Protein AF-0000000067851628 (afdb_homodimer)

Nearest PDB structures (foldseek):
  2epn-assembly1_B  TM=6.712E-01  e=2.346E-18  Streptococcus gordonii
  5a6b-assembly2_D  TM=6.725E-01  e=2.345E-17  Streptococcus pneumoniae TIGR4
  5a69-assembly1_A-2  TM=7.107E-01  e=1.480E-16  Streptococcus pneumoniae TIGR4
  5a6b-assembly1_B  TM=6.758E-01  e=3.912E-17  Streptococcus pneumoniae TIGR4
  5a6a-assembly1_A  TM=6.606E-01  e=8.007E-16  Streptococcus pneumoniae TIGR4

Structure (mmCIF, N/CA/C/O backbone):
data_AF-0000000067851628-model_v1
#
loop_
_entity.id
_entity.type
_entity.pdbx_description
1 polymer 'Uncharacterized protein LOC412326 isoform X3'
#
loop_
_atom_site.group_PDB
_atom_site.id
_atom_site.type_symbol
_atom_site.label_atom_id
_atom_site.label_alt_id
_atom_site.label_comp_id
_atom_site.label_asym_id
_atom_site.label_entity_id
_atom_site.label_seq_id
_atom_site.pdbx_PDB_ins_code
_atom_site.Cartn_x
_atom_site.Cartn_y
_atom_site.Cartn_z
_atom_site.occupancy
_atom_site.B_iso_or_equiv
_atom_site.auth_seq_id
_atom_site.auth_comp_id
_atom_site.auth_asym_id
_atom_site.auth_atom_id
_atom_site.pdbx_PDB_model_num
ATOM 1 N N . MET A 1 1 ? 2.593 24.502 -39.059 1 21.27 1 MET A N 1
ATOM 2 C CA . MET A 1 1 ? 1.962 25.05 -37.861 1 21.27 1 MET A CA 1
ATOM 3 C C . MET A 1 1 ? 2.932 25.045 -36.684 1 21.27 1 MET A C 1
ATOM 5 O O . MET A 1 1 ? 2.617 25.566 -35.613 1 21.27 1 MET A O 1
ATOM 9 N N . LEU A 1 2 ? 4.036 24.166 -36.848 1 22.34 2 LEU A N 1
ATOM 10 C CA . LEU A 1 2 ? 5.2 23.797 -36.049 1 22.34 2 LEU A CA 1
ATOM 11 C C . LEU A 1 2 ? 6.085 25.011 -35.785 1 22.34 2 LEU A C 1
ATOM 13 O O . LEU A 1 2 ? 6.645 25.15 -34.695 1 22.34 2 LEU A O 1
ATOM 17 N N . LEU A 1 3 ? 6.336 25.85 -36.908 1 24.37 3 LEU A N 1
ATOM 18 C CA . LEU A 1 3 ? 7.295 26.945 -37.006 1 24.37 3 LEU A CA 1
ATOM 19 C C . LEU A 1 3 ? 6.863 28.124 -36.14 1 24.37 3 LEU A C 1
ATOM 21 O O . LEU A 1 3 ? 7.702 28.9 -35.677 1 24.37 3 LEU A O 1
ATOM 25 N N . PHE A 1 4 ? 5.481 28.379 -36.027 1 25.49 4 PHE A N 1
ATOM 26 C CA . PHE A 1 4 ? 4.93 29.624 -35.503 1 25.49 4 PHE A CA 1
ATOM 27 C C . PHE A 1 4 ? 5.099 29.696 -33.99 1 25.49 4 PHE A C 1
ATOM 29 O O . PHE A 1 4 ? 5.229 30.784 -33.426 1 25.49 4 PHE A O 1
ATOM 36 N N . VAL A 1 5 ? 4.919 28.499 -33.232 1 22.57 5 VAL A N 1
ATOM 37 C CA . VAL A 1 5 ? 4.824 28.541 -31.777 1 22.57 5 VAL A CA 1
ATOM 38 C C . VAL A 1 5 ? 6.207 28.782 -31.175 1 22.57 5 VAL A C 1
ATOM 40 O O . VAL A 1 5 ? 6.346 28.92 -29.958 1 22.57 5 VAL A O 1
ATOM 43 N N . LYS A 1 6 ? 7.306 28.592 -31.993 1 25.44 6 LYS A N 1
ATOM 44 C CA . LYS A 1 6 ? 8.702 28.717 -31.586 1 25.44 6 LYS A CA 1
ATOM 45 C C . LYS A 1 6 ? 8.995 30.115 -31.048 1 25.44 6 LYS A C 1
ATOM 47 O O . LYS A 1 6 ? 9.757 30.27 -30.091 1 25.44 6 LYS A O 1
ATOM 52 N N . ASN A 1 7 ? 8.437 31.126 -31.805 1 26.15 7 ASN A N 1
ATOM 53 C CA . ASN A 1 7 ? 8.871 32.513 -31.672 1 26.15 7 ASN A CA 1
ATOM 54 C C . ASN A 1 7 ? 8.377 33.133 -30.368 1 26.15 7 ASN A C 1
ATOM 56 O O . ASN A 1 7 ? 8.924 34.136 -29.906 1 26.15 7 ASN A O 1
ATOM 60 N N . TYR A 1 8 ? 7.119 32.681 -29.85 1 27.75 8 TYR A N 1
ATOM 61 C CA . TYR A 1 8 ? 6.487 33.432 -28.771 1 27.75 8 TYR A CA 1
ATOM 62 C C . TYR A 1 8 ? 7.206 33.197 -27.448 1 27.75 8 TYR A C 1
ATOM 64 O O . TYR A 1 8 ? 7.205 34.063 -26.571 1 27.75 8 TYR A O 1
ATOM 72 N N . TYR A 1 9 ? 7.848 31.947 -27.263 1 28.13 9 TYR A N 1
ATOM 73 C CA . TYR A 1 9 ? 8.413 31.639 -25.954 1 28.13 9 TYR A CA 1
ATOM 74 C C . TYR A 1 9 ? 9.656 32.478 -25.684 1 28.13 9 TYR A C 1
ATOM 76 O O . TYR A 1 9 ? 10.001 32.733 -24.528 1 28.13 9 TYR A O 1
ATOM 84 N N . LYS A 1 10 ? 10.376 32.823 -26.764 1 30.67 10 LYS A N 1
ATOM 85 C CA . LYS A 1 10 ? 11.627 33.562 -26.616 1 30.67 10 LYS A CA 1
ATOM 86 C C . LYS A 1 10 ? 11.375 34.965 -26.072 1 30.67 10 LYS A C 1
ATOM 88 O O . LYS A 1 10 ? 12.205 35.513 -25.343 1 30.67 10 LYS A O 1
ATOM 93 N N . LEU A 1 11 ? 10.146 35.501 -26.466 1 30.63 11 LEU A N 1
ATOM 94 C CA . LEU A 1 11 ? 9.901 36.9 -26.131 1 30.63 11 LEU A CA 1
ATOM 95 C C . LEU A 1 11 ? 9.728 37.076 -24.626 1 30.63 11 LEU A C 1
ATOM 97 O O . LEU A 1 11 ? 10.273 38.014 -24.04 1 30.63 11 LEU A O 1
ATOM 101 N N . VAL A 1 12 ? 9.017 36.076 -23.936 1 31.48 12 VAL A N 1
ATOM 102 C CA . VAL A 1 12 ? 8.696 36.335 -22.536 1 31.48 12 VAL A CA 1
ATOM 103 C C . VAL A 1 12 ? 9.966 36.258 -21.692 1 31.48 12 VAL A C 1
ATOM 105 O O . VAL A 1 12 ? 10.121 37.004 -20.723 1 31.48 12 VAL A O 1
ATOM 108 N N . GLN A 1 13 ? 11.003 35.458 -22.119 1 29.58 13 GLN A N 1
ATOM 109 C CA . GLN A 1 13 ? 12.221 35.336 -21.324 1 29.58 13 GLN A CA 1
ATOM 110 C C . GLN A 1 13 ? 12.976 36.661 -21.267 1 29.58 13 GLN A C 1
ATOM 112 O O . GLN A 1 13 ? 13.514 37.03 -20.221 1 29.58 13 GLN A O 1
ATOM 117 N N . ILE A 1 14 ? 12.987 37.348 -22.391 1 32.66 14 ILE A N 1
ATOM 118 C CA . ILE A 1 14 ? 13.811 38.549 -22.475 1 32.66 14 ILE A CA 1
ATOM 119 C C . ILE A 1 14 ? 13.274 39.61 -21.517 1 32.66 14 ILE A C 1
ATOM 121 O O . ILE A 1 14 ? 14.047 40.288 -20.836 1 32.66 14 ILE A O 1
ATOM 125 N N . LEU A 1 15 ? 11.94 39.655 -21.345 1 31.31 15 LEU A N 1
ATOM 126 C CA . LEU A 1 15 ? 11.4 40.787 -20.6 1 31.31 15 LEU A CA 1
ATOM 127 C C . LEU A 1 15 ? 11.751 40.681 -19.12 1 31.31 15 LEU A C 1
ATOM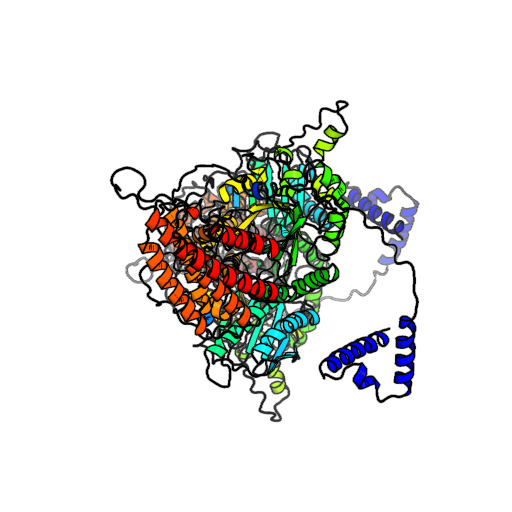 129 O O . LEU A 1 15 ? 12.041 41.69 -18.473 1 31.31 15 LEU A O 1
ATOM 133 N N . LEU A 1 16 ? 11.725 39.428 -18.512 1 28.23 16 LEU A N 1
ATOM 134 C CA . LEU A 1 16 ? 11.864 39.378 -17.061 1 28.23 16 LEU A CA 1
ATOM 135 C C . LEU A 1 16 ? 13.309 39.631 -16.644 1 28.23 16 LEU A C 1
ATOM 137 O O . LEU A 1 16 ? 13.575 39.984 -15.493 1 28.23 16 LEU A O 1
ATOM 141 N N . TYR A 1 17 ? 14.317 39.314 -17.374 1 29.03 17 TYR A N 1
ATOM 142 C CA . TYR A 1 17 ? 15.699 39.508 -16.95 1 29.03 17 TYR A CA 1
ATOM 143 C C . TYR A 1 17 ? 16 40.987 -16.737 1 29.03 17 TYR A C 1
ATOM 145 O O . TYR A 1 17 ? 16.814 41.344 -15.882 1 29.03 17 TYR A O 1
ATOM 153 N N . GLU A 1 18 ? 15.45 41.819 -17.596 1 30.04 18 GLU A N 1
ATOM 154 C CA . GLU A 1 18 ? 15.91 43.205 -17.579 1 30.04 18 GLU A CA 1
ATOM 155 C C . GLU A 1 18 ? 15.369 43.951 -16.363 1 30.04 18 GLU A C 1
ATOM 157 O O . GLU A 1 18 ? 15.857 45.03 -16.022 1 30.04 18 GLU A O 1
ATOM 162 N N . ARG A 1 19 ? 14.28 43.468 -15.733 1 31.49 19 ARG A N 1
ATOM 163 C CA . ARG A 1 19 ? 13.747 44.293 -14.653 1 31.49 19 ARG A CA 1
ATOM 164 C C . ARG A 1 19 ? 14.686 44.296 -13.452 1 31.49 19 ARG A C 1
ATOM 166 O O . ARG A 1 19 ? 14.669 45.229 -12.646 1 31.49 19 ARG A O 1
ATOM 173 N N . LEU A 1 20 ? 15.5 43.27 -13.114 1 27.53 20 LEU A N 1
ATOM 174 C CA . LEU A 1 20 ? 16.26 43.393 -11.875 1 27.53 20 LEU A CA 1
ATOM 175 C C . LEU A 1 20 ? 17.389 44.407 -12.029 1 27.53 20 LEU A C 1
ATOM 177 O O . LEU A 1 20 ? 18.163 44.627 -11.095 1 27.53 20 LEU A O 1
ATOM 181 N N . LYS A 1 21 ? 18.001 44.513 -13.308 1 27.88 21 LYS A N 1
ATOM 182 C CA . LYS A 1 21 ? 19.08 45.494 -13.248 1 27.88 21 LYS A CA 1
ATOM 183 C C . LYS A 1 21 ? 18.528 46.916 -13.188 1 27.88 21 LYS A C 1
ATOM 185 O O . LYS A 1 21 ? 17.777 47.333 -14.071 1 27.88 21 LYS A O 1
ATOM 190 N N . GLY A 1 22 ? 18.175 47.709 -11.899 1 29.07 22 GLY A N 1
ATOM 191 C CA . GLY A 1 22 ? 17.713 48.954 -11.305 1 29.07 22 GLY A CA 1
ATOM 192 C C . GLY A 1 22 ? 17.016 49.865 -12.298 1 29.07 22 GLY A C 1
ATOM 193 O O . GLY A 1 22 ? 16.666 51 -11.966 1 29.07 22 GLY A O 1
ATOM 194 N N . LYS A 1 23 ? 17.333 49.764 -13.604 1 32.14 23 LYS A N 1
ATOM 195 C CA . LYS A 1 23 ? 16.986 50.877 -14.482 1 32.14 23 LYS A CA 1
ATOM 196 C C . LYS A 1 23 ? 15.491 50.892 -14.786 1 32.14 23 LYS A C 1
ATOM 198 O O . LYS A 1 23 ? 14.874 49.837 -14.949 1 32.14 23 LYS A O 1
ATOM 203 N N . THR A 1 24 ? 14.798 51.965 -14.213 1 33.47 24 THR A N 1
ATOM 204 C CA . THR A 1 24 ? 13.358 52.184 -14.296 1 33.47 24 THR A CA 1
ATOM 205 C C . THR A 1 24 ? 12.888 52.142 -15.747 1 33.47 24 THR A C 1
ATOM 207 O O . THR A 1 24 ? 13.686 52.32 -16.67 1 33.47 24 THR A O 1
ATOM 210 N N . PRO A 1 25 ? 11.821 51.429 -16.033 1 37.04 25 PRO A N 1
ATOM 211 C CA . PRO A 1 25 ? 11.324 51.517 -17.408 1 37.04 25 PRO A CA 1
ATOM 212 C C . PRO A 1 25 ? 11.405 52.932 -17.975 1 37.04 25 PRO A C 1
ATOM 214 O O . PRO A 1 25 ? 11.518 53.109 -19.19 1 37.04 25 PRO A O 1
ATOM 217 N N . TYR A 1 26 ? 11.254 53.938 -17.011 1 38.09 26 TYR A N 1
ATOM 218 C CA . TYR A 1 26 ? 11.404 55.341 -17.383 1 38.09 26 TYR A CA 1
ATOM 219 C C . TYR A 1 26 ? 12.807 55.618 -17.91 1 38.09 26 TYR A C 1
ATOM 221 O O . TYR A 1 26 ? 12.973 56.323 -18.909 1 38.09 26 TYR A O 1
ATOM 229 N N . ASP A 1 27 ? 13.8 55.035 -17.151 1 40.56 27 ASP A N 1
ATOM 230 C CA . ASP A 1 27 ? 15.201 55.315 -17.452 1 40.56 27 ASP A CA 1
ATOM 231 C C . ASP A 1 27 ? 15.597 54.734 -18.808 1 40.56 27 ASP A C 1
ATOM 233 O O . ASP A 1 27 ? 16.453 55.289 -19.5 1 40.56 27 ASP A O 1
ATOM 237 N N . LEU A 1 28 ? 15.032 53.605 -19.074 1 37.96 28 LEU A N 1
ATOM 238 C CA . LEU A 1 28 ? 15.445 52.927 -20.298 1 37.96 28 LEU A CA 1
ATOM 239 C C . LEU A 1 28 ? 14.783 53.557 -21.519 1 37.96 28 LEU A C 1
ATOM 241 O O . LEU A 1 28 ? 15.081 53.182 -22.655 1 37.96 28 LEU A O 1
ATOM 245 N N . SER A 1 29 ? 13.57 54.208 -21.325 1 37.4 29 SER A N 1
ATOM 246 C CA . SER A 1 29 ? 12.807 54.831 -22.401 1 37.4 29 SER A CA 1
ATOM 247 C C . SER A 1 29 ? 13.512 56.075 -22.931 1 37.4 29 SER A C 1
ATOM 249 O O . SER A 1 29 ? 13.047 56.7 -23.887 1 37.4 29 SER A O 1
ATOM 251 N N . ARG A 1 30 ? 14.478 56.712 -22.315 1 40.71 30 ARG A N 1
ATOM 252 C CA . ARG A 1 30 ? 15.051 58.009 -22.659 1 40.71 30 ARG A CA 1
ATOM 253 C C . ARG A 1 30 ? 15.623 57.998 -24.072 1 40.71 30 ARG A C 1
ATOM 255 O O . ARG A 1 30 ? 15.823 59.055 -24.675 1 40.71 30 ARG A O 1
ATOM 262 N N . GLY A 1 31 ? 16.353 56.825 -24.486 1 38.51 31 GLY A N 1
ATOM 263 C CA . GLY A 1 31 ? 17.001 56.968 -25.78 1 38.51 31 GLY A CA 1
ATOM 264 C C . GLY A 1 31 ? 16.019 57.038 -26.934 1 38.51 31 GLY A C 1
ATOM 265 O O . GLY A 1 31 ? 16.384 57.436 -28.043 1 38.51 31 GLY A O 1
ATOM 266 N N . LYS A 1 32 ? 15.183 55.972 -27.074 1 36.08 32 LYS A N 1
ATOM 267 C CA . LYS A 1 32 ? 14.569 55.936 -28.399 1 36.08 32 LYS A CA 1
ATOM 268 C C . LYS A 1 32 ? 13.388 56.899 -28.483 1 36.08 32 LYS A C 1
ATOM 270 O O . LYS A 1 32 ? 12.449 56.808 -27.69 1 36.08 32 LYS A O 1
ATOM 275 N N . GLN A 1 33 ? 13.555 58.069 -29.178 1 38.06 33 GLN A N 1
ATOM 276 C CA . GLN A 1 33 ? 12.759 59.281 -29.336 1 38.06 33 GLN A CA 1
ATOM 277 C C . GLN A 1 33 ? 11.294 58.946 -29.604 1 38.06 33 GLN A C 1
ATOM 279 O O . GLN A 1 33 ? 10.395 59.6 -29.072 1 38.06 33 GLN A O 1
ATOM 284 N N . SER A 1 34 ? 11.203 57.927 -30.63 1 38.53 34 SER A N 1
ATOM 285 C CA . SER A 1 34 ? 9.872 57.718 -31.189 1 38.53 34 SER A CA 1
ATOM 286 C C . SER A 1 34 ? 8.907 57.187 -30.134 1 38.53 34 SER A C 1
ATOM 288 O O . SER A 1 34 ? 7.702 57.441 -30.203 1 38.53 34 SER A O 1
ATOM 290 N N . LEU A 1 35 ? 9.515 56.24 -29.345 1 34.26 35 LEU A N 1
ATOM 291 C CA . LEU A 1 35 ? 8.622 55.57 -28.406 1 34.26 35 LEU A CA 1
ATOM 292 C C . LEU A 1 35 ? 8.188 56.521 -27.296 1 34.26 35 LEU A C 1
ATOM 294 O O . LEU A 1 35 ? 7.172 56.289 -26.636 1 34.26 35 LEU A O 1
ATOM 298 N N . HIS A 1 36 ? 9.02 57.633 -27.01 1 36.34 36 HIS A N 1
ATOM 299 C CA . HIS A 1 36 ? 8.786 58.69 -26.033 1 36.34 36 HIS A CA 1
ATOM 300 C C . HIS A 1 36 ? 7.473 59.415 -26.31 1 36.34 36 HIS A C 1
ATOM 302 O O . HIS A 1 36 ? 6.69 59.664 -25.391 1 36.34 36 HIS A O 1
ATOM 308 N N . CYS A 1 37 ? 7.413 59.801 -27.628 1 38.25 37 CYS A N 1
ATOM 309 C CA . CYS A 1 37 ? 6.27 60.619 -28.019 1 38.25 37 CYS A CA 1
ATOM 310 C C . CYS A 1 37 ? 4.96 59.887 -27.759 1 38.25 37 CYS A C 1
ATOM 312 O O . CYS A 1 37 ? 3.97 60.5 -27.355 1 38.25 37 CYS A O 1
ATOM 314 N N . PHE A 1 38 ? 5.085 58.543 -28.158 1 33.82 38 PHE A N 1
ATOM 315 C CA . PHE A 1 38 ? 3.827 57.807 -28.139 1 33.82 38 PHE A CA 1
ATOM 316 C C . PHE A 1 38 ? 3.303 57.666 -26.715 1 33.82 38 PHE A C 1
ATOM 318 O O . PHE A 1 38 ? 2.094 57.728 -26.483 1 33.82 38 PHE A O 1
ATOM 325 N N . LEU A 1 39 ? 4.284 57.558 -25.723 1 30.09 39 LEU A N 1
ATOM 326 C CA . LEU A 1 39 ? 3.863 57.428 -24.332 1 30.09 39 LEU A CA 1
ATOM 327 C C . LEU A 1 39 ? 3.167 58.697 -23.853 1 30.09 39 LEU A C 1
ATOM 329 O O . LEU A 1 39 ? 2.271 58.638 -23.009 1 30.09 39 LEU A O 1
ATOM 333 N N . GLN A 1 40 ? 3.782 59.814 -24.398 1 31.18 40 GLN A N 1
ATOM 334 C CA . GLN A 1 40 ? 3.278 61.093 -23.909 1 31.18 40 GLN A CA 1
ATOM 335 C C . GLN A 1 40 ? 1.787 61.243 -24.196 1 31.18 40 GLN A C 1
ATOM 337 O O . GLN A 1 40 ? 1.052 61.832 -23.401 1 31.18 40 GLN A O 1
ATOM 342 N N . ARG A 1 41 ? 1.55 60.775 -25.563 1 30.91 41 ARG A N 1
ATOM 343 C CA . ARG A 1 41 ? 0.199 61.128 -25.985 1 30.91 41 ARG A CA 1
ATOM 344 C C . ARG A 1 41 ? -0.844 60.489 -25.075 1 30.91 41 ARG A C 1
ATOM 346 O O . ARG A 1 41 ? -1.893 61.081 -24.812 1 30.91 41 ARG A O 1
ATOM 353 N N . PHE A 1 42 ? -0.572 59.12 -24.905 1 30.15 42 PHE A N 1
ATOM 354 C CA . PHE A 1 42 ? -1.737 58.488 -24.298 1 30.15 42 PHE A CA 1
ATOM 355 C C . PHE A 1 42 ? -1.851 58.863 -22.826 1 30.15 42 PHE A C 1
ATOM 357 O O . PHE A 1 42 ? -2.773 58.42 -22.137 1 30.15 42 PHE A O 1
ATOM 364 N N . LEU A 1 43 ? -0.638 59.382 -22.228 1 26.57 43 LEU A N 1
ATOM 365 C CA . LEU A 1 43 ? -0.725 59.778 -20.826 1 26.57 43 LEU A CA 1
ATOM 366 C C . LEU A 1 43 ? -1.723 60.917 -20.644 1 26.57 43 LEU A C 1
ATOM 368 O O . LEU A 1 43 ? -2.163 61.189 -19.525 1 26.57 43 LEU A O 1
ATOM 372 N N . SER A 1 44 ? -1.696 61.726 -21.774 1 25.59 44 SER A N 1
ATOM 373 C CA . SER A 1 44 ? -2.274 63.036 -21.492 1 25.59 44 SER A CA 1
ATOM 374 C C . SER A 1 44 ? -3.714 62.912 -21.007 1 25.59 44 SER A C 1
ATOM 376 O O . SER A 1 44 ? -4.165 63.7 -20.174 1 25.59 44 SER A O 1
ATOM 378 N N . ASN A 1 45 ? -4.432 62.094 -21.884 1 24.38 45 ASN A N 1
ATOM 379 C CA . ASN A 1 45 ? -5.815 62.559 -21.906 1 24.38 45 ASN A CA 1
ATOM 380 C C . ASN A 1 45 ? -6.534 62.241 -20.598 1 24.38 45 ASN A C 1
ATOM 382 O O . ASN A 1 45 ? -7.753 62.394 -20.502 1 24.38 45 ASN A O 1
ATOM 386 N N . PHE A 1 46 ? -5.942 61.183 -19.848 1 22.14 46 PHE A N 1
ATOM 387 C CA . PHE A 1 46 ? -6.936 60.71 -18.892 1 22.14 46 PHE A CA 1
ATOM 388 C C . PHE A 1 46 ? -7.216 61.77 -17.833 1 22.14 46 PHE A C 1
ATOM 390 O O . PHE A 1 46 ? -8.146 61.628 -17.036 1 22.14 46 PHE A O 1
ATOM 397 N N . ILE A 1 47 ? -6.107 62.516 -17.468 1 23.01 47 ILE A N 1
ATOM 398 C CA . ILE A 1 47 ? -6.247 63.079 -16.129 1 23.01 47 ILE A CA 1
ATOM 399 C C . ILE A 1 47 ? -7.255 64.225 -16.154 1 23.01 47 ILE A C 1
ATOM 401 O O . ILE A 1 47 ? -7.401 64.953 -15.169 1 23.01 47 ILE A O 1
ATOM 405 N N . SER A 1 48 ? -7.826 64.448 -17.368 1 19.6 48 SER A N 1
ATOM 406 C CA . SER A 1 48 ? -8.317 65.813 -17.201 1 19.6 48 SER A CA 1
ATOM 407 C C . SER A 1 48 ? -9.285 65.912 -16.026 1 19.6 48 SER A C 1
ATOM 409 O O . SER A 1 48 ? -9.238 66.875 -15.257 1 19.6 48 SER A O 1
ATOM 411 N N . ASN A 1 49 ? -10.444 65.231 -16.239 1 19.55 49 ASN A N 1
ATOM 412 C CA . ASN A 1 49 ? -11.626 66.017 -15.901 1 19.55 49 ASN A CA 1
ATOM 413 C C . ASN A 1 49 ? -11.856 66.062 -14.393 1 19.55 49 ASN A C 1
ATOM 415 O O . ASN A 1 49 ? -12.247 65.061 -13.79 1 19.55 49 ASN A O 1
ATOM 419 N N . GLU A 1 50 ? -11.076 66.813 -13.553 1 19.37 50 GLU A N 1
ATOM 420 C CA . GLU A 1 50 ? -10.812 67.115 -12.15 1 19.37 50 GLU A CA 1
ATOM 421 C C . GLU A 1 50 ? -12.069 67.622 -11.448 1 19.37 50 GLU A C 1
ATOM 423 O O . GLU A 1 50 ? -12.083 67.778 -10.225 1 19.37 50 GLU A O 1
ATOM 428 N N . SER A 1 51 ? -13.028 68.322 -12.137 1 17.11 51 SER A N 1
ATOM 429 C CA . SER A 1 51 ? -13.367 69.54 -11.408 1 17.11 51 SER A CA 1
ATOM 430 C C . SER A 1 51 ? -14.135 69.223 -10.129 1 17.11 51 SER A C 1
ATOM 432 O O . SER A 1 51 ? -13.775 69.696 -9.049 1 17.11 51 SER A O 1
ATOM 434 N N . GLU A 1 52 ? -15.549 69.231 -10.166 1 17.57 52 GLU A N 1
ATOM 435 C CA . GLU A 1 52 ? -16.301 70.248 -9.438 1 17.57 52 GLU A CA 1
ATOM 436 C C . GLU A 1 52 ? -16.594 69.8 -8.009 1 17.57 52 GLU A C 1
ATOM 438 O O . GLU A 1 52 ? -16.386 70.558 -7.06 1 17.57 52 GLU A O 1
ATOM 443 N N . THR A 1 53 ? -17.712 68.964 -7.812 1 18.91 53 THR A N 1
ATOM 444 C CA . THR A 1 53 ? -18.755 69.405 -6.892 1 18.91 53 THR A CA 1
ATOM 445 C C . THR A 1 53 ? -18.421 68.996 -5.46 1 18.91 53 THR A C 1
ATOM 447 O O . THR A 1 53 ? -18.232 67.812 -5.175 1 18.91 53 THR A O 1
ATOM 450 N N . MET A 1 54 ? -17.961 69.845 -4.559 1 17.25 54 MET A N 1
ATOM 451 C CA . MET A 1 54 ? -17.294 70.005 -3.27 1 17.25 54 MET A CA 1
ATOM 452 C C . MET A 1 54 ? -18.181 69.507 -2.133 1 17.25 54 MET A C 1
ATOM 454 O O . MET A 1 54 ? -17.698 69.254 -1.028 1 17.25 54 MET A O 1
ATOM 458 N N . HIS A 1 55 ? -19.593 69.573 -2.207 1 17.56 55 HIS A N 1
ATOM 459 C CA . HIS A 1 55 ? -20.107 70.177 -0.983 1 17.56 55 HIS A CA 1
ATOM 460 C C . HIS A 1 55 ? -19.92 69.246 0.211 1 17.56 55 HIS A C 1
ATOM 462 O O . HIS A 1 55 ? -19.737 68.039 0.04 1 17.56 55 HIS A O 1
ATOM 468 N N . SER A 1 56 ? -20.516 69.631 1.469 1 17.61 56 SER A N 1
ATOM 469 C CA . SER A 1 56 ? -20.262 69.872 2.885 1 17.61 56 SER A CA 1
ATOM 470 C C . SER A 1 56 ? -20.571 68.635 3.721 1 17.61 56 SER A C 1
ATOM 472 O O . SER A 1 56 ? -21.503 67.889 3.413 1 17.61 56 SER A O 1
ATOM 474 N N . PRO A 1 57 ? -19.749 68.313 4.789 1 17.4 57 PRO A N 1
ATOM 475 C CA . PRO A 1 57 ? -19.21 67.217 5.597 1 17.4 57 PRO A CA 1
ATOM 476 C C . PRO A 1 57 ? -20.225 66.663 6.594 1 17.4 57 PRO A C 1
ATOM 478 O O . PRO A 1 57 ? -20.202 65.47 6.907 1 17.4 57 PRO A O 1
ATOM 481 N N . THR A 1 58 ? -21.073 67.427 7.288 1 17.45 58 THR A N 1
ATOM 482 C CA . THR A 1 58 ? -20.863 67.343 8.729 1 17.45 58 THR A CA 1
ATOM 483 C C . THR A 1 58 ? -21.672 66.196 9.328 1 17.45 58 THR A C 1
ATOM 485 O O . THR A 1 58 ? -21.636 65.971 10.539 1 17.45 58 THR A O 1
ATOM 488 N N . THR A 1 59 ? -22.523 65.477 8.597 1 18.15 59 THR A N 1
ATOM 489 C CA . THR A 1 59 ? -23.641 65.028 9.418 1 18.15 59 THR A CA 1
ATOM 490 C C . THR A 1 59 ? -23.166 64.054 10.493 1 18.15 59 THR A C 1
ATOM 492 O O . THR A 1 59 ? -22.235 63.278 10.267 1 18.15 59 THR A O 1
ATOM 495 N N . THR A 1 60 ? -23.689 64.082 11.801 1 18.34 60 THR A N 1
ATOM 496 C CA . THR A 1 60 ? -23.534 63.731 13.208 1 18.34 60 THR A CA 1
ATOM 497 C C . THR A 1 60 ? -23.7 62.228 13.412 1 18.34 60 THR A C 1
ATOM 499 O O . THR A 1 60 ? -24.759 61.669 13.119 1 18.34 60 THR A O 1
ATOM 502 N N . PHE A 1 61 ? -22.611 61.386 13.293 1 17.43 61 PHE A N 1
ATOM 503 C CA . PHE A 1 61 ? -22.551 59.931 13.375 1 17.43 61 PHE A CA 1
ATOM 504 C C . PHE A 1 61 ? -22.949 59.45 14.765 1 17.43 61 PHE A C 1
ATOM 506 O O . PHE A 1 61 ? -22.305 59.799 15.756 1 17.43 61 PHE A O 1
ATOM 513 N N . THR A 1 62 ? -24.241 59.382 15.015 1 18.34 62 THR A N 1
ATOM 514 C CA . THR A 1 62 ? -24.708 58.888 16.306 1 18.34 62 THR A CA 1
ATOM 515 C C . THR A 1 62 ? -24.059 57.548 16.639 1 18.34 62 THR A C 1
ATOM 517 O O . THR A 1 62 ? -23.863 56.711 15.755 1 18.34 62 THR A O 1
ATOM 520 N N . GLU A 1 63 ? -23.369 57.306 17.827 1 17.67 63 GLU A N 1
ATOM 521 C CA . GLU A 1 63 ? -22.473 56.433 18.579 1 17.67 63 GLU A CA 1
ATOM 522 C C . GLU A 1 63 ? -23.097 55.058 18.797 1 17.67 63 GLU A C 1
ATOM 524 O O . GLU A 1 63 ? -22.977 54.48 19.879 1 17.67 63 GLU A O 1
ATOM 529 N N . GLY A 1 64 ? -23.839 54.372 17.848 1 17.58 64 GLY A N 1
ATOM 530 C CA . GLY A 1 64 ? -24.546 53.205 18.349 1 17.58 64 GLY A CA 1
ATOM 531 C C . GLY A 1 64 ? -23.618 52.117 18.855 1 17.58 64 GLY A C 1
ATOM 532 O O . GLY A 1 64 ? -22.57 51.861 18.259 1 17.58 64 GLY A O 1
ATOM 533 N N . ASN A 1 65 ? -23.548 51.731 20.218 1 18.34 65 ASN A N 1
ATOM 534 C CA . ASN A 1 65 ? -22.829 50.873 21.154 1 18.34 65 ASN A CA 1
ATOM 535 C C . ASN A 1 65 ? -22.923 49.403 20.753 1 18.34 65 ASN A C 1
ATOM 537 O O . ASN A 1 65 ? -23.988 48.793 20.862 1 18.34 65 ASN A O 1
ATOM 541 N N . PHE A 1 66 ? -22.431 48.972 19.611 1 17.22 66 PHE A N 1
ATOM 542 C CA . PHE A 1 66 ? -22.583 47.578 19.214 1 17.22 66 PHE A CA 1
ATOM 543 C C . PHE A 1 66 ? -21.87 46.654 20.195 1 17.22 66 PHE A C 1
ATOM 545 O O . PHE A 1 66 ? -20.669 46.799 20.431 1 17.22 66 PHE A O 1
ATOM 552 N N . CYS A 1 67 ? -22.561 46.065 21.237 1 18.83 67 CYS A N 1
ATOM 553 C CA . CYS A 1 67 ? -22.215 45.096 22.27 1 18.83 67 CYS A CA 1
ATOM 554 C C . CYS A 1 67 ? -21.661 43.816 21.654 1 18.83 67 CYS A C 1
ATOM 556 O O . CYS A 1 67 ? -22.29 43.222 20.777 1 18.83 67 CYS A O 1
ATOM 558 N N . GLN A 1 68 ? -20.419 43.568 21.624 1 17.85 68 GLN A N 1
ATOM 559 C CA . GLN A 1 68 ? -19.532 42.518 21.134 1 17.85 68 GLN A CA 1
ATOM 560 C C . GLN A 1 68 ? -19.87 41.171 21.767 1 17.85 68 GLN A C 1
ATOM 562 O O . GLN A 1 68 ? -19.123 40.671 22.611 1 17.85 68 GLN A O 1
ATOM 567 N N . LYS A 1 69 ? -21.145 40.815 22.205 1 22.34 69 LYS A N 1
ATOM 568 C CA . LYS A 1 69 ? -21.297 39.567 22.947 1 22.34 69 LYS A CA 1
ATOM 569 C C . LYS A 1 69 ? -20.836 38.373 22.115 1 22.34 69 LYS A C 1
ATOM 571 O O . LYS A 1 69 ? -20.65 37.276 22.645 1 22.34 69 LYS A O 1
ATOM 576 N N . SER A 1 70 ? -21.028 38.371 20.812 1 20.07 70 SER A N 1
ATOM 577 C CA . SER A 1 70 ? -21.571 37.125 20.279 1 20.07 70 SER A CA 1
ATOM 578 C C . SER A 1 70 ? -20.496 36.046 20.196 1 20.07 70 SER A C 1
ATOM 580 O O . SER A 1 70 ? -20.767 34.872 20.456 1 20.07 70 SER A O 1
ATOM 582 N N . ILE A 1 71 ? -19.321 36.157 19.457 1 22.57 71 ILE A N 1
ATOM 583 C CA . ILE A 1 71 ? -18.87 34.952 18.77 1 22.57 71 ILE A CA 1
ATOM 584 C C . ILE A 1 71 ? -18.073 34.076 19.734 1 22.57 71 ILE A C 1
ATOM 586 O O . ILE A 1 71 ? -17.522 33.047 19.337 1 22.57 71 ILE A O 1
ATOM 590 N N . SER A 1 72 ? -17.698 34.555 20.993 1 24.54 72 SER A N 1
ATOM 591 C CA . SER A 1 72 ? -16.837 33.708 21.812 1 24.54 72 SER A CA 1
ATOM 592 C C . SER A 1 72 ? -17.518 32.385 22.144 1 24.54 72 SER A C 1
ATOM 594 O O . SER A 1 72 ? -16.9 31.491 22.726 1 24.54 72 SER A O 1
ATOM 596 N N . SER A 1 73 ? -18.935 32.321 22.209 1 24.9 73 SER A N 1
ATOM 597 C CA . SER A 1 73 ? -19.626 31.191 22.822 1 24.9 73 SER A CA 1
ATOM 598 C C . SER A 1 73 ? -19.361 29.899 22.055 1 24.9 73 SER A C 1
ATOM 600 O O . SER A 1 73 ? -19.504 28.805 22.604 1 24.9 73 SER A O 1
ATOM 602 N N . ASN A 1 74 ? -19.38 29.925 20.673 1 25.55 74 ASN A N 1
ATOM 603 C CA . ASN A 1 74 ? -19.841 28.679 20.069 1 25.55 74 ASN A CA 1
ATOM 604 C C . ASN A 1 74 ? -18.734 27.629 20.036 1 25.55 74 ASN A C 1
ATOM 606 O O . ASN A 1 74 ? -18.937 26.523 19.532 1 25.55 74 ASN A O 1
ATOM 610 N N . MET A 1 75 ? -17.511 27.996 20.052 1 27.27 75 MET A N 1
ATOM 611 C CA . MET A 1 75 ? -16.61 26.847 20.055 1 27.27 75 MET A CA 1
ATOM 612 C C . MET A 1 75 ? -16.706 26.084 21.372 1 27.27 75 MET A C 1
ATOM 614 O O . MET A 1 75 ? -15.978 25.113 21.586 1 27.27 75 MET A O 1
ATOM 618 N N . SER A 1 76 ? -17.381 26.696 22.565 1 27.28 76 SER A N 1
ATOM 619 C CA . SER A 1 76 ? -17.428 26.107 23.899 1 27.28 76 SER A CA 1
ATOM 620 C C . SER A 1 76 ? -18.161 24.77 23.887 1 27.28 76 SER A C 1
ATOM 622 O O . SER A 1 76 ? -17.991 23.955 24.796 1 27.28 76 SER A O 1
ATOM 624 N N . GLN A 1 77 ? -19.342 24.722 23.189 1 28.28 77 GLN A N 1
ATOM 625 C CA . GLN A 1 77 ? -20.294 23.7 23.612 1 28.28 77 GLN A CA 1
ATOM 626 C C . GLN A 1 77 ? -19.795 22.303 23.256 1 28.28 77 GLN A C 1
ATOM 628 O O . GLN A 1 77 ? -20.584 21.36 23.17 1 28.28 77 GLN A O 1
ATOM 633 N N . LEU A 1 78 ? -18.716 22.194 22.652 1 29.38 78 LEU A N 1
ATOM 634 C CA . LEU A 1 78 ? -18.465 20.77 22.457 1 29.38 78 LEU A CA 1
ATOM 635 C C . LEU A 1 78 ? -18.197 20.077 23.789 1 29.38 78 LEU A C 1
ATOM 637 O O . LEU A 1 78 ? -17.041 19.893 24.176 1 29.38 78 LEU A O 1
ATOM 641 N N . SER A 1 79 ? -18.871 20.502 25.03 1 25.62 79 SER A N 1
ATOM 642 C CA . SER A 1 79 ? -18.594 19.848 26.305 1 25.62 79 SER A CA 1
ATOM 643 C C . SER A 1 79 ? -19.069 18.399 26.298 1 25.62 79 SER A C 1
ATOM 645 O O . SER A 1 79 ? -20.254 18.128 26.502 1 25.62 79 SER A O 1
ATOM 647 N N . ILE A 1 80 ? -18.85 17.494 25.535 1 27.69 80 ILE A N 1
ATOM 648 C CA . ILE A 1 80 ? -19.287 16.144 25.875 1 27.69 80 ILE A CA 1
ATOM 649 C C . ILE A 1 80 ? -18.674 15.725 27.209 1 27.69 80 ILE A C 1
ATOM 651 O O . ILE A 1 80 ? -17.45 15.689 27.353 1 27.69 80 ILE A O 1
ATOM 655 N N . GLU A 1 81 ? -19.458 15.864 28.398 1 24.64 81 GLU A N 1
ATOM 656 C CA . GLU A 1 81 ? -19.099 15.355 29.718 1 24.64 81 GLU A CA 1
ATOM 657 C C . GLU A 1 81 ? -18.821 13.855 29.674 1 24.64 81 GLU A C 1
ATOM 659 O O . GLU A 1 81 ? -18.949 13.165 30.688 1 24.64 81 GLU A O 1
ATOM 664 N N . SER A 1 82 ? -18.523 13.136 28.713 1 25.07 82 SER A N 1
ATOM 665 C CA . SER A 1 82 ? -18.398 11.711 29.003 1 25.07 82 SER A CA 1
ATOM 666 C C . SER A 1 82 ? -17.26 11.444 29.982 1 25.07 82 SER A C 1
ATOM 668 O O . SER A 1 82 ? -16.128 11.879 29.76 1 25.07 82 SER A O 1
ATOM 670 N N . ASN A 1 83 ? -17.531 11.307 31.365 1 22.95 83 ASN A N 1
ATOM 671 C CA . ASN A 1 83 ? -16.609 10.879 32.413 1 22.95 83 ASN A CA 1
ATOM 672 C C . ASN A 1 83 ? -15.905 9.577 32.042 1 22.95 83 ASN A C 1
ATOM 674 O O . ASN A 1 83 ? -15.413 8.863 32.917 1 22.95 83 ASN A O 1
ATOM 678 N N . LYS A 1 84 ? -15.981 8.864 31.007 1 27.03 84 LYS A N 1
ATOM 679 C CA . LYS A 1 84 ? -15.267 7.594 31.101 1 27.03 84 LYS A CA 1
ATOM 680 C C . LYS A 1 84 ? -13.814 7.809 31.515 1 27.03 84 LYS A C 1
ATOM 682 O O . LYS A 1 84 ? -13.102 8.61 30.906 1 27.03 84 LYS A O 1
ATOM 687 N N . SER A 1 85 ? -13.448 7.539 32.784 1 22.93 85 SER A N 1
ATOM 688 C CA . SER A 1 85 ? -12.122 7.445 33.386 1 22.93 85 SER A CA 1
ATOM 689 C C . SER A 1 85 ? -11.105 6.884 32.399 1 22.93 85 SER A C 1
ATOM 691 O O . SER A 1 85 ? -11.477 6.259 31.404 1 22.93 85 SER A O 1
ATOM 693 N N . LEU A 1 86 ? -9.706 6.922 32.899 1 24.96 86 LEU A N 1
ATOM 694 C CA . LEU A 1 86 ? -8.296 6.962 32.527 1 24.96 86 LEU A CA 1
ATOM 695 C C . LEU A 1 86 ? -7.825 5.597 32.036 1 24.96 86 LEU A C 1
ATOM 697 O O . LEU A 1 86 ? -6.628 5.387 31.828 1 24.96 86 LEU A O 1
ATOM 701 N N . ASP A 1 87 ? -8.423 4.387 32.237 1 24.2 87 ASP A N 1
ATOM 702 C CA . ASP A 1 87 ? -7.271 3.492 32.291 1 24.2 87 ASP A CA 1
ATOM 703 C C . ASP A 1 87 ? -6.426 3.607 31.024 1 24.2 87 ASP A C 1
ATOM 705 O O . ASP A 1 87 ? -6.936 3.974 29.964 1 24.2 87 ASP A O 1
ATOM 709 N N . PRO A 1 88 ? -4.991 3.692 31.287 1 25.36 88 PRO A N 1
ATOM 710 C CA . PRO A 1 88 ? -3.937 3.853 30.282 1 25.36 88 PRO A CA 1
ATOM 711 C C . PRO A 1 88 ? -4.157 2.976 29.051 1 25.36 88 PRO A C 1
ATOM 713 O O . PRO A 1 88 ? -4.463 1.788 29.181 1 25.36 88 PRO A O 1
ATOM 716 N N . VAL A 1 89 ? -4.671 3.56 28.124 1 25.92 89 VAL A N 1
ATOM 717 C CA . VAL A 1 89 ? -4.895 2.956 26.815 1 25.92 89 VAL A CA 1
ATOM 718 C C . VAL A 1 89 ? -3.702 2.08 26.44 1 25.92 89 VAL A C 1
ATOM 720 O O . VAL A 1 89 ? -2.602 2.259 26.967 1 25.92 89 VAL A O 1
ATOM 723 N N . TYR A 1 90 ? -3.918 1.392 25.302 1 23.55 90 TYR A N 1
ATOM 724 C CA . TYR A 1 90 ? -3.404 0.289 24.497 1 23.55 90 TYR A CA 1
ATOM 725 C C . TYR A 1 90 ? -2.015 0.608 23.959 1 23.55 90 TYR A C 1
ATOM 727 O O . TYR A 1 90 ? -1.78 1.701 23.438 1 23.55 90 TYR A O 1
ATOM 735 N N . ASP A 1 91 ? -1.022 0.021 24.641 1 26.75 91 ASP A N 1
ATOM 736 C CA . ASP A 1 91 ? 0.349 -0.251 24.221 1 26.75 91 ASP A CA 1
ATOM 737 C C . ASP A 1 91 ? 0.408 -0.605 22.737 1 26.75 91 ASP A C 1
ATOM 739 O O . ASP A 1 91 ? -0.252 -1.545 22.29 1 26.75 91 ASP A O 1
ATOM 743 N N . VAL A 1 92 ? 0.501 0.303 21.995 1 25.94 92 VAL A N 1
ATOM 744 C CA . VAL A 1 92 ? 0.873 0.05 20.606 1 25.94 92 VAL A CA 1
ATOM 745 C C . VAL A 1 92 ? 1.944 -1.036 20.547 1 25.94 92 VAL A C 1
ATOM 747 O O . VAL A 1 92 ? 3.001 -0.909 21.17 1 25.94 92 VAL A O 1
ATOM 750 N N . PRO A 1 93 ? 1.494 -2.236 20.485 1 26.89 93 PRO A N 1
ATOM 751 C CA . PRO A 1 93 ? 2.59 -3.205 20.417 1 26.89 93 PRO A CA 1
ATOM 752 C C . PRO A 1 93 ? 3.819 -2.657 19.696 1 26.89 93 PRO A C 1
ATOM 754 O O . PRO A 1 93 ? 3.694 -2.046 18.632 1 26.89 93 PRO A O 1
ATOM 757 N N . LEU A 1 94 ? 4.92 -2.413 20.427 1 24.31 94 LEU A N 1
ATOM 758 C CA . LEU A 1 94 ? 6.337 -2.238 20.13 1 24.31 94 LEU A CA 1
ATOM 759 C C . LEU A 1 94 ? 6.782 -3.186 19.022 1 24.31 94 LEU A C 1
ATOM 761 O O . LEU A 1 94 ? 6.121 -4.193 18.759 1 24.31 94 LEU A O 1
ATOM 765 N N . ARG A 1 95 ? 8.065 -3.009 18.796 1 25.57 95 ARG A N 1
ATOM 766 C CA . ARG A 1 95 ? 9.103 -3.492 17.892 1 25.57 95 ARG A CA 1
ATOM 767 C C . ARG A 1 95 ? 9.252 -5.006 17.988 1 25.57 95 ARG A C 1
ATOM 769 O O . ARG A 1 95 ? 9.674 -5.529 19.022 1 25.57 95 ARG A O 1
ATOM 776 N N . GLU A 1 96 ? 8.303 -5.811 17.697 1 25.52 96 GLU A N 1
ATOM 777 C CA . GLU A 1 96 ? 8.892 -7.147 17.687 1 25.52 96 GLU A CA 1
ATOM 778 C C . GLU A 1 96 ? 10.269 -7.138 17.03 1 25.52 96 GLU A C 1
ATOM 780 O O . GLU A 1 96 ? 10.409 -6.724 15.877 1 25.52 96 GLU A O 1
ATOM 785 N N . SER A 1 97 ? 11.372 -7.061 17.812 1 25.03 97 SER A N 1
ATOM 786 C CA . SER A 1 97 ? 12.795 -7.281 17.576 1 25.03 97 SER A CA 1
ATOM 787 C C . SER A 1 97 ? 13.035 -8.577 16.809 1 25.03 97 SER A C 1
ATOM 789 O O . SER A 1 97 ? 13.122 -9.651 17.406 1 25.03 97 SER A O 1
ATOM 791 N N . GLY A 1 98 ? 12.185 -9.096 16.004 1 25.3 98 GLY A N 1
ATOM 792 C CA . GLY A 1 98 ? 12.773 -10.284 15.408 1 25.3 98 GLY A CA 1
ATOM 793 C C . GLY A 1 98 ? 14.247 -10.124 15.085 1 25.3 98 GLY A C 1
ATOM 794 O O . GLY A 1 98 ? 14.769 -9.007 15.086 1 25.3 98 GLY A O 1
ATOM 795 N N . LYS A 1 99 ? 14.977 -11.375 14.752 1 26.63 99 LYS A N 1
ATOM 796 C CA . LYS A 1 99 ? 16.412 -11.5 14.512 1 26.63 99 LYS A CA 1
ATOM 797 C C . LYS A 1 99 ? 16.936 -10.326 13.691 1 26.63 99 LYS A C 1
ATOM 799 O O . LYS A 1 99 ? 16.17 -9.657 12.995 1 26.63 99 LYS A O 1
ATOM 804 N N . GLU A 1 100 ? 18.263 -10.203 13.838 1 26.01 100 GLU A N 1
ATOM 805 C CA . GLU A 1 100 ? 19.361 -9.406 13.3 1 26.01 100 GLU A CA 1
ATOM 806 C C . GLU A 1 100 ? 19.27 -9.296 11.781 1 26.01 100 GLU A C 1
ATOM 808 O O . GLU A 1 100 ? 19.533 -10.266 11.066 1 26.01 100 GLU A O 1
ATOM 813 N N . SER A 1 101 ? 18.1 -9.102 11.309 1 28.97 101 SER A N 1
ATOM 814 C CA . SER A 1 101 ? 18.558 -8.884 9.94 1 28.97 101 SER A CA 1
ATOM 815 C C . SER A 1 101 ? 19.866 -8.1 9.914 1 28.97 101 SER A C 1
ATOM 817 O O . SER A 1 101 ? 20.116 -7.27 10.79 1 28.97 101 SER A O 1
ATOM 819 N N . PRO A 1 102 ? 20.756 -8.332 8.987 1 30.12 102 PRO A N 1
ATOM 820 C CA . PRO A 1 102 ? 21.997 -7.559 9.078 1 30.12 102 PRO A CA 1
ATOM 821 C C . PRO A 1 102 ? 21.758 -6.101 9.463 1 30.12 102 PRO A C 1
ATOM 823 O O . PRO A 1 102 ? 20.61 -5.654 9.518 1 30.12 102 PRO A O 1
ATOM 826 N N . ILE A 1 103 ? 22.426 -4.98 8.675 1 32.62 103 ILE A N 1
ATOM 827 C CA . ILE A 1 103 ? 23.186 -3.835 9.164 1 32.62 103 ILE A CA 1
ATOM 828 C C . ILE A 1 103 ? 22.235 -2.687 9.495 1 32.62 103 ILE A C 1
ATOM 830 O O . ILE A 1 103 ? 21.729 -2.013 8.595 1 32.62 103 ILE A O 1
ATOM 834 N N . LYS A 1 104 ? 21.114 -2.778 9.964 1 36.82 104 LYS A N 1
ATOM 835 C CA . LYS A 1 104 ? 20.578 -1.526 10.49 1 36.82 104 LYS A CA 1
ATOM 836 C C . LYS A 1 104 ? 21.564 -0.866 11.449 1 36.82 104 LYS A C 1
ATOM 838 O O . LYS A 1 104 ? 21.603 -1.202 12.635 1 36.82 104 LYS A O 1
ATOM 843 N N . THR A 1 105 ? 22.695 -0.712 11.124 1 35.31 105 THR A N 1
ATOM 844 C CA . THR A 1 105 ? 23.598 0.052 11.978 1 35.31 105 THR A CA 1
ATOM 845 C C . THR A 1 105 ? 23.024 1.434 12.273 1 35.31 105 THR A C 1
ATOM 847 O O . THR A 1 105 ? 23.221 2.373 11.498 1 35.31 105 THR A O 1
ATOM 850 N N . THR A 1 106 ? 21.64 1.573 12.499 1 38.63 106 THR A N 1
ATOM 851 C CA . THR A 1 106 ? 21.456 2.968 12.882 1 38.63 106 THR A CA 1
ATOM 852 C C . THR A 1 106 ? 22.289 3.304 14.116 1 38.63 106 THR A C 1
ATOM 854 O O . THR A 1 106 ? 21.894 2.992 15.242 1 38.63 106 THR A O 1
ATOM 857 N N . GLU A 1 107 ? 23.378 3.148 14.266 1 39.58 107 GLU A N 1
ATOM 858 C CA . GLU A 1 107 ? 24.059 3.847 15.352 1 39.58 107 GLU A CA 1
ATOM 859 C C . GLU A 1 107 ? 23.562 5.284 15.48 1 39.58 107 GLU A C 1
ATOM 861 O O . GLU A 1 107 ? 23.454 6 14.482 1 39.58 107 GLU A O 1
ATOM 866 N N . LYS A 1 108 ? 22.983 5.79 16.516 1 39.51 108 LYS A N 1
ATOM 867 C CA . LYS A 1 108 ? 22.728 7.091 17.128 1 39.51 108 LYS A CA 1
ATOM 868 C C . LYS A 1 108 ? 23.922 8.026 16.949 1 39.51 108 LYS A C 1
ATOM 870 O O . LYS A 1 108 ? 25.04 7.695 17.348 1 39.51 108 LYS A O 1
ATOM 875 N N . GLY A 1 109 ? 24.006 8.752 15.743 1 51.03 109 GLY A N 1
ATOM 876 C CA . GLY A 1 109 ? 24.919 9.813 15.348 1 51.03 109 GLY A CA 1
ATOM 877 C C . GLY A 1 109 ? 25.121 9.899 13.847 1 51.03 109 GLY A C 1
ATOM 878 O O . GLY A 1 109 ? 25.946 10.682 13.37 1 51.03 109 GLY A O 1
ATOM 879 N N . ARG A 1 110 ? 24.321 8.883 13.054 1 69.13 110 ARG A N 1
ATOM 880 C CA . ARG A 1 110 ? 24.607 8.726 11.632 1 69.13 110 ARG A CA 1
ATOM 881 C C . ARG A 1 110 ? 23.767 9.685 10.795 1 69.13 110 ARG A C 1
ATOM 883 O O . ARG A 1 110 ? 22.692 10.112 11.222 1 69.13 110 ARG A O 1
ATOM 890 N N . LEU A 1 111 ? 24.322 10.24 9.855 1 82.8 111 LEU A N 1
ATOM 891 C CA . LEU A 1 111 ? 23.84 11.268 8.938 1 82.8 111 LEU A CA 1
ATOM 892 C C . LEU A 1 111 ? 22.444 10.929 8.427 1 82.8 111 LEU A C 1
ATOM 894 O O . LEU A 1 111 ? 21.546 11.773 8.456 1 82.8 111 LEU A O 1
ATOM 898 N N . TYR A 1 112 ? 22.132 9.675 8.217 1 90.18 112 TYR A N 1
ATOM 899 C CA . TYR A 1 112 ? 20.896 9.285 7.547 1 90.18 112 TYR A CA 1
ATOM 900 C C . TYR A 1 112 ? 19.762 9.116 8.55 1 90.18 112 TYR A C 1
ATOM 902 O O . TYR A 1 112 ? 18.594 9.023 8.165 1 90.18 112 TYR A O 1
ATOM 910 N N . SER A 1 113 ? 20.052 9.145 9.87 1 90.06 113 SER A N 1
ATOM 911 C CA . SER A 1 113 ? 19.015 9.113 10.897 1 90.06 113 SER A CA 1
ATOM 912 C C . SER A 1 113 ? 18.257 10.434 10.959 1 90.06 113 SER A C 1
ATOM 914 O O . SER A 1 113 ? 17.189 10.515 11.57 1 90.06 113 SER A O 1
ATOM 916 N N . LEU A 1 114 ? 18.777 11.461 10.289 1 93.43 114 LEU A N 1
ATOM 917 C CA . LEU A 1 114 ? 18.185 12.794 10.346 1 93.43 114 LEU A CA 1
ATOM 918 C C . LEU A 1 114 ? 17.36 13.076 9.094 1 93.43 114 LEU A C 1
ATOM 920 O O . LEU A 1 114 ? 16.877 14.195 8.904 1 93.43 114 LEU A O 1
ATOM 924 N N . LEU A 1 115 ? 17.266 12.025 8.236 1 96.39 115 LEU A N 1
ATOM 925 C CA . LEU A 1 115 ? 16.306 12.162 7.146 1 96.39 115 LEU A CA 1
ATOM 926 C C . LEU A 1 115 ? 14.878 12.192 7.68 1 96.39 115 LEU A C 1
ATOM 928 O O . LEU A 1 115 ? 14.547 11.467 8.621 1 96.39 115 LEU A O 1
ATOM 932 N N . TRP A 1 116 ? 14.068 12.993 7.081 1 96.94 116 TRP A N 1
ATOM 933 C CA . TRP A 1 116 ? 12.69 13.114 7.547 1 96.94 116 TRP A CA 1
ATOM 934 C C . TRP A 1 116 ? 11.742 13.371 6.38 1 96.94 116 TRP A C 1
ATOM 936 O O . TRP A 1 116 ? 11.998 14.241 5.544 1 96.94 116 TRP A O 1
ATOM 946 N N . PRO A 1 117 ? 10.641 12.721 6.318 1 97.33 117 PRO A N 1
ATOM 947 C CA . PRO A 1 117 ? 10.27 11.582 7.161 1 97.33 117 PRO A CA 1
ATOM 948 C C . PRO A 1 117 ? 11.277 10.436 7.081 1 97.33 117 PRO A C 1
ATOM 950 O O . PRO A 1 117 ? 11.952 10.273 6.061 1 97.33 117 PRO A O 1
ATOM 953 N N . GLN A 1 118 ? 11.331 9.733 8.145 1 96.79 118 GLN A N 1
ATOM 954 C CA . GLN A 1 118 ? 12.268 8.616 8.187 1 96.79 118 GLN A CA 1
ATOM 955 C C . GLN A 1 118 ? 11.897 7.548 7.162 1 96.79 118 GLN A C 1
ATOM 957 O O . GLN A 1 118 ? 10.778 7.03 7.174 1 96.79 118 GLN A O 1
ATOM 962 N N . PRO A 1 119 ? 12.838 7.195 6.285 1 96.56 119 PRO A N 1
ATOM 963 C CA . PRO A 1 119 ? 12.527 6.157 5.298 1 96.56 119 PRO A CA 1
ATOM 964 C C . PRO A 1 119 ? 12.294 4.789 5.935 1 96.56 119 PRO A C 1
ATOM 966 O O . PRO A 1 119 ? 12.893 4.474 6.966 1 96.56 119 PRO A O 1
ATOM 969 N N . LYS A 1 120 ? 11.509 3.995 5.339 1 94.66 120 LYS A N 1
ATOM 970 C CA . LYS A 1 120 ? 11.194 2.657 5.833 1 94.66 120 LYS A CA 1
ATOM 971 C C . LYS A 1 120 ? 12.412 1.742 5.757 1 94.66 120 LYS A C 1
ATOM 973 O O . LYS A 1 120 ? 12.609 0.888 6.625 1 94.66 120 LYS A O 1
ATOM 978 N N . THR A 1 121 ? 13.184 1.917 4.658 1 93.76 121 THR A N 1
ATOM 979 C CA . THR A 1 121 ? 14.373 1.09 4.479 1 93.76 121 THR A CA 1
ATOM 980 C C . THR A 1 121 ? 15.581 1.95 4.119 1 93.76 121 THR A C 1
ATOM 982 O O . THR A 1 121 ? 15.533 2.728 3.164 1 93.76 121 THR A O 1
ATOM 985 N N . ILE A 1 122 ? 16.626 1.861 4.877 1 94.53 122 ILE A N 1
ATOM 986 C CA . ILE A 1 122 ? 17.907 2.511 4.625 1 94.53 122 ILE A CA 1
ATOM 987 C C . ILE A 1 122 ? 19.042 1.51 4.824 1 94.53 122 ILE A C 1
ATOM 989 O O . ILE A 1 122 ? 19.129 0.86 5.868 1 94.53 122 ILE A O 1
ATOM 993 N N . VAL A 1 123 ? 19.862 1.336 3.86 1 92.86 123 VAL A N 1
ATOM 994 C CA . VAL A 1 123 ? 21.044 0.485 3.952 1 92.86 123 VAL A CA 1
ATOM 995 C C . VAL A 1 123 ? 22.297 1.307 3.658 1 92.86 123 VAL A C 1
ATOM 997 O O . VAL A 1 123 ? 22.504 1.752 2.526 1 92.86 123 VAL A O 1
ATOM 1000 N N . GLU A 1 124 ? 23.104 1.56 4.636 1 92.91 124 GLU A N 1
ATOM 1001 C CA . GLU A 1 124 ? 24.367 2.263 4.432 1 92.91 124 GLU A CA 1
ATOM 1002 C C . GLU A 1 124 ? 25.393 1.367 3.745 1 92.91 124 GLU A C 1
ATOM 1004 O O . GLU A 1 124 ? 25.596 0.221 4.152 1 92.91 124 GLU A O 1
ATOM 1009 N N . LEU A 1 125 ? 25.96 1.861 2.777 1 90.23 125 LEU A N 1
ATOM 1010 C CA . LEU A 1 125 ? 26.823 1.047 1.927 1 90.23 125 LEU A CA 1
ATOM 1011 C C . LEU A 1 125 ? 28.285 1.45 2.092 1 90.23 125 LEU A C 1
ATOM 1013 O O . LEU A 1 125 ? 29.088 1.278 1.172 1 90.23 125 LEU A O 1
ATOM 1017 N N . LYS A 1 126 ? 28.697 2.015 3.141 1 85.17 126 LYS A N 1
ATOM 1018 C CA . LYS A 1 126 ? 30.043 2.534 3.373 1 85.17 126 LYS A CA 1
ATOM 1019 C C . LYS A 1 126 ? 31.094 1.448 3.163 1 85.17 126 LYS A C 1
ATOM 1021 O O . LYS A 1 126 ? 32.193 1.726 2.678 1 85.17 126 LYS A O 1
ATOM 1026 N N . ASN A 1 127 ? 30.752 0.208 3.491 1 79.86 127 ASN A N 1
ATOM 1027 C CA . ASN A 1 127 ? 31.703 -0.893 3.377 1 79.86 127 ASN A CA 1
ATOM 1028 C C . ASN A 1 127 ? 31.716 -1.478 1.968 1 79.86 127 ASN A C 1
ATOM 1030 O O . ASN A 1 127 ? 32.59 -2.279 1.632 1 79.86 127 ASN A O 1
ATOM 1034 N N . PHE A 1 128 ? 30.87 -0.949 1.157 1 79.89 128 PHE A N 1
ATOM 1035 C CA . PHE A 1 128 ? 30.717 -1.57 -0.154 1 79.89 128 PHE A CA 1
ATOM 1036 C C . PHE A 1 128 ? 31.157 -0.617 -1.259 1 79.89 128 PHE A C 1
ATOM 1038 O O . PHE A 1 128 ? 31.494 -1.051 -2.362 1 79.89 128 PHE A O 1
ATOM 1045 N N . SER A 1 129 ? 31.083 0.639 -0.975 1 82.79 129 SER A N 1
ATOM 1046 C CA . SER A 1 129 ? 31.374 1.627 -2.009 1 82.79 129 SER A CA 1
ATOM 1047 C C . SER A 1 129 ? 32.005 2.881 -1.413 1 82.79 129 SER A C 1
ATOM 1049 O O . SER A 1 129 ? 31.783 3.198 -0.243 1 82.79 129 SER A O 1
ATOM 1051 N N . THR A 1 130 ? 32.821 3.571 -2.246 1 87.08 130 THR A N 1
ATOM 1052 C CA . THR A 1 130 ? 33.375 4.862 -1.854 1 87.08 130 THR A CA 1
ATOM 1053 C C . THR A 1 130 ? 32.322 5.96 -1.968 1 87.08 130 THR A C 1
ATOM 1055 O O . THR A 1 130 ? 31.328 5.803 -2.681 1 87.08 130 THR A O 1
ATOM 1058 N N . PRO A 1 131 ? 32.502 6.967 -1.257 1 90.46 131 PRO A N 1
ATOM 1059 C CA . PRO A 1 131 ? 31.522 8.055 -1.278 1 90.46 131 PRO A CA 1
ATOM 1060 C C . PRO A 1 131 ? 31.399 8.712 -2.651 1 90.46 131 PRO A C 1
ATOM 1062 O O . PRO A 1 131 ? 32.364 8.729 -3.42 1 90.46 131 PRO A O 1
ATOM 1065 N N . PHE A 1 132 ? 30.292 9.187 -2.955 1 91.78 132 PHE A N 1
ATOM 1066 C CA . PHE A 1 132 ? 30.034 9.964 -4.161 1 91.78 132 PHE A CA 1
ATOM 1067 C C . PHE A 1 132 ? 30.475 11.412 -3.977 1 91.78 132 PHE A C 1
ATOM 1069 O O . PHE A 1 132 ? 30.091 12.064 -3.004 1 91.78 132 PHE A O 1
ATOM 1076 N N . ILE A 1 133 ? 31.214 11.899 -4.849 1 90.6 133 ILE A N 1
ATOM 1077 C CA . ILE A 1 133 ? 31.65 13.29 -4.791 1 90.6 133 ILE A CA 1
ATOM 1078 C C . ILE A 1 133 ? 30.753 14.149 -5.679 1 90.6 133 ILE A C 1
ATOM 1080 O O . ILE A 1 133 ? 30.796 14.041 -6.907 1 90.6 133 ILE A O 1
ATOM 1084 N N . ALA A 1 134 ? 29.999 14.974 -5.048 1 89.1 134 ALA A N 1
ATOM 1085 C CA . ALA A 1 134 ? 29.08 15.83 -5.793 1 89.1 134 ALA A CA 1
ATOM 1086 C C . ALA A 1 134 ? 29.786 17.083 -6.301 1 89.1 134 ALA A C 1
ATOM 1088 O O . ALA A 1 134 ? 30.324 17.863 -5.511 1 89.1 134 ALA A O 1
ATOM 1089 N N . GLY A 1 135 ? 29.808 17.195 -7.604 1 86.07 135 GLY A N 1
ATOM 1090 C CA . GLY A 1 135 ? 30.301 18.432 -8.188 1 86.07 135 GLY A CA 1
ATOM 1091 C C . GLY A 1 135 ? 29.272 19.546 -8.183 1 86.07 135 GLY A C 1
ATOM 1092 O O . GLY A 1 135 ? 28.128 19.34 -7.77 1 86.07 135 GLY A O 1
ATOM 1093 N N . LYS A 1 136 ? 29.638 20.695 -8.613 1 88.82 136 LYS A N 1
ATOM 1094 C CA . LYS A 1 136 ? 28.758 21.859 -8.656 1 88.82 136 LYS A CA 1
ATOM 1095 C C . LYS A 1 136 ? 27.624 21.654 -9.656 1 88.82 136 LYS A C 1
ATOM 1097 O O . LYS A 1 136 ? 26.527 22.186 -9.476 1 88.82 136 LYS A O 1
ATOM 1102 N N . GLU A 1 137 ? 27.982 20.884 -10.653 1 90.37 137 GLU A N 1
ATOM 1103 C CA . GLU A 1 137 ? 26.966 20.552 -11.648 1 90.37 137 GLU A CA 1
ATOM 1104 C C . GLU A 1 137 ? 26.621 19.066 -11.611 1 90.37 137 GLU A C 1
ATOM 1106 O O . GLU A 1 137 ? 27.514 18.216 -11.618 1 90.37 137 GLU A O 1
ATOM 1111 N N . LEU A 1 138 ? 25.426 18.868 -11.455 1 89.13 138 LEU A N 1
ATOM 1112 C CA . LEU A 1 138 ? 24.921 17.5 -11.478 1 89.13 138 LEU A CA 1
ATOM 1113 C C . LEU A 1 138 ? 24.142 17.23 -12.761 1 89.13 138 LEU A C 1
ATOM 1115 O O . LEU A 1 138 ? 23.225 17.98 -13.105 1 89.13 138 LEU A O 1
ATOM 1119 N N . PHE A 1 139 ? 24.512 16.226 -13.485 1 91.07 139 PHE A N 1
ATOM 1120 C CA . PHE A 1 139 ? 23.873 15.903 -14.755 1 91.07 139 PHE A CA 1
ATOM 1121 C C . PHE A 1 139 ? 22.899 14.742 -14.592 1 91.07 139 PHE A C 1
ATOM 1123 O O . PHE A 1 139 ? 23.258 13.694 -14.051 1 91.07 139 PHE A O 1
ATOM 1130 N N . ILE A 1 140 ? 21.705 14.934 -15.058 1 92.74 140 ILE A N 1
ATOM 1131 C CA . ILE A 1 140 ? 20.663 13.918 -14.953 1 92.74 140 ILE A CA 1
ATOM 1132 C C . ILE A 1 140 ? 20.549 13.158 -16.272 1 92.74 140 ILE A C 1
ATOM 1134 O O . ILE A 1 140 ? 20.428 13.767 -17.338 1 92.74 140 ILE A O 1
ATOM 1138 N N . SER A 1 141 ? 20.637 11.877 -16.198 1 91.87 141 SER A N 1
ATOM 1139 C CA . SER A 1 141 ? 20.324 10.981 -17.306 1 91.87 141 SER A CA 1
ATOM 1140 C C . SER A 1 141 ? 18.974 10.301 -17.104 1 91.87 141 SER A C 1
ATOM 1142 O O . SER A 1 141 ? 18.783 9.566 -16.133 1 91.87 141 SER A O 1
ATOM 1144 N N . ILE A 1 142 ? 18.037 10.52 -17.988 1 93.65 142 ILE A N 1
ATOM 1145 C CA . ILE A 1 142 ? 16.689 9.978 -17.851 1 93.65 142 ILE A CA 1
ATOM 1146 C C . ILE A 1 142 ? 16.547 8.724 -18.711 1 93.65 142 ILE A C 1
ATOM 1148 O O . ILE A 1 142 ? 16.877 8.738 -19.899 1 93.65 142 ILE A O 1
ATOM 1152 N N . ILE A 1 143 ? 16.136 7.662 -18.091 1 92.28 143 ILE A N 1
ATOM 1153 C CA . ILE A 1 143 ? 15.825 6.45 -18.841 1 92.28 143 ILE A CA 1
ATOM 1154 C C . ILE A 1 143 ? 14.422 6.556 -19.435 1 92.28 143 ILE A C 1
ATOM 1156 O O . ILE A 1 143 ? 13.457 6.837 -18.719 1 92.28 143 ILE A O 1
ATOM 1160 N N . GLN A 1 144 ? 14.317 6.3 -20.69 1 91.27 144 GLN A N 1
ATOM 1161 C CA . GLN A 1 144 ? 13.037 6.402 -21.381 1 91.27 144 GLN A CA 1
ATOM 1162 C C . GLN A 1 144 ? 12.05 5.357 -20.869 1 91.27 144 GLN A C 1
ATOM 1164 O O . GLN A 1 144 ? 12.417 4.199 -20.659 1 91.27 144 GLN A O 1
ATOM 1169 N N . GLY A 1 145 ? 10.893 5.789 -20.55 1 89.15 145 GLY A N 1
ATOM 1170 C CA . GLY A 1 145 ? 9.804 4.931 -20.11 1 89.15 145 GLY A CA 1
ATOM 1171 C C . GLY A 1 145 ? 8.439 5.431 -20.541 1 89.15 145 GLY A C 1
ATOM 1172 O O . GLY A 1 145 ? 8.31 6.087 -21.577 1 89.15 145 GLY A O 1
ATOM 1173 N N . SER A 1 146 ? 7.452 5.069 -19.836 1 86.01 146 SER A N 1
ATOM 1174 C CA . SER A 1 146 ? 6.084 5.424 -20.197 1 86.01 146 SER A CA 1
ATOM 1175 C C . SER A 1 146 ? 5.758 6.856 -19.787 1 86.01 146 SER A C 1
ATOM 1177 O O . SER A 1 146 ? 4.87 7.487 -20.365 1 86.01 146 SER A O 1
ATOM 1179 N N . GLU A 1 147 ? 6.456 7.363 -18.816 1 91.86 147 GLU A N 1
ATOM 1180 C CA . GLU A 1 147 ? 6.202 8.719 -18.34 1 91.86 147 GLU A CA 1
ATOM 1181 C C . GLU A 1 147 ? 6.878 9.754 -19.236 1 91.86 147 GLU A C 1
ATOM 1183 O O . GLU A 1 147 ? 7.975 9.519 -19.746 1 91.86 147 GLU A O 1
ATOM 1188 N N . SER A 1 148 ? 6.247 10.944 -19.408 1 92.47 148 SER A N 1
ATOM 1189 C CA . SER A 1 148 ? 6.775 12.028 -20.229 1 92.47 148 SER A CA 1
ATOM 1190 C C . SER A 1 148 ? 8.089 12.559 -19.666 1 92.47 148 SER A C 1
ATOM 1192 O O . SER A 1 148 ? 8.18 12.87 -18.477 1 92.47 148 SER A O 1
ATOM 1194 N N . ILE A 1 149 ? 9.03 12.658 -20.543 1 92.71 149 ILE A N 1
ATOM 1195 C CA . ILE A 1 149 ? 10.329 13.198 -20.158 1 92.71 149 ILE A CA 1
ATOM 1196 C C . ILE A 1 149 ? 10.169 14.644 -19.693 1 92.71 149 ILE A C 1
ATOM 1198 O O . ILE A 1 149 ? 10.824 15.072 -18.739 1 92.71 149 ILE A O 1
ATOM 1202 N N . HIS A 1 150 ? 9.287 15.339 -20.321 1 93.39 150 HIS A N 1
ATOM 1203 C CA . HIS A 1 150 ? 9.061 16.735 -19.966 1 93.39 150 HIS A CA 1
ATOM 1204 C C . HIS A 1 150 ? 8.523 16.863 -18.545 1 93.39 150 HIS A C 1
ATOM 1206 O O . HIS A 1 150 ? 8.924 17.763 -17.804 1 93.39 150 HIS A O 1
ATOM 1212 N N . ARG A 1 151 ? 7.663 15.982 -18.201 1 95.55 151 ARG A N 1
ATOM 1213 C CA . ARG A 1 151 ? 7.091 16.036 -16.859 1 95.55 151 ARG A CA 1
ATOM 1214 C C . ARG A 1 151 ? 8.126 15.648 -15.808 1 95.55 151 ARG A C 1
ATOM 1216 O O . ARG A 1 151 ? 8.111 16.172 -14.692 1 95.55 151 ARG A O 1
ATOM 1223 N N . ILE A 1 152 ? 8.999 14.729 -16.155 1 95.95 152 ILE A N 1
ATOM 1224 C CA . ILE A 1 152 ? 10.094 14.352 -15.269 1 95.95 152 ILE A CA 1
ATOM 1225 C C . ILE A 1 152 ? 11.003 15.556 -15.03 1 95.95 152 ILE A C 1
ATOM 1227 O O . ILE A 1 152 ? 11.397 15.829 -13.894 1 95.95 152 ILE A O 1
ATOM 1231 N N . LEU A 1 153 ? 11.252 16.322 -16.054 1 93.8 153 LEU A N 1
ATOM 1232 C CA . LEU A 1 153 ? 12.098 17.508 -15.962 1 93.8 153 LEU A CA 1
ATOM 1233 C C . LEU A 1 153 ? 11.43 18.588 -15.118 1 93.8 153 LEU A C 1
ATOM 1235 O O . LEU A 1 153 ? 12.107 19.329 -14.401 1 93.8 153 LEU A O 1
ATOM 1239 N N . ASP A 1 154 ? 10.136 18.621 -15.267 1 94.24 154 ASP A N 1
ATOM 1240 C CA . ASP A 1 154 ? 9.407 19.582 -14.445 1 94.24 154 ASP A CA 1
ATOM 1241 C C . ASP A 1 154 ? 9.634 19.317 -12.958 1 94.24 154 ASP A C 1
ATOM 1243 O O . ASP A 1 154 ? 9.772 20.255 -12.17 1 94.24 154 ASP A O 1
ATOM 1247 N N . VAL A 1 155 ? 9.659 18.091 -12.567 1 95.84 155 VAL A N 1
ATOM 1248 C CA . VAL A 1 155 ? 9.873 17.731 -11.169 1 95.84 155 VAL A CA 1
ATOM 1249 C C . VAL A 1 155 ? 11.257 18.194 -10.721 1 95.84 155 VAL A C 1
ATOM 1251 O O . VAL A 1 155 ? 11.406 18.775 -9.644 1 95.84 155 VAL A O 1
ATOM 1254 N N . TRP A 1 156 ? 12.286 18.021 -11.504 1 94.29 156 TRP A N 1
ATOM 1255 C CA . TRP A 1 156 ? 13.647 18.428 -11.171 1 94.29 156 TRP A CA 1
ATOM 1256 C C . TRP A 1 156 ? 13.772 19.948 -11.154 1 94.29 156 TRP A C 1
ATOM 1258 O O . TRP A 1 156 ? 14.509 20.507 -10.339 1 94.29 156 TRP A O 1
ATOM 1268 N N . GLU A 1 157 ? 13.014 20.557 -12.015 1 92.34 157 GLU A N 1
ATOM 1269 C CA . GLU A 1 157 ? 13.068 22.014 -12.092 1 92.34 157 GLU A CA 1
ATOM 1270 C C . GLU A 1 157 ? 12.516 22.655 -10.822 1 92.34 157 GLU A C 1
ATOM 1272 O O . GLU A 1 157 ? 13.047 23.66 -10.346 1 92.34 157 GLU A O 1
ATOM 1277 N N . ILE A 1 158 ? 11.535 22.095 -10.329 1 91.32 158 ILE A N 1
ATOM 1278 C CA . ILE A 1 158 ? 10.925 22.61 -9.108 1 91.32 158 ILE A CA 1
ATOM 1279 C C . ILE A 1 158 ? 11.916 22.504 -7.951 1 91.32 158 ILE A C 1
ATOM 1281 O O . ILE A 1 158 ? 11.978 23.389 -7.095 1 91.32 158 ILE A O 1
ATOM 1285 N N . SER A 1 159 ? 12.689 21.527 -7.927 1 89.61 159 SER A N 1
ATOM 1286 C CA . SER A 1 159 ? 13.642 21.302 -6.845 1 89.61 159 SER A CA 1
ATOM 1287 C C . SER A 1 159 ? 14.947 22.052 -7.093 1 89.61 159 SER A C 1
ATOM 1289 O O . SER A 1 159 ? 15.816 22.102 -6.22 1 89.61 159 SER A O 1
ATOM 1291 N N . ARG A 1 160 ? 15.131 22.592 -8.254 1 89.92 160 ARG A N 1
ATOM 1292 C CA . ARG A 1 160 ? 16.367 23.266 -8.639 1 89.92 160 ARG A CA 1
ATOM 1293 C C . ARG A 1 160 ? 16.678 24.421 -7.692 1 89.92 160 ARG A C 1
ATOM 1295 O O . ARG A 1 160 ? 17.842 24.674 -7.374 1 89.92 160 ARG A O 1
ATOM 1302 N N . THR A 1 161 ? 15.628 25.093 -7.28 1 87.66 161 THR A N 1
ATOM 1303 C CA . THR A 1 161 ? 15.832 26.214 -6.369 1 87.66 161 THR A CA 1
ATOM 1304 C C . THR A 1 161 ? 16.514 25.75 -5.085 1 87.66 161 THR A C 1
ATOM 1306 O O . THR A 1 161 ? 17.434 26.407 -4.593 1 87.66 161 THR A O 1
ATOM 1309 N N . HIS A 1 162 ? 16.116 24.672 -4.578 1 89.95 162 HIS A N 1
ATOM 1310 C CA . HIS A 1 162 ? 16.699 24.132 -3.355 1 89.95 162 HIS A CA 1
ATOM 1311 C C . HIS A 1 162 ? 18.124 23.642 -3.594 1 89.95 162 HIS A C 1
ATOM 1313 O O . HIS A 1 162 ? 18.995 23.815 -2.739 1 89.95 162 HIS A O 1
ATOM 1319 N N . LEU A 1 163 ? 18.375 23.067 -4.717 1 92.09 163 LEU A N 1
ATOM 1320 C CA . LEU A 1 163 ? 19.697 22.554 -5.058 1 92.09 163 LEU A CA 1
ATOM 1321 C C . LEU A 1 163 ? 20.685 23.696 -5.274 1 92.09 163 LEU A C 1
ATOM 1323 O O . LEU A 1 163 ? 21.829 23.627 -4.82 1 92.09 163 LEU A O 1
ATOM 1327 N N . LEU A 1 164 ? 20.241 24.766 -5.858 1 92.13 164 LEU A N 1
ATOM 1328 C CA . LEU A 1 164 ? 21.08 25.937 -6.085 1 92.13 164 LEU A CA 1
ATOM 1329 C C . LEU A 1 164 ? 21.469 26.591 -4.763 1 92.13 164 LEU A C 1
ATOM 1331 O O . LEU A 1 164 ? 22.6 27.057 -4.606 1 92.13 164 LEU A O 1
ATOM 1335 N N . GLU A 1 165 ? 20.474 26.589 -3.903 1 88.71 165 GLU A N 1
ATOM 1336 C CA . GLU A 1 165 ? 20.755 27.144 -2.583 1 88.71 165 GLU A CA 1
ATOM 1337 C C . GLU A 1 165 ? 21.86 26.361 -1.879 1 88.71 165 GLU A C 1
ATOM 1339 O O . GLU A 1 165 ? 22.593 26.914 -1.057 1 88.71 165 GLU A O 1
ATOM 1344 N N . LEU A 1 166 ? 22.011 25.121 -2.218 1 89.7 166 LEU A N 1
ATOM 1345 C CA . LEU A 1 166 ? 23.037 24.27 -1.626 1 89.7 166 LEU A CA 1
ATOM 1346 C C . LEU A 1 166 ? 24.319 24.31 -2.45 1 89.7 166 LEU A C 1
ATOM 1348 O O . LEU A 1 166 ? 25.315 23.679 -2.088 1 89.7 166 LEU A O 1
ATOM 1352 N N . GLY A 1 167 ? 24.269 25.029 -3.585 1 89.28 167 GLY A N 1
ATOM 1353 C CA . GLY A 1 167 ? 25.46 25.205 -4.401 1 89.28 167 GLY A CA 1
ATOM 1354 C C . GLY A 1 167 ? 25.548 24.216 -5.548 1 89.28 167 GLY A C 1
ATOM 1355 O O . GLY A 1 167 ? 26.611 24.049 -6.15 1 89.28 167 GLY A O 1
ATOM 1356 N N . TYR A 1 168 ? 24.429 23.585 -5.849 1 91.67 168 TYR A N 1
ATOM 1357 C CA . TYR A 1 168 ? 24.429 22.601 -6.925 1 91.67 168 TYR A CA 1
ATOM 1358 C C . TYR A 1 168 ? 23.456 22.999 -8.028 1 91.67 168 TYR A C 1
ATOM 1360 O O . TYR A 1 168 ? 22.369 23.512 -7.751 1 91.67 168 TYR A O 1
ATOM 1368 N N . ASP A 1 169 ? 23.89 22.77 -9.193 1 91.84 169 ASP A N 1
ATOM 1369 C CA . ASP A 1 169 ? 23.034 22.999 -10.354 1 91.84 169 ASP A CA 1
ATOM 1370 C C . ASP A 1 169 ? 22.755 21.693 -11.095 1 91.84 169 ASP A C 1
ATOM 1372 O O . ASP A 1 169 ? 23.683 21.013 -11.537 1 91.84 169 ASP A O 1
ATOM 1376 N N . VAL A 1 170 ? 21.537 21.406 -11.185 1 88.94 170 VAL A N 1
ATOM 1377 C CA . VAL A 1 170 ? 21.158 20.178 -11.875 1 88.94 170 VAL A CA 1
ATOM 1378 C C . VAL A 1 170 ? 20.794 20.492 -13.325 1 88.94 170 VAL A C 1
ATOM 1380 O O . VAL A 1 170 ? 20.015 21.41 -13.591 1 88.94 170 VAL A O 1
ATOM 1383 N N . LYS A 1 171 ? 21.398 19.823 -14.245 1 88.46 171 LYS A N 1
ATOM 1384 C CA . LYS A 1 171 ? 21.152 19.997 -15.673 1 88.46 171 LYS A CA 1
ATOM 1385 C C . LYS A 1 171 ? 20.792 18.669 -16.335 1 88.46 171 LYS A C 1
ATOM 1387 O O . LYS A 1 171 ? 21.195 17.605 -15.861 1 88.46 171 LYS A O 1
ATOM 1392 N N . ILE A 1 172 ? 20.023 18.84 -17.324 1 84.51 172 ILE A N 1
ATOM 1393 C CA . ILE A 1 172 ? 19.756 17.64 -18.109 1 84.51 172 ILE A CA 1
ATOM 1394 C C . ILE A 1 172 ? 21.014 17.233 -18.873 1 84.51 172 ILE A C 1
ATOM 1396 O O . ILE A 1 172 ? 21.601 18.044 -19.592 1 84.51 172 ILE A O 1
ATOM 1400 N N . GLY A 1 173 ? 21.359 16.095 -18.7 1 80.53 173 GLY A N 1
ATOM 1401 C CA . GLY A 1 173 ? 22.525 15.605 -19.417 1 80.53 173 GLY A CA 1
ATOM 1402 C C . GLY A 1 173 ? 22.174 14.856 -20.688 1 80.53 173 GLY A C 1
ATOM 1403 O O . GLY A 1 173 ? 22.644 15.208 -21.772 1 80.53 173 GLY A O 1
ATOM 1404 N N . GLU A 1 174 ? 21.356 13.742 -20.428 1 87.5 174 GLU A N 1
ATOM 1405 C CA . GLU A 1 174 ? 21.022 12.901 -21.574 1 87.5 174 GLU A CA 1
ATOM 1406 C C . GLU A 1 174 ? 19.79 12.046 -21.29 1 87.5 174 GLU A C 1
ATOM 1408 O O . GLU A 1 174 ? 19.307 12.001 -20.157 1 87.5 174 GLU A O 1
ATOM 1413 N N . VAL A 1 175 ? 19.257 11.553 -22.371 1 90.13 175 VAL A N 1
ATOM 1414 C CA . VAL A 1 175 ? 18.179 10.57 -22.333 1 90.13 175 VAL A CA 1
ATOM 1415 C C . VAL A 1 175 ? 18.699 9.215 -22.808 1 90.13 175 VAL A C 1
ATOM 1417 O O . VAL A 1 175 ? 19.308 9.116 -23.875 1 90.13 175 VAL A O 1
ATOM 1420 N N . HIS A 1 176 ? 18.519 8.27 -21.932 1 87.79 176 HIS A N 1
ATOM 1421 C CA . HIS A 1 176 ? 18.942 6.909 -22.242 1 87.79 176 HIS A CA 1
ATOM 1422 C C . HIS A 1 176 ? 17.774 6.072 -22.754 1 87.79 176 HIS A C 1
ATOM 1424 O O . HIS A 1 176 ? 16.619 6.338 -22.415 1 87.79 176 HIS A O 1
ATOM 1430 N N . PRO A 1 177 ? 18.201 5.07 -23.573 1 87.58 177 PRO A N 1
ATOM 1431 C CA . PRO A 1 177 ? 17.155 4.12 -23.959 1 87.58 177 PRO A CA 1
ATOM 1432 C C . PRO A 1 177 ? 16.638 3.3 -22.779 1 87.58 177 PRO A C 1
ATOM 1434 O O . PRO A 1 177 ? 17.243 3.309 -21.704 1 87.58 177 PRO A O 1
ATOM 1437 N N . SER A 1 178 ? 15.592 2.568 -22.962 1 87 178 SER A N 1
ATOM 1438 C CA . SER A 1 178 ? 14.94 1.789 -21.914 1 87 178 SER A CA 1
ATOM 1439 C C . SER A 1 178 ? 15.866 0.704 -21.374 1 87 178 SER A C 1
ATOM 1441 O O . SER A 1 178 ? 15.75 0.303 -20.214 1 87 178 SER A O 1
ATOM 1443 N N . SER A 1 179 ? 16.814 0.305 -22.147 1 82.46 179 SER A N 1
ATOM 1444 C CA . SER A 1 179 ? 17.754 -0.739 -21.75 1 82.46 179 SER A CA 1
ATOM 1445 C C . SER A 1 179 ? 18.835 -0.187 -20.828 1 82.46 179 SER A C 1
ATOM 1447 O O . SER A 1 179 ? 19.573 -0.95 -20.201 1 82.46 179 SER A O 1
ATOM 1449 N N . GLY A 1 180 ? 18.854 1.087 -20.671 1 74.95 180 GLY A N 1
ATOM 1450 C CA . GLY A 1 180 ? 19.891 1.718 -19.871 1 74.95 180 GLY A CA 1
ATOM 1451 C C . GLY A 1 180 ? 21.223 1.816 -20.59 1 74.95 180 GLY A C 1
ATOM 1452 O O . GLY A 1 180 ? 21.387 1.267 -21.682 1 74.95 180 GLY A O 1
ATOM 1453 N N . LYS A 1 181 ? 22.065 2.698 -20.148 1 73.85 181 LYS A N 1
ATOM 1454 C CA . LYS A 1 181 ? 23.441 2.833 -20.617 1 73.85 181 LYS A CA 1
ATOM 1455 C C . LYS A 1 181 ? 24.417 2.905 -19.446 1 73.85 181 LYS A C 1
ATOM 1457 O O . LYS A 1 181 ? 24.026 3.235 -18.325 1 73.85 181 LYS A O 1
ATOM 1462 N N . LEU A 1 182 ? 25.476 2.35 -19.755 1 66.41 182 LEU A N 1
ATOM 1463 C CA . LEU A 1 182 ? 26.505 2.488 -18.73 1 66.41 182 LEU A CA 1
ATOM 1464 C C . LEU A 1 182 ? 26.803 3.958 -18.454 1 66.41 182 LEU A C 1
ATOM 1466 O O . LEU A 1 182 ? 26.957 4.75 -19.386 1 66.41 182 LEU A O 1
ATOM 1470 N N . LEU A 1 183 ? 26.554 4.274 -17.247 1 62.75 183 LEU A N 1
ATOM 1471 C CA . LEU A 1 183 ? 26.662 5.685 -16.892 1 62.75 183 LEU A CA 1
ATOM 1472 C C . LEU A 1 183 ? 28.123 6.098 -16.743 1 62.75 183 LEU A C 1
ATOM 1474 O O . LEU A 1 183 ? 28.957 5.298 -16.313 1 62.75 183 LEU A O 1
ATOM 1478 N N . ASN A 1 184 ? 28.405 7.234 -17.364 1 62.97 184 ASN A N 1
ATOM 1479 C CA . ASN A 1 184 ? 29.655 7.928 -17.073 1 62.97 184 ASN A CA 1
ATOM 1480 C C . ASN A 1 184 ? 29.706 8.41 -15.626 1 62.97 184 ASN A C 1
ATOM 1482 O O . ASN A 1 184 ? 28.705 8.345 -14.911 1 62.97 184 ASN A O 1
ATOM 1486 N N . ASP A 1 185 ? 30.789 8.802 -15.226 1 68.26 185 ASP A N 1
ATOM 1487 C CA . ASP A 1 185 ? 31.064 9.196 -13.847 1 68.26 185 ASP A CA 1
ATOM 1488 C C . ASP A 1 185 ? 30.256 10.431 -13.457 1 68.26 185 ASP A C 1
ATOM 1490 O O . ASP A 1 185 ? 29.963 11.28 -14.302 1 68.26 185 ASP A O 1
ATOM 1494 N N . ASN A 1 186 ? 29.713 10.513 -12.265 1 78.25 186 ASN A N 1
ATOM 1495 C CA . ASN A 1 186 ? 29.117 11.612 -11.512 1 78.25 186 ASN A CA 1
ATOM 1496 C C . ASN A 1 186 ? 27.785 12.048 -12.116 1 78.25 186 ASN A C 1
ATOM 1498 O O . ASN A 1 186 ? 27.558 13.239 -12.334 1 78.25 186 ASN A O 1
ATOM 1502 N N . ARG A 1 187 ? 26.983 11.028 -12.481 1 85.97 187 ARG A N 1
ATOM 1503 C CA . ARG A 1 187 ? 25.682 11.319 -13.075 1 85.97 187 ARG A CA 1
ATOM 1504 C C . ARG A 1 187 ? 24.55 10.795 -12.197 1 85.97 187 ARG A C 1
ATOM 1506 O O . ARG A 1 187 ? 24.754 9.89 -11.386 1 85.97 187 ARG A O 1
ATOM 1513 N N . ILE A 1 188 ? 23.431 11.445 -12.381 1 92.72 188 ILE A N 1
ATOM 1514 C CA . ILE A 1 188 ? 22.192 10.992 -11.758 1 92.72 188 ILE A CA 1
ATOM 1515 C C . ILE A 1 188 ? 21.323 10.283 -12.794 1 92.72 188 ILE A C 1
ATOM 1517 O O . ILE A 1 188 ? 20.926 10.883 -13.796 1 92.72 188 ILE A O 1
ATOM 1521 N N . GLU A 1 189 ? 21.138 9.01 -12.641 1 93.05 189 GLU A N 1
ATOM 1522 C CA . GLU A 1 189 ? 20.218 8.261 -13.492 1 93.05 189 GLU A CA 1
ATOM 1523 C C . GLU A 1 189 ? 18.806 8.262 -12.913 1 93.05 189 GLU A C 1
ATOM 1525 O O . GLU A 1 189 ? 18.61 7.932 -11.741 1 93.05 189 GLU A O 1
ATOM 1530 N N . CYS A 1 190 ? 17.87 8.604 -13.737 1 95.2 190 CYS A N 1
ATOM 1531 C CA . CYS A 1 190 ? 16.5 8.763 -13.262 1 95.2 190 CYS A CA 1
ATOM 1532 C C . CYS A 1 190 ? 15.53 7.953 -14.114 1 95.2 190 CYS A C 1
ATOM 1534 O O . CYS A 1 190 ? 15.588 8 -15.344 1 95.2 190 CYS A O 1
ATOM 1536 N N . ILE A 1 191 ? 14.643 7.212 -13.458 1 95.16 191 ILE A N 1
ATOM 1537 C CA . ILE A 1 191 ? 13.603 6.478 -14.171 1 95.16 191 ILE A CA 1
ATOM 1538 C C . ILE A 1 191 ? 12.286 6.574 -13.404 1 95.16 191 ILE A C 1
ATOM 1540 O O . ILE A 1 191 ? 12.277 6.566 -12.171 1 95.16 191 ILE A O 1
ATOM 1544 N N . VAL A 1 192 ? 11.161 6.777 -14.094 1 96.92 192 VAL A N 1
ATOM 1545 C CA . VAL A 1 192 ? 9.814 6.681 -13.541 1 96.92 192 VAL A CA 1
ATOM 1546 C C . VAL A 1 192 ? 9.08 5.499 -14.17 1 96.92 192 VAL A C 1
ATOM 1548 O O . VAL A 1 192 ? 8.757 5.524 -15.36 1 96.92 192 VAL A O 1
ATOM 1551 N N . ASN A 1 193 ? 8.901 4.475 -13.411 1 96.27 193 ASN A N 1
ATOM 1552 C CA . ASN A 1 193 ? 8.266 3.239 -13.858 1 96.27 193 ASN A CA 1
ATOM 1553 C C . ASN A 1 193 ? 7.423 2.61 -12.752 1 96.27 193 ASN A C 1
ATOM 1555 O O . ASN A 1 193 ? 7.962 2.025 -11.812 1 96.27 193 ASN A O 1
ATOM 1559 N N . LYS A 1 194 ? 6.096 2.648 -12.906 1 94.84 194 LYS A N 1
ATOM 1560 C CA . LYS A 1 194 ? 5.154 2.188 -11.889 1 94.84 194 LYS A CA 1
ATOM 1561 C C . LYS A 1 194 ? 5.313 0.693 -11.629 1 94.84 194 LYS A C 1
ATOM 1563 O O . LYS A 1 194 ? 5.022 0.213 -10.532 1 94.84 194 LYS A O 1
ATOM 1568 N N . LYS A 1 195 ? 5.827 -0.065 -12.5 1 95.02 195 LYS A N 1
ATOM 1569 C CA . LYS A 1 195 ? 5.878 -1.522 -12.434 1 95.02 195 LYS A CA 1
ATOM 1570 C C . LYS A 1 195 ? 6.992 -1.991 -11.502 1 95.02 195 LYS A C 1
ATOM 1572 O O . LYS A 1 195 ? 7.072 -3.175 -11.168 1 95.02 195 LYS A O 1
ATOM 1577 N N . LEU A 1 196 ? 7.818 -1.068 -11.05 1 96.03 196 LEU A N 1
ATOM 1578 C CA . LEU A 1 196 ? 8.951 -1.416 -10.201 1 96.03 196 LEU A CA 1
ATOM 1579 C C . LEU A 1 196 ? 8.596 -1.254 -8.727 1 96.03 196 LEU A C 1
ATOM 1581 O O . LEU A 1 196 ? 9.42 -1.528 -7.851 1 96.03 196 LEU A O 1
ATOM 1585 N N . PHE A 1 197 ? 7.299 -0.867 -8.419 1 95.47 197 PHE A N 1
ATOM 1586 C CA . PHE A 1 197 ? 6.945 -0.545 -7.042 1 95.47 197 PHE A CA 1
ATOM 1587 C C . PHE A 1 197 ? 5.57 -1.101 -6.691 1 95.47 197 PHE A C 1
ATOM 1589 O O . PHE A 1 197 ? 4.727 -1.287 -7.571 1 95.47 197 PHE A O 1
ATOM 1596 N N . ASN A 1 198 ? 5.328 -1.335 -5.418 1 93.95 198 ASN A N 1
ATOM 1597 C CA . ASN A 1 198 ? 4.034 -1.799 -4.932 1 93.95 198 ASN A CA 1
ATOM 1598 C C . ASN A 1 198 ? 3.021 -0.66 -4.859 1 93.95 198 ASN A C 1
ATOM 1600 O O . ASN A 1 198 ? 1.815 -0.888 -4.969 1 93.95 198 ASN A O 1
ATOM 1604 N N . THR A 1 199 ? 3.518 0.526 -4.576 1 92.92 199 THR A N 1
ATOM 1605 C CA . THR A 1 199 ? 2.698 1.73 -4.498 1 92.92 199 THR A CA 1
ATOM 1606 C C . THR A 1 199 ? 3.18 2.778 -5.497 1 92.92 199 THR A C 1
ATOM 1608 O O . THR A 1 199 ? 4.385 2.946 -5.696 1 92.92 199 THR A O 1
ATOM 1611 N N . SER A 1 200 ? 2.296 3.504 -6.055 1 92.79 200 SER A N 1
ATOM 1612 C CA . SER A 1 200 ? 2.653 4.477 -7.082 1 92.79 200 SER A CA 1
ATOM 1613 C C . SER A 1 200 ? 3.546 5.576 -6.516 1 92.79 200 SER A C 1
ATOM 1615 O O . SER A 1 200 ? 4.389 6.126 -7.227 1 92.79 200 SER A O 1
ATOM 1617 N N . GLU A 1 201 ? 3.433 5.86 -5.256 1 95.97 201 GLU A N 1
ATOM 1618 C CA . GLU A 1 201 ? 4.193 6.957 -4.665 1 95.97 201 GLU A CA 1
ATOM 1619 C C . GLU A 1 201 ? 5.502 6.458 -4.061 1 95.97 201 GLU A C 1
ATOM 1621 O O . GLU A 1 201 ? 6.211 7.213 -3.391 1 95.97 201 GLU A O 1
ATOM 1626 N N . GLY A 1 202 ? 5.847 5.221 -4.302 1 96.45 202 GLY A N 1
ATOM 1627 C CA . GLY A 1 202 ? 7.107 4.671 -3.83 1 96.45 202 GLY A CA 1
ATOM 1628 C C . GLY A 1 202 ? 8.304 5.149 -4.629 1 96.45 202 GLY A C 1
ATOM 1629 O O . GLY A 1 202 ? 8.159 5.589 -5.771 1 96.45 202 GLY A O 1
ATOM 1630 N N . TYR A 1 203 ? 9.516 5.129 -4.029 1 97.93 203 TYR A N 1
ATOM 1631 C CA . TYR A 1 203 ? 10.741 5.513 -4.721 1 97.93 203 TYR A CA 1
ATOM 1632 C C . TYR A 1 203 ? 11.939 4.742 -4.178 1 97.93 203 TYR A C 1
ATOM 1634 O O . TYR A 1 203 ? 11.854 4.118 -3.118 1 97.93 203 TYR A O 1
ATOM 1642 N N . GLN A 1 204 ? 12.974 4.719 -4.94 1 97.29 204 GLN A N 1
ATOM 1643 C CA . GLN A 1 204 ? 14.254 4.104 -4.605 1 97.29 204 GLN A CA 1
ATOM 1644 C C . GLN A 1 204 ? 15.416 5.032 -4.946 1 97.29 204 GLN A C 1
ATOM 1646 O O . GLN A 1 204 ? 15.41 5.685 -5.991 1 97.29 204 GLN A O 1
ATOM 1651 N N . LEU A 1 205 ? 16.307 5.242 -4.015 1 96.96 205 LEU A N 1
ATOM 1652 C CA . LEU A 1 205 ? 17.516 6.042 -4.175 1 96.96 205 LEU A CA 1
ATOM 1653 C C . LEU A 1 205 ? 18.761 5.211 -3.881 1 96.96 205 LEU A C 1
ATOM 1655 O O . LEU A 1 205 ? 18.901 4.661 -2.787 1 96.96 205 LEU A O 1
ATOM 1659 N N . HIS A 1 206 ? 19.637 5.046 -4.838 1 95.19 206 HIS A N 1
ATOM 1660 C CA . HIS A 1 206 ? 20.888 4.31 -4.704 1 95.19 206 HIS A CA 1
ATOM 1661 C C . HIS A 1 206 ? 22.087 5.197 -5.023 1 95.19 206 HIS A C 1
ATOM 1663 O O . HIS A 1 206 ? 22.289 5.582 -6.177 1 95.19 206 HIS A O 1
ATOM 1669 N N . ILE A 1 207 ? 22.784 5.577 -4.043 1 94.07 207 ILE A N 1
ATOM 1670 C CA . ILE A 1 207 ? 23.962 6.423 -4.197 1 94.07 207 ILE A CA 1
ATOM 1671 C C . ILE A 1 207 ? 25.226 5.582 -4.028 1 94.07 207 ILE A C 1
ATOM 1673 O O . ILE A 1 207 ? 25.446 4.988 -2.97 1 94.07 207 ILE A O 1
ATOM 1677 N N . SER A 1 208 ? 25.952 5.469 -5.019 1 89.27 208 SER A N 1
ATOM 1678 C CA . SER A 1 208 ? 27.238 4.779 -5.031 1 89.27 208 SER A CA 1
ATOM 1679 C C . SER A 1 208 ? 28.357 5.704 -5.498 1 89.27 208 SER A C 1
ATOM 1681 O O . SER A 1 208 ? 28.135 6.898 -5.708 1 89.27 208 SER A O 1
ATOM 1683 N N . GLN A 1 209 ? 29.614 5.25 -5.621 1 83.2 209 GLN A N 1
ATOM 1684 C CA . GLN A 1 209 ? 30.794 6.065 -5.893 1 83.2 209 GLN A CA 1
ATOM 1685 C C . GLN A 1 209 ? 30.612 6.891 -7.163 1 83.2 209 GLN A C 1
ATOM 1687 O O . GLN A 1 209 ? 30.951 8.075 -7.195 1 83.2 209 GLN A O 1
ATOM 1692 N N . ASN A 1 210 ? 29.994 6.302 -8.203 1 79.06 210 ASN A N 1
ATOM 1693 C CA . ASN A 1 210 ? 30.027 7.019 -9.473 1 79.06 210 ASN A CA 1
ATOM 1694 C C . ASN A 1 210 ? 28.623 7.381 -9.948 1 79.06 210 ASN A C 1
ATOM 1696 O O . ASN A 1 210 ? 28.464 8.125 -10.918 1 79.06 210 ASN A O 1
ATOM 1700 N N . THR A 1 211 ? 27.661 6.91 -9.217 1 85.78 211 THR A N 1
ATOM 1701 C CA . THR A 1 211 ? 26.333 7.109 -9.788 1 85.78 211 THR A CA 1
ATOM 1702 C C . THR A 1 211 ? 25.285 7.24 -8.686 1 85.78 211 THR A C 1
ATOM 1704 O O . THR A 1 211 ? 25.417 6.635 -7.621 1 85.78 211 THR A O 1
ATOM 1707 N N . ILE A 1 212 ? 24.355 8.118 -8.914 1 93.19 212 ILE A N 1
ATOM 1708 C CA . ILE A 1 212 ? 23.128 8.194 -8.129 1 93.19 212 ILE A CA 1
ATOM 1709 C C . ILE A 1 212 ? 21.947 7.711 -8.968 1 93.19 212 ILE A C 1
ATOM 1711 O O . ILE A 1 212 ? 21.641 8.292 -10.012 1 93.19 212 ILE A O 1
ATOM 1715 N N . LYS A 1 213 ? 21.363 6.633 -8.587 1 94.07 213 LYS A N 1
ATOM 1716 C CA . LYS A 1 213 ? 20.186 6.113 -9.278 1 94.07 213 LYS A CA 1
ATOM 1717 C C . LYS A 1 213 ? 18.905 6.478 -8.533 1 94.07 213 LYS A C 1
ATOM 1719 O O . LYS A 1 213 ? 18.751 6.152 -7.355 1 94.07 213 LYS A O 1
ATOM 1724 N N . VAL A 1 214 ? 18.011 7.135 -9.265 1 96.47 214 VAL A N 1
ATOM 1725 C CA . VAL A 1 214 ? 16.722 7.54 -8.715 1 96.47 214 VAL A CA 1
ATOM 1726 C C . VAL A 1 214 ? 15.595 6.834 -9.466 1 96.47 214 VAL A C 1
ATOM 1728 O O . VAL A 1 214 ? 15.375 7.091 -10.652 1 96.47 214 VAL A O 1
ATOM 1731 N N . GLY A 1 215 ? 14.952 5.954 -8.848 1 96.45 215 GLY A N 1
ATOM 1732 C CA . GLY A 1 215 ? 13.763 5.312 -9.386 1 96.45 215 GLY A CA 1
ATOM 1733 C C . GLY A 1 215 ? 12.493 5.696 -8.651 1 96.45 215 GLY A C 1
ATOM 1734 O O . GLY A 1 215 ? 12.499 5.846 -7.427 1 96.45 215 GLY A O 1
ATOM 1735 N N . ALA A 1 216 ? 11.38 5.827 -9.399 1 97.74 216 ALA A N 1
ATOM 1736 C CA . ALA A 1 216 ? 10.111 6.206 -8.782 1 97.74 216 ALA A CA 1
ATOM 1737 C C . ALA A 1 216 ? 8.934 5.567 -9.514 1 97.74 216 ALA A C 1
ATOM 1739 O O . ALA A 1 216 ? 9.02 5.281 -10.71 1 97.74 216 ALA A O 1
ATOM 1740 N N . GLY A 1 217 ? 7.865 5.382 -8.757 1 96.7 217 GLY A N 1
ATOM 1741 C CA . GLY A 1 217 ? 6.68 4.785 -9.35 1 96.7 217 GLY A CA 1
ATOM 1742 C C . GLY A 1 217 ? 5.785 5.796 -10.042 1 96.7 217 GLY A C 1
ATOM 1743 O O . GLY A 1 217 ? 4.916 5.425 -10.834 1 96.7 217 GLY A O 1
ATOM 1744 N N . SER A 1 218 ? 5.899 7.051 -9.788 1 97.26 218 SER A N 1
ATOM 1745 C CA . SER A 1 218 ? 5.138 8.161 -10.353 1 97.26 218 SER A CA 1
ATOM 1746 C C . SER A 1 218 ? 5.911 9.472 -10.247 1 97.26 218 SER A C 1
ATOM 1748 O O . SER A 1 218 ? 7.014 9.505 -9.696 1 97.26 218 SER A O 1
ATOM 1750 N N . LEU A 1 219 ? 5.34 10.52 -10.795 1 97.77 219 LEU A N 1
ATOM 1751 C CA . LEU A 1 219 ? 5.966 11.832 -10.684 1 97.77 219 LEU A CA 1
ATOM 1752 C C . LEU A 1 219 ? 5.994 12.301 -9.233 1 97.77 219 LEU A C 1
ATOM 1754 O O . LEU A 1 219 ? 6.96 12.933 -8.799 1 97.77 219 LEU A O 1
ATOM 1758 N N . ALA A 1 220 ? 4.944 11.998 -8.504 1 97.72 220 ALA A N 1
ATOM 1759 C CA . ALA A 1 220 ? 4.963 12.306 -7.076 1 97.72 220 ALA A CA 1
ATOM 1760 C C . ALA A 1 220 ? 6.078 11.544 -6.366 1 97.72 220 ALA A C 1
ATOM 1762 O O . ALA A 1 220 ? 6.802 12.113 -5.545 1 97.72 220 ALA A O 1
ATOM 1763 N N . GLY A 1 221 ? 6.2 10.235 -6.686 1 98 221 GLY A N 1
ATOM 1764 C CA . GLY A 1 221 ? 7.295 9.456 -6.131 1 98 221 GLY A CA 1
ATOM 1765 C C . GLY A 1 221 ? 8.66 10.044 -6.436 1 98 221 GLY A C 1
ATOM 1766 O O . GLY A 1 221 ? 9.548 10.042 -5.581 1 98 221 GLY A O 1
ATOM 1767 N N . LEU A 1 222 ? 8.834 10.502 -7.665 1 98.17 222 LEU A N 1
ATOM 1768 C CA . LEU A 1 222 ? 10.089 11.138 -8.05 1 98.17 222 LEU A CA 1
ATOM 1769 C C . LEU A 1 222 ? 10.343 12.388 -7.214 1 98.17 222 LEU A C 1
ATOM 1771 O O . LEU A 1 222 ? 11.464 12.614 -6.753 1 98.17 222 LEU A O 1
ATOM 1775 N N . HIS A 1 223 ? 9.3 13.151 -7.057 1 98.05 223 HIS A N 1
ATOM 1776 C CA . HIS A 1 223 ? 9.415 14.337 -6.215 1 98.05 223 HIS A CA 1
AT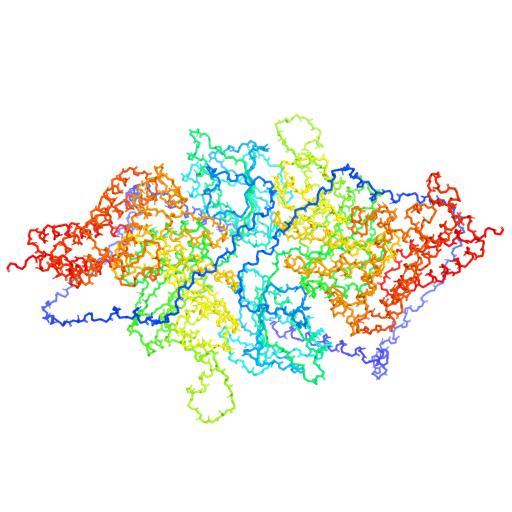OM 1777 C C . HIS A 1 223 ? 9.882 13.972 -4.81 1 98.05 223 HIS A C 1
ATOM 1779 O O . HIS A 1 223 ? 10.756 14.637 -4.25 1 98.05 223 HIS A O 1
ATOM 1785 N N . TYR A 1 224 ? 9.338 12.95 -4.243 1 98.47 224 TYR A N 1
ATOM 1786 C CA . TYR A 1 224 ? 9.717 12.517 -2.903 1 98.47 224 TYR A CA 1
ATOM 1787 C C . TYR A 1 224 ? 11.163 12.039 -2.872 1 98.47 224 TYR A C 1
ATOM 1789 O O . TYR A 1 224 ? 11.887 12.293 -1.907 1 98.47 224 TYR A O 1
ATOM 1797 N N . ALA A 1 225 ? 11.591 11.351 -3.896 1 98.2 225 ALA A N 1
ATOM 1798 C CA . ALA A 1 225 ? 12.985 10.928 -3.999 1 98.2 225 ALA A CA 1
ATOM 1799 C C . ALA A 1 225 ? 13.924 12.131 -4.018 1 98.2 225 ALA A C 1
ATOM 1801 O O . ALA A 1 225 ? 14.964 12.126 -3.354 1 98.2 225 ALA A O 1
ATOM 1802 N N . VAL A 1 226 ? 13.556 13.113 -4.765 1 97.45 226 VAL A N 1
ATOM 1803 C CA . VAL A 1 226 ? 14.38 14.311 -4.889 1 97.45 226 VAL A CA 1
ATOM 1804 C C . VAL A 1 226 ? 14.425 15.048 -3.552 1 97.45 226 VAL A C 1
ATOM 1806 O O . VAL A 1 226 ? 15.471 15.57 -3.16 1 97.45 226 VAL A O 1
ATOM 1809 N N . CYS A 1 227 ? 13.283 15.116 -2.872 1 97.58 227 CYS A N 1
ATOM 1810 C CA . CYS A 1 227 ? 13.273 15.718 -1.543 1 97.58 227 CYS A CA 1
ATOM 1811 C C . CYS A 1 227 ? 14.282 15.034 -0.627 1 97.58 227 CYS A C 1
ATOM 1813 O O . CYS A 1 227 ? 15.02 15.702 0.099 1 97.58 227 CYS A O 1
ATOM 1815 N N . THR A 1 228 ? 14.284 13.732 -0.638 1 97.96 228 THR A N 1
ATOM 1816 C CA . THR A 1 228 ? 15.236 12.971 0.163 1 97.96 228 THR A CA 1
ATOM 1817 C C . THR A 1 228 ? 16.669 13.274 -0.267 1 97.96 228 THR A C 1
ATOM 1819 O O . THR A 1 228 ? 17.551 13.451 0.575 1 97.96 228 THR A O 1
ATOM 1822 N N . PHE A 1 229 ? 16.939 13.379 -1.542 1 97.04 229 PHE A N 1
ATOM 1823 C CA . PHE A 1 229 ? 18.264 13.668 -2.076 1 97.04 229 PHE A CA 1
ATOM 1824 C C . PHE A 1 229 ? 18.75 15.035 -1.609 1 97.04 229 PHE A C 1
ATOM 1826 O O . PHE A 1 229 ? 19.904 15.184 -1.204 1 97.04 229 PHE A O 1
ATOM 1833 N N . VAL A 1 230 ? 17.866 15.985 -1.658 1 95.93 230 VAL A N 1
ATOM 1834 C CA . VAL A 1 230 ? 18.2 17.332 -1.207 1 95.93 230 VAL A CA 1
ATOM 1835 C C . VAL A 1 230 ? 18.587 17.301 0.27 1 95.93 230 VAL A C 1
ATOM 1837 O O . VAL A 1 230 ? 19.541 17.965 0.682 1 95.93 230 VAL A O 1
ATOM 1840 N N . GLN A 1 231 ? 17.855 16.598 1.042 1 96.14 231 GLN A N 1
ATOM 1841 C CA . GLN A 1 231 ? 18.191 16.477 2.457 1 96.14 231 GLN A CA 1
ATOM 1842 C C . GLN A 1 231 ? 19.571 15.852 2.643 1 96.14 231 GLN A C 1
ATOM 1844 O O . GLN A 1 231 ? 20.344 16.286 3.5 1 96.14 231 GLN A O 1
ATOM 1849 N N . ILE A 1 232 ? 19.857 14.814 1.887 1 95.94 232 ILE A N 1
ATOM 1850 C CA . ILE A 1 232 ? 21.146 14.136 1.981 1 95.94 232 ILE A CA 1
ATOM 1851 C C . ILE A 1 232 ? 22.27 15.118 1.659 1 95.94 232 ILE A C 1
ATOM 1853 O O . ILE A 1 232 ? 23.283 15.164 2.361 1 95.94 232 ILE A O 1
ATOM 1857 N N . LEU A 1 233 ? 22.131 15.924 0.642 1 93.5 233 LEU A N 1
ATOM 1858 C CA . LEU A 1 233 ? 23.132 16.919 0.271 1 93.5 233 LEU A CA 1
ATOM 1859 C C . LEU A 1 233 ? 23.335 17.93 1.394 1 93.5 233 LEU A C 1
ATOM 1861 O O . LEU A 1 233 ? 24.471 18.28 1.722 1 93.5 233 LEU A O 1
ATOM 1865 N N . ARG A 1 234 ? 22.22 18.363 1.918 1 91.41 234 ARG A N 1
ATOM 1866 C CA . ARG A 1 234 ? 22.287 19.339 3.002 1 91.41 234 ARG A CA 1
ATOM 1867 C C . ARG A 1 234 ? 23.036 18.773 4.203 1 91.41 234 ARG A C 1
ATOM 1869 O O . ARG A 1 234 ? 23.901 19.44 4.773 1 91.41 234 ARG A O 1
ATOM 1876 N N . LEU A 1 235 ? 22.726 17.548 4.567 1 92.26 235 LEU A N 1
ATOM 1877 C CA . LEU A 1 235 ? 23.348 16.896 5.715 1 92.26 235 LEU A CA 1
ATOM 1878 C C . LEU A 1 235 ? 24.825 16.623 5.45 1 92.26 235 LEU A C 1
ATOM 1880 O O . LEU A 1 235 ? 25.654 16.746 6.355 1 92.26 235 LEU A O 1
ATOM 1884 N N . SER A 1 236 ? 25.127 16.236 4.241 1 91.18 236 SER A N 1
ATOM 1885 C CA . SER A 1 236 ? 26.508 15.94 3.874 1 91.18 236 SER A CA 1
ATOM 1886 C C . SER A 1 236 ? 27.362 17.204 3.869 1 91.18 236 SER A C 1
ATOM 1888 O O . SER A 1 236 ? 28.535 17.168 4.246 1 91.18 236 SER A O 1
ATOM 1890 N N . LYS A 1 237 ? 26.834 18.252 3.476 1 85.79 237 LYS A N 1
ATOM 1891 C CA . LYS A 1 237 ? 27.544 19.527 3.449 1 85.79 237 LYS A CA 1
ATOM 1892 C C . LYS A 1 237 ? 27.834 20.024 4.862 1 85.79 237 LYS A C 1
ATOM 1894 O O . LYS A 1 237 ? 28.901 20.585 5.122 1 85.79 237 LYS A O 1
ATOM 1899 N N . ASN A 1 238 ? 26.937 19.845 5.667 1 78.43 238 ASN A N 1
ATOM 1900 C CA . ASN A 1 238 ? 27.094 20.29 7.047 1 78.43 238 ASN A CA 1
ATOM 1901 C C . ASN A 1 238 ? 28.147 19.467 7.785 1 78.43 238 ASN A C 1
ATOM 1903 O O . ASN A 1 238 ? 28.797 19.966 8.705 1 78.43 238 ASN A O 1
ATOM 1907 N N . HIS A 1 239 ? 28.254 18.276 7.367 1 72.37 239 HIS A N 1
ATOM 1908 C CA . HIS A 1 239 ? 29.165 17.369 8.056 1 72.37 239 HIS A CA 1
ATOM 1909 C C . HIS A 1 239 ? 30.583 17.492 7.508 1 72.37 239 HIS A C 1
ATOM 1911 O O . HIS A 1 239 ? 31.553 17.225 8.221 1 72.37 239 HIS A O 1
ATOM 1917 N N . ASN A 1 240 ? 30.636 17.767 6.212 1 66.42 240 ASN A N 1
ATOM 1918 C CA . ASN A 1 240 ? 31.951 17.76 5.579 1 66.42 240 ASN A CA 1
ATOM 1919 C C . ASN A 1 240 ? 32.498 19.174 5.409 1 66.42 240 ASN A C 1
ATOM 1921 O O . ASN A 1 240 ? 31.819 20.046 4.864 1 66.42 240 ASN A O 1
ATOM 1925 N N . LYS A 1 241 ? 33.562 19.458 6.111 1 62.61 241 LYS A N 1
ATOM 1926 C CA . LYS A 1 241 ? 34.235 20.753 6.076 1 62.61 241 LYS A CA 1
ATOM 1927 C C . LYS A 1 241 ? 35.069 20.906 4.807 1 62.61 241 LYS A C 1
ATOM 1929 O O . LYS A 1 241 ? 35.672 21.956 4.576 1 62.61 241 LYS A O 1
ATOM 1934 N N . SER A 1 242 ? 34.979 19.778 4.03 1 62.01 242 SER A N 1
ATOM 1935 C CA . SER A 1 242 ? 35.817 19.841 2.836 1 62.01 242 SER A CA 1
ATOM 1936 C C . SER A 1 242 ? 35.125 20.609 1.715 1 62.01 242 SER A C 1
ATOM 1938 O O . SER A 1 242 ? 33.912 20.823 1.759 1 62.01 242 SER A O 1
ATOM 1940 N N . GLU A 1 243 ? 35.933 21.144 0.826 1 64.75 243 GLU A N 1
ATOM 1941 C CA . GLU A 1 243 ? 35.478 21.897 -0.339 1 64.75 243 GLU A CA 1
ATOM 1942 C C . GLU A 1 243 ? 34.545 21.058 -1.208 1 64.75 243 GLU A C 1
ATOM 1944 O O . GLU A 1 243 ? 33.552 21.567 -1.733 1 64.75 243 GLU A O 1
ATOM 1949 N N . ALA A 1 244 ? 34.839 19.69 -1.254 1 76.44 244 ALA A N 1
ATOM 1950 C CA . ALA A 1 244 ? 33.962 18.836 -2.052 1 76.44 244 ALA A CA 1
ATOM 1951 C C . ALA A 1 244 ? 32.952 18.11 -1.169 1 76.44 244 ALA A C 1
ATOM 1953 O O . ALA A 1 244 ? 33.296 17.631 -0.085 1 76.44 244 ALA A O 1
ATOM 1954 N N . CYS A 1 245 ? 31.715 18.12 -1.508 1 86.64 245 CYS A N 1
ATOM 1955 C CA . CYS A 1 245 ? 30.67 17.442 -0.75 1 86.64 245 CYS A CA 1
ATOM 1956 C C . CYS A 1 245 ? 30.692 15.941 -1.012 1 86.64 245 CYS A C 1
ATOM 1958 O O . CYS A 1 245 ? 30.416 15.497 -2.128 1 86.64 245 CYS A O 1
ATOM 1960 N N . GLU A 1 246 ? 31.148 15.221 -0.093 1 89.94 246 GLU A N 1
ATOM 1961 C CA . GLU A 1 246 ? 31.159 13.763 -0.163 1 89.94 246 GLU A CA 1
ATOM 1962 C C . GLU A 1 246 ? 29.875 13.172 0.411 1 89.94 246 GLU A C 1
ATOM 1964 O O . GLU A 1 246 ? 29.499 13.475 1.546 1 89.94 246 GLU A O 1
ATOM 1969 N N . ILE A 1 247 ? 29.239 12.441 -0.386 1 92.58 247 ILE A N 1
ATOM 1970 C CA . ILE A 1 247 ? 28.02 11.769 0.052 1 92.58 247 ILE A CA 1
ATOM 1971 C C . ILE A 1 247 ? 28.31 10.294 0.319 1 92.58 247 ILE A C 1
ATOM 1973 O O . ILE A 1 247 ? 28.728 9.564 -0.583 1 92.58 247 ILE A O 1
ATOM 1977 N N . GLU A 1 248 ? 28.116 9.871 1.534 1 92.56 248 GLU A N 1
ATOM 1978 C CA . GLU A 1 248 ? 28.298 8.462 1.87 1 92.56 248 GLU A CA 1
ATOM 1979 C C . GLU A 1 248 ? 27.328 7.58 1.089 1 92.56 248 GLU A C 1
ATOM 1981 O O . GLU A 1 248 ? 26.158 7.929 0.924 1 92.56 248 GLU A O 1
ATOM 1986 N N . PRO A 1 249 ? 27.801 6.463 0.504 1 93.3 249 PRO A N 1
ATOM 1987 C CA . PRO A 1 249 ? 26.936 5.574 -0.275 1 93.3 249 PRO A CA 1
ATOM 1988 C C . PRO A 1 249 ? 25.774 5.016 0.543 1 93.3 249 PRO A C 1
ATOM 1990 O O . PRO A 1 249 ? 25.946 4.683 1.719 1 93.3 249 PRO A O 1
ATOM 1993 N N . VAL A 1 250 ? 24.618 4.953 -0.062 1 95.61 250 VAL A N 1
ATOM 1994 C CA . VAL A 1 250 ? 23.425 4.536 0.667 1 95.61 250 VAL A CA 1
ATOM 1995 C C . VAL A 1 250 ? 22.386 3.991 -0.31 1 95.61 250 VAL A C 1
ATOM 1997 O O . VAL A 1 250 ? 22.351 4.392 -1.475 1 95.61 250 VAL A O 1
ATOM 2000 N N . PHE A 1 251 ? 21.665 3.014 0.079 1 94.94 251 PHE A N 1
ATOM 2001 C CA . PHE A 1 251 ? 20.488 2.494 -0.609 1 94.94 251 PHE A CA 1
ATOM 2002 C C . PHE A 1 251 ? 19.226 2.764 0.201 1 94.94 251 PHE A C 1
ATOM 2004 O O . PHE A 1 251 ? 19.125 2.355 1.359 1 94.94 251 PHE A O 1
ATOM 2011 N N . ILE A 1 252 ? 18.233 3.507 -0.389 1 96.88 252 ILE A N 1
ATOM 2012 C CA . ILE A 1 252 ? 16.976 3.835 0.274 1 96.88 252 ILE A CA 1
ATOM 2013 C C . ILE A 1 252 ? 15.802 3.369 -0.585 1 96.88 252 ILE A C 1
ATOM 2015 O O . ILE A 1 252 ? 15.748 3.657 -1.783 1 96.88 252 ILE A O 1
ATOM 2019 N N . LYS A 1 253 ? 14.973 2.616 -0.147 1 96.33 253 LYS A N 1
ATOM 2020 C CA . LYS A 1 253 ? 13.676 2.279 -0.727 1 96.33 253 LYS A CA 1
ATOM 2021 C C . LYS A 1 253 ? 12.537 2.656 0.216 1 96.33 253 LYS A C 1
ATOM 2023 O O . LYS A 1 253 ? 12.508 2.217 1.368 1 96.33 253 LYS A O 1
ATOM 2028 N N . ASP A 1 254 ? 11.585 3.471 -0.284 1 96.96 254 ASP A N 1
ATOM 2029 C CA . ASP A 1 254 ? 10.63 4.095 0.626 1 96.96 254 ASP A CA 1
ATOM 2030 C C . ASP A 1 254 ? 9.283 4.316 -0.059 1 96.96 254 ASP A C 1
ATOM 2032 O O . ASP A 1 254 ? 9.197 4.304 -1.289 1 96.96 254 ASP A O 1
ATOM 2036 N N . GLU A 1 255 ? 8.227 4.33 0.704 1 96.36 255 GLU A N 1
ATOM 2037 C CA . GLU A 1 255 ? 6.859 4.603 0.274 1 96.36 255 GLU A CA 1
ATOM 2038 C C . GLU A 1 255 ? 6.004 5.098 1.436 1 96.36 255 GLU A C 1
ATOM 2040 O O . GLU A 1 255 ? 6.237 4.725 2.588 1 96.36 255 GLU A O 1
ATOM 2045 N N . PRO A 1 256 ? 4.999 5.903 1.148 1 96.95 256 PRO A N 1
ATOM 2046 C CA . PRO A 1 256 ? 4.147 6.369 2.244 1 96.95 256 PRO A CA 1
ATOM 2047 C C . PRO A 1 256 ? 3.177 5.296 2.736 1 96.95 256 PRO A C 1
ATOM 2049 O O . PRO A 1 256 ? 2.694 4.485 1.941 1 96.95 256 PRO A O 1
ATOM 2052 N N . ARG A 1 257 ? 2.887 5.37 4.001 1 96.65 257 ARG A N 1
ATOM 2053 C CA . ARG A 1 257 ? 1.849 4.503 4.549 1 96.65 257 ARG A CA 1
ATOM 2054 C C . ARG A 1 257 ? 0.461 4.99 4.147 1 96.65 257 ARG A C 1
ATOM 2056 O O . ARG A 1 257 ? -0.426 4.183 3.859 1 96.65 257 ARG A O 1
ATOM 2063 N N . PHE A 1 258 ? 0.259 6.33 4.194 1 97.6 258 PHE A N 1
ATOM 2064 C CA . PHE A 1 258 ? -1.052 6.911 3.931 1 97.6 258 PHE A CA 1
ATOM 2065 C C . PHE A 1 258 ? -1.015 7.789 2.686 1 97.6 258 PHE A C 1
ATOM 2067 O O . PHE A 1 258 ? -0.032 8.494 2.447 1 97.6 258 PHE A O 1
ATOM 2074 N N . MET A 1 259 ? -2.056 7.808 2.015 1 96.56 259 MET A N 1
ATOM 2075 C CA . MET A 1 259 ? -2.143 8.608 0.797 1 96.56 259 MET A CA 1
ATOM 2076 C C . MET A 1 259 ? -2.534 10.047 1.119 1 96.56 259 MET A C 1
ATOM 2078 O O . MET A 1 259 ? -2.095 10.98 0.443 1 96.56 259 MET A O 1
ATOM 2082 N N . HIS A 1 260 ? -3.357 10.188 2.134 1 98.13 260 HIS A N 1
ATOM 2083 C CA . HIS A 1 260 ? -3.818 11.52 2.509 1 98.13 260 HIS A CA 1
ATOM 2084 C C . HIS A 1 260 ? -3.058 12.046 3.722 1 98.13 260 HIS A C 1
ATOM 2086 O O . HIS A 1 260 ? -3.477 11.834 4.862 1 98.13 260 HIS A O 1
ATOM 2092 N N . ARG A 1 261 ? -2.029 12.707 3.534 1 98.62 261 ARG A N 1
ATOM 2093 C CA . ARG A 1 261 ? -1.219 13.38 4.545 1 98.62 261 ARG A CA 1
ATOM 2094 C C . ARG A 1 261 ? -1.444 14.888 4.511 1 98.62 261 ARG A C 1
ATOM 2096 O O . ARG A 1 261 ? -0.843 15.593 3.698 1 98.62 261 ARG A O 1
ATOM 2103 N N . GLY A 1 262 ? -2.301 15.345 5.422 1 98.67 262 GLY A N 1
ATOM 2104 C CA . GLY A 1 262 ? -2.827 16.688 5.239 1 98.67 262 GLY A CA 1
ATOM 2105 C C . GLY A 1 262 ? -2.468 17.629 6.374 1 98.67 262 GLY A C 1
ATOM 2106 O O . GLY A 1 262 ? -2.256 17.192 7.507 1 98.67 262 GLY A O 1
ATOM 2107 N N . ILE A 1 263 ? -2.374 18.892 6.068 1 98.75 263 ILE A N 1
ATOM 2108 C CA . ILE A 1 263 ? -2.3 20.005 7.008 1 98.75 263 ILE A CA 1
ATOM 2109 C C . ILE A 1 263 ? -3.486 20.942 6.792 1 98.75 263 ILE A C 1
ATOM 2111 O O . ILE A 1 263 ? -3.819 21.28 5.653 1 98.75 263 ILE A O 1
ATOM 2115 N N . LEU A 1 264 ? -4.145 21.208 7.794 1 98.75 264 LEU A N 1
ATOM 2116 C CA . LEU A 1 264 ? -5.208 22.204 7.732 1 98.75 264 LEU A CA 1
ATOM 2117 C C . LEU A 1 264 ? -4.741 23.535 8.312 1 98.75 264 LEU A C 1
ATOM 2119 O O . LEU A 1 264 ? -4.299 23.595 9.462 1 98.75 264 LEU A O 1
ATOM 2123 N N . LEU A 1 265 ? -4.77 24.536 7.569 1 98.06 265 LEU A N 1
ATOM 2124 C CA . LEU A 1 265 ? -4.377 25.88 7.979 1 98.06 265 LEU A CA 1
ATOM 2125 C C . LEU A 1 265 ? -5.586 26.807 8.036 1 98.06 265 LEU A C 1
ATOM 2127 O O . LEU A 1 265 ? -6.289 26.979 7.037 1 98.06 265 LEU A O 1
ATOM 2131 N N . ASP A 1 266 ? -5.817 27.384 9.125 1 96.43 266 ASP A N 1
ATOM 2132 C CA . ASP A 1 266 ? -6.905 28.338 9.319 1 96.43 266 ASP A CA 1
ATOM 2133 C C . ASP A 1 266 ? -6.546 29.706 8.743 1 96.43 266 ASP A C 1
ATOM 2135 O O . ASP A 1 266 ? -5.671 30.397 9.27 1 96.43 266 ASP A O 1
ATOM 2139 N N . ILE A 1 267 ? -7.232 30.09 7.707 1 94.55 267 ILE A N 1
ATOM 2140 C CA . ILE A 1 267 ? -7.001 31.397 7.102 1 94.55 267 ILE A CA 1
ATOM 2141 C C . ILE A 1 267 ? -8.275 32.235 7.179 1 94.55 267 ILE A C 1
ATOM 2143 O O . ILE A 1 267 ? -8.561 33.027 6.279 1 94.55 267 ILE A O 1
ATOM 2147 N N . SER A 1 268 ? -9.071 31.897 8.151 1 91.28 268 SER A N 1
ATOM 2148 C CA . SER A 1 268 ? -10.301 32.662 8.329 1 91.28 268 SER A CA 1
ATOM 2149 C C . SER A 1 268 ? -10.01 34.153 8.468 1 91.28 268 SER A C 1
ATOM 2151 O O . SER A 1 268 ? -9.014 34.541 9.082 1 91.28 268 SER A O 1
ATOM 2153 N N . PRO A 1 269 ? -11.059 34.834 8.044 1 81.6 269 PRO A N 1
ATOM 2154 C CA . PRO A 1 269 ? -10.841 36.28 8.129 1 81.6 269 PRO A CA 1
ATOM 2155 C C . PRO A 1 269 ? -10.667 36.767 9.566 1 81.6 269 PRO A C 1
ATOM 2157 O O . PRO A 1 269 ? -11.269 36.21 10.488 1 81.6 269 PRO A O 1
ATOM 2160 N N . ARG A 1 270 ? -9.786 37.51 9.942 1 82.19 270 ARG A N 1
ATOM 2161 C CA . ARG A 1 270 ? -9.477 38.142 11.22 1 82.19 270 ARG A CA 1
ATOM 2162 C C . ARG A 1 270 ? -8.53 37.276 12.044 1 82.19 270 ARG A C 1
ATOM 2164 O O . ARG A 1 270 ? -8.309 37.542 13.228 1 82.19 270 ARG A O 1
ATOM 2171 N N . GLY A 1 271 ? -8.171 36.16 11.431 1 88.99 271 GLY A N 1
ATOM 2172 C CA . GLY A 1 271 ? -7.17 35.342 12.097 1 88.99 271 GLY A CA 1
ATOM 2173 C C . GLY A 1 271 ? -5.748 35.73 11.741 1 88.99 271 GLY A C 1
ATOM 2174 O O . GLY A 1 271 ? -5.511 36.811 11.198 1 88.99 271 GLY A O 1
ATOM 2175 N N . ARG A 1 272 ? -4.818 34.954 12.22 1 92.76 272 ARG A N 1
ATOM 2176 C CA . ARG A 1 272 ? -3.414 35.147 11.868 1 92.76 272 ARG A CA 1
ATOM 2177 C C . ARG A 1 272 ? -3.102 34.537 10.506 1 92.76 272 ARG A C 1
ATOM 2179 O O . ARG A 1 272 ? -2.654 33.392 10.42 1 92.76 272 ARG A O 1
ATOM 2186 N N . ILE A 1 273 ? -3.242 35.301 9.467 1 95.31 273 ILE A N 1
ATOM 2187 C CA . ILE A 1 273 ? -3.123 34.824 8.094 1 95.31 273 ILE A CA 1
ATOM 2188 C C . ILE A 1 273 ? -1.728 35.141 7.557 1 95.31 273 ILE A C 1
ATOM 2190 O O . ILE A 1 273 ? -1.313 36.302 7.536 1 95.31 273 ILE A O 1
ATOM 2194 N N . PRO A 1 274 ? -1.051 34.162 7.121 1 96.47 274 PRO A N 1
ATOM 2195 C CA . PRO A 1 274 ? 0.269 34.431 6.546 1 96.47 274 PRO A CA 1
ATOM 2196 C C . PRO A 1 274 ? 0.198 35.263 5.267 1 96.47 274 PRO A C 1
ATOM 2198 O O . PRO A 1 274 ? -0.778 35.167 4.518 1 96.47 274 PRO A O 1
ATOM 2201 N N . THR A 1 275 ? 1.205 36.078 5.073 1 96.23 275 THR A N 1
ATOM 2202 C CA . THR A 1 275 ? 1.353 36.685 3.755 1 96.23 275 THR A CA 1
ATOM 2203 C C . THR A 1 275 ? 1.543 35.614 2.685 1 96.23 275 THR A C 1
ATOM 2205 O O . THR A 1 275 ? 1.895 34.475 2.995 1 96.23 275 THR A O 1
ATOM 2208 N N . LEU A 1 276 ? 1.247 35.969 1.465 1 96.48 276 LEU A N 1
ATOM 2209 C CA . LEU A 1 276 ? 1.4 34.995 0.39 1 96.48 276 LEU A CA 1
ATOM 2210 C C . LEU A 1 276 ? 2.83 34.469 0.332 1 96.48 276 LEU A C 1
ATOM 2212 O O . LEU A 1 276 ? 3.047 33.272 0.129 1 96.48 276 LEU A O 1
ATOM 2216 N N . GLU A 1 277 ? 3.771 35.37 0.47 1 96.34 277 GLU A N 1
ATOM 2217 C CA . GLU A 1 277 ? 5.178 34.982 0.437 1 96.34 277 GLU A CA 1
ATOM 2218 C C . GLU A 1 277 ? 5.492 33.955 1.522 1 96.34 277 GLU A C 1
ATOM 2220 O O . GLU A 1 277 ? 6.171 32.959 1.263 1 96.34 277 GLU A O 1
ATOM 2225 N N . TYR A 1 278 ? 5.053 34.236 2.719 1 97.2 278 TYR A N 1
ATOM 2226 C CA . TYR A 1 278 ? 5.302 33.314 3.821 1 97.2 278 TYR A CA 1
ATOM 2227 C C . TYR A 1 278 ? 4.572 31.994 3.604 1 97.2 278 TYR A C 1
ATOM 2229 O O . TYR A 1 278 ? 5.104 30.925 3.914 1 97.2 278 TYR A O 1
ATOM 2237 N N . LEU A 1 279 ? 3.371 32.038 3.096 1 98.06 279 LEU A N 1
ATOM 2238 C CA . LEU A 1 279 ? 2.63 30.815 2.81 1 98.06 279 LEU A CA 1
ATOM 2239 C C . LEU A 1 279 ? 3.364 29.962 1.78 1 98.06 279 LEU A C 1
ATOM 2241 O O . LEU A 1 279 ? 3.436 28.739 1.919 1 98.06 279 LEU A O 1
ATOM 2245 N N . LEU A 1 280 ? 3.84 30.573 0.718 1 97.31 280 LEU A N 1
ATOM 2246 C CA . LEU A 1 280 ? 4.592 29.841 -0.295 1 97.31 280 LEU A CA 1
ATOM 2247 C C . LEU A 1 280 ? 5.813 29.164 0.32 1 97.31 280 LEU A C 1
ATOM 2249 O O . LEU A 1 280 ? 6.145 28.031 -0.036 1 97.31 280 LEU A O 1
ATOM 2253 N N . HIS A 1 281 ? 6.436 29.869 1.244 1 96.51 281 HIS A N 1
ATOM 2254 C CA . HIS A 1 281 ? 7.574 29.289 1.949 1 96.51 281 HIS A CA 1
ATOM 2255 C C . HIS A 1 281 ? 7.157 28.064 2.755 1 96.51 281 HIS A C 1
ATOM 2257 O O . HIS A 1 281 ? 7.841 27.038 2.732 1 96.51 281 HIS A O 1
ATOM 2263 N N . MET A 1 282 ? 6.073 28.177 3.454 1 97.77 282 MET A N 1
ATOM 2264 C CA . MET A 1 282 ? 5.576 27.05 4.237 1 97.77 282 MET A CA 1
ATOM 2265 C C . MET A 1 282 ? 5.236 25.868 3.335 1 97.77 282 MET A C 1
ATOM 2267 O O . MET A 1 282 ? 5.506 24.718 3.683 1 97.77 282 MET A O 1
ATOM 2271 N N . ILE A 1 283 ? 4.667 26.133 2.213 1 98.1 283 ILE A N 1
ATOM 2272 C CA . ILE A 1 283 ? 4.311 25.088 1.26 1 98.1 283 ILE A CA 1
ATOM 2273 C C . ILE A 1 283 ? 5.572 24.361 0.797 1 98.1 283 ILE A C 1
ATOM 2275 O O . ILE A 1 283 ? 5.581 23.133 0.681 1 98.1 283 ILE A O 1
ATOM 2279 N N . ASP A 1 284 ? 6.608 25.101 0.545 1 97.11 284 ASP A N 1
ATOM 2280 C CA . ASP A 1 284 ? 7.876 24.484 0.166 1 97.11 284 ASP A CA 1
ATOM 2281 C C . ASP A 1 284 ? 8.36 23.517 1.244 1 97.11 284 ASP A C 1
ATOM 2283 O O . ASP A 1 284 ? 8.815 22.414 0.936 1 97.11 284 ASP A O 1
ATOM 2287 N N . LEU A 1 285 ? 8.23 23.935 2.442 1 97.27 285 LEU A N 1
ATOM 2288 C CA . LEU A 1 285 ? 8.678 23.098 3.55 1 97.27 285 LEU A CA 1
ATOM 2289 C C . LEU A 1 285 ? 7.776 21.879 3.709 1 97.27 285 LEU A C 1
ATOM 2291 O O . LEU A 1 285 ? 8.264 20.756 3.857 1 97.27 285 LEU A O 1
ATOM 2295 N N . TRP A 1 286 ? 6.487 22.116 3.667 1 98.54 286 TRP A N 1
ATOM 2296 C CA . TRP A 1 286 ? 5.556 20.999 3.78 1 98.54 286 TRP A CA 1
ATOM 2297 C C . TRP A 1 286 ? 5.779 19.988 2.659 1 98.54 286 TRP A C 1
ATOM 2299 O O . TRP A 1 286 ? 5.753 18.778 2.892 1 98.54 286 TRP A O 1
ATOM 2309 N N . SER A 1 287 ? 5.944 20.506 1.472 1 97.8 287 SER A N 1
ATOM 2310 C CA . SER A 1 287 ? 6.228 19.644 0.33 1 97.8 287 SER A CA 1
ATOM 2311 C C . SER A 1 287 ? 7.511 18.848 0.544 1 97.8 287 SER A C 1
ATOM 2313 O O . SER A 1 287 ? 7.579 17.665 0.204 1 97.8 287 SER A O 1
ATOM 2315 N N . SER A 1 288 ? 8.526 19.492 1.112 1 97.14 288 SER A N 1
ATOM 2316 C CA . SER A 1 288 ? 9.792 18.813 1.369 1 97.14 288 SER A CA 1
ATOM 2317 C C . SER A 1 288 ? 9.623 17.696 2.392 1 97.14 288 SER A C 1
ATOM 2319 O O . SER A 1 288 ? 10.425 16.761 2.437 1 97.14 288 SER A O 1
ATOM 2321 N N . PHE A 1 289 ? 8.574 17.808 3.218 1 98.14 289 PHE A N 1
ATOM 2322 C CA . PHE A 1 289 ? 8.264 16.764 4.188 1 98.14 289 PHE A CA 1
ATOM 2323 C C . PHE A 1 289 ? 7.24 15.787 3.622 1 98.14 289 PHE A C 1
ATOM 2325 O O . PHE A 1 289 ? 6.687 14.965 4.356 1 98.14 289 PHE A O 1
ATOM 2332 N N . LYS A 1 290 ? 6.951 15.943 2.346 1 98.32 290 LYS A N 1
ATOM 2333 C CA . LYS A 1 290 ? 6.14 15.003 1.577 1 98.32 290 LYS A CA 1
ATOM 2334 C C . LYS A 1 290 ? 4.685 15.029 2.035 1 98.32 290 LYS A C 1
ATOM 2336 O O . LYS A 1 290 ? 4.014 13.995 2.047 1 98.32 290 LYS A O 1
ATOM 2341 N N . ILE A 1 291 ? 4.252 16.157 2.526 1 98.67 291 ILE A N 1
ATOM 2342 C CA . ILE A 1 291 ? 2.831 16.4 2.751 1 98.67 291 ILE A CA 1
ATOM 2343 C C . ILE A 1 291 ? 2.094 16.422 1.414 1 98.67 291 ILE A C 1
ATOM 2345 O O . ILE A 1 291 ? 2.583 16.995 0.437 1 98.67 291 ILE A O 1
ATOM 2349 N N . SER A 1 292 ? 0.888 15.848 1.376 1 97.96 292 SER A N 1
ATOM 2350 C CA . SER A 1 292 ? 0.239 15.677 0.08 1 97.96 292 SER A CA 1
ATOM 2351 C C . SER A 1 292 ? -0.952 16.617 -0.07 1 97.96 292 SER A C 1
ATOM 2353 O O . SER A 1 292 ? -1.394 16.895 -1.187 1 97.96 292 SER A O 1
ATOM 2355 N N . TYR A 1 293 ? -1.517 17.11 1.072 1 98.46 293 TYR A N 1
ATOM 2356 C CA . TYR A 1 293 ? -2.711 17.942 0.974 1 98.46 293 TYR A CA 1
ATOM 2357 C C . TYR A 1 293 ? -2.621 19.137 1.916 1 98.46 293 TYR A C 1
ATOM 2359 O O . TYR A 1 293 ? -2.151 19.009 3.049 1 98.46 293 TYR A O 1
ATOM 2367 N N . LEU A 1 294 ? -3.009 20.236 1.452 1 98.47 294 LEU A N 1
ATOM 2368 C CA . LEU A 1 294 ? -3.172 21.444 2.253 1 98.47 294 LEU A CA 1
ATOM 2369 C C . LEU A 1 294 ? -4.633 21.882 2.285 1 98.47 294 LEU A C 1
ATOM 2371 O O . LEU A 1 294 ? -5.186 22.288 1.261 1 98.47 294 LEU A O 1
ATOM 2375 N N . HIS A 1 295 ? -5.23 21.74 3.415 1 98.46 295 HIS A N 1
ATOM 2376 C CA . HIS A 1 295 ? -6.6 22.193 3.632 1 98.46 295 HIS A CA 1
ATOM 2377 C C . HIS A 1 295 ? -6.637 23.665 4.03 1 98.46 295 HIS A C 1
ATOM 2379 O O . HIS A 1 295 ? -6.14 24.038 5.095 1 98.46 295 HIS A O 1
ATOM 2385 N N . LEU A 1 296 ? -7.203 24.508 3.241 1 97.25 296 LEU A N 1
ATOM 2386 C CA . LEU A 1 296 ? -7.34 25.923 3.569 1 97.25 296 LEU A CA 1
ATOM 2387 C C . LEU A 1 296 ? -8.705 26.208 4.186 1 97.25 296 LEU A C 1
ATOM 2389 O O . LEU A 1 296 ? -9.712 26.263 3.477 1 97.25 296 LEU A O 1
ATOM 2393 N N . TYR A 1 297 ? -8.678 26.432 5.394 1 97.36 297 TYR A N 1
ATOM 2394 C CA . TYR A 1 297 ? -9.904 26.586 6.169 1 97.36 297 TYR A CA 1
ATOM 2395 C C . TYR A 1 297 ? -10.338 28.046 6.217 1 97.36 297 TYR A C 1
ATOM 2397 O O . TYR A 1 297 ? -9.545 28.925 6.564 1 97.36 297 TYR A O 1
ATOM 2405 N N . SER A 1 298 ? -11.568 28.324 5.901 1 95.09 298 SER A N 1
ATOM 2406 C CA . SER A 1 298 ? -12.112 29.677 5.965 1 95.09 298 SER A CA 1
ATOM 2407 C C . SER A 1 298 ? -13.532 29.676 6.52 1 95.09 298 SER A C 1
ATOM 2409 O O . SER A 1 298 ? -14.304 28.749 6.266 1 95.09 298 SER A O 1
ATOM 2411 N N . ARG A 1 299 ? -13.845 30.67 7.203 1 94.36 299 ARG A N 1
ATOM 2412 C CA . ARG A 1 299 ? -15.193 30.905 7.708 1 94.36 299 ARG A CA 1
ATOM 2413 C C . ARG A 1 299 ? -15.886 32.015 6.924 1 94.36 299 ARG A C 1
ATOM 2415 O O . ARG A 1 299 ? -15.442 33.165 6.941 1 94.36 299 ARG A O 1
ATOM 2422 N N . LEU A 1 300 ? -16.972 31.686 6.374 1 94.03 300 LEU A N 1
ATOM 2423 C CA . LEU A 1 300 ? -17.652 32.601 5.463 1 94.03 300 LEU A CA 1
ATOM 2424 C C . LEU A 1 300 ? -18.824 33.287 6.156 1 94.03 300 LEU A C 1
ATOM 2426 O O . LEU A 1 300 ? -19.411 32.732 7.089 1 94.03 300 LEU A O 1
ATOM 2430 N N . THR A 1 301 ? -19.07 34.491 5.733 1 91.91 301 THR A N 1
ATOM 2431 C CA . THR A 1 301 ? -20.23 35.263 6.165 1 91.91 301 THR A CA 1
ATOM 2432 C C . THR A 1 301 ? -21.225 35.43 5.02 1 91.91 301 THR A C 1
ATOM 2434 O O . THR A 1 301 ? -20.878 35.228 3.855 1 91.91 301 THR A O 1
ATOM 2437 N N . PRO A 1 302 ? -22.439 35.701 5.353 1 90.76 302 PRO A N 1
ATOM 2438 C CA . PRO A 1 302 ? -23.446 35.837 4.297 1 90.76 302 PRO A CA 1
ATOM 2439 C C . PRO A 1 302 ? -23.365 37.179 3.573 1 90.76 302 PRO A C 1
ATOM 2441 O O . PRO A 1 302 ? -24.305 37.975 3.633 1 90.76 302 PRO A O 1
ATOM 2444 N N . ASN A 1 303 ? -22.351 37.449 2.971 1 87.4 303 ASN A N 1
ATOM 2445 C CA . ASN A 1 303 ? -22.15 38.634 2.144 1 87.4 303 ASN A CA 1
ATOM 2446 C C . ASN A 1 303 ? -21.551 38.275 0.788 1 87.4 303 ASN A C 1
ATOM 2448 O O . ASN A 1 303 ? -20.881 37.25 0.652 1 87.4 303 ASN A O 1
ATOM 2452 N N . CYS A 1 304 ? -21.816 39.027 -0.209 1 83.61 304 CYS A N 1
ATOM 2453 C CA . CYS A 1 304 ? -21.476 38.685 -1.586 1 83.61 304 CYS A CA 1
ATOM 2454 C C . CYS A 1 304 ? -20.065 39.146 -1.931 1 83.61 304 CYS A C 1
ATOM 2456 O O . CYS A 1 304 ? -19.571 38.879 -3.027 1 83.61 304 CYS A O 1
ATOM 2458 N N . ASP A 1 305 ? -19.455 39.73 -1.091 1 87.17 305 ASP A N 1
ATOM 2459 C CA . ASP A 1 305 ? -18.09 40.182 -1.347 1 87.17 305 ASP A CA 1
ATOM 2460 C C . ASP A 1 305 ? -17.105 39.017 -1.286 1 87.17 305 ASP A C 1
ATOM 2462 O O . ASP A 1 305 ? -17.417 37.962 -0.73 1 87.17 305 ASP A O 1
ATOM 2466 N N . TRP A 1 306 ? -16.018 39.217 -1.979 1 90.98 306 TRP A N 1
ATOM 2467 C CA . TRP A 1 306 ? -14.947 38.23 -1.89 1 90.98 306 TRP A CA 1
ATOM 2468 C C . TRP A 1 306 ? -14.464 38.078 -0.452 1 90.98 306 TRP A C 1
ATOM 2470 O O . TRP A 1 306 ? -14.173 39.071 0.22 1 90.98 306 TRP A O 1
ATOM 2480 N N . GLN A 1 307 ? -14.413 36.871 0.015 1 88.47 307 GLN A N 1
ATOM 2481 C CA . GLN A 1 307 ? -14.27 36.698 1.456 1 88.47 307 GLN A CA 1
ATOM 2482 C C . GLN A 1 307 ? -12.956 36.001 1.798 1 88.47 307 GLN A C 1
ATOM 2484 O O . GLN A 1 307 ? -12.609 35.862 2.973 1 88.47 307 GLN A O 1
ATOM 2489 N N . LEU A 1 308 ? -12.197 35.43 0.839 1 91.26 308 LEU A N 1
ATOM 2490 C CA . LEU A 1 308 ? -10.891 34.86 1.151 1 91.26 308 LEU A CA 1
ATOM 2491 C C . LEU A 1 308 ? -9.842 35.956 1.307 1 91.26 308 LEU A C 1
ATOM 2493 O O . LEU A 1 308 ? -9.971 37.032 0.719 1 91.26 308 LEU A O 1
ATOM 2497 N N . CYS A 1 309 ? -8.94 35.683 2.078 1 91.62 309 CYS A N 1
ATOM 2498 C CA . CYS A 1 309 ? -7.929 36.679 2.415 1 91.62 309 CYS A CA 1
ATOM 2499 C C . CYS A 1 309 ? -7.007 36.943 1.23 1 91.62 309 CYS A C 1
ATOM 2501 O O . CYS A 1 309 ? -6.408 38.015 1.131 1 91.62 309 CYS A O 1
ATOM 2503 N N . TYR A 1 310 ? -6.903 35.945 0.358 1 95.25 310 TYR A N 1
ATOM 2504 C CA . TYR A 1 310 ? -6.109 36.102 -0.856 1 95.25 310 TYR A CA 1
ATOM 2505 C C . TYR A 1 310 ? -7 36.405 -2.055 1 95.25 310 TYR A C 1
ATOM 2507 O O . TYR A 1 310 ? -8.146 35.954 -2.114 1 95.25 310 TYR A O 1
ATOM 2515 N N . SER A 1 311 ? -6.486 37.176 -2.989 1 95.1 311 SER A N 1
ATOM 2516 C CA . SER A 1 311 ? -7.256 37.508 -4.183 1 95.1 311 SER A CA 1
ATOM 2517 C C . SER A 1 311 ? -7.528 36.268 -5.028 1 95.1 311 SER A C 1
ATOM 2519 O O . SER A 1 311 ? -6.916 35.219 -4.815 1 95.1 311 SER A O 1
ATOM 2521 N N . LYS A 1 312 ? -8.43 36.406 -5.944 1 95.3 312 LYS A N 1
ATOM 2522 C CA . LYS A 1 312 ? -8.767 35.311 -6.849 1 95.3 312 LYS A CA 1
ATOM 2523 C C . LYS A 1 312 ? -7.545 34.856 -7.641 1 95.3 312 LYS A C 1
ATOM 2525 O O . LYS A 1 312 ? -7.3 33.656 -7.779 1 95.3 312 LYS A O 1
ATOM 2530 N N . SER A 1 313 ? -6.83 35.823 -8.125 1 95.76 313 SER A N 1
ATOM 2531 C CA . SER A 1 313 ? -5.626 35.516 -8.889 1 95.76 313 SER A CA 1
ATOM 2532 C C . SER A 1 313 ? -4.58 34.826 -8.019 1 95.76 313 SER A C 1
ATOM 2534 O O . SER A 1 313 ? -3.904 33.899 -8.469 1 95.76 313 SER A O 1
ATOM 2536 N N . GLU A 1 314 ? -4.492 35.303 -6.789 1 96.38 314 GLU A N 1
ATOM 2537 C CA . GLU A 1 314 ? -3.547 34.685 -5.862 1 96.38 314 GLU A CA 1
ATOM 2538 C C . GLU A 1 314 ? -3.938 33.242 -5.556 1 96.38 314 GLU A C 1
ATOM 2540 O O . GLU A 1 314 ? -3.074 32.372 -5.436 1 96.38 314 GLU A O 1
ATOM 2545 N N . MET A 1 315 ? -5.19 33.004 -5.483 1 96.72 315 MET A N 1
ATOM 2546 C CA . MET A 1 315 ? -5.667 31.659 -5.175 1 96.72 315 MET A CA 1
ATOM 2547 C C . MET A 1 315 ? -5.347 30.695 -6.313 1 96.72 315 MET A C 1
ATOM 2549 O O . MET A 1 315 ? -4.967 29.548 -6.072 1 96.72 315 MET A O 1
ATOM 2553 N N . VAL A 1 316 ? -5.518 31.072 -7.518 1 95.96 316 VAL A N 1
ATOM 2554 C CA . VAL A 1 316 ? -5.203 30.252 -8.683 1 95.96 316 VAL A CA 1
ATOM 2555 C C . VAL A 1 316 ? -3.701 29.978 -8.731 1 95.96 316 VAL A C 1
ATOM 2557 O O . VAL A 1 316 ? -3.278 28.857 -9.021 1 95.96 316 VAL A O 1
ATOM 2560 N N . THR A 1 317 ? -2.988 31.039 -8.41 1 95.49 317 THR A N 1
ATOM 2561 C CA . THR A 1 317 ? -1.536 30.899 -8.368 1 95.49 317 THR A CA 1
ATOM 2562 C C . THR A 1 317 ? -1.119 29.92 -7.274 1 95.49 317 THR A C 1
ATOM 2564 O O . THR A 1 317 ? -0.221 29.101 -7.477 1 95.49 317 THR A O 1
ATOM 2567 N N . LEU A 1 318 ? -1.811 30.09 -6.214 1 97.01 318 LEU A N 1
ATOM 2568 C CA . LEU A 1 318 ? -1.534 29.202 -5.091 1 97.01 318 LEU A CA 1
ATOM 2569 C C . LEU A 1 318 ? -1.827 27.751 -5.459 1 97.01 318 LEU A C 1
ATOM 2571 O O . LEU A 1 318 ? -1.063 26.85 -5.106 1 97.01 318 LEU A O 1
ATOM 2575 N N . ASP A 1 319 ? -2.871 27.463 -6.117 1 96.77 319 ASP A N 1
ATOM 2576 C CA . ASP A 1 319 ? -3.238 26.119 -6.553 1 96.77 319 ASP A CA 1
ATOM 2577 C C . ASP A 1 319 ? -2.17 25.528 -7.47 1 96.77 319 ASP A C 1
ATOM 2579 O O . ASP A 1 319 ? -1.765 24.376 -7.299 1 96.77 319 ASP A O 1
ATOM 2583 N N . ARG A 1 320 ? -1.744 26.254 -8.428 1 95.76 320 ARG A N 1
ATOM 2584 C CA . ARG A 1 320 ? -0.696 25.812 -9.343 1 95.76 320 ARG A CA 1
ATOM 2585 C C . ARG A 1 320 ? 0.605 25.54 -8.595 1 95.76 320 ARG A C 1
ATOM 2587 O O . ARG A 1 320 ? 1.278 24.54 -8.852 1 95.76 320 ARG A O 1
ATOM 2594 N N . TYR A 1 321 ? 0.9 26.503 -7.719 1 96.83 321 TYR A N 1
ATOM 2595 C CA . TYR A 1 321 ? 2.121 26.367 -6.932 1 96.83 321 TYR A CA 1
ATOM 2596 C C . TYR A 1 321 ? 2.118 25.064 -6.142 1 96.83 321 TYR A C 1
ATOM 2598 O O . TYR A 1 321 ? 3.127 24.357 -6.096 1 96.83 321 TYR A O 1
ATOM 2606 N N . CYS A 1 322 ? 1.002 24.751 -5.549 1 97.46 322 CYS A N 1
ATOM 2607 C CA . CYS A 1 322 ? 0.852 23.514 -4.79 1 97.46 322 CYS A CA 1
ATOM 2608 C C . CYS A 1 322 ? 0.965 22.298 -5.701 1 97.46 322 CYS A C 1
ATOM 2610 O O . CYS A 1 322 ? 1.702 21.357 -5.399 1 97.46 322 CYS A O 1
ATOM 2612 N N . ARG A 1 323 ? 0.351 22.286 -6.758 1 95.97 323 ARG A N 1
ATOM 2613 C CA . ARG A 1 323 ? 0.327 21.158 -7.684 1 95.97 323 ARG A CA 1
ATOM 2614 C C . ARG A 1 323 ? 1.727 20.84 -8.196 1 95.97 323 ARG A C 1
ATOM 2616 O O . ARG A 1 323 ? 2.099 19.671 -8.317 1 95.97 323 ARG A O 1
ATOM 2623 N N . ASP A 1 324 ? 2.413 21.891 -8.525 1 95.22 324 ASP A N 1
ATOM 2624 C CA . ASP A 1 324 ? 3.779 21.71 -9.007 1 95.22 324 ASP A CA 1
ATOM 2625 C C . ASP A 1 324 ? 4.642 21.007 -7.962 1 95.22 324 ASP A C 1
ATOM 2627 O O . ASP A 1 324 ? 5.648 20.381 -8.3 1 95.22 324 ASP A O 1
ATOM 2631 N N . ARG A 1 325 ? 4.252 21.089 -6.786 1 96.81 325 ARG A N 1
ATOM 2632 C CA . ARG A 1 325 ? 5.017 20.525 -5.679 1 96.81 325 ARG A CA 1
ATOM 2633 C C . ARG A 1 325 ? 4.337 19.279 -5.121 1 96.81 325 ARG A C 1
ATOM 2635 O O . ARG A 1 325 ? 4.641 18.845 -4.008 1 96.81 325 ARG A O 1
ATOM 2642 N N . HIS A 1 326 ? 3.403 18.782 -5.921 1 95.29 326 HIS A N 1
ATOM 2643 C CA . HIS A 1 326 ? 2.682 17.545 -5.641 1 95.29 326 HIS A CA 1
ATOM 2644 C C . HIS A 1 326 ? 1.967 17.617 -4.296 1 95.29 326 HIS A C 1
ATOM 2646 O O . HIS A 1 326 ? 2.027 16.673 -3.505 1 95.29 326 HIS A O 1
ATOM 2652 N N . LEU A 1 327 ? 1.513 18.727 -3.992 1 96.26 327 LEU A N 1
ATOM 2653 C CA . LEU A 1 327 ? 0.604 19.066 -2.903 1 96.26 327 LEU A CA 1
ATOM 2654 C C . LEU A 1 327 ? -0.725 19.58 -3.444 1 96.26 327 LEU A C 1
ATOM 2656 O O . LEU A 1 327 ? -0.751 20.482 -4.285 1 96.26 327 LEU A O 1
ATOM 2660 N N . ASP A 1 328 ? -1.821 18.949 -3.036 1 96.53 328 ASP A N 1
ATOM 2661 C CA . ASP A 1 328 ? -3.128 19.384 -3.517 1 96.53 328 ASP A CA 1
ATOM 2662 C C . ASP A 1 328 ? -3.788 20.34 -2.526 1 96.53 328 ASP A C 1
ATOM 2664 O O . ASP A 1 328 ? -3.71 20.136 -1.313 1 96.53 328 ASP A O 1
ATOM 2668 N N . LEU A 1 329 ? -4.327 21.331 -3.068 1 97.22 329 LEU A N 1
ATOM 2669 C CA . LEU A 1 329 ? -5.053 22.308 -2.263 1 97.22 329 LEU A CA 1
ATOM 2670 C C . LEU A 1 329 ? -6.51 21.894 -2.089 1 97.22 329 LEU A C 1
ATOM 2672 O O . LEU A 1 329 ? -7.192 21.579 -3.067 1 97.22 329 LEU A O 1
ATOM 2676 N N . VAL A 1 330 ? -6.973 21.848 -0.868 1 97.79 330 VAL A N 1
ATOM 2677 C CA . VAL A 1 330 ? -8.337 21.442 -0.547 1 97.79 330 VAL A CA 1
ATOM 2678 C C . VAL A 1 330 ? -9.087 22.608 0.092 1 97.79 330 VAL A C 1
ATOM 2680 O O . VAL A 1 330 ? -8.723 23.069 1.177 1 97.79 330 VAL A O 1
ATOM 2683 N N . PRO A 1 331 ? -10.136 23.129 -0.557 1 97.34 331 PRO A N 1
ATOM 2684 C CA . PRO A 1 331 ? -10.958 24.132 0.123 1 97.34 331 PRO A CA 1
ATOM 2685 C C . PRO A 1 331 ? -11.698 23.568 1.333 1 97.34 331 PRO A C 1
ATOM 2687 O O . PRO A 1 331 ? -12.361 22.533 1.228 1 97.34 331 PRO A O 1
ATOM 2690 N N . THR A 1 332 ? -11.497 24.122 2.41 1 97.67 332 THR A N 1
ATOM 2691 C CA . THR A 1 332 ? -12.225 23.783 3.627 1 97.67 332 THR A CA 1
ATOM 2692 C C . THR A 1 332 ? -13.194 24.898 4.007 1 97.67 332 THR A C 1
ATOM 2694 O O . THR A 1 332 ? -12.78 25.938 4.524 1 97.67 332 THR A O 1
ATOM 2697 N N . LEU A 1 333 ? -14.45 24.626 3.839 1 96.53 333 LEU A N 1
ATOM 2698 C CA . LEU A 1 333 ? -15.476 25.657 3.96 1 96.53 333 LEU A CA 1
ATOM 2699 C C . LEU A 1 333 ? -16.222 25.529 5.283 1 96.53 333 LEU A C 1
ATOM 2701 O O . LEU A 1 333 ? -16.616 24.428 5.675 1 96.53 333 LEU A O 1
ATOM 2705 N N . ASP A 1 334 ? -16.352 26.601 5.902 1 95.95 334 ASP A N 1
ATOM 2706 C CA . ASP A 1 334 ? -17.202 26.736 7.08 1 95.95 334 ASP A CA 1
ATOM 2707 C C . ASP A 1 334 ? -17.914 28.088 7.092 1 95.95 334 ASP A C 1
ATOM 2709 O O . ASP A 1 334 ? -17.778 28.874 6.152 1 95.95 334 ASP A O 1
ATOM 2713 N N . VAL A 1 335 ? -18.78 28.31 8.014 1 94.57 335 VAL A N 1
ATOM 2714 C CA . VAL A 1 335 ? -19.517 29.567 8.086 1 94.57 335 VAL A CA 1
ATOM 2715 C C . VAL A 1 335 ? -19.409 30.15 9.494 1 94.57 335 VAL A C 1
ATOM 2717 O O . VAL A 1 335 ? -19.121 29.427 10.451 1 94.57 335 VAL A O 1
ATOM 2720 N N . ASP A 1 336 ? -19.598 31.4 9.525 1 91.28 336 ASP A N 1
ATOM 2721 C CA . ASP A 1 336 ? -19.506 32.116 10.793 1 91.28 336 ASP A CA 1
ATOM 2722 C C . ASP A 1 336 ? -20.664 31.747 11.718 1 91.28 336 ASP A C 1
ATOM 2724 O O . ASP A 1 336 ? -21.649 31.149 11.28 1 91.28 336 ASP A O 1
ATOM 2728 N N . SER A 1 337 ? -20.55 32.062 12.938 1 87.22 337 SER A N 1
ATOM 2729 C CA . SER A 1 337 ? -21.514 31.677 13.964 1 87.22 337 SER A CA 1
ATOM 2730 C C . SER A 1 337 ? -22.867 32.34 13.729 1 87.22 337 SER A C 1
ATOM 2732 O O . SER A 1 337 ? -23.903 31.81 14.135 1 87.22 337 SER A O 1
ATOM 2734 N N . ASN A 1 338 ? -22.876 33.429 13.031 1 87.33 338 ASN A N 1
ATOM 2735 C CA . ASN A 1 338 ? -24.11 34.18 12.828 1 87.33 338 ASN A CA 1
ATOM 2736 C C . ASN A 1 338 ? -24.888 33.664 11.622 1 87.33 338 ASN A C 1
ATOM 2738 O O . ASN A 1 338 ? -26.004 34.115 11.357 1 87.33 338 ASN A O 1
ATOM 2742 N N . VAL A 1 339 ? -24.332 32.742 10.936 1 91.04 339 VAL A N 1
ATOM 2743 C CA . VAL A 1 339 ? -24.989 32.195 9.754 1 91.04 339 VAL A CA 1
ATOM 2744 C C . VAL A 1 339 ? -25.93 31.064 10.162 1 91.04 339 VAL A C 1
ATOM 2746 O O . VAL A 1 339 ? -25.523 30.129 10.855 1 91.04 339 VAL A O 1
ATOM 2749 N N . GLY A 1 340 ? -27.223 31.184 9.807 1 87.3 340 GLY A N 1
ATOM 2750 C CA . GLY A 1 340 ? -28.212 30.142 10.032 1 87.3 340 GLY A CA 1
ATOM 2751 C C . GLY A 1 340 ? -28.632 29.434 8.757 1 87.3 340 GLY A C 1
ATOM 2752 O O . GLY A 1 340 ? -28.131 29.744 7.675 1 87.3 340 GLY A O 1
ATOM 2753 N N . GLN A 1 341 ? -29.511 28.523 8.876 1 83.61 341 GLN A N 1
ATOM 2754 C CA . GLN A 1 341 ? -29.968 27.698 7.763 1 83.61 341 GLN A CA 1
ATOM 2755 C C . GLN A 1 341 ? -30.596 28.552 6.666 1 83.61 341 GLN A C 1
ATOM 2757 O O . GLN A 1 341 ? -30.448 28.255 5.479 1 83.61 341 GLN A O 1
ATOM 2762 N N . HIS A 1 342 ? -31.287 29.548 7.057 1 85.17 342 HIS A N 1
ATOM 2763 C CA . HIS A 1 342 ? -31.982 30.414 6.11 1 85.17 342 HIS A CA 1
ATOM 2764 C C . HIS A 1 342 ? -30.994 31.167 5.225 1 85.17 342 HIS A C 1
ATOM 2766 O O . HIS A 1 342 ? -31.292 31.458 4.064 1 85.17 342 HIS A O 1
ATOM 2772 N N . HIS A 1 343 ? -29.872 31.466 5.719 1 89.55 343 HIS A N 1
ATOM 2773 C CA . HIS A 1 343 ? -28.858 32.168 4.941 1 89.55 343 HIS A CA 1
ATOM 2774 C C . HIS A 1 343 ? -28.228 31.248 3.9 1 89.55 343 HIS A C 1
ATOM 2776 O O . HIS A 1 343 ? -27.834 31.7 2.823 1 89.55 343 HIS A O 1
ATOM 2782 N N . LEU A 1 344 ? -28.162 30.011 4.225 1 88.57 344 LEU A N 1
ATOM 2783 C CA . LEU A 1 344 ? -27.407 29.064 3.411 1 88.57 344 LEU A CA 1
ATOM 2784 C C . LEU A 1 344 ? -28.052 28.891 2.04 1 88.57 344 LEU A C 1
ATOM 2786 O O . LEU A 1 344 ? -27.354 28.717 1.038 1 88.57 344 LEU A O 1
ATOM 2790 N N . SER A 1 345 ? -29.359 28.883 2.03 1 83.36 345 SER A N 1
ATOM 2791 C CA . SER A 1 345 ? -30.073 28.72 0.768 1 83.36 345 SER A CA 1
ATOM 2792 C C . SER A 1 345 ? -29.715 29.827 -0.218 1 83.36 345 SER A C 1
ATOM 2794 O O . SER A 1 345 ? -29.811 29.639 -1.432 1 83.36 345 SER A O 1
ATOM 2796 N N . GLN A 1 346 ? -29.293 30.902 0.331 1 88.19 346 GLN A N 1
ATOM 2797 C CA . GLN A 1 346 ? -28.969 32.042 -0.521 1 88.19 346 GLN A CA 1
ATOM 2798 C C . GLN A 1 346 ? -27.463 32.159 -0.734 1 88.19 346 GLN A C 1
ATOM 2800 O O . GLN A 1 346 ? -27.005 32.983 -1.529 1 88.19 346 GLN A O 1
ATOM 2805 N N . MET A 1 347 ? -26.642 31.37 -0.139 1 91.64 347 MET A N 1
ATOM 2806 C CA . MET A 1 347 ? -25.19 31.517 -0.16 1 91.64 347 MET A CA 1
ATOM 2807 C C . MET A 1 347 ? -24.577 30.714 -1.302 1 91.64 347 MET A C 1
ATOM 2809 O O . MET A 1 347 ? -23.361 30.736 -1.5 1 91.64 347 MET A O 1
ATOM 2813 N N . TRP A 1 348 ? -25.353 30.006 -2.128 1 89.14 348 TRP A N 1
ATOM 2814 C CA . TRP A 1 348 ? -24.843 29.126 -3.174 1 89.14 348 TRP A CA 1
ATOM 2815 C C . TRP A 1 348 ? -23.961 29.895 -4.151 1 89.14 348 TRP A C 1
ATOM 2817 O O . TRP A 1 348 ? -22.945 29.377 -4.622 1 89.14 348 TRP A O 1
ATOM 2827 N N . PRO A 1 349 ? -24.251 31.134 -4.488 1 90.96 349 PRO A N 1
ATOM 2828 C CA . PRO A 1 349 ? -23.352 31.848 -5.399 1 90.96 349 PRO A CA 1
ATOM 2829 C C . PRO A 1 349 ? -21.967 32.079 -4.8 1 90.96 349 PRO A C 1
ATOM 2831 O O . PRO A 1 349 ? -20.966 32.056 -5.522 1 90.96 349 PRO A O 1
ATOM 2834 N N . ILE A 1 350 ? -21.953 32.304 -3.503 1 92.94 350 ILE A N 1
ATOM 2835 C CA . ILE A 1 350 ? -20.687 32.519 -2.81 1 92.94 350 ILE A CA 1
ATOM 2836 C C . ILE A 1 350 ? -19.847 31.245 -2.863 1 92.94 350 ILE A C 1
ATOM 2838 O O . ILE A 1 350 ? -18.653 31.294 -3.17 1 92.94 350 ILE A O 1
ATOM 2842 N N . PHE A 1 351 ? -20.467 30.17 -2.649 1 93.7 351 PHE A N 1
ATOM 2843 C CA . PHE A 1 351 ? -19.766 28.892 -2.669 1 93.7 351 PHE A CA 1
ATOM 2844 C C . PHE A 1 351 ? -19.242 28.584 -4.067 1 93.7 351 PHE A C 1
ATOM 2846 O O . PHE A 1 351 ? -18.114 28.112 -4.223 1 93.7 351 PHE A O 1
ATOM 2853 N N . GLN A 1 352 ? -20.003 28.833 -5.002 1 91.61 352 GLN A N 1
ATOM 2854 C CA . GLN A 1 352 ? -19.605 28.573 -6.381 1 91.61 352 GLN A CA 1
ATOM 2855 C C . GLN A 1 352 ? -18.409 29.433 -6.78 1 91.61 352 GLN A C 1
ATOM 2857 O O . GLN A 1 352 ? -17.482 28.952 -7.435 1 91.61 352 GLN A O 1
ATOM 2862 N N . GLU A 1 353 ? -18.533 30.622 -6.411 1 92.01 353 GLU A N 1
ATOM 2863 C CA . GLU A 1 353 ? -17.438 31.533 -6.731 1 92.01 353 GLU A CA 1
ATOM 2864 C C . GLU A 1 353 ? -16.147 31.109 -6.035 1 92.01 353 GLU A C 1
ATOM 2866 O O . GLU A 1 353 ? -15.071 31.147 -6.635 1 92.01 353 GLU A O 1
ATOM 2871 N N . LEU A 1 354 ? -16.257 30.745 -4.849 1 93.8 354 LEU A N 1
ATOM 2872 C CA . LEU A 1 354 ? -15.091 30.345 -4.069 1 93.8 354 LEU A CA 1
ATOM 2873 C C . LEU A 1 354 ? -14.477 29.065 -4.627 1 93.8 354 LEU A C 1
ATOM 2875 O O . LEU A 1 354 ? -13.256 28.97 -4.773 1 93.8 354 LEU A O 1
ATOM 2879 N N . LEU A 1 355 ? -15.29 28.085 -4.97 1 94.58 355 LEU A N 1
ATOM 2880 C CA . LEU A 1 355 ? -14.793 26.791 -5.425 1 94.58 355 LEU A CA 1
ATOM 2881 C C . LEU A 1 355 ? -14.207 26.896 -6.829 1 94.58 355 LEU A C 1
ATOM 2883 O O . LEU A 1 355 ? -13.352 26.094 -7.211 1 94.58 355 LEU A O 1
ATOM 2887 N N . ALA A 1 356 ? -14.587 27.88 -7.56 1 93.32 356 ALA A N 1
ATOM 2888 C CA . ALA A 1 356 ? -14.115 28.075 -8.929 1 93.32 356 ALA A CA 1
ATOM 2889 C C . ALA A 1 356 ? -12.63 28.428 -8.952 1 93.32 356 ALA A C 1
ATOM 2891 O O . ALA A 1 356 ? -11.946 28.194 -9.95 1 93.32 356 ALA A O 1
ATOM 2892 N N . VAL A 1 357 ? -12.155 28.991 -7.829 1 94.61 357 VAL A N 1
ATOM 2893 C CA . VAL A 1 357 ? -10.763 29.429 -7.818 1 94.61 357 VAL A CA 1
ATOM 2894 C C . VAL A 1 357 ? -9.858 28.267 -7.414 1 94.61 357 VAL A C 1
ATOM 2896 O O . VAL A 1 357 ? -8.648 28.44 -7.258 1 94.61 357 VAL A O 1
ATOM 2899 N N . PHE A 1 358 ? -10.391 27.101 -7.286 1 93.99 358 PHE A N 1
ATOM 2900 C CA . PHE A 1 358 ? -9.664 25.851 -7.1 1 93.99 358 PHE A CA 1
ATOM 2901 C C . PHE A 1 358 ? -9.795 24.96 -8.33 1 93.99 358 PHE A C 1
ATOM 2903 O O . PHE A 1 358 ? -10.54 23.978 -8.314 1 93.99 358 PHE A O 1
ATOM 2910 N N . PRO A 1 359 ? -9.097 25.157 -9.332 1 90.07 359 PRO A N 1
ATOM 2911 C CA . PRO A 1 359 ? -9.279 24.465 -10.611 1 90.07 359 PRO A CA 1
ATOM 2912 C C . PRO A 1 359 ? -9.014 22.965 -10.513 1 90.07 359 PRO A C 1
ATOM 2914 O O . PRO A 1 359 ? -9.526 22.189 -11.325 1 90.07 359 PRO A O 1
ATOM 2917 N N . SER A 1 360 ? -8.237 22.505 -9.618 1 87.99 360 SER A N 1
ATOM 2918 C CA . SER A 1 360 ? -7.89 21.095 -9.479 1 87.99 360 SER A CA 1
ATOM 2919 C C . SER A 1 360 ? -8.67 20.443 -8.342 1 87.99 360 SER A C 1
ATOM 2921 O O . SER A 1 360 ? -8.167 19.534 -7.678 1 87.99 360 SER A O 1
ATOM 2923 N N . LEU A 1 361 ? -9.776 20.825 -8.227 1 89.15 361 LEU A N 1
ATOM 2924 C CA . LEU A 1 361 ? -10.593 20.405 -7.094 1 89.15 361 LEU A CA 1
ATOM 2925 C C . LEU A 1 361 ? -10.835 18.899 -7.128 1 89.15 361 LEU A C 1
ATOM 2927 O O . LEU A 1 361 ? -11.363 18.373 -8.111 1 89.15 361 LEU A O 1
ATOM 2931 N N . THR A 1 362 ? -10.409 18.249 -6.102 1 89.33 362 THR A N 1
ATOM 2932 C CA . THR A 1 362 ? -10.647 16.816 -5.974 1 89.33 362 THR A CA 1
ATOM 2933 C C . THR A 1 362 ? -11.41 16.507 -4.689 1 89.33 362 THR A C 1
ATOM 2935 O O . THR A 1 362 ? -12.21 15.57 -4.646 1 89.33 362 THR A O 1
ATOM 2938 N N . TYR A 1 363 ? -11.171 17.254 -3.636 1 96.27 363 TYR A N 1
ATOM 2939 C CA . TYR A 1 363 ? -11.85 17.171 -2.347 1 96.27 363 TYR A CA 1
ATOM 2940 C C . TYR A 1 363 ? -12.48 18.509 -1.977 1 96.27 363 TYR A C 1
ATOM 2942 O O . TYR A 1 363 ? -11.987 19.566 -2.376 1 96.27 363 TYR A O 1
ATOM 2950 N N . VAL A 1 364 ? -13.521 18.44 -1.337 1 97.06 364 VAL A N 1
ATOM 2951 C CA . VAL A 1 364 ? -14.061 19.579 -0.602 1 97.06 364 VAL A CA 1
ATOM 2952 C C . VAL A 1 364 ? -14.267 19.198 0.862 1 97.06 364 VAL A C 1
ATOM 2954 O O . VAL A 1 364 ? -14.871 18.166 1.163 1 97.06 364 VAL A O 1
ATOM 2957 N N . HIS A 1 365 ? -13.732 19.969 1.702 1 98.28 365 HIS A N 1
ATOM 2958 C CA . HIS A 1 365 ? -13.814 19.738 3.14 1 98.28 365 HIS A CA 1
ATOM 2959 C C . HIS A 1 365 ? -14.832 20.67 3.79 1 98.28 365 HIS A C 1
ATOM 2961 O O . HIS A 1 365 ? -14.682 21.893 3.738 1 98.28 365 HIS A O 1
ATOM 2967 N N . VAL A 1 366 ? -15.881 20.105 4.409 1 97.12 366 VAL A N 1
ATOM 2968 C CA . VAL A 1 366 ? -16.931 20.886 5.056 1 97.12 366 VAL A CA 1
ATOM 2969 C C . VAL A 1 366 ? -16.684 20.936 6.562 1 97.12 366 VAL A C 1
ATOM 2971 O O . VAL A 1 366 ? -16.709 19.904 7.236 1 97.12 366 VAL A O 1
ATOM 2974 N N . GLY A 1 367 ? -16.503 22.076 7.05 1 96.49 367 GLY A N 1
ATOM 2975 C CA . GLY A 1 367 ? -16.144 22.291 8.442 1 96.49 367 GLY A CA 1
ATOM 2976 C C . GLY A 1 367 ? -17.293 22.038 9.4 1 96.49 367 GLY A C 1
ATOM 2977 O O . GLY A 1 367 ? -18.398 21.695 8.976 1 96.49 367 GLY A O 1
ATOM 2978 N N . PRO A 1 368 ? -17.039 22.172 10.646 1 94.49 368 PRO A N 1
ATOM 2979 C CA . PRO A 1 368 ? -17.966 21.731 11.691 1 94.49 368 PRO A CA 1
ATOM 2980 C C . PRO A 1 368 ? -19.29 22.491 11.665 1 94.49 368 PRO A C 1
ATOM 2982 O O . PRO A 1 368 ? -20.359 21.881 11.742 1 94.49 368 PRO A O 1
ATOM 2985 N N . ARG A 1 369 ? -19.309 23.796 11.56 1 94.36 369 ARG A N 1
ATOM 2986 C CA . ARG A 1 369 ? -20.549 24.561 11.631 1 94.36 369 ARG A CA 1
ATOM 2987 C C . ARG A 1 369 ? -21.413 24.32 10.398 1 94.36 369 ARG A C 1
ATOM 2989 O O . ARG A 1 369 ? -22.618 24.086 10.513 1 94.36 369 ARG A O 1
ATOM 2996 N N . LEU A 1 370 ? -20.796 24.467 9.27 1 94.36 370 LEU A N 1
ATOM 2997 C CA . LEU A 1 370 ? -21.532 24.229 8.033 1 94.36 370 LEU A CA 1
ATOM 2998 C C . LEU A 1 370 ? -22.093 22.811 7.999 1 94.36 370 LEU A C 1
ATOM 3000 O O . LEU A 1 370 ? -23.237 22.601 7.59 1 94.36 370 LEU A O 1
ATOM 3004 N N . ALA A 1 371 ? -21.324 21.842 8.417 1 93.21 371 ALA A N 1
ATOM 3005 C CA . ALA A 1 371 ? -21.774 20.454 8.476 1 93.21 371 ALA A CA 1
ATOM 3006 C C . ALA A 1 371 ? -22.974 20.305 9.407 1 93.21 371 ALA A C 1
ATOM 3008 O O . ALA A 1 371 ? -23.939 19.611 9.08 1 93.21 371 ALA A O 1
ATOM 3009 N N . ASN A 1 372 ? -22.895 20.962 10.524 1 90 372 ASN A N 1
ATOM 3010 C CA . ASN A 1 372 ? -23.971 20.876 11.506 1 90 372 ASN A CA 1
ATOM 3011 C C . ASN A 1 372 ? -25.269 21.473 10.97 1 90 372 ASN A C 1
ATOM 3013 O O . ASN A 1 372 ? -26.358 21.016 11.32 1 90 372 ASN A O 1
ATOM 3017 N N . LEU A 1 373 ? -25.155 22.47 10.181 1 89.47 373 LEU A N 1
ATOM 3018 C CA . LEU A 1 373 ? -26.332 23.147 9.647 1 89.47 373 LEU A CA 1
ATOM 3019 C C . LEU A 1 373 ? -26.957 22.339 8.515 1 89.47 373 LEU A C 1
ATOM 3021 O O . LEU A 1 373 ? -28.179 22.34 8.347 1 89.47 373 LEU A O 1
ATOM 3025 N N . LEU A 1 374 ? -26.155 21.611 7.82 1 86.76 374 LEU A N 1
ATOM 3026 C CA . LEU A 1 374 ? -26.653 21.007 6.589 1 86.76 374 LEU A CA 1
ATOM 3027 C C . LEU A 1 374 ? -26.915 19.517 6.781 1 86.76 374 LEU A C 1
ATOM 3029 O O . LEU A 1 374 ? -27.682 18.915 6.025 1 86.76 374 LEU A O 1
ATOM 3033 N N . VAL A 1 375 ? -26.273 18.879 7.707 1 86.52 375 VAL A N 1
ATOM 3034 C CA . VAL A 1 375 ? -26.333 17.426 7.818 1 86.52 375 VAL A CA 1
ATOM 3035 C C . VAL A 1 375 ? -26.71 17.032 9.245 1 86.52 375 VAL A C 1
ATOM 3037 O O . VAL A 1 375 ? -26.006 17.376 10.197 1 86.52 375 VAL A O 1
ATOM 3040 N N . GLN A 1 376 ? -27.757 16.344 9.35 1 81.94 376 GLN A N 1
ATOM 3041 C CA . GLN A 1 376 ? -28.198 15.822 10.639 1 81.94 376 GLN A CA 1
ATOM 3042 C C . GLN A 1 376 ? -27.996 14.311 10.719 1 81.94 376 GLN A C 1
ATOM 3044 O O . GLN A 1 376 ? -27.957 13.63 9.693 1 81.94 376 GLN A O 1
ATOM 3049 N N . ALA A 1 377 ? -27.846 13.829 11.898 1 80.65 377 ALA A N 1
ATOM 3050 C CA . ALA A 1 377 ? -27.602 12.406 12.12 1 80.65 377 ALA A CA 1
ATOM 3051 C C . ALA A 1 377 ? -28.702 11.556 11.49 1 80.65 377 ALA A C 1
ATOM 3053 O O . ALA A 1 377 ? -28.444 10.446 11.019 1 80.65 377 ALA A O 1
ATOM 3054 N N . GLU A 1 378 ? -29.87 12.064 11.384 1 77.56 378 GLU A N 1
ATOM 3055 C CA . GLU A 1 378 ? -31.023 11.345 10.852 1 77.56 378 GLU A CA 1
ATOM 3056 C C . GLU A 1 378 ? -30.877 11.101 9.353 1 77.56 378 GLU A C 1
ATOM 3058 O O . GLU A 1 378 ? -31.506 10.195 8.802 1 77.56 378 GLU A O 1
ATOM 3063 N N . ASN A 1 379 ? -30.057 11.915 8.761 1 75.64 379 ASN A N 1
ATOM 3064 C CA . ASN A 1 379 ? -29.819 11.755 7.33 1 75.64 379 ASN A CA 1
ATOM 3065 C C . ASN A 1 379 ? -29.183 10.405 7.014 1 75.64 379 ASN A C 1
ATOM 3067 O O . ASN A 1 379 ? -29.256 9.93 5.88 1 75.64 379 ASN A O 1
ATOM 3071 N N . PHE A 1 380 ? -28.611 9.766 8.007 1 76.61 380 PHE A N 1
ATOM 3072 C CA . PHE A 1 380 ? -27.877 8.528 7.774 1 76.61 380 PHE A CA 1
ATOM 3073 C C . PHE A 1 380 ? -28.686 7.323 8.238 1 76.61 380 PHE A C 1
ATOM 3075 O O . PHE A 1 380 ? -28.177 6.201 8.268 1 76.61 380 PHE A O 1
ATOM 3082 N N . ASP A 1 381 ? -29.909 7.433 8.705 1 69.35 381 ASP A N 1
ATOM 3083 C CA . ASP A 1 381 ? -30.75 6.347 9.199 1 69.35 381 ASP A CA 1
ATOM 3084 C C . ASP A 1 381 ? -31.99 6.173 8.325 1 69.35 381 ASP A C 1
ATOM 3086 O O . ASP A 1 381 ? -32.851 5.34 8.618 1 69.35 381 ASP A O 1
ATOM 3090 N N . LEU A 1 382 ? -32.277 7.027 7.364 1 55.82 382 LEU A N 1
ATOM 3091 C CA . LEU A 1 382 ? -33.609 7.021 6.77 1 55.82 382 LEU A CA 1
ATOM 3092 C C . LEU A 1 382 ? -33.923 5.664 6.15 1 55.82 382 LEU A C 1
ATOM 3094 O O . LEU A 1 382 ? -33.174 5.177 5.3 1 55.82 382 LEU A O 1
ATOM 3098 N N . ASN A 1 383 ? -34.402 4.687 6.935 1 50.72 383 ASN A N 1
ATOM 3099 C CA . ASN A 1 383 ? -35.191 3.575 6.415 1 50.72 383 ASN A CA 1
ATOM 3100 C C . ASN A 1 383 ? -36.435 4.067 5.681 1 50.72 383 ASN A C 1
ATOM 3102 O O . ASN A 1 383 ? -37.403 4.498 6.31 1 50.72 383 ASN A O 1
ATOM 3106 N N . LEU A 1 384 ? -36.328 4.978 4.734 1 45.85 384 LEU A N 1
ATOM 3107 C CA . LEU A 1 384 ? -37.599 5.503 4.246 1 45.85 384 LEU A CA 1
ATOM 3108 C C . LEU A 1 384 ? -38.473 4.383 3.693 1 45.85 384 LEU A C 1
ATOM 3110 O O . LEU A 1 384 ? -38.068 3.672 2.77 1 45.85 384 LEU A O 1
ATOM 3114 N N . SER A 1 385 ? -39.19 3.61 4.484 1 41.98 385 SER A N 1
ATOM 3115 C CA . SER A 1 385 ? -40.337 2.94 3.882 1 41.98 385 SER A CA 1
ATOM 3116 C C . SER A 1 385 ? -41.117 3.885 2.974 1 41.98 385 SER A C 1
ATOM 3118 O O . SER A 1 385 ? -41.633 4.907 3.431 1 41.98 385 SER A O 1
ATOM 3120 N N . ILE A 1 386 ? -40.681 4.07 1.787 1 41.32 386 ILE A N 1
ATOM 3121 C CA . ILE A 1 386 ? -41.359 4.815 0.733 1 41.32 386 ILE A CA 1
ATOM 3122 C C . ILE A 1 386 ? -42.853 4.499 0.756 1 41.32 386 ILE A C 1
ATOM 3124 O O . ILE A 1 386 ? -43.598 4.927 -0.128 1 41.32 386 ILE A O 1
ATOM 3128 N N . ASN A 1 387 ? -43.365 3.59 1.576 1 38.13 387 ASN A N 1
ATOM 3129 C CA . ASN A 1 387 ? -44.739 3.276 1.2 1 38.13 387 ASN A CA 1
ATOM 3130 C C . ASN A 1 387 ? -45.614 4.527 1.177 1 38.13 387 ASN A C 1
ATOM 3132 O O . ASN A 1 387 ? -46.734 4.496 0.665 1 38.13 387 ASN A O 1
ATOM 3136 N N . GLU A 1 388 ? -45.721 5.277 2.285 1 39.19 388 GLU A N 1
ATOM 3137 C CA . GLU A 1 388 ? -47.014 5.943 2.41 1 39.19 388 GLU A CA 1
ATOM 3138 C C . GLU A 1 388 ? -47.08 7.189 1.533 1 39.19 388 GLU A C 1
ATOM 3140 O O . GLU A 1 388 ? -46.278 8.112 1.694 1 39.19 388 GLU A O 1
ATOM 3145 N N . THR A 1 389 ? -47.492 7.141 0.301 1 38.83 389 THR A N 1
ATOM 3146 C CA . THR A 1 389 ? -47.957 8.1 -0.695 1 38.83 389 THR A CA 1
ATOM 3147 C C . THR A 1 389 ? -48.805 9.188 -0.043 1 38.83 389 THR A C 1
ATOM 3149 O O . THR A 1 389 ? -49.825 9.603 -0.597 1 38.83 389 THR A O 1
ATOM 3152 N N . ILE A 1 390 ? -49.092 9.226 1.241 1 39.51 390 ILE A N 1
ATOM 3153 C CA . ILE A 1 390 ? -50.08 10.271 1.487 1 39.51 390 ILE A CA 1
ATOM 3154 C C . ILE A 1 390 ? -49.576 11.6 0.929 1 39.51 390 ILE A C 1
ATOM 3156 O O . ILE A 1 390 ? -48.373 11.871 0.945 1 39.51 390 ILE A O 1
ATOM 3160 N N . GLU A 1 391 ? -50.474 12.524 0.499 1 41.2 391 GLU A N 1
ATOM 3161 C CA . GLU A 1 391 ? -50.472 13.932 0.115 1 41.2 391 GLU A CA 1
ATOM 3162 C C . GLU A 1 391 ? -49.44 14.721 0.915 1 41.2 391 GLU A C 1
ATOM 3164 O O . GLU A 1 391 ? -49.774 15.341 1.928 1 41.2 391 GLU A O 1
ATOM 3169 N N . THR A 1 392 ? -48.362 14.119 1.397 1 42.87 392 THR A N 1
ATOM 3170 C CA . THR A 1 392 ? -47.432 14.822 2.274 1 42.87 392 THR A CA 1
ATOM 3171 C C . THR A 1 392 ? -46.766 15.981 1.538 1 42.87 392 THR A C 1
ATOM 3173 O O . THR A 1 392 ? -46.64 15.955 0.312 1 42.87 392 THR A O 1
ATOM 3176 N N . ASP A 1 393 ? -46.674 17.191 2.145 1 48.61 393 ASP A N 1
ATOM 3177 C CA . ASP A 1 393 ? -45.985 18.426 1.782 1 48.61 393 ASP A CA 1
ATOM 3178 C C . ASP A 1 393 ? -44.64 18.131 1.123 1 48.61 393 ASP A C 1
ATOM 3180 O O . ASP A 1 393 ? -44.013 17.108 1.41 1 48.61 393 ASP A O 1
ATOM 3184 N N . MET A 1 394 ? -44.549 18.651 -0.151 1 51.64 394 MET A N 1
ATOM 3185 C CA . MET A 1 394 ? -43.337 18.541 -0.958 1 51.64 394 MET A CA 1
ATOM 3186 C C . MET A 1 394 ? -42.101 18.425 -0.072 1 51.64 394 MET A C 1
ATOM 3188 O O . MET A 1 394 ? -41.125 17.771 -0.442 1 51.64 394 MET A O 1
ATOM 3192 N N . SER A 1 395 ? -42.167 19.11 1.043 1 52.32 395 SER A N 1
ATOM 3193 C CA . SER A 1 395 ? -41.015 19.101 1.938 1 52.32 395 SER A CA 1
ATOM 3194 C C . SER A 1 395 ? -40.745 17.701 2.479 1 52.32 395 SER A C 1
ATOM 3196 O O . SER A 1 395 ? -39.591 17.325 2.695 1 52.32 395 SER A O 1
ATOM 3198 N N . GLU A 1 396 ? -41.753 16.994 2.719 1 51.77 396 GLU A N 1
ATOM 3199 C CA . GLU A 1 396 ? -41.602 15.645 3.257 1 51.77 396 GLU A CA 1
ATOM 3200 C C . GLU A 1 396 ? -41.135 14.67 2.18 1 51.77 396 GLU A C 1
ATOM 3202 O O . GLU A 1 396 ? -40.405 13.72 2.47 1 51.77 396 GLU A O 1
ATOM 3207 N N . VAL A 1 397 ? -41.719 14.971 0.993 1 49.53 397 VAL A N 1
ATOM 3208 C CA . VAL A 1 397 ? -41.371 14.123 -0.143 1 49.53 397 VAL A CA 1
ATOM 3209 C C . VAL A 1 397 ? -39.867 14.191 -0.397 1 49.53 397 VAL A C 1
ATOM 3211 O O . VAL A 1 397 ? -39.238 13.178 -0.71 1 49.53 397 VAL A O 1
ATOM 3214 N N . PHE A 1 398 ? -39.368 15.404 -0.297 1 53.32 398 PHE A N 1
ATOM 3215 C CA . PHE A 1 398 ? -37.971 15.59 -0.667 1 53.32 398 PHE A CA 1
ATOM 3216 C C . PHE A 1 398 ? -37.052 15.272 0.506 1 53.32 398 PHE A C 1
ATOM 3218 O O . PHE A 1 398 ? -35.829 15.254 0.357 1 53.32 398 PHE A O 1
ATOM 3225 N N . LYS A 1 399 ? -37.671 15.11 1.637 1 53.25 399 LYS A N 1
ATOM 3226 C CA . LYS A 1 399 ? -36.857 14.724 2.786 1 53.25 399 LYS A CA 1
ATOM 3227 C C . LYS A 1 399 ? -36.053 13.462 2.491 1 53.25 399 LYS A C 1
ATOM 3229 O O . LYS A 1 399 ? -34.933 13.304 2.982 1 53.25 399 LYS A O 1
ATOM 3234 N N . SER A 1 400 ? -36.783 12.654 1.69 1 46.82 400 SER A N 1
ATOM 3235 C CA . SER A 1 400 ? -36.134 11.385 1.377 1 46.82 400 SER A CA 1
ATOM 3236 C C . SER A 1 400 ? -34.842 11.602 0.596 1 46.82 400 SER A C 1
ATOM 3238 O O . SER A 1 400 ? -34.022 10.69 0.476 1 46.82 400 SER A O 1
ATOM 3240 N N . TYR A 1 401 ? -34.909 12.653 -0.229 1 49.92 401 TYR A N 1
ATOM 3241 C CA . TYR A 1 401 ? -33.734 12.945 -1.042 1 49.92 401 TYR A CA 1
ATOM 3242 C C . TYR A 1 401 ? -32.587 13.458 -0.179 1 49.92 401 TYR A C 1
ATOM 3244 O O . TYR A 1 401 ? -31.49 13.711 -0.681 1 49.92 401 TYR A O 1
ATOM 3252 N N . SER A 1 402 ? -32.872 13.688 1.068 1 54.37 402 SER A N 1
ATOM 3253 C CA . SER A 1 402 ? -32.241 14.724 1.879 1 54.37 402 SER A CA 1
ATOM 3254 C C . SER A 1 402 ? -30.866 14.282 2.367 1 54.37 402 SER A C 1
ATOM 3256 O O . SER A 1 402 ? -30.238 14.969 3.176 1 54.37 402 SER A O 1
ATOM 3258 N N . CYS A 1 403 ? -30.329 13.222 1.956 1 61.33 403 CYS A N 1
ATOM 3259 C CA . CYS A 1 403 ? -29.137 12.865 2.717 1 61.33 403 CYS A CA 1
ATOM 3260 C C . CYS A 1 403 ? -28.074 13.951 2.606 1 61.33 403 CYS A C 1
ATOM 3262 O O . CYS A 1 403 ? -27.852 14.709 3.553 1 61.33 403 CYS A O 1
ATOM 3264 N N . LEU A 1 404 ? -27.258 13.833 1.587 1 79.6 404 LEU A N 1
ATOM 3265 C CA . LEU A 1 404 ? -26.182 14.788 1.346 1 79.6 404 LEU A CA 1
ATOM 3266 C C . LEU A 1 404 ? -26.423 15.563 0.055 1 79.6 404 LEU A C 1
ATOM 3268 O O . LEU A 1 404 ? -25.561 16.326 -0.387 1 79.6 404 LEU A O 1
ATOM 3272 N N . GLN A 1 405 ? -27.709 15.527 -0.485 1 80.94 405 GLN A N 1
ATOM 3273 C CA . GLN A 1 405 ? -28.009 16.131 -1.779 1 80.94 405 GLN A CA 1
ATOM 3274 C C . GLN A 1 405 ? -28.051 17.653 -1.679 1 80.94 405 GLN A C 1
ATOM 3276 O O . GLN A 1 405 ? -27.614 18.353 -2.595 1 80.94 405 GLN A O 1
ATOM 3281 N N . GLU A 1 406 ? -28.676 18.063 -0.594 1 81.73 406 GLU A N 1
ATOM 3282 C CA . GLU A 1 406 ? -28.722 19.509 -0.394 1 81.73 406 GLU A CA 1
ATOM 3283 C C . GLU A 1 406 ? -27.317 20.104 -0.344 1 81.73 406 GLU A C 1
ATOM 3285 O O . GLU A 1 406 ? -27.076 21.186 -0.883 1 81.73 406 GLU A O 1
ATOM 3290 N N . LEU A 1 407 ? -26.517 19.419 0.323 1 87 407 LEU A N 1
ATOM 3291 C CA . LEU A 1 407 ? -25.133 19.87 0.412 1 87 407 LEU A CA 1
ATOM 3292 C C . LEU A 1 407 ? -24.488 19.921 -0.969 1 87 407 LEU A C 1
ATOM 3294 O O . LEU A 1 407 ? -23.826 20.902 -1.315 1 87 407 LEU A O 1
ATOM 3298 N N . TRP A 1 408 ? -24.687 18.881 -1.799 1 88.36 408 TRP A N 1
ATOM 3299 C CA . TRP A 1 408 ? -24.151 18.843 -3.155 1 88.36 408 TRP A CA 1
ATOM 3300 C C . TRP A 1 408 ? -24.73 19.972 -4.002 1 88.36 408 TRP A C 1
ATOM 3302 O O . TRP A 1 408 ? -24.021 20.576 -4.81 1 88.36 408 TRP A O 1
ATOM 3312 N N . HIS A 1 409 ? -25.967 20.217 -3.759 1 87.23 409 HIS A N 1
ATOM 3313 C CA . HIS A 1 409 ? -26.659 21.245 -4.528 1 87.23 409 HIS A CA 1
ATOM 3314 C C . HIS A 1 409 ? -26.153 22.638 -4.167 1 87.23 409 HIS A C 1
ATOM 3316 O O . HIS A 1 409 ? -25.815 23.428 -5.051 1 87.23 409 HIS A O 1
ATOM 3322 N N . ILE A 1 410 ? -26.098 22.871 -2.874 1 88.98 410 ILE A N 1
ATOM 3323 C CA . ILE A 1 410 ? -25.712 24.201 -2.415 1 88.98 410 ILE A CA 1
ATOM 3324 C C . ILE A 1 410 ? -24.265 24.483 -2.813 1 88.98 410 ILE A C 1
ATOM 3326 O O . ILE A 1 410 ? -23.93 25.604 -3.205 1 88.98 410 ILE A O 1
ATOM 3330 N N . LEU A 1 411 ? -23.412 23.469 -2.763 1 91.47 411 LEU A N 1
ATOM 3331 C CA . LEU A 1 411 ? -22 23.654 -3.08 1 91.47 411 LEU A CA 1
ATOM 3332 C C . LEU A 1 411 ? -21.743 23.435 -4.567 1 91.47 411 LEU A C 1
ATOM 3334 O O . LEU A 1 411 ? -20.664 23.757 -5.069 1 91.47 411 LEU A O 1
ATOM 3338 N N . ASN A 1 412 ? -22.687 22.933 -5.289 1 89.3 412 ASN A N 1
ATOM 3339 C CA . ASN A 1 412 ? -22.579 22.624 -6.711 1 89.3 412 ASN A CA 1
ATOM 3340 C C . ASN A 1 412 ? -21.341 21.783 -7.01 1 89.3 412 ASN A C 1
ATOM 3342 O O . ASN A 1 412 ? -20.518 22.157 -7.847 1 89.3 412 ASN A O 1
ATOM 3346 N N . LEU A 1 413 ? -21.214 20.679 -6.405 1 91.41 413 LEU A N 1
ATOM 3347 C CA . LEU A 1 413 ? -20.027 19.838 -6.516 1 91.41 413 LEU A CA 1
ATOM 3348 C C . LEU A 1 413 ? -20.078 18.991 -7.783 1 91.41 413 LEU A C 1
ATOM 3350 O O . LEU A 1 413 ? -21.142 18.494 -8.16 1 91.41 413 LEU A O 1
ATOM 3354 N N . ASN A 1 414 ? -18.972 18.902 -8.438 1 87.74 414 ASN A N 1
ATOM 3355 C CA . ASN A 1 414 ? -18.84 18.022 -9.595 1 87.74 414 ASN A CA 1
ATOM 3356 C C . ASN A 1 414 ? -18.834 16.553 -9.184 1 87.74 414 ASN A C 1
ATOM 3358 O O . ASN A 1 414 ? -18.532 16.226 -8.035 1 87.74 414 ASN A O 1
ATOM 3362 N N . PRO A 1 415 ? -19.178 15.692 -10.107 1 83.57 415 PRO A N 1
ATOM 3363 C CA . PRO A 1 415 ? -19.262 14.264 -9.794 1 83.57 415 PRO A CA 1
ATOM 3364 C C . PRO A 1 415 ? -17.917 13.669 -9.384 1 83.57 415 PRO A C 1
ATOM 3366 O O . PRO A 1 415 ? -17.874 12.631 -8.718 1 83.57 415 PRO A O 1
ATOM 3369 N N . ASN A 1 416 ? -16.89 14.308 -9.714 1 87.29 416 ASN A N 1
ATOM 3370 C CA . ASN A 1 416 ? -15.568 13.766 -9.416 1 87.29 416 ASN A CA 1
ATOM 3371 C C . ASN A 1 416 ? -15.067 14.23 -8.051 1 87.29 416 ASN A C 1
ATOM 3373 O O . ASN A 1 416 ? -13.986 13.833 -7.615 1 87.29 416 ASN A O 1
ATOM 3377 N N . THR A 1 417 ? -15.867 14.951 -7.352 1 91.78 417 THR A N 1
ATOM 3378 C CA . THR A 1 417 ? -15.439 15.516 -6.077 1 91.78 417 THR A CA 1
ATOM 3379 C C . THR A 1 417 ? -15.789 14.578 -4.925 1 91.78 417 THR A C 1
ATOM 3381 O O . THR A 1 417 ? -16.886 14.017 -4.886 1 91.78 417 THR A O 1
ATOM 3384 N N . THR A 1 418 ? -14.865 14.305 -4.111 1 94.57 418 THR A N 1
ATOM 3385 C CA . THR A 1 418 ? -15.097 13.564 -2.877 1 94.57 418 THR A CA 1
ATOM 3386 C C . THR A 1 418 ? -15.29 14.518 -1.701 1 94.57 418 THR A C 1
ATOM 3388 O O . THR A 1 418 ? -14.516 15.463 -1.529 1 94.57 418 THR A O 1
ATOM 3391 N N . LEU A 1 419 ? -16.27 14.252 -0.93 1 95.12 419 LEU A N 1
ATOM 3392 C CA . LEU A 1 419 ? -16.632 15.148 0.162 1 95.12 419 LEU A CA 1
ATOM 3393 C C . LEU A 1 419 ? -16.001 14.692 1.473 1 95.12 419 LEU A C 1
ATOM 3395 O O . LEU A 1 419 ? -16.089 13.515 1.832 1 95.12 419 LEU A O 1
ATOM 3399 N N . LEU A 1 420 ? -15.277 15.565 2.107 1 97.71 420 LEU A N 1
ATOM 3400 C CA . LEU A 1 420 ? -14.859 15.409 3.496 1 97.71 420 LEU A CA 1
ATOM 3401 C C . LEU A 1 420 ? -15.808 16.147 4.435 1 97.71 420 LEU A C 1
ATOM 3403 O O . LEU A 1 420 ? -15.941 17.37 4.354 1 97.71 420 LEU A O 1
ATOM 3407 N N . LEU A 1 421 ? -16.45 15.426 5.301 1 96.5 421 LEU A N 1
ATOM 3408 C CA . LEU A 1 421 ? -17.489 15.994 6.154 1 96.5 421 LEU A CA 1
ATOM 3409 C C . LEU A 1 421 ? -17.106 15.88 7.626 1 96.5 421 LEU A C 1
ATOM 3411 O O . LEU A 1 421 ? -16.837 14.783 8.119 1 96.5 421 LEU A O 1
ATOM 3415 N N . CYS A 1 422 ? -17.064 17.02 8.331 1 97.12 422 CYS A N 1
ATOM 3416 C CA . CYS A 1 422 ? -16.835 16.965 9.771 1 97.12 422 CYS A CA 1
ATOM 3417 C C . CYS A 1 422 ? -17.881 16.093 10.456 1 97.12 422 CYS A C 1
ATOM 3419 O O . CYS A 1 422 ? -19.082 16.276 10.246 1 97.12 422 CYS A O 1
ATOM 3421 N N . SER A 1 423 ? -17.478 15.236 11.324 1 95.13 423 SER A N 1
ATOM 3422 C CA . SER A 1 423 ? -18.407 14.262 11.886 1 95.13 423 SER A CA 1
ATOM 3423 C C . SER A 1 423 ? -18.731 14.584 13.342 1 95.13 423 SER A C 1
ATOM 3425 O O . SER A 1 423 ? -19.543 13.9 13.968 1 95.13 423 SER A O 1
ATOM 3427 N N . ASN A 1 424 ? -18.112 15.564 13.927 1 94.44 424 ASN A N 1
ATOM 3428 C CA . ASN A 1 424 ? -18.274 15.859 15.347 1 94.44 424 ASN A CA 1
ATOM 3429 C C . ASN A 1 424 ? -19.727 16.169 15.694 1 94.44 424 ASN A C 1
ATOM 3431 O O . ASN A 1 424 ? -20.179 15.887 16.805 1 94.44 424 ASN A O 1
ATOM 3435 N N . GLY A 1 425 ? -20.441 16.74 14.754 1 90.58 425 GLY A N 1
ATOM 3436 C CA . GLY A 1 425 ? -21.84 17.07 14.978 1 90.58 425 GLY A CA 1
ATOM 3437 C C . GLY A 1 425 ? -22.749 15.856 14.961 1 90.58 425 GLY A C 1
ATOM 3438 O O . GLY A 1 425 ? -23.928 15.951 15.31 1 90.58 425 GLY A O 1
ATOM 3439 N N . LEU A 1 426 ? -22.251 14.71 14.62 1 90.28 426 LEU A N 1
ATOM 3440 C CA . LEU A 1 426 ? -23.054 13.503 14.46 1 90.28 426 LEU A CA 1
ATOM 3441 C C . LEU A 1 426 ? -22.94 12.607 15.689 1 90.28 426 LEU A C 1
ATOM 3443 O O . LEU A 1 426 ? -23.503 11.51 15.717 1 90.28 426 LEU A O 1
ATOM 3447 N N . HIS A 1 427 ? -22.26 12.992 16.723 1 88.1 427 HIS A N 1
ATOM 3448 C CA . HIS A 1 427 ? -21.997 12.194 17.915 1 88.1 427 HIS A CA 1
ATOM 3449 C C . HIS A 1 427 ? -23.278 11.943 18.704 1 88.1 427 HIS A C 1
ATOM 3451 O O . HIS A 1 427 ? -23.278 11.172 19.666 1 88.1 427 HIS A O 1
ATOM 3457 N N . SER A 1 428 ? -24.343 12.443 18.295 1 79.58 428 SER A N 1
ATOM 3458 C CA . SER A 1 428 ? -25.6 12.318 19.026 1 79.58 428 SER A CA 1
ATOM 3459 C C . SER A 1 428 ? -26.178 10.912 18.897 1 79.58 428 SER A C 1
ATOM 3461 O O . SER A 1 428 ? -27.05 10.52 19.675 1 79.58 428 SER A O 1
ATOM 3463 N N . LYS A 1 429 ? -25.666 10.186 17.939 1 79.25 429 LYS A N 1
ATOM 3464 C CA . LYS A 1 429 ? -26.164 8.835 17.698 1 79.25 429 LYS A CA 1
ATOM 3465 C C . LYS A 1 429 ? -25.048 7.804 17.843 1 79.25 429 LYS A C 1
ATOM 3467 O O . LYS A 1 429 ? -23.906 8.059 17.455 1 79.25 429 LYS A O 1
ATOM 3472 N N . ALA A 1 430 ? -25.528 6.704 18.35 1 76.68 430 ALA A N 1
ATOM 3473 C CA . ALA A 1 430 ? -24.545 5.654 18.603 1 76.68 430 ALA A CA 1
ATOM 3474 C C . ALA A 1 430 ? -24.446 4.697 17.419 1 76.68 430 ALA A C 1
ATOM 3476 O O . ALA A 1 430 ? -23.447 3.991 17.264 1 76.68 430 ALA A O 1
ATOM 3477 N N . GLU A 1 431 ? -25.53 4.761 16.614 1 82.53 431 GLU A N 1
ATOM 3478 C CA . GLU A 1 431 ? -25.533 3.799 15.516 1 82.53 431 GLU A CA 1
ATOM 3479 C C . GLU A 1 431 ? -26.029 4.44 14.223 1 82.53 431 GLU A C 1
ATOM 3481 O O . GLU A 1 431 ? -26.938 5.273 14.245 1 82.53 431 GLU A O 1
ATOM 3486 N N . PHE A 1 432 ? -25.318 4.066 13.219 1 83.39 432 PHE A N 1
ATOM 3487 C CA . PHE A 1 432 ? -25.691 4.502 11.879 1 83.39 432 PHE A CA 1
ATOM 3488 C C . PHE A 1 432 ? -25.948 3.304 10.972 1 83.39 432 PHE A C 1
ATOM 3490 O O . PHE A 1 432 ? -25.274 2.278 11.084 1 83.39 432 PHE A O 1
ATOM 3497 N N . HIS A 1 433 ? -26.924 3.454 10.108 1 76.77 433 HIS A N 1
ATOM 3498 C CA . HIS A 1 433 ? -27.283 2.304 9.284 1 76.77 433 HIS A CA 1
ATOM 3499 C C . HIS A 1 433 ? -26.899 2.531 7.826 1 76.77 433 HIS A C 1
ATOM 3501 O O . HIS A 1 433 ? -26.777 1.575 7.056 1 76.77 433 HIS A O 1
ATOM 3507 N N . ASN A 1 434 ? -26.737 3.82 7.518 1 77.36 434 ASN A N 1
ATOM 3508 C CA . ASN A 1 434 ? -26.462 4.069 6.107 1 77.36 434 ASN A CA 1
ATOM 3509 C C . ASN A 1 434 ? -25.57 5.292 5.918 1 77.36 434 ASN A C 1
ATOM 3511 O O . ASN A 1 434 ? -26.06 6.383 5.62 1 77.36 434 ASN A O 1
ATOM 3515 N N . ILE A 1 435 ? -24.381 5.107 5.912 1 84.35 435 ILE A N 1
ATOM 3516 C CA . ILE A 1 435 ? -23.452 6.185 5.589 1 84.35 435 ILE A CA 1
ATOM 3517 C C . ILE A 1 435 ? -23.149 6.175 4.093 1 84.35 435 ILE A C 1
ATOM 3519 O O . ILE A 1 435 ? -22.806 5.133 3.53 1 84.35 435 ILE A O 1
ATOM 3523 N N . PRO A 1 436 ? -23.328 7.292 3.488 1 84.29 436 PRO A N 1
ATOM 3524 C CA . PRO A 1 436 ? -23.027 7.328 2.055 1 84.29 436 PRO A CA 1
ATOM 3525 C C . PRO A 1 436 ? -21.601 6.884 1.74 1 84.29 436 PRO A C 1
ATOM 3527 O O . PRO A 1 436 ? -20.673 7.196 2.491 1 84.29 436 PRO A O 1
ATOM 3530 N N . SER A 1 437 ? -21.454 6.292 0.569 1 85.9 437 SER A N 1
ATOM 3531 C CA . SER A 1 437 ? -20.196 5.634 0.232 1 85.9 437 SER A CA 1
ATOM 3532 C C . SER A 1 437 ? -19.182 6.63 -0.322 1 85.9 437 SER A C 1
ATOM 3534 O O . SER A 1 437 ? -17.979 6.361 -0.328 1 85.9 437 SER A O 1
ATOM 3536 N N . ASN A 1 438 ? -19.51 7.793 -0.783 1 88.99 438 ASN A N 1
ATOM 3537 C CA . ASN A 1 438 ? -18.609 8.705 -1.479 1 88.99 438 ASN A CA 1
ATOM 3538 C C . ASN A 1 438 ? -18.141 9.836 -0.568 1 88.99 438 ASN A C 1
ATOM 3540 O O . ASN A 1 438 ? -17.796 10.919 -1.043 1 88.99 438 ASN A O 1
ATOM 3544 N N . ILE A 1 439 ? -18.19 9.596 0.716 1 91.91 439 ILE A N 1
ATOM 3545 C CA . ILE A 1 439 ? -17.778 10.642 1.646 1 91.91 439 ILE A CA 1
ATOM 3546 C C . ILE A 1 439 ? -16.754 10.082 2.63 1 91.91 439 ILE A C 1
ATOM 3548 O O . ILE A 1 439 ? -16.666 8.867 2.821 1 91.91 439 ILE A O 1
ATOM 3552 N N . ILE A 1 440 ? -16.027 10.914 3.148 1 96.6 440 ILE A N 1
ATOM 3553 C CA . ILE A 1 440 ? -15.115 10.629 4.25 1 96.6 440 ILE A CA 1
ATOM 3554 C C . ILE A 1 440 ? -15.489 11.478 5.463 1 96.6 440 ILE A C 1
ATOM 3556 O O . ILE A 1 440 ? -15.629 12.699 5.355 1 96.6 440 ILE A O 1
ATOM 3560 N N . LEU A 1 441 ? -15.725 10.851 6.562 1 96.72 441 LEU A N 1
ATOM 3561 C CA . LEU A 1 441 ? -16.078 11.557 7.789 1 96.72 441 LEU A CA 1
ATOM 3562 C C . LEU A 1 441 ? -14.828 11.974 8.555 1 96.72 441 LEU A C 1
ATOM 3564 O O . LEU A 1 441 ? -14.033 11.125 8.965 1 96.72 441 LEU A O 1
ATOM 3568 N N . VAL A 1 442 ? -14.654 13.259 8.705 1 98.41 442 VAL A N 1
ATOM 3569 C CA . VAL A 1 442 ? -13.483 13.803 9.384 1 98.41 442 VAL A CA 1
ATOM 3570 C C . VAL A 1 442 ? -13.785 13.987 10.869 1 98.41 442 VAL A C 1
ATOM 3572 O O . VAL A 1 442 ? -14.732 14.687 11.235 1 98.41 442 VAL A O 1
ATOM 3575 N N . GLU A 1 443 ? -12.992 13.412 11.724 1 98.18 443 GLU A N 1
ATOM 3576 C CA . GLU A 1 443 ? -13.148 13.506 13.173 1 98.18 443 GLU A CA 1
ATOM 3577 C C . GLU A 1 443 ? -12.096 14.428 13.783 1 98.18 443 GLU A C 1
ATOM 3579 O O . GLU A 1 443 ? -10.913 14.083 13.83 1 98.18 443 GLU A O 1
ATOM 3584 N N . TYR A 1 444 ? -12.595 15.552 14.319 1 97.77 444 TYR A N 1
ATOM 3585 C CA . TYR A 1 444 ? -11.705 16.516 14.955 1 97.77 444 TYR A CA 1
ATOM 3586 C C . TYR A 1 444 ? -11.492 16.173 16.425 1 97.77 444 TYR A C 1
ATOM 3588 O O . TYR A 1 444 ? -12.456 15.995 17.173 1 97.77 444 TYR A O 1
ATOM 3596 N N . GLY A 1 445 ? -10.287 16.045 16.844 1 97.25 445 GLY A N 1
ATOM 3597 C CA . GLY A 1 445 ? -9.875 15.866 18.227 1 97.25 445 GLY A CA 1
ATOM 3598 C C . GLY A 1 445 ? -8.521 16.478 18.531 1 97.25 445 GLY A C 1
ATOM 3599 O O . GLY A 1 445 ? -7.521 16.131 17.898 1 97.25 445 GLY A O 1
ATOM 3600 N N . PHE A 1 446 ? -8.426 17.306 19.628 1 96.39 446 PHE A N 1
ATOM 3601 C CA . PHE A 1 446 ? -7.217 18.113 19.73 1 96.39 446 PHE A CA 1
ATOM 3602 C C . PHE A 1 446 ? -6.561 17.937 21.095 1 96.39 446 PHE A C 1
ATOM 3604 O O . PHE A 1 446 ? -5.46 18.44 21.33 1 96.39 446 PHE A O 1
ATOM 3611 N N . GLN A 1 447 ? -7.195 17.227 22.006 1 96.27 447 GLN A N 1
ATOM 3612 C CA . GLN A 1 447 ? -6.6 16.968 23.312 1 96.27 447 GLN A CA 1
ATOM 3613 C C . GLN A 1 447 ? -5.674 15.756 23.264 1 96.27 447 GLN A C 1
ATOM 3615 O O . GLN A 1 447 ? -5.872 14.849 22.453 1 96.27 447 GLN A O 1
ATOM 3620 N N . ALA A 1 448 ? -4.779 15.77 24.117 1 96.4 448 ALA A N 1
ATOM 3621 C CA . ALA A 1 448 ? -3.762 14.722 24.153 1 96.4 448 ALA A CA 1
ATOM 3622 C C . ALA A 1 448 ? -4.397 13.348 24.35 1 96.4 448 ALA A C 1
ATOM 3624 O O . ALA A 1 448 ? -3.915 12.351 23.807 1 96.4 448 ALA A O 1
ATOM 3625 N N . ASP A 1 449 ? -5.428 13.287 25.05 1 95.27 449 ASP A N 1
ATOM 3626 C CA . ASP A 1 449 ? -6.026 12.007 25.419 1 95.27 449 ASP A CA 1
ATOM 3627 C C . ASP A 1 449 ? -7.272 11.722 24.583 1 95.27 449 ASP A C 1
ATOM 3629 O O . ASP A 1 449 ? -8.076 10.855 24.933 1 95.27 449 ASP A O 1
ATOM 3633 N N . TYR A 1 450 ? -7.463 12.466 23.561 1 96.78 450 TYR A N 1
ATOM 3634 C CA . TYR A 1 450 ? -8.652 12.255 22.742 1 96.78 450 TYR A CA 1
ATOM 3635 C C . TYR A 1 450 ? -8.642 10.867 22.113 1 96.78 450 TYR A C 1
ATOM 3637 O O . TYR A 1 450 ? -7.66 10.472 21.48 1 96.78 450 TYR A O 1
ATOM 3645 N N . ASP A 1 451 ? -9.719 10.138 22.293 1 96.04 451 ASP A N 1
ATOM 3646 C CA . ASP A 1 451 ? -9.876 8.818 21.689 1 96.04 451 ASP A CA 1
ATOM 3647 C C . ASP A 1 451 ? -10.706 8.896 20.409 1 96.04 451 ASP A C 1
ATOM 3649 O O . ASP A 1 451 ? -11.936 8.825 20.455 1 96.04 451 ASP A O 1
ATOM 3653 N N . PHE A 1 452 ? -10.103 8.902 19.296 1 97.45 452 PHE A N 1
ATOM 3654 C CA . PHE A 1 452 ? -10.778 9.016 18.008 1 97.45 452 PHE A CA 1
ATOM 3655 C C . PHE A 1 452 ? -11.682 7.814 17.762 1 97.45 452 PHE A C 1
ATOM 3657 O O . PHE A 1 452 ? -12.749 7.947 17.159 1 97.45 452 PHE A O 1
ATOM 3664 N N . SER A 1 453 ? -11.336 6.644 18.172 1 94.82 453 SER A N 1
ATOM 3665 C CA . SER A 1 453 ? -12.057 5.41 17.878 1 94.82 453 SER A CA 1
ATOM 3666 C C . SER A 1 453 ? -13.432 5.401 18.539 1 94.82 453 SER A C 1
ATOM 3668 O O . SER A 1 453 ? -14.358 4.753 18.048 1 94.82 453 SER A O 1
ATOM 3670 N N . GLU A 1 454 ? -13.533 6.12 19.623 1 92.58 454 GLU A N 1
ATOM 3671 C CA . GLU A 1 454 ? -14.798 6.189 20.348 1 92.58 454 GLU A CA 1
ATOM 3672 C C . GLU A 1 454 ? -15.94 6.605 19.425 1 92.58 454 GLU A C 1
ATOM 3674 O O . GLU A 1 454 ? -17.048 6.073 19.522 1 92.58 454 GLU A O 1
ATOM 3679 N N . TRP A 1 455 ? -15.621 7.452 18.518 1 90.15 455 TRP A N 1
ATOM 3680 C CA . TRP A 1 455 ? -16.677 8.002 17.675 1 90.15 455 TRP A CA 1
ATOM 3681 C C . TRP A 1 455 ? -16.603 7.428 16.264 1 90.15 455 TRP A C 1
ATOM 3683 O O . TRP A 1 455 ? -17.627 7.275 15.595 1 90.15 455 TRP A O 1
ATOM 3693 N N . THR A 1 456 ? -15.473 7.101 15.808 1 94.09 456 THR A N 1
ATOM 3694 C CA . THR A 1 456 ? -15.289 6.719 14.413 1 94.09 456 THR A CA 1
ATOM 3695 C C . THR A 1 456 ? -15.679 5.259 14.196 1 94.09 456 THR A C 1
ATOM 3697 O O . THR A 1 456 ? -15.99 4.855 13.074 1 94.09 456 THR A O 1
ATOM 3700 N N . GLU A 1 457 ? -15.717 4.453 15.224 1 92.33 457 GLU A N 1
ATOM 3701 C CA . GLU A 1 457 ? -16.044 3.037 15.086 1 92.33 457 GLU A CA 1
ATOM 3702 C C . GLU A 1 457 ? -17.478 2.846 14.601 1 92.33 457 GLU A C 1
ATOM 3704 O O . GLU A 1 457 ? -17.75 1.967 13.781 1 92.33 457 GLU A O 1
ATOM 3709 N N . ALA A 1 458 ? -18.364 3.658 15.117 1 90.89 458 ALA A N 1
ATOM 3710 C CA . ALA A 1 458 ? -19.76 3.569 14.695 1 90.89 458 ALA A CA 1
ATOM 3711 C C . ALA A 1 458 ? -19.899 3.834 13.199 1 90.89 458 ALA A C 1
ATOM 3713 O O . ALA A 1 458 ? -20.706 3.193 12.521 1 90.89 458 ALA A O 1
ATOM 3714 N N . PHE A 1 459 ? -19.131 4.787 12.723 1 92.37 459 PHE A N 1
ATOM 3715 C CA . PHE A 1 459 ? -19.156 5.096 11.299 1 92.37 459 PHE A CA 1
ATOM 3716 C C . PHE A 1 459 ? -18.589 3.94 10.484 1 92.37 459 PHE A C 1
ATOM 3718 O O . PHE A 1 459 ? -19.142 3.577 9.443 1 92.37 459 PHE A O 1
ATOM 3725 N N . ARG A 1 460 ? -17.522 3.388 10.962 1 90.62 460 ARG A N 1
ATOM 3726 C CA . ARG A 1 460 ? -16.855 2.283 10.28 1 90.62 460 ARG A CA 1
ATOM 3727 C C . ARG A 1 460 ? -17.784 1.081 10.149 1 90.62 460 ARG A C 1
ATOM 3729 O O . ARG A 1 460 ? -17.905 0.498 9.069 1 90.62 460 ARG A O 1
ATOM 3736 N N . ILE A 1 461 ? -18.483 0.742 11.192 1 88.14 461 ILE A N 1
ATOM 3737 C CA . ILE A 1 461 ? -19.382 -0.406 11.233 1 88.14 461 ILE A CA 1
ATOM 3738 C C . ILE A 1 461 ? -20.54 -0.191 10.262 1 88.14 461 ILE A C 1
ATOM 3740 O O . ILE A 1 461 ? -21.053 -1.147 9.676 1 88.14 461 ILE A O 1
ATOM 3744 N N . ALA A 1 462 ? -20.824 1.056 10.024 1 88.89 462 ALA A N 1
ATOM 3745 C CA . ALA A 1 462 ? -21.918 1.39 9.116 1 88.89 462 ALA A CA 1
ATOM 3746 C C . ALA A 1 462 ? -21.42 1.51 7.678 1 88.89 462 ALA A C 1
ATOM 3748 O O . ALA A 1 462 ? -22.178 1.888 6.782 1 88.89 462 ALA A O 1
ATOM 3749 N N . GLY A 1 463 ? -20.126 1.223 7.486 1 88.58 463 GLY A N 1
ATOM 3750 C CA . GLY A 1 463 ? -19.576 1.209 6.14 1 88.58 463 GLY A CA 1
ATOM 3751 C C . GLY A 1 463 ? -18.986 2.542 5.721 1 88.58 463 GLY A C 1
ATOM 3752 O O . GLY A 1 463 ? -18.718 2.765 4.539 1 88.58 463 GLY A O 1
ATOM 3753 N N . GLY A 1 464 ? -18.82 3.401 6.659 1 91.3 464 GLY A N 1
ATOM 3754 C CA . GLY A 1 464 ? -18.28 4.714 6.347 1 91.3 464 GLY A CA 1
ATOM 3755 C C . GLY A 1 464 ? -16.764 4.757 6.372 1 91.3 464 GLY A C 1
ATOM 3756 O O . GLY A 1 464 ? -16.123 3.887 6.965 1 91.3 464 GLY A O 1
ATOM 3757 N N . ASN A 1 465 ? -16.184 5.717 5.643 1 94.8 465 ASN A N 1
ATOM 3758 C CA . ASN A 1 465 ? -14.766 6.055 5.707 1 94.8 465 ASN A CA 1
ATOM 3759 C C . ASN A 1 465 ? -14.505 7.19 6.693 1 94.8 465 ASN A C 1
ATOM 3761 O O . ASN A 1 465 ? -15.295 8.131 6.787 1 94.8 465 ASN A O 1
ATOM 3765 N N . VAL A 1 466 ? -13.43 7.041 7.424 1 96.76 466 VAL A N 1
ATOM 3766 C CA . VAL A 1 466 ? -13.162 8.042 8.451 1 96.76 466 VAL A CA 1
ATOM 3767 C C . VAL A 1 466 ? -11.757 8.61 8.265 1 96.76 466 VAL A C 1
ATOM 3769 O O . VAL A 1 466 ? -10.888 7.957 7.683 1 96.76 466 VAL A O 1
ATOM 3772 N N . LEU A 1 467 ? -11.518 9.805 8.728 1 98.42 467 LEU A N 1
ATOM 3773 C CA . LEU A 1 467 ? -10.249 10.523 8.675 1 98.42 467 LEU A CA 1
ATOM 3774 C C . LEU A 1 467 ? -10.025 11.323 9.954 1 98.42 467 LEU A C 1
ATOM 3776 O O . LEU A 1 467 ? -10.635 12.377 10.147 1 98.42 467 LEU A O 1
ATOM 3780 N N . PRO A 1 468 ? -9.128 10.839 10.835 1 98.65 468 PRO A N 1
ATOM 3781 C CA . PRO A 1 468 ? -8.848 11.592 12.059 1 98.65 468 PRO A CA 1
ATOM 3782 C C . PRO A 1 468 ? -8.108 12.9 11.791 1 98.65 468 PRO A C 1
ATOM 3784 O O . PRO A 1 468 ? -7.225 12.949 10.931 1 98.65 468 PRO A O 1
ATOM 3787 N N . SER A 1 469 ? -8.485 13.911 12.47 1 98.69 469 SER A N 1
ATOM 3788 C CA . SER A 1 469 ? -7.831 15.214 12.413 1 98.69 469 SER A CA 1
ATOM 3789 C C . SER A 1 469 ? -7.29 15.621 13.78 1 98.69 469 SER A C 1
ATOM 3791 O O . SER A 1 469 ? -8.052 16.028 14.659 1 98.69 469 SER A O 1
ATOM 3793 N N . SER A 1 470 ? -5.995 15.599 13.935 1 98.43 470 SER A N 1
ATOM 3794 C CA . SER A 1 470 ? -5.323 16.045 15.151 1 98.43 470 SER A CA 1
ATOM 3795 C C . SER A 1 470 ? -4.964 17.525 15.073 1 98.43 470 SER A C 1
ATOM 3797 O O . SER A 1 470 ? -5.271 18.193 14.083 1 98.43 470 SER A O 1
ATOM 3799 N N . GLY A 1 471 ? -4.372 18.074 16.131 1 97.78 471 GLY A N 1
ATOM 3800 C CA . GLY A 1 471 ? -4.012 19.483 16.16 1 97.78 471 GLY A CA 1
ATOM 3801 C C . GLY A 1 471 ? -2.547 19.718 16.477 1 97.78 471 GLY A C 1
ATOM 3802 O O . GLY A 1 471 ? -1.878 18.842 17.029 1 97.78 471 GLY A O 1
ATOM 3803 N N . THR A 1 472 ? -2.059 20.909 16.217 1 97.58 472 THR A N 1
ATOM 3804 C CA . THR A 1 472 ? -0.676 21.261 16.521 1 97.58 472 THR A CA 1
ATOM 3805 C C . THR A 1 472 ? -0.533 21.678 17.982 1 97.58 472 THR A C 1
ATOM 3807 O O . THR A 1 472 ? 0.583 21.826 18.484 1 97.58 472 THR A O 1
ATOM 3810 N N . ALA A 1 473 ? -1.625 21.973 18.69 1 96.58 473 ALA A N 1
ATOM 3811 C CA . ALA A 1 473 ? -1.646 22.438 20.074 1 96.58 473 ALA A CA 1
ATOM 3812 C C . ALA A 1 473 ? -0.836 23.722 20.234 1 96.58 473 ALA A C 1
ATOM 3814 O O . ALA A 1 473 ? -0.25 23.965 21.291 1 96.58 473 ALA A O 1
ATOM 3815 N N . SER A 1 474 ? -0.678 24.474 19.132 1 95.83 474 SER A N 1
ATOM 3816 C CA . SER A 1 474 ? 0.035 25.747 19.156 1 95.83 474 SER A CA 1
ATOM 3817 C C . SER A 1 474 ? -0.911 26.916 18.907 1 95.83 474 SER A C 1
ATOM 3819 O O . SER A 1 474 ? -0.68 27.727 18.007 1 95.83 474 SER A O 1
ATOM 3821 N N . TYR A 1 475 ? -1.885 26.952 19.591 1 93.98 475 TYR A N 1
ATOM 3822 C CA . TYR A 1 475 ? -2.879 28.019 19.636 1 93.98 475 TYR A CA 1
ATOM 3823 C C . TYR A 1 475 ? -3.434 28.188 21.045 1 93.98 475 TYR A C 1
ATOM 3825 O O . TYR A 1 475 ? -3.327 27.282 21.874 1 93.98 475 TYR A O 1
ATOM 3833 N N . ASN A 1 476 ? -3.877 29.319 21.39 1 94.73 476 ASN A N 1
ATOM 3834 C CA . ASN A 1 476 ? -4.399 29.667 22.707 1 94.73 476 ASN A CA 1
ATOM 3835 C C . ASN A 1 476 ? -3.374 29.398 23.805 1 94.73 476 ASN A C 1
ATOM 3837 O O . ASN A 1 476 ? -3.714 28.855 24.858 1 94.73 476 ASN A O 1
ATOM 3841 N N . SER A 1 477 ? -2.165 29.554 23.526 1 96.73 477 SER A N 1
ATOM 3842 C CA . SER A 1 477 ? -0.987 29.483 24.385 1 96.73 477 SER A CA 1
ATOM 3843 C C . SER A 1 477 ? 0.073 30.491 23.954 1 96.73 477 SER A C 1
ATOM 3845 O O . SER A 1 477 ? -0.104 31.199 22.96 1 96.73 477 SER A O 1
ATOM 3847 N N . LEU A 1 478 ? 1.047 30.628 24.728 1 97.51 478 LEU A N 1
ATOM 3848 C CA . LEU A 1 478 ? 2.11 31.536 24.31 1 97.51 478 LEU A CA 1
ATOM 3849 C C . LEU A 1 478 ? 3.17 30.796 23.502 1 97.51 478 LEU A C 1
ATOM 3851 O O . LEU A 1 478 ? 3.796 31.377 22.612 1 97.51 478 LEU A O 1
ATOM 3855 N N . ALA A 1 479 ? 3.355 29.503 23.877 1 97.97 479 ALA A N 1
ATOM 3856 C CA . ALA A 1 479 ? 4.463 28.791 23.246 1 97.97 479 ALA A CA 1
ATOM 3857 C C . ALA A 1 479 ? 4.051 27.376 22.849 1 97.97 479 ALA A C 1
ATOM 3859 O O . ALA A 1 479 ? 4.904 26.516 22.619 1 97.97 479 ALA A O 1
ATOM 3860 N N . GLY A 1 480 ? 2.781 27.027 22.807 1 96 480 GLY A N 1
ATOM 3861 C CA . GLY A 1 480 ? 2.287 25.725 22.386 1 96 480 GLY A CA 1
ATOM 3862 C C . GLY A 1 480 ? 2.431 24.659 23.456 1 96 480 GLY A C 1
ATOM 3863 O O . GLY A 1 480 ? 2.93 24.932 24.549 1 96 480 GLY A O 1
ATOM 3864 N N . CYS A 1 481 ? 1.969 23.428 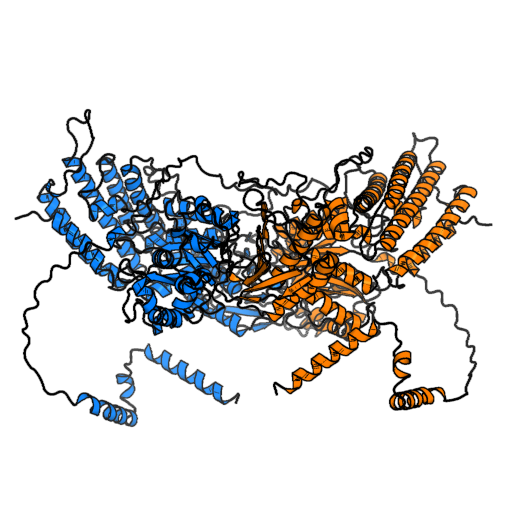23.198 1 96.22 481 CYS A N 1
ATOM 3865 C CA . CYS A 1 481 ? 2.04 22.246 24.051 1 96.22 481 CYS A CA 1
ATOM 3866 C C . CYS A 1 481 ? 2.584 21.049 23.281 1 96.22 481 CYS A C 1
ATOM 3868 O O . CYS A 1 481 ? 1.827 20.155 22.9 1 96.22 481 CYS A O 1
ATOM 3870 N N . PRO A 1 482 ? 3.901 20.918 23.17 1 95.68 482 PRO A N 1
ATOM 3871 C CA . PRO A 1 482 ? 4.497 19.896 22.306 1 95.68 482 PRO A CA 1
ATOM 3872 C C . PRO A 1 482 ? 4.134 18.476 22.734 1 95.68 482 PRO A C 1
ATOM 3874 O O . PRO A 1 482 ? 3.872 17.619 21.887 1 95.68 482 PRO A O 1
ATOM 3877 N N . ALA A 1 483 ? 4.091 18.189 23.992 1 94.34 483 ALA A N 1
ATOM 3878 C CA . ALA A 1 483 ? 3.767 16.847 24.47 1 94.34 483 ALA A CA 1
ATOM 3879 C C . ALA A 1 483 ? 2.351 16.448 24.064 1 94.34 483 ALA A C 1
ATOM 3881 O O . ALA A 1 483 ? 2.101 15.293 23.713 1 94.34 483 ALA A O 1
ATOM 3882 N N . SER A 1 484 ? 1.49 17.393 24.164 1 95.98 484 SER A N 1
ATOM 3883 C CA . SER A 1 484 ? 0.105 17.134 23.781 1 95.98 484 SER A CA 1
ATOM 3884 C C . SER A 1 484 ? -0.015 16.879 22.283 1 95.98 484 SER A C 1
ATOM 3886 O O . SER A 1 484 ? -0.809 16.039 21.853 1 95.98 484 SER A O 1
ATOM 3888 N N . THR A 1 485 ? 0.697 17.637 21.548 1 96.61 485 THR A N 1
ATOM 3889 C CA . THR A 1 485 ? 0.684 17.456 20.101 1 96.61 485 THR A CA 1
ATOM 3890 C C . THR A 1 485 ? 1.13 16.045 19.729 1 96.61 485 THR A C 1
ATOM 3892 O O . THR A 1 485 ? 0.509 15.394 18.887 1 96.61 485 THR A O 1
ATOM 3895 N N . TYR A 1 486 ? 2.164 15.612 20.308 1 96.92 486 TYR A N 1
ATOM 3896 C CA . TYR A 1 486 ? 2.708 14.286 20.04 1 96.92 486 TYR A CA 1
ATOM 3897 C C . TYR A 1 486 ? 1.694 13.201 20.384 1 96.92 486 TYR A C 1
ATOM 3899 O O . TYR A 1 486 ? 1.409 12.326 19.563 1 96.92 486 TYR A O 1
ATOM 3907 N N . ALA A 1 487 ? 1.162 13.271 21.577 1 97.02 487 ALA A N 1
ATOM 3908 C CA . ALA A 1 487 ? 0.206 12.266 22.037 1 97.02 487 ALA A CA 1
ATOM 3909 C C . ALA A 1 487 ? -1.048 12.264 21.168 1 97.02 487 ALA A C 1
ATOM 3911 O O . ALA A 1 487 ? -1.55 11.201 20.794 1 97.02 487 ALA A O 1
ATOM 3912 N N . ASN A 1 488 ? -1.53 13.402 20.891 1 98.08 488 ASN A N 1
ATOM 3913 C CA . ASN A 1 488 ? -2.739 13.547 20.087 1 98.08 488 ASN A CA 1
ATOM 3914 C C . ASN A 1 488 ? -2.548 12.986 18.68 1 98.08 488 ASN A C 1
ATOM 3916 O O . ASN A 1 488 ? -3.406 12.26 18.175 1 98.08 488 ASN A O 1
ATOM 3920 N N . THR A 1 489 ? -1.447 13.357 18.063 1 98.34 489 THR A N 1
ATOM 3921 C CA . THR A 1 489 ? -1.163 12.887 16.711 1 98.34 489 THR A CA 1
ATOM 3922 C C . THR A 1 489 ? -0.938 11.378 16.699 1 98.34 489 THR A C 1
ATOM 3924 O O . THR A 1 489 ? -1.376 10.687 15.778 1 98.34 489 THR A O 1
ATOM 3927 N N . LYS A 1 490 ? -0.286 10.881 17.662 1 97.49 490 LYS A N 1
ATOM 3928 C CA . LYS A 1 490 ? -0.082 9.44 17.781 1 97.49 490 LYS A CA 1
ATOM 3929 C C . LYS A 1 490 ? -1.414 8.702 17.886 1 97.49 490 LYS A C 1
ATOM 3931 O O . LYS A 1 490 ? -1.589 7.638 17.289 1 97.49 490 LYS A O 1
ATOM 3936 N N . ASN A 1 491 ? -2.33 9.244 18.629 1 97.99 491 ASN A N 1
ATOM 3937 C CA . ASN A 1 491 ? -3.66 8.654 18.743 1 97.99 491 ASN A CA 1
ATOM 3938 C C . ASN A 1 491 ? -4.389 8.651 17.402 1 97.99 491 ASN A C 1
ATOM 3940 O O . ASN A 1 491 ? -5.097 7.696 17.077 1 97.99 491 ASN A O 1
ATOM 3944 N N . ALA A 1 492 ? -4.27 9.704 16.698 1 98.57 492 ALA A N 1
ATOM 3945 C CA . ALA A 1 492 ? -4.886 9.791 15.376 1 98.57 492 ALA A CA 1
ATOM 3946 C C . ALA A 1 492 ? -4.318 8.733 14.435 1 98.57 492 ALA A C 1
ATOM 3948 O O . ALA A 1 492 ? -5.065 8.076 13.706 1 98.57 492 ALA A O 1
ATOM 3949 N N . ILE A 1 493 ? -3.005 8.56 14.476 1 98.4 493 ILE A N 1
ATOM 3950 C CA . ILE A 1 493 ? -2.329 7.579 13.634 1 98.4 493 ILE A CA 1
ATOM 3951 C C . ILE A 1 493 ? -2.777 6.171 14.02 1 98.4 493 ILE A C 1
ATOM 3953 O O . ILE A 1 493 ? -3.057 5.342 13.151 1 98.4 493 ILE A O 1
ATOM 3957 N N . LYS A 1 494 ? -2.829 5.915 15.249 1 97.62 494 LYS A N 1
ATOM 3958 C CA . LYS A 1 494 ? -3.284 4.615 15.735 1 97.62 494 LYS A CA 1
ATOM 3959 C C . LYS A 1 494 ? -4.673 4.282 15.198 1 97.62 494 LYS A C 1
ATOM 3961 O O . LYS A 1 494 ? -4.902 3.181 14.694 1 97.62 494 LYS A O 1
ATOM 3966 N N . THR A 1 495 ? -5.552 5.181 15.315 1 97.94 495 THR A N 1
ATOM 3967 C CA . THR A 1 495 ? -6.915 4.98 14.836 1 97.94 495 THR A CA 1
ATOM 3968 C C . THR A 1 495 ? -6.929 4.752 13.327 1 97.94 495 THR A C 1
ATOM 3970 O O . THR A 1 495 ? -7.66 3.893 12.831 1 97.94 495 THR A O 1
ATOM 3973 N N . SER A 1 496 ? -6.162 5.509 12.625 1 97.69 496 SER A N 1
ATOM 3974 C CA . SER A 1 496 ? -6.096 5.371 11.174 1 97.69 496 SER A CA 1
ATOM 3975 C C . SER A 1 496 ? -5.61 3.982 10.773 1 97.69 496 SER A C 1
ATOM 3977 O O . SER A 1 496 ? -6.098 3.405 9.799 1 97.69 496 SER A O 1
ATOM 3979 N N . LEU A 1 497 ? -4.631 3.488 11.453 1 95.9 497 LEU A N 1
ATOM 3980 C CA . LEU A 1 497 ? -4.12 2.15 11.177 1 95.9 497 LEU A CA 1
ATOM 3981 C C . LEU A 1 497 ? -5.171 1.091 11.489 1 95.9 497 LEU A C 1
ATOM 3983 O O . LEU A 1 497 ? -5.417 0.196 10.677 1 95.9 497 LEU A O 1
ATOM 3987 N N . GLU A 1 498 ? -5.803 1.22 12.599 1 94.51 498 GLU A N 1
ATOM 3988 C CA . GLU A 1 498 ? -6.78 0.238 13.058 1 94.51 498 GLU A CA 1
ATOM 3989 C C . GLU A 1 498 ? -7.997 0.198 12.138 1 94.51 498 GLU A C 1
ATOM 3991 O O . GLU A 1 498 ? -8.573 -0.867 11.907 1 94.51 498 GLU A O 1
ATOM 3996 N N . GLN A 1 499 ? -8.321 1.277 11.596 1 94.35 499 GLN A N 1
ATOM 3997 C CA . GLN A 1 499 ? -9.557 1.355 10.824 1 94.35 499 GLN A CA 1
ATOM 3998 C C . GLN A 1 499 ? -9.266 1.47 9.331 1 94.35 499 GLN A C 1
ATOM 4000 O O . GLN A 1 499 ? -10.168 1.746 8.537 1 94.35 499 GLN A O 1
ATOM 4005 N N . ASP A 1 500 ? -7.985 1.38 8.982 1 92.42 500 ASP A N 1
ATOM 4006 C CA . ASP A 1 500 ? -7.542 1.436 7.592 1 92.42 500 ASP A CA 1
ATOM 4007 C C . ASP A 1 500 ? -8.047 2.703 6.905 1 92.42 500 ASP A C 1
ATOM 4009 O O . ASP A 1 500 ? -8.652 2.635 5.833 1 92.42 500 ASP A O 1
ATOM 4013 N N . SER A 1 501 ? -7.882 3.792 7.606 1 95.99 501 SER A N 1
ATOM 4014 C CA . SER A 1 501 ? -8.201 5.104 7.052 1 95.99 501 SER A CA 1
ATOM 4015 C C . SER A 1 501 ? -7.202 5.506 5.972 1 95.99 501 SER A C 1
ATOM 4017 O O . SER A 1 501 ? -6.142 4.89 5.84 1 95.99 501 SER A O 1
ATOM 4019 N N . VAL A 1 502 ? -7.561 6.523 5.22 1 97.06 502 VAL A N 1
ATOM 4020 C CA . VAL A 1 502 ? -6.703 6.942 4.116 1 97.06 502 VAL A CA 1
ATOM 4021 C C . VAL A 1 502 ? -5.596 7.854 4.64 1 97.06 502 VAL A C 1
ATOM 4023 O O . VAL A 1 502 ? -4.644 8.162 3.919 1 97.06 502 VAL A O 1
ATOM 4026 N N . GLY A 1 503 ? -5.731 8.335 5.854 1 97.93 503 GLY A N 1
ATOM 4027 C CA . GLY A 1 503 ? -4.661 9.159 6.394 1 97.93 503 GLY A CA 1
ATOM 4028 C C . GLY A 1 503 ? -5.092 9.989 7.588 1 97.93 503 GLY A C 1
ATOM 4029 O O . GLY A 1 503 ? -5.891 9.535 8.411 1 97.93 503 GLY A O 1
ATOM 4030 N N . ILE A 1 504 ? -4.447 11.16 7.801 1 98.51 504 ILE A N 1
ATOM 4031 C CA . ILE A 1 504 ? -4.742 12.09 8.886 1 98.51 504 ILE A CA 1
ATOM 4032 C C . ILE A 1 504 ? -4.611 13.526 8.383 1 98.51 504 ILE A C 1
ATOM 4034 O O . ILE A 1 504 ? -3.943 13.781 7.378 1 98.51 504 ILE A O 1
ATOM 4038 N N . VAL A 1 505 ? -5.233 14.425 9.041 1 98.76 505 VAL A N 1
ATOM 4039 C CA . VAL A 1 505 ? -5.078 15.863 8.844 1 98.76 505 VAL A CA 1
ATOM 4040 C C . VAL A 1 505 ? -4.675 16.524 10.16 1 98.76 505 VAL A C 1
ATOM 4042 O O . VAL A 1 505 ? -5.347 16.354 11.18 1 98.76 505 VAL A O 1
ATOM 4045 N N . VAL A 1 506 ? -3.571 17.241 10.193 1 98.69 506 VAL A N 1
ATOM 4046 C CA . VAL A 1 506 ? -3.183 17.989 11.384 1 98.69 506 VAL A CA 1
ATOM 4047 C C . VAL A 1 506 ? -3.61 19.448 11.239 1 98.69 506 VAL A C 1
ATOM 4049 O O . VAL A 1 506 ? -3.203 20.13 10.296 1 98.69 506 VAL A O 1
ATOM 4052 N N . ALA A 1 507 ? -4.388 19.88 12.127 1 98.46 507 ALA A N 1
ATOM 4053 C CA . ALA A 1 507 ? -5 21.201 12.01 1 98.46 507 ALA A CA 1
ATOM 4054 C C . ALA A 1 507 ? -4.232 22.236 12.828 1 98.46 507 ALA A C 1
ATOM 4056 O O . ALA A 1 507 ? -3.878 21.986 13.982 1 98.46 507 ALA A O 1
ATOM 4057 N N . HIS A 1 508 ? -3.929 23.305 12.24 1 97.94 508 HIS A N 1
ATOM 4058 C CA . HIS A 1 508 ? -3.401 24.481 12.923 1 97.94 508 HIS A CA 1
ATOM 4059 C C . HIS A 1 508 ? -4.414 25.621 12.921 1 97.94 508 HIS A C 1
ATOM 4061 O O . HIS A 1 508 ? -4.765 26.143 11.86 1 97.94 508 HIS A O 1
ATOM 4067 N N . TRP A 1 509 ? -4.758 26.021 14.063 1 94.73 509 TRP A N 1
ATOM 4068 C CA . TRP A 1 509 ? -5.767 27.062 14.236 1 94.73 509 TRP A CA 1
ATOM 4069 C C . TRP A 1 509 ? -5.122 28.385 14.632 1 94.73 509 TRP A C 1
ATOM 4071 O O . TRP A 1 509 ? -4.046 28.403 15.234 1 94.73 509 TRP A O 1
ATOM 4081 N N . SER A 1 510 ? -5.74 29.445 14.321 1 88.51 510 SER A N 1
ATOM 4082 C CA . SER A 1 510 ? -5.236 30.755 14.718 1 88.51 510 SER A CA 1
ATOM 4083 C C . SER A 1 510 ? -5.413 30.986 16.215 1 88.51 510 SER A C 1
ATOM 4085 O O . SER A 1 510 ? -4.61 31.681 16.841 1 88.51 510 SER A O 1
ATOM 4087 N N . GLY A 1 511 ? -6.431 30.401 16.803 1 86.76 511 GLY A N 1
ATOM 4088 C CA . GLY A 1 511 ? -6.706 30.613 18.215 1 86.76 511 GLY A CA 1
ATOM 4089 C C . GLY A 1 511 ? -7.534 31.856 18.482 1 86.76 511 GLY A C 1
ATOM 4090 O O . GLY A 1 511 ? -7.817 32.628 17.564 1 86.76 511 GLY A O 1
ATOM 4091 N N . SER A 1 512 ? -7.9 32.256 19.655 1 87.04 512 SER A N 1
ATOM 4092 C CA . SER A 1 512 ? -8.803 33.341 20.026 1 87.04 512 SER A CA 1
ATOM 4093 C C . SER A 1 512 ? -8.116 34.697 19.91 1 87.04 512 SER A C 1
ATOM 4095 O O . SER A 1 512 ? -8.677 35.637 19.342 1 87.04 512 SER A O 1
ATOM 4097 N N . HIS A 1 513 ? -6.901 34.845 20.37 1 90.68 513 HIS A N 1
ATOM 4098 C CA . HIS A 1 513 ? -6.23 36.14 20.355 1 90.68 513 HIS A CA 1
ATOM 4099 C C . HIS A 1 513 ? -4.94 36.082 19.543 1 90.68 513 HIS A C 1
ATOM 4101 O O . HIS A 1 513 ? -4.218 37.077 19.445 1 90.68 513 HIS A O 1
ATOM 4107 N N . HIS A 1 514 ? -4.711 35.03 18.988 1 92.75 514 HIS A N 1
ATOM 4108 C CA . HIS A 1 514 ? -3.649 34.831 18.008 1 92.75 514 HIS A CA 1
ATOM 4109 C C . HIS A 1 514 ? -2.293 35.233 18.577 1 92.75 514 HIS A C 1
ATOM 4111 O O . HIS A 1 514 ? -1.5 35.889 17.897 1 92.75 514 HIS A O 1
ATOM 4117 N N . LEU A 1 515 ? -2.043 34.907 19.778 1 93.88 515 LEU A N 1
ATOM 4118 C CA . LEU A 1 515 ? -0.827 35.358 20.445 1 93.88 515 LEU A CA 1
ATOM 4119 C C . LEU A 1 515 ? 0.316 34.375 20.214 1 93.88 515 LEU A C 1
ATOM 4121 O O . LEU A 1 515 ? 1.481 34.704 20.45 1 93.88 515 LEU A O 1
ATOM 4125 N N . THR A 1 516 ? 0.016 33.158 19.841 1 95.56 516 THR A N 1
ATOM 4126 C CA . THR A 1 516 ? 1.057 32.156 19.637 1 95.56 516 THR A CA 1
ATOM 4127 C C . THR A 1 516 ? 1.701 32.317 18.264 1 95.56 516 THR A C 1
ATOM 4129 O O . THR A 1 516 ? 1.036 32.159 17.238 1 95.56 516 THR A O 1
ATOM 4132 N N . PRO A 1 517 ? 2.976 32.534 18.183 1 95.3 517 PRO A N 1
ATOM 4133 C CA . PRO A 1 517 ? 3.629 32.651 16.877 1 95.3 517 PRO A CA 1
ATOM 4134 C C . PRO A 1 517 ? 3.697 31.32 16.13 1 95.3 517 PRO A C 1
ATOM 4136 O O . PRO A 1 517 ? 3.703 30.257 16.755 1 95.3 517 PRO A O 1
ATOM 4139 N N . HIS A 1 518 ? 3.846 31.395 14.861 1 95.26 518 HIS A N 1
ATOM 4140 C CA . HIS A 1 518 ? 3.734 30.249 13.965 1 95.26 518 HIS A CA 1
ATOM 4141 C C . HIS A 1 518 ? 4.883 29.269 14.178 1 95.26 518 HIS A C 1
ATOM 4143 O O . HIS A 1 518 ? 4.722 28.063 13.977 1 95.26 518 HIS A O 1
ATOM 4149 N N . PRO A 1 519 ? 6.105 29.685 14.525 1 96.59 519 PRO A N 1
ATOM 4150 C CA . PRO A 1 519 ? 7.223 28.748 14.655 1 96.59 519 PRO A CA 1
ATOM 4151 C C . PRO A 1 519 ? 6.911 27.582 15.59 1 96.59 519 PRO A C 1
ATOM 4153 O O . PRO A 1 519 ? 7.452 26.487 15.418 1 96.59 519 PRO A O 1
ATOM 4156 N N . PHE A 1 520 ? 6.037 27.772 16.527 1 97.81 520 PHE A N 1
ATOM 4157 C CA . PHE A 1 520 ? 5.714 26.728 17.493 1 97.81 520 PHE A CA 1
ATOM 4158 C C . PHE A 1 520 ? 4.872 25.634 16.848 1 97.81 520 PHE A C 1
ATOM 4160 O O . PHE A 1 520 ? 4.767 24.528 17.382 1 97.81 520 PHE A O 1
ATOM 4167 N N . ALA A 1 521 ? 4.252 25.876 15.698 1 97.78 521 ALA A N 1
ATOM 4168 C CA . ALA A 1 521 ? 3.412 24.903 15.004 1 97.78 521 ALA A CA 1
ATOM 4169 C C . ALA A 1 521 ? 4.261 23.87 14.269 1 97.78 521 ALA A C 1
ATOM 4171 O O . ALA A 1 521 ? 3.779 22.785 13.935 1 97.78 521 ALA A O 1
ATOM 4172 N N . TRP A 1 522 ? 5.528 24.152 14.041 1 98.15 522 TRP A N 1
ATOM 4173 C CA . TRP A 1 522 ? 6.377 23.293 13.222 1 98.15 522 TRP A CA 1
ATOM 4174 C C . TRP A 1 522 ? 6.629 21.957 13.913 1 98.15 522 TRP A C 1
ATOM 4176 O O . TRP A 1 522 ? 6.864 20.943 13.252 1 98.15 522 TRP A O 1
ATOM 4186 N N . ILE A 1 523 ? 6.554 21.93 15.237 1 97.56 523 ILE A N 1
ATOM 4187 C CA . ILE A 1 523 ? 6.665 20.659 15.945 1 97.56 523 ILE A CA 1
ATOM 4188 C C . ILE A 1 523 ? 5.539 19.725 15.508 1 97.56 523 ILE A C 1
ATOM 4190 O O . ILE A 1 523 ? 5.781 18.56 15.185 1 97.56 523 ILE A O 1
ATOM 4194 N N . GLY A 1 524 ? 4.372 20.288 15.485 1 98.04 524 GLY A N 1
ATOM 4195 C CA . GLY A 1 524 ? 3.22 19.495 15.085 1 98.04 524 GLY A CA 1
ATOM 4196 C C . GLY A 1 524 ? 3.287 19.032 13.642 1 98.04 524 GLY A C 1
ATOM 4197 O O . GLY A 1 524 ? 2.958 17.883 13.338 1 98.04 524 GLY A O 1
ATOM 4198 N N . TYR A 1 525 ? 3.749 19.932 12.742 1 98.53 525 TYR A N 1
ATOM 4199 C CA . TYR A 1 525 ? 3.873 19.583 11.332 1 98.53 525 TYR A CA 1
ATOM 4200 C C . TYR A 1 525 ? 4.867 18.444 11.137 1 98.53 525 TYR A C 1
ATOM 4202 O O . TYR A 1 525 ? 4.608 17.509 10.375 1 98.53 525 TYR A O 1
ATOM 4210 N N . LEU A 1 526 ? 5.97 18.514 11.829 1 97.96 526 LEU A N 1
ATOM 4211 C CA . LEU A 1 526 ? 7.017 17.511 11.666 1 97.96 526 LEU A CA 1
ATOM 4212 C C . LEU A 1 526 ? 6.558 16.155 12.194 1 97.96 526 LEU A C 1
ATOM 4214 O O . LEU A 1 526 ? 6.822 15.122 11.575 1 97.96 526 LEU A O 1
ATOM 4218 N N . ILE A 1 527 ? 5.898 16.196 13.322 1 97.97 527 ILE A N 1
ATOM 4219 C CA . ILE A 1 527 ? 5.407 14.954 13.909 1 97.97 527 ILE A CA 1
ATOM 4220 C C . ILE A 1 527 ? 4.402 14.298 12.965 1 97.97 527 ILE A C 1
ATOM 4222 O O . ILE A 1 527 ? 4.494 13.101 12.685 1 97.97 527 ILE A O 1
ATOM 4226 N N . ALA A 1 528 ? 3.519 15.072 12.484 1 98.16 528 ALA A N 1
ATOM 4227 C CA . ALA A 1 528 ? 2.489 14.556 11.587 1 98.16 528 ALA A CA 1
ATOM 4228 C C . ALA A 1 528 ? 3.103 14.015 10.299 1 98.16 528 ALA A C 1
ATOM 4230 O O . ALA A 1 528 ? 2.708 12.953 9.813 1 98.16 528 ALA A O 1
ATOM 4231 N N . ALA A 1 529 ? 4.049 14.754 9.744 1 98.22 529 ALA A N 1
ATOM 4232 C CA . ALA A 1 529 ? 4.703 14.329 8.51 1 98.22 529 ALA A CA 1
ATOM 4233 C C . ALA A 1 529 ? 5.402 12.984 8.694 1 98.22 529 ALA A C 1
ATOM 4235 O O . ALA A 1 529 ? 5.26 12.085 7.862 1 98.22 529 ALA A O 1
ATOM 4236 N N . GLY A 1 530 ? 6.11 12.862 9.767 1 98.01 530 GLY A N 1
ATOM 4237 C CA . GLY A 1 530 ? 6.85 11.637 10.027 1 98.01 530 GLY A CA 1
ATOM 4238 C C . GLY A 1 530 ? 5.954 10.431 10.235 1 98.01 530 GLY A C 1
ATOM 4239 O O . GLY A 1 530 ? 6.122 9.405 9.573 1 98.01 530 GLY A O 1
ATOM 4240 N N . LEU A 1 531 ? 4.969 10.569 11.092 1 98.07 531 LEU A N 1
ATOM 4241 C CA . LEU A 1 531 ? 4.144 9.435 11.492 1 98.07 531 LEU A CA 1
ATOM 4242 C C . LEU A 1 531 ? 3.16 9.062 10.389 1 98.07 531 LEU A C 1
ATOM 4244 O O . LEU A 1 531 ? 2.772 7.898 10.264 1 98.07 531 LEU A O 1
ATOM 4248 N N . ALA A 1 532 ? 2.737 10.032 9.598 1 98.02 532 ALA A N 1
ATOM 4249 C CA . ALA A 1 532 ? 1.827 9.73 8.496 1 98.02 532 ALA A CA 1
ATOM 4250 C C . ALA A 1 532 ? 2.548 8.979 7.38 1 98.02 532 ALA A C 1
ATOM 4252 O O . ALA A 1 532 ? 1.93 8.209 6.642 1 98.02 532 ALA A O 1
ATOM 4253 N N . TRP A 1 533 ? 3.857 9.231 7.227 1 98.12 533 TRP A N 1
ATOM 4254 C CA . TRP A 1 533 ? 4.663 8.547 6.221 1 98.12 533 TRP A CA 1
ATOM 4255 C C . TRP A 1 533 ? 5.102 7.173 6.717 1 98.12 533 TRP A C 1
ATOM 4257 O O . TRP A 1 533 ? 4.929 6.17 6.02 1 98.12 533 TRP A O 1
ATOM 4267 N N . ASN A 1 534 ? 5.669 7.124 7.86 1 97.4 534 ASN A N 1
ATOM 4268 C CA . ASN A 1 534 ? 6.179 5.923 8.511 1 97.4 534 ASN A CA 1
ATOM 4269 C C . ASN A 1 534 ? 5.767 5.862 9.979 1 97.4 534 ASN A C 1
ATOM 4271 O O . ASN A 1 534 ? 6.498 6.331 10.854 1 97.4 534 ASN A O 1
ATOM 4275 N N . PRO A 1 535 ? 4.69 5.168 10.31 1 96.7 535 PRO A N 1
ATOM 4276 C CA . PRO A 1 535 ? 4.125 5.168 11.662 1 96.7 535 PRO A CA 1
ATOM 4277 C C . PRO A 1 535 ? 5.081 4.584 12.7 1 96.7 535 PRO A C 1
ATOM 4279 O O . PRO A 1 535 ? 4.894 4.792 13.902 1 96.7 535 PRO A O 1
ATOM 4282 N N . VAL A 1 536 ? 6.114 3.882 12.286 1 93.46 536 VAL A N 1
ATOM 4283 C CA . VAL A 1 536 ? 7.014 3.241 13.24 1 93.46 536 VAL A CA 1
ATOM 4284 C C . VAL A 1 536 ? 8.198 4.16 13.532 1 93.46 536 VAL A C 1
ATOM 4286 O O . VAL A 1 536 ? 9.116 3.785 14.265 1 93.46 536 VAL A O 1
ATOM 4289 N N . SER A 1 537 ? 8.153 5.409 12.975 1 93.37 537 SER A N 1
ATOM 4290 C CA . SER A 1 537 ? 9.225 6.366 13.228 1 93.37 537 SER A CA 1
ATOM 4291 C C . SER A 1 537 ? 9.327 6.703 14.712 1 93.37 537 SER A C 1
ATOM 4293 O O . SER A 1 537 ? 8.31 6.839 15.394 1 93.37 537 SER A O 1
ATOM 4295 N N . GLU A 1 538 ? 10.487 6.849 15.153 1 85.77 538 GLU A N 1
ATOM 4296 C CA . GLU A 1 538 ? 10.73 7.231 16.541 1 85.77 538 GLU A CA 1
ATOM 4297 C C . GLU A 1 538 ? 10.938 8.737 16.671 1 85.77 538 GLU A C 1
ATOM 4299 O O . GLU A 1 538 ? 11.803 9.309 16.006 1 85.77 538 GLU A O 1
ATOM 4304 N N . ILE A 1 539 ? 10.131 9.296 17.457 1 90.82 539 ILE A N 1
ATOM 4305 C CA . ILE A 1 539 ? 10.243 10.726 17.721 1 90.82 539 ILE A CA 1
ATOM 4306 C C . ILE A 1 539 ? 10.481 10.959 19.211 1 90.82 539 ILE A C 1
ATOM 4308 O O . ILE A 1 539 ? 9.662 10.568 20.045 1 90.82 539 ILE A O 1
ATOM 4312 N N . ASP A 1 540 ? 11.577 11.493 19.526 1 89.14 540 ASP A N 1
ATOM 4313 C CA . ASP A 1 540 ? 11.907 11.838 20.906 1 89.14 540 ASP A CA 1
ATOM 4314 C C . ASP A 1 540 ? 11.674 13.323 21.171 1 89.14 540 ASP A C 1
ATOM 4316 O O . ASP A 1 540 ? 12.381 14.175 20.628 1 89.14 540 ASP A O 1
ATOM 4320 N N . ILE A 1 541 ? 10.713 13.65 22.027 1 89.16 541 ILE A N 1
ATOM 4321 C CA . ILE A 1 541 ? 10.443 15.041 22.375 1 89.16 541 ILE A CA 1
ATOM 4322 C C . ILE A 1 541 ? 10.729 15.266 23.858 1 89.16 541 ILE A C 1
ATOM 4324 O O . ILE A 1 541 ? 10.532 16.369 24.374 1 89.16 541 ILE A O 1
ATOM 4328 N N . GLY A 1 542 ? 11.141 14.163 24.584 1 82.74 542 GLY A N 1
ATOM 4329 C CA . GLY A 1 542 ? 11.526 14.289 25.981 1 82.74 542 GLY A CA 1
ATOM 4330 C C . GLY A 1 542 ? 10.338 14.404 26.918 1 82.74 542 GLY A C 1
ATOM 4331 O O . GLY A 1 542 ? 10.352 15.212 27.849 1 82.74 542 GLY A O 1
ATOM 4332 N N . ILE A 1 543 ? 9.341 13.695 26.665 1 78.19 543 ILE A N 1
ATOM 4333 C CA . ILE A 1 543 ? 8.126 13.755 27.471 1 78.19 543 ILE A CA 1
ATOM 4334 C C . ILE A 1 543 ? 8.432 13.314 28.9 1 78.19 543 ILE A C 1
ATOM 4336 O O . ILE A 1 543 ? 7.862 13.845 29.856 1 78.19 543 ILE A O 1
ATOM 4340 N N . ASP A 1 544 ? 9.428 12.455 29.019 1 74.39 544 ASP A N 1
ATOM 4341 C CA . ASP A 1 544 ? 9.738 11.883 30.326 1 74.39 544 ASP A CA 1
ATOM 4342 C C . ASP A 1 544 ? 10.851 12.666 31.019 1 74.39 544 ASP A C 1
ATOM 4344 O O . ASP A 1 544 ? 11.237 12.343 32.144 1 74.39 544 ASP A O 1
ATOM 4348 N N . ASP A 1 545 ? 11.218 13.71 30.357 1 78.38 545 ASP A N 1
ATOM 4349 C CA . ASP A 1 545 ? 12.307 14.482 30.948 1 78.38 545 ASP A CA 1
ATOM 4350 C C . ASP A 1 545 ? 11.818 15.292 32.147 1 78.38 545 ASP A C 1
ATOM 4352 O O . ASP A 1 545 ? 10.687 15.781 32.153 1 78.38 545 ASP A O 1
ATOM 4356 N N . ASN A 1 546 ? 12.682 15.311 33.153 1 73.29 546 ASN A N 1
ATOM 4357 C CA . ASN A 1 546 ? 12.39 16.138 34.319 1 73.29 546 ASN A CA 1
ATOM 4358 C C . ASN A 1 546 ? 12.561 17.623 34.01 1 73.29 546 ASN A C 1
ATOM 4360 O O . ASN A 1 546 ? 13.48 18.009 33.285 1 73.29 546 ASN A O 1
ATOM 4364 N N . TYR A 1 547 ? 11.655 18.482 34.417 1 72.35 547 TYR A N 1
ATOM 4365 C CA . TYR A 1 547 ? 11.679 19.919 34.17 1 72.35 547 TYR A CA 1
ATOM 4366 C C . TYR A 1 547 ? 12.842 20.579 34.901 1 72.35 547 TYR A C 1
ATOM 4368 O O . TYR A 1 547 ? 13.267 21.679 34.539 1 72.35 547 TYR A O 1
ATOM 4376 N N . GLU A 1 548 ? 13.234 19.943 36.153 1 61.66 548 GLU A N 1
ATOM 4377 C CA . GLU A 1 548 ? 14.263 20.572 36.975 1 61.66 548 GLU A CA 1
ATOM 4378 C C . GLU A 1 548 ? 15.637 20.465 36.319 1 61.66 548 GLU A C 1
ATOM 4380 O O . GLU A 1 548 ? 16.509 21.305 36.55 1 61.66 548 GLU A O 1
ATOM 4385 N N . ILE A 1 549 ? 15.895 19.282 35.766 1 54.82 549 ILE A N 1
ATOM 4386 C CA . ILE A 1 549 ? 17.259 19.015 35.32 1 54.82 549 ILE A CA 1
ATOM 4387 C C . ILE A 1 549 ? 17.503 19.694 33.975 1 54.82 549 ILE A C 1
ATOM 4389 O O . ILE A 1 549 ? 16.805 19.418 32.997 1 54.82 549 ILE A O 1
ATOM 4393 N N . SER A 1 550 ? 17.906 20.912 34.119 1 47.73 550 SER A N 1
ATOM 4394 C CA . SER A 1 550 ? 18.39 21.669 32.969 1 47.73 550 SER A CA 1
ATOM 4395 C C . SER A 1 550 ? 19.262 20.804 32.065 1 47.73 550 SER A C 1
ATOM 4397 O O . SER A 1 550 ? 20.09 21.321 31.314 1 47.73 550 SER A O 1
ATOM 4399 N N . GLU A 1 551 ? 19.503 19.679 32.34 1 44.65 551 GLU A N 1
ATOM 4400 C CA . GLU A 1 551 ? 20.572 19.119 31.518 1 44.65 551 GLU A CA 1
ATOM 4401 C C . GLU A 1 551 ? 20.265 19.276 30.032 1 44.65 551 GLU A C 1
ATOM 4403 O O . GLU A 1 551 ? 19.23 18.807 29.554 1 44.65 551 GLU A O 1
ATOM 4408 N N . ILE A 1 552 ? 20.524 20.474 29.492 1 47.08 552 ILE A N 1
ATOM 4409 C CA . ILE A 1 552 ? 20.732 20.83 28.093 1 47.08 552 ILE A CA 1
ATOM 4410 C C . ILE A 1 552 ? 21.074 19.579 27.287 1 47.08 552 ILE A C 1
ATOM 4412 O O . ILE A 1 552 ? 21.499 19.673 26.134 1 47.08 552 ILE A O 1
ATOM 4416 N N . SER A 1 553 ? 21.508 18.495 27.854 1 48.64 553 SER A N 1
ATOM 4417 C CA . SER A 1 553 ? 22.444 17.59 27.196 1 48.64 553 SER A CA 1
ATOM 4418 C C . SER A 1 553 ? 21.879 17.07 25.879 1 48.64 553 SER A C 1
ATOM 4420 O O . SER A 1 553 ? 22.535 17.154 24.839 1 48.64 553 SER A O 1
ATOM 4422 N N . ARG A 1 554 ? 20.987 16.04 25.857 1 57.44 554 ARG A N 1
ATOM 4423 C CA . ARG A 1 554 ? 20.882 15.18 24.682 1 57.44 554 ARG A CA 1
ATOM 4424 C C . ARG A 1 554 ? 19.932 15.777 23.649 1 57.44 554 ARG A C 1
ATOM 4426 O O . ARG A 1 554 ? 18.788 16.106 23.968 1 57.44 554 ARG A O 1
ATOM 4433 N N . GLN A 1 555 ? 20.453 16.446 22.714 1 70.73 555 GLN A N 1
ATOM 4434 C CA . GLN A 1 555 ? 19.672 16.927 21.58 1 70.73 555 GLN A CA 1
ATOM 4435 C C . GLN A 1 555 ? 18.633 15.895 21.15 1 70.73 555 GLN A C 1
ATOM 4437 O O . GLN A 1 555 ? 18.975 14.747 20.856 1 70.73 555 GLN A O 1
ATOM 4442 N N . LYS A 1 556 ? 17.484 16.385 21.348 1 85.11 556 LYS A N 1
ATOM 4443 C CA . LYS A 1 556 ? 16.36 15.535 20.965 1 85.11 556 LYS A CA 1
ATOM 4444 C C . LYS A 1 556 ? 16.214 15.468 19.447 1 85.11 556 LYS A C 1
ATOM 4446 O O . LYS A 1 556 ? 16.599 16.401 18.739 1 85.11 556 LYS A O 1
ATOM 4451 N N . CYS A 1 557 ? 15.741 14.443 19.01 1 89.18 557 CYS A N 1
ATOM 4452 C CA . CYS A 1 557 ? 15.616 14.216 17.574 1 89.18 557 CYS A CA 1
ATOM 4453 C C . CYS A 1 557 ? 14.78 15.308 16.919 1 89.18 557 CYS A C 1
ATOM 4455 O O . CYS A 1 557 ? 15.177 15.872 15.898 1 89.18 557 CYS A O 1
ATOM 4457 N N . ILE A 1 558 ? 13.675 15.73 17.562 1 94.26 558 ILE A N 1
ATOM 4458 C CA . ILE A 1 558 ? 12.745 16.681 16.962 1 94.26 558 ILE A CA 1
ATOM 4459 C C . ILE A 1 558 ? 13.401 18.056 16.867 1 94.26 558 ILE A C 1
ATOM 4461 O O . ILE A 1 558 ? 13.144 18.811 15.927 1 94.26 558 ILE A O 1
ATOM 4465 N N . THR A 1 559 ? 14.235 18.465 17.841 1 95.77 559 THR A N 1
ATOM 4466 C CA . THR A 1 559 ? 14.888 19.77 17.828 1 95.77 559 THR A CA 1
ATOM 4467 C C . THR A 1 559 ? 15.957 19.829 16.741 1 95.77 559 THR A C 1
ATOM 4469 O O . THR A 1 559 ? 16.115 20.854 16.074 1 95.77 559 THR A O 1
ATOM 4472 N N . LYS A 1 560 ? 16.614 18.699 16.555 1 93.5 560 LYS A N 1
ATOM 4473 C CA . LYS A 1 560 ? 17.597 18.635 15.477 1 93.5 560 LYS A CA 1
ATOM 4474 C C . LYS A 1 560 ? 16.925 18.762 14.112 1 93.5 560 LYS A C 1
ATOM 4476 O O . LYS A 1 560 ? 17.432 19.454 13.227 1 93.5 560 LYS A O 1
ATOM 4481 N N . LEU A 1 561 ? 15.867 18.072 14.004 1 95.66 561 LEU A N 1
ATOM 4482 C CA . LEU A 1 561 ? 15.128 18.129 12.747 1 95.66 561 LEU A CA 1
ATOM 4483 C C . LEU A 1 561 ? 14.668 19.553 12.452 1 95.66 561 LEU A C 1
ATOM 4485 O O . LEU A 1 561 ? 14.751 20.012 11.31 1 95.66 561 LEU A O 1
ATOM 4489 N N . LEU A 1 562 ? 14.185 20.236 13.469 1 96.42 562 LEU A N 1
ATOM 4490 C CA . LEU A 1 562 ? 13.764 21.624 13.304 1 96.42 562 LEU A CA 1
ATOM 4491 C C . LEU A 1 562 ? 14.931 22.495 12.852 1 96.42 562 LEU A C 1
ATOM 4493 O O . LEU A 1 562 ? 14.792 23.293 11.922 1 96.42 562 LEU A O 1
ATOM 4497 N N . ASP A 1 563 ? 16.03 22.351 13.489 1 95.65 563 ASP A N 1
ATOM 4498 C CA . ASP A 1 563 ? 17.194 23.192 13.229 1 95.65 563 ASP A CA 1
ATOM 4499 C C . ASP A 1 563 ? 17.762 22.928 11.836 1 95.65 563 ASP A C 1
ATOM 4501 O O . ASP A 1 563 ? 18.226 23.851 11.164 1 95.65 563 ASP A O 1
ATOM 4505 N N . ILE A 1 564 ? 17.65 21.688 11.408 1 94.02 564 ILE A N 1
ATOM 4506 C CA . ILE A 1 564 ? 18.292 21.31 10.154 1 94.02 564 ILE A CA 1
ATOM 4507 C C . ILE A 1 564 ? 17.362 21.621 8.984 1 94.02 564 ILE A C 1
ATOM 4509 O O . ILE A 1 564 ? 17.782 22.22 7.991 1 94.02 564 ILE A O 1
ATOM 4513 N N . HIS A 1 565 ? 16.118 21.272 9.119 1 94.79 565 HIS A N 1
ATOM 4514 C CA . HIS A 1 565 ? 15.273 21.234 7.932 1 94.79 565 HIS A CA 1
ATOM 4515 C C . HIS A 1 565 ? 14.351 22.448 7.872 1 94.79 565 HIS A C 1
ATOM 4517 O O . HIS A 1 565 ? 13.853 22.803 6.801 1 94.79 565 HIS A O 1
ATOM 4523 N N . VAL A 1 566 ? 14.097 23.094 8.986 1 96.28 566 VAL A N 1
ATOM 4524 C CA . VAL A 1 566 ? 13.128 24.185 8.985 1 96.28 566 VAL A CA 1
ATOM 4525 C C . VAL A 1 566 ? 13.852 25.52 9.142 1 96.28 566 VAL A C 1
ATOM 4527 O O . VAL A 1 566 ? 13.743 26.397 8.282 1 96.28 566 VAL A O 1
ATOM 4530 N N . PHE A 1 567 ? 14.707 25.603 10.194 1 96.06 567 PHE A N 1
ATOM 4531 C CA . PHE A 1 567 ? 15.28 26.901 10.531 1 96.06 567 PHE A CA 1
ATOM 4532 C C . PHE A 1 567 ? 16.713 27.008 10.024 1 96.06 567 PHE A C 1
ATOM 4534 O O . PHE A 1 567 ? 17.276 28.103 9.965 1 96.06 567 PHE A O 1
ATOM 4541 N N . GLN A 1 568 ? 17.319 25.857 9.678 1 93.14 568 GLN A N 1
ATOM 4542 C CA . GLN A 1 568 ? 18.697 25.83 9.201 1 93.14 568 GLN A CA 1
ATOM 4543 C C . GLN A 1 568 ? 19.625 26.571 10.159 1 93.14 568 GLN A C 1
ATOM 4545 O O . GLN A 1 568 ? 20.361 27.471 9.747 1 93.14 568 GLN A O 1
ATOM 4550 N N . ASP A 1 569 ? 19.488 26.23 11.386 1 94.57 569 ASP A N 1
ATOM 4551 C CA . ASP A 1 569 ? 20.331 26.788 12.439 1 94.57 569 ASP A CA 1
ATOM 4552 C C . ASP A 1 569 ? 21.589 25.946 12.639 1 94.57 569 ASP A C 1
ATOM 4554 O O . ASP A 1 569 ? 21.521 24.834 13.168 1 94.57 569 ASP A O 1
ATOM 4558 N N . SER A 1 570 ? 22.749 26.449 12.365 1 90.92 570 SER A N 1
ATOM 4559 C CA . SER A 1 570 ? 24.002 25.704 12.443 1 90.92 570 SER A CA 1
ATOM 4560 C C . SER A 1 570 ? 24.427 25.489 13.891 1 90.92 570 SER A C 1
ATOM 4562 O O . SER A 1 570 ? 25.245 24.613 14.18 1 90.92 570 SER A O 1
ATOM 4564 N N . GLU A 1 571 ? 23.804 26.287 14.798 1 92.42 571 GLU A N 1
ATOM 4565 C CA . GLU A 1 571 ? 24.195 26.186 16.201 1 92.42 571 GLU A CA 1
ATOM 4566 C C . GLU A 1 571 ? 23.225 25.305 16.982 1 92.42 571 GLU A C 1
ATOM 4568 O O . GLU A 1 571 ? 23.462 24.996 18.152 1 92.42 571 GLU A O 1
ATOM 4573 N N . TYR A 1 572 ? 22.145 24.921 16.391 1 92.06 572 TYR A N 1
ATOM 4574 C CA . TYR A 1 572 ? 21.173 24.006 16.978 1 92.06 572 TYR A CA 1
ATOM 4575 C C . TYR A 1 572 ? 20.603 24.573 18.273 1 92.06 572 TYR A C 1
ATOM 4577 O O . TYR A 1 572 ? 20.571 23.887 19.297 1 92.06 572 TYR A O 1
ATOM 4585 N N . LYS A 1 573 ? 20.183 25.823 18.211 1 94.15 573 LYS A N 1
ATOM 4586 C CA . LYS A 1 573 ? 19.663 26.497 19.398 1 94.15 573 LYS A CA 1
ATOM 4587 C C . LYS A 1 573 ? 18.163 26.747 19.275 1 94.15 573 LYS A C 1
ATOM 4589 O O . LYS A 1 573 ? 17.435 26.692 20.269 1 94.15 573 LYS A O 1
ATOM 4594 N N . ILE A 1 574 ? 17.701 26.928 18.09 1 95.8 574 ILE A N 1
ATOM 4595 C CA . ILE A 1 574 ? 16.344 27.417 17.868 1 95.8 574 ILE A CA 1
ATOM 4596 C C . ILE A 1 574 ? 15.341 26.302 18.154 1 95.8 574 ILE A C 1
ATOM 4598 O O . ILE A 1 574 ? 14.329 26.525 18.823 1 95.8 574 ILE A O 1
ATOM 4602 N N . GLY A 1 575 ? 15.644 25.104 17.642 1 95.77 575 GLY A N 1
ATOM 4603 C CA . GLY A 1 575 ? 14.759 23.982 17.908 1 95.77 575 GLY A CA 1
ATOM 4604 C C . GLY A 1 575 ? 14.57 23.708 19.388 1 95.77 575 GLY A C 1
ATOM 4605 O O . GLY A 1 575 ? 13.449 23.472 19.844 1 95.77 575 GLY A O 1
ATOM 4606 N N . ASN A 1 576 ? 15.598 23.758 20.09 1 94.51 576 ASN A N 1
ATOM 4607 C CA . ASN A 1 576 ? 15.532 23.547 21.532 1 94.51 576 ASN A CA 1
ATOM 4608 C C . ASN A 1 576 ? 14.736 24.65 22.224 1 94.51 576 ASN A C 1
ATOM 4610 O O . ASN A 1 576 ? 13.99 24.383 23.168 1 94.51 576 ASN A O 1
ATOM 4614 N N . ALA A 1 577 ? 14.983 25.848 21.788 1 96.28 577 ALA A N 1
ATOM 4615 C CA . ALA A 1 577 ? 14.251 26.97 22.369 1 96.28 577 ALA A CA 1
ATOM 4616 C C . ALA A 1 577 ? 12.746 26.799 22.184 1 96.28 577 ALA A C 1
ATOM 4618 O O . ALA A 1 577 ? 11.971 27.009 23.12 1 96.28 577 ALA A O 1
ATOM 4619 N N . ILE A 1 578 ? 12.329 26.403 21.004 1 97.17 578 ILE A N 1
ATOM 4620 C CA . ILE A 1 578 ? 10.916 26.23 20.683 1 97.17 578 ILE A CA 1
ATOM 4621 C C . ILE A 1 578 ? 10.323 25.119 21.546 1 97.17 578 ILE A C 1
ATOM 4623 O O . ILE A 1 578 ? 9.261 25.293 22.149 1 97.17 578 ILE A O 1
ATOM 4627 N N . LEU A 1 579 ? 11.013 24.041 21.636 1 96.38 579 LEU A N 1
ATOM 4628 C CA . LEU A 1 579 ? 10.525 22.903 22.408 1 96.38 579 LEU A CA 1
ATOM 4629 C C . LEU A 1 579 ? 10.45 23.245 23.892 1 96.38 579 LEU A C 1
ATOM 4631 O O . LEU A 1 579 ? 9.451 22.95 24.552 1 96.38 579 LEU A O 1
ATOM 4635 N N . GLU A 1 580 ? 11.446 23.903 24.424 1 94.91 580 GLU A N 1
ATOM 4636 C CA . GLU A 1 580 ? 11.533 24.162 25.859 1 94.91 580 GLU A CA 1
ATOM 4637 C C . GLU A 1 580 ? 10.524 25.222 26.291 1 94.91 580 GLU A C 1
ATOM 4639 O O . GLU A 1 580 ? 9.954 25.136 27.38 1 94.91 580 GLU A O 1
ATOM 4644 N N . LEU A 1 581 ? 10.369 26.263 25.482 1 97.19 581 LEU A N 1
ATOM 4645 C CA . LEU A 1 581 ? 9.343 27.245 25.813 1 97.19 581 LEU A CA 1
ATOM 4646 C C . LEU A 1 581 ? 7.966 26.593 25.878 1 97.19 581 LEU A C 1
ATOM 4648 O O . LEU A 1 581 ? 7.173 26.894 26.773 1 97.19 581 LEU A O 1
ATOM 4652 N N . GLY A 1 582 ? 7.74 25.676 24.884 1 96.73 582 GLY A N 1
ATOM 4653 C CA . GLY A 1 582 ? 6.483 24.945 24.899 1 96.73 582 GLY A CA 1
ATOM 4654 C C . GLY A 1 582 ? 6.335 24.037 26.105 1 96.73 582 GLY A C 1
ATOM 4655 O O . GLY A 1 582 ? 5.245 23.916 26.668 1 96.73 582 GLY A O 1
ATOM 4656 N N . ARG A 1 583 ? 7.356 23.442 26.499 1 95.25 583 ARG A N 1
ATOM 4657 C CA . ARG A 1 583 ? 7.351 22.559 27.66 1 95.25 583 ARG A CA 1
ATOM 4658 C C . ARG A 1 583 ? 7.027 23.331 28.935 1 95.25 583 ARG A C 1
ATOM 4660 O O . ARG A 1 583 ? 6.266 22.855 29.779 1 95.25 583 ARG A O 1
ATOM 4667 N N . LEU A 1 584 ? 7.602 24.474 29.058 1 95.79 584 LEU A N 1
ATOM 4668 C CA . LEU A 1 584 ? 7.377 25.297 30.242 1 95.79 584 LEU A CA 1
ATOM 4669 C C . LEU A 1 584 ? 5.936 25.793 30.293 1 95.79 584 LEU A C 1
ATOM 4671 O O . LEU A 1 584 ? 5.325 25.83 31.364 1 95.79 584 LEU A O 1
ATOM 4675 N N . ASP A 1 585 ? 5.487 26.234 29.124 1 96.66 585 ASP A N 1
ATOM 4676 C CA . ASP A 1 585 ? 4.091 26.653 29.048 1 96.66 585 ASP A CA 1
ATOM 4677 C C . ASP A 1 585 ? 3.154 25.522 29.464 1 96.66 585 ASP A C 1
ATOM 4679 O O . ASP A 1 585 ? 2.193 25.745 30.204 1 96.66 585 ASP A O 1
ATOM 4683 N N . THR A 1 586 ? 3.439 24.302 29.057 1 95.56 586 THR A N 1
ATOM 4684 C CA . THR A 1 586 ? 2.643 23.124 29.384 1 95.56 586 THR A CA 1
ATOM 4685 C C . THR A 1 586 ? 2.752 22.793 30.87 1 95.56 586 THR A C 1
ATOM 4687 O O . THR A 1 586 ? 1.767 22.399 31.498 1 95.56 586 THR A O 1
ATOM 4690 N N . LEU A 1 587 ? 3.914 22.946 31.4 1 94.69 587 LEU A N 1
ATOM 4691 C CA . LEU A 1 587 ? 4.166 22.642 32.805 1 94.69 587 LEU A CA 1
ATOM 4692 C C . LEU A 1 587 ? 3.279 23.488 33.712 1 94.69 587 LEU A C 1
ATOM 4694 O O . LEU A 1 587 ? 2.619 22.959 34.609 1 94.69 587 LEU A O 1
ATOM 4698 N N . VAL A 1 588 ? 3.278 24.809 33.443 1 96.31 588 VAL A N 1
ATOM 4699 C CA . VAL A 1 588 ? 2.498 25.706 34.289 1 96.31 588 VAL A CA 1
ATOM 4700 C C . VAL A 1 588 ? 1.013 25.377 34.159 1 96.31 588 VAL A C 1
ATOM 4702 O O . VAL A 1 588 ? 0.271 25.43 35.143 1 96.31 588 VAL A O 1
ATOM 4705 N N . LEU A 1 589 ? 0.613 25.024 32.98 1 95.85 589 LEU A N 1
ATOM 4706 C CA . LEU A 1 589 ? -0.783 24.673 32.746 1 95.85 589 LEU A CA 1
ATOM 4707 C C . LEU A 1 589 ? -1.161 23.408 33.51 1 95.85 589 LEU A C 1
ATOM 4709 O O . LEU A 1 589 ? -2.185 23.375 34.196 1 95.85 589 LEU A O 1
ATOM 4713 N N . THR A 1 590 ? -0.383 22.352 33.42 1 94.94 590 THR A N 1
ATOM 4714 C CA . THR A 1 590 ? -0.692 21.086 34.076 1 94.94 590 THR A CA 1
ATOM 4715 C C . THR A 1 590 ? -0.72 21.255 35.592 1 94.94 590 THR A C 1
ATOM 4717 O O . THR A 1 590 ? -1.612 20.733 36.264 1 94.94 590 THR A O 1
ATOM 4720 N N . LEU A 1 591 ? 0.21 22.03 36.121 1 94.85 591 LEU A N 1
ATOM 4721 C CA . LEU A 1 591 ? 0.28 22.241 37.563 1 94.85 591 LEU A CA 1
ATOM 4722 C C . LEU A 1 591 ? -0.892 23.089 38.046 1 94.85 591 LEU A C 1
ATOM 4724 O O . LEU A 1 591 ? -1.378 22.904 39.164 1 94.85 591 LEU A O 1
ATOM 4728 N N . SER A 1 592 ? -1.288 24.003 37.253 1 95.24 592 SER A N 1
ATOM 4729 C CA . SER A 1 592 ? -2.429 24.837 37.616 1 95.24 592 SER A CA 1
ATOM 4730 C C . SER A 1 592 ? -3.698 24.004 37.764 1 95.24 592 SER A C 1
ATOM 4732 O O . SER A 1 592 ? -4.64 24.414 38.446 1 95.24 592 SER A O 1
ATOM 4734 N N . LYS A 1 593 ? -3.738 22.871 37.128 1 93.94 593 LYS A N 1
ATOM 4735 C CA . LYS A 1 593 ? -4.883 21.967 37.189 1 93.94 593 LYS A CA 1
ATOM 4736 C C . LYS A 1 593 ? -4.684 20.9 38.262 1 93.94 593 LYS A C 1
ATOM 4738 O O . LYS A 1 593 ? -5.452 19.939 38.339 1 93.94 593 LYS A O 1
ATOM 4743 N N . ASN A 1 594 ? -3.697 21.018 39.035 1 93.57 594 ASN A N 1
ATOM 4744 C CA . ASN A 1 594 ? -3.339 20.077 40.09 1 93.57 594 ASN A CA 1
ATOM 4745 C C . ASN A 1 594 ? -3.01 18.698 39.524 1 93.57 594 ASN A C 1
ATOM 4747 O O . ASN A 1 594 ? -3.39 17.678 40.101 1 93.57 594 ASN A O 1
ATOM 4751 N N . GLN A 1 595 ? -2.404 18.744 38.329 1 92.46 595 GLN A N 1
ATOM 4752 C CA . GLN A 1 595 ? -1.997 17.506 37.672 1 92.46 595 GLN A CA 1
ATOM 4753 C C . GLN A 1 595 ? -0.49 17.295 37.783 1 92.46 595 GLN A C 1
ATOM 4755 O O . GLN A 1 595 ? 0.259 18.243 38.029 1 92.46 595 GLN A O 1
ATOM 4760 N N . GLY A 1 596 ? -0.126 15.983 37.678 1 88.98 596 GLY A N 1
ATOM 4761 C CA . GLY A 1 596 ? 1.3 15.712 37.593 1 88.98 596 GLY A CA 1
ATOM 4762 C C . GLY A 1 596 ? 1.942 16.276 36.34 1 88.98 596 GLY A C 1
ATOM 4763 O O . GLY A 1 596 ? 1.253 16.561 35.358 1 88.98 596 GLY A O 1
ATOM 4764 N N . THR A 1 597 ? 3.203 16.431 36.338 1 86.99 597 THR A N 1
ATOM 4765 C CA . THR A 1 597 ? 3.946 17.057 35.25 1 86.99 597 THR A CA 1
ATOM 4766 C C . THR A 1 597 ? 3.81 16.246 33.965 1 86.99 597 THR A C 1
ATOM 4768 O O . THR A 1 597 ? 3.961 16.784 32.866 1 86.99 597 THR A O 1
ATOM 4771 N N . LYS A 1 598 ? 3.492 14.992 34.117 1 87.92 598 LYS A N 1
ATOM 4772 C CA . LYS A 1 598 ? 3.42 14.123 32.945 1 87.92 598 LYS A CA 1
ATOM 4773 C C . LYS A 1 598 ? 1.971 13.795 32.593 1 87.92 598 LYS A C 1
ATOM 4775 O O . LYS A 1 598 ? 1.706 13.138 31.584 1 87.92 598 LYS A O 1
ATOM 4780 N N . ASP A 1 599 ? 1.073 14.266 33.351 1 91.68 599 ASP A N 1
ATOM 4781 C CA . ASP A 1 599 ? -0.347 14.021 33.122 1 91.68 599 ASP A CA 1
ATOM 4782 C C . ASP A 1 599 ? -0.92 15.013 32.112 1 91.68 599 ASP A C 1
ATOM 4784 O O . ASP A 1 599 ? -1.064 16.2 32.413 1 91.68 599 ASP A O 1
ATOM 4788 N N . LEU A 1 600 ? -1.297 14.554 30.958 1 93.59 600 LEU A N 1
ATOM 4789 C CA . LEU A 1 600 ? -1.751 15.425 29.878 1 93.59 600 LEU A CA 1
ATOM 4790 C C . LEU A 1 600 ? -3.255 15.288 29.666 1 93.59 600 LEU A C 1
ATOM 4792 O O . LEU A 1 600 ? -3.757 15.54 28.568 1 93.59 600 LEU A O 1
ATOM 4796 N N . GLN A 1 601 ? -3.958 14.907 30.663 1 93.89 601 GLN A N 1
ATOM 4797 C CA . GLN A 1 601 ? -5.41 14.804 30.56 1 93.89 601 GLN A CA 1
ATOM 4798 C C . GLN A 1 601 ? -6.043 16.172 30.319 1 93.89 601 GLN A C 1
ATOM 4800 O O . GLN A 1 601 ? -5.796 17.117 31.072 1 93.89 601 GLN A O 1
ATOM 4805 N N . GLN A 1 602 ? -6.785 16.292 29.277 1 93.19 602 GLN A N 1
ATOM 4806 C CA . GLN A 1 602 ? -7.488 17.513 28.901 1 93.19 602 GLN A CA 1
ATOM 4807 C C . GLN A 1 602 ? -6.51 18.656 28.644 1 93.19 602 GLN A C 1
ATOM 4809 O O . GLN A 1 602 ? -6.709 19.772 29.129 1 93.19 602 GLN A O 1
ATOM 4814 N N . ILE A 1 603 ? -5.39 18.346 28.182 1 94.01 603 ILE A N 1
ATOM 4815 C CA . ILE A 1 603 ? -4.389 19.3 27.717 1 94.01 603 ILE A CA 1
ATOM 4816 C C . ILE A 1 603 ? -4.304 19.258 26.193 1 94.01 603 ILE A C 1
ATOM 4818 O O . ILE A 1 603 ? -4.166 18.184 25.602 1 94.01 603 ILE A O 1
ATOM 4822 N N . PRO A 1 604 ? -4.408 20.389 25.55 1 93.67 604 PRO A N 1
ATOM 4823 C CA . PRO A 1 604 ? -4.524 21.767 26.033 1 93.67 604 PRO A CA 1
ATOM 4824 C C . PRO A 1 604 ? -5.918 22.092 26.564 1 93.67 604 PRO A C 1
ATOM 4826 O O . PRO A 1 604 ? -6.847 21.298 26.394 1 93.67 604 PRO A O 1
ATOM 4829 N N . ASP A 1 605 ? -5.904 23.133 27.246 1 91.97 605 ASP A N 1
ATOM 4830 C CA . ASP A 1 605 ? -7.162 23.653 27.773 1 91.97 605 ASP A CA 1
ATOM 4831 C C . ASP A 1 605 ? -7.85 24.561 26.757 1 91.97 605 ASP A C 1
ATOM 4833 O O . ASP A 1 605 ? -7.196 25.373 26.099 1 91.97 605 ASP A O 1
ATOM 4837 N N . ASN A 1 606 ? -9.097 24.441 26.61 1 87.8 606 ASN A N 1
ATOM 4838 C CA . ASN A 1 606 ? -9.861 25.212 25.634 1 87.8 606 ASN A CA 1
ATOM 4839 C C . ASN A 1 606 ? -9.791 26.708 25.923 1 87.8 606 ASN A C 1
ATOM 4841 O O . ASN A 1 606 ? -9.917 27.528 25.012 1 87.8 606 ASN A O 1
ATOM 4845 N N . ARG A 1 607 ? -9.605 27.035 27.163 1 90.01 607 ARG A N 1
ATOM 4846 C CA . ARG A 1 607 ? -9.552 28.441 27.549 1 90.01 607 ARG A CA 1
ATOM 4847 C C . ARG A 1 607 ? -8.161 29.021 27.318 1 90.01 607 ARG A C 1
ATOM 4849 O O . ARG A 1 607 ? -7.976 30.239 27.357 1 90.01 607 ARG A O 1
ATOM 4856 N N . GLY A 1 608 ? -7.22 28.114 27.104 1 94.41 608 GLY A N 1
ATOM 4857 C CA . GLY A 1 608 ? -5.848 28.546 26.891 1 94.41 608 GLY A CA 1
ATOM 4858 C C . GLY A 1 608 ? -4.917 28.153 28.022 1 94.41 608 GLY A C 1
ATOM 4859 O O . GLY A 1 608 ? -5.37 27.747 29.094 1 94.41 608 GLY A O 1
ATOM 4860 N N . SER A 1 609 ? -3.663 28.349 27.847 1 96.52 609 SER A N 1
ATOM 4861 C CA . SER A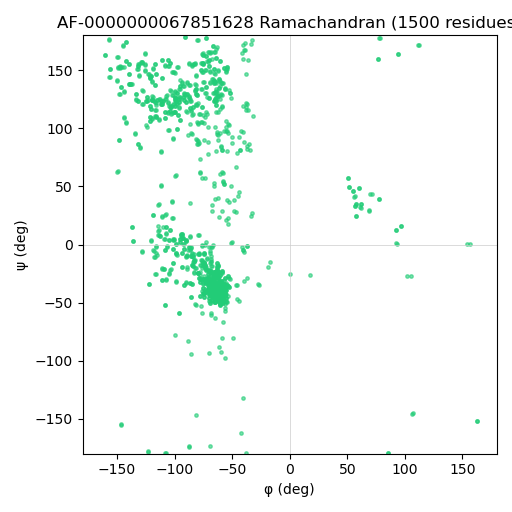 1 609 ? -2.676 28.023 28.871 1 96.52 609 SER A CA 1
ATOM 4862 C C . SER A 1 609 ? -2.686 29.052 29.996 1 96.52 609 SER A C 1
ATOM 4864 O O . SER A 1 609 ? -3.237 30.144 29.841 1 96.52 609 SER A O 1
ATOM 4866 N N . THR A 1 610 ? -2.121 28.721 31.103 1 97.46 610 THR A N 1
ATOM 4867 C CA . THR A 1 610 ? -2.123 29.58 32.282 1 97.46 610 THR A CA 1
ATOM 4868 C C . THR A 1 610 ? -1.357 30.872 32.012 1 97.46 610 THR A C 1
ATOM 4870 O O . THR A 1 610 ? -1.833 31.962 32.335 1 97.46 610 THR A O 1
ATOM 4873 N N . LEU A 1 611 ? -0.202 30.737 31.39 1 97.89 611 LEU A N 1
ATOM 4874 C CA . LEU A 1 611 ? 0.599 31.92 31.095 1 97.89 611 LEU A CA 1
ATOM 4875 C C . LEU A 1 611 ? -0.115 32.825 30.097 1 97.89 611 LEU A C 1
ATOM 4877 O O . LEU A 1 611 ? -0.055 34.052 30.211 1 97.89 611 LEU A O 1
ATOM 4881 N N . TYR A 1 612 ? -0.737 32.226 29.172 1 97.15 612 TYR A N 1
ATOM 4882 C CA . TYR A 1 612 ? -1.567 32.936 28.206 1 97.15 612 TYR A CA 1
ATOM 4883 C C . TYR A 1 612 ? -2.69 33.694 28.904 1 97.15 612 TYR A C 1
ATOM 4885 O O . TYR A 1 612 ? -2.926 34.87 28.616 1 97.15 612 TYR A O 1
ATOM 4893 N N . ARG A 1 613 ? -3.325 33.158 29.868 1 96.48 613 ARG A N 1
ATOM 4894 C CA . ARG A 1 613 ? -4.476 33.742 30.547 1 96.48 613 ARG A CA 1
ATOM 4895 C C . ARG A 1 613 ? -4.04 34.807 31.547 1 96.48 613 ARG A C 1
ATOM 4897 O O . ARG A 1 613 ? -4.783 35.751 31.821 1 96.48 613 ARG A O 1
ATOM 4904 N N . LEU A 1 614 ? -2.867 34.661 32.077 1 96.53 614 LEU A N 1
ATOM 4905 C CA . LEU A 1 614 ? -2.341 35.675 32.985 1 96.53 614 LEU A CA 1
ATOM 4906 C C . LEU A 1 614 ? -2.143 37.002 32.261 1 96.53 614 LEU A C 1
ATOM 4908 O O . LEU A 1 614 ? -2.105 38.06 32.893 1 96.53 614 LEU A O 1
ATOM 4912 N N . LEU A 1 615 ? -1.997 36.911 30.948 1 95.25 615 LEU A N 1
ATOM 4913 C CA . LEU A 1 615 ? -1.882 38.126 30.149 1 95.25 615 LEU A CA 1
ATOM 4914 C C . LEU A 1 615 ? -3.25 38.585 29.657 1 95.25 615 LEU A C 1
ATOM 4916 O O . LEU A 1 615 ? -3.521 39.786 29.592 1 95.25 615 LEU A O 1
ATOM 4920 N N . THR A 1 616 ? -4.163 37.682 29.34 1 93.82 616 THR A N 1
ATOM 4921 C CA . THR A 1 616 ? -5.4 38.021 28.645 1 93.82 616 THR A CA 1
ATOM 4922 C C . THR A 1 616 ? -6.556 38.15 29.632 1 93.82 616 THR A C 1
ATOM 4924 O O . THR A 1 616 ? -7.493 38.918 29.403 1 93.82 616 THR A O 1
ATOM 4927 N N . ASP A 1 617 ? -6.486 37.369 30.702 1 92.96 617 ASP A N 1
ATOM 4928 C CA . ASP A 1 617 ? -7.543 37.339 31.707 1 92.96 617 ASP A CA 1
ATOM 4929 C C . ASP A 1 617 ? -6.98 37.005 33.087 1 92.96 617 ASP A C 1
ATOM 4931 O O . ASP A 1 617 ? -7.382 36.017 33.705 1 92.96 617 ASP A O 1
ATOM 4935 N N . PRO A 1 618 ? -6.121 37.844 33.61 1 93.38 618 PRO A N 1
ATOM 4936 C CA . PRO A 1 618 ? -5.38 37.521 34.832 1 93.38 618 PRO A CA 1
ATOM 4937 C C . PRO A 1 618 ? -6.29 37.353 36.047 1 93.38 618 PRO A C 1
ATOM 4939 O O . PRO A 1 618 ? -5.962 36.601 36.969 1 93.38 618 PRO A O 1
ATOM 4942 N N . ASP A 1 619 ? -7.459 37.999 36.103 1 93.43 619 ASP A N 1
ATOM 4943 C CA . ASP A 1 619 ? -8.322 37.995 37.281 1 93.43 619 ASP A CA 1
ATOM 4944 C C . ASP A 1 619 ? -9.052 36.661 37.421 1 93.43 619 ASP A C 1
ATOM 4946 O O . ASP A 1 619 ? -9.561 36.336 38.496 1 93.43 619 ASP A O 1
ATOM 4950 N N . ASN A 1 620 ? -9.056 35.904 36.372 1 92.61 620 ASN A N 1
ATOM 4951 C CA . ASN A 1 620 ? -9.853 34.682 36.4 1 92.61 620 ASN A CA 1
ATOM 4952 C C . ASN A 1 620 ? -8.973 33.437 36.336 1 92.61 620 ASN A C 1
ATOM 4954 O O . ASN A 1 620 ? -9.467 32.334 36.093 1 92.61 620 ASN A O 1
ATOM 4958 N N . VAL A 1 621 ? -7.689 33.594 36.507 1 94.96 621 VAL A N 1
ATOM 4959 C CA . VAL A 1 621 ? -6.772 32.459 36.49 1 94.96 621 VAL A CA 1
ATOM 4960 C C . VAL A 1 621 ? -6.783 31.765 37.85 1 94.96 621 VAL A C 1
ATOM 4962 O O . VAL A 1 621 ? -6.766 32.425 38.892 1 94.96 621 VAL A O 1
ATOM 4965 N N . ASN A 1 622 ? -6.877 30.48 37.817 1 90.87 622 ASN A N 1
ATOM 4966 C CA . ASN A 1 622 ? -6.783 29.696 39.044 1 90.87 622 ASN A CA 1
ATOM 4967 C C . ASN A 1 622 ? -5.341 29.583 39.529 1 90.87 622 ASN A C 1
ATOM 4969 O O . ASN A 1 622 ? -4.505 28.966 38.866 1 90.87 622 ASN A O 1
ATOM 4973 N N . LEU A 1 623 ? -5.047 30.071 40.687 1 93.81 623 LEU A N 1
ATOM 4974 C CA . LEU A 1 623 ? -3.685 30.111 41.208 1 93.81 623 LEU A CA 1
ATOM 4975 C C . LEU A 1 623 ? -3.542 29.205 42.427 1 93.81 623 LEU A C 1
ATOM 4977 O O . LEU A 1 623 ? -2.486 29.174 43.062 1 93.81 623 LEU A O 1
ATOM 4981 N N . GLU A 1 624 ? -4.58 28.444 42.683 1 91.62 624 GLU A N 1
ATOM 4982 C CA . GLU A 1 624 ? -4.682 27.669 43.916 1 91.62 624 GLU A CA 1
ATOM 4983 C C . GLU A 1 624 ? -3.516 26.694 44.054 1 91.62 624 GLU A C 1
ATOM 4985 O O . GLU A 1 624 ? -3.032 26.449 45.161 1 91.62 624 GLU A O 1
ATOM 4990 N N . TYR A 1 625 ? -3.076 26.136 42.966 1 92.97 625 TYR A N 1
ATOM 4991 C CA . TYR A 1 625 ? -2.1 25.053 43.027 1 92.97 625 TYR A CA 1
ATOM 4992 C C . TYR A 1 625 ? -0.726 25.53 42.574 1 92.97 625 TYR A C 1
ATOM 4994 O O . TYR A 1 625 ? 0.186 24.723 42.381 1 92.97 625 TYR A O 1
ATOM 5002 N N . LEU A 1 626 ? -0.562 26.803 42.398 1 94.41 626 LEU A N 1
ATOM 5003 C CA . LEU A 1 626 ? 0.701 27.36 41.926 1 94.41 626 LEU A CA 1
ATOM 5004 C C . LEU A 1 626 ? 1.452 28.045 43.062 1 94.41 626 LEU A C 1
ATOM 5006 O O . LEU A 1 626 ? 0.863 28.363 44.098 1 94.41 626 LEU A O 1
ATOM 5010 N N . SER A 1 627 ? 2.757 28.196 42.886 1 93.7 627 SER A N 1
ATOM 5011 C CA . SER A 1 627 ? 3.594 28.82 43.906 1 93.7 627 SER A CA 1
ATOM 5012 C C . SER A 1 627 ? 4.5 29.887 43.302 1 93.7 627 SER A C 1
ATOM 5014 O O . SER A 1 627 ? 4.789 29.858 42.104 1 93.7 627 SER A O 1
ATOM 5016 N N . ALA A 1 628 ? 4.872 30.781 44.133 1 94.32 628 ALA A N 1
ATOM 5017 C CA . ALA A 1 628 ? 5.822 31.805 43.705 1 94.32 628 ALA A CA 1
ATOM 5018 C C . ALA A 1 628 ? 7.146 31.179 43.278 1 94.32 628 ALA A C 1
ATOM 5020 O O . ALA A 1 628 ? 7.808 31.676 42.362 1 94.32 628 ALA A O 1
ATOM 5021 N N . ASP A 1 629 ? 7.467 30.084 43.907 1 94.25 629 ASP A N 1
ATOM 5022 C CA . ASP A 1 629 ? 8.704 29.379 43.587 1 94.25 629 ASP A CA 1
ATOM 5023 C C . ASP A 1 629 ? 8.658 28.801 42.174 1 94.25 629 ASP A C 1
ATOM 5025 O O . ASP A 1 629 ? 9.674 28.772 41.476 1 94.25 629 ASP A O 1
ATOM 5029 N N . LEU A 1 630 ? 7.557 28.316 41.802 1 94.61 630 LEU A N 1
ATOM 5030 C CA . LEU A 1 630 ? 7.399 27.799 40.447 1 94.61 630 LEU A CA 1
ATOM 5031 C C . LEU A 1 630 ? 7.654 28.892 39.415 1 94.61 630 LEU A C 1
ATOM 5033 O O . LEU A 1 630 ? 8.412 28.689 38.463 1 94.61 630 LEU A O 1
ATOM 5037 N N . PHE A 1 631 ? 7.046 30.064 39.619 1 96.89 631 PHE A N 1
ATOM 5038 C CA . PHE A 1 631 ? 7.202 31.164 38.675 1 96.89 631 PHE A CA 1
ATOM 5039 C C . PHE A 1 631 ? 8.646 31.65 38.642 1 96.89 631 PHE A C 1
ATOM 5041 O O . PHE A 1 631 ? 9.14 32.074 37.595 1 96.89 631 PHE A O 1
ATOM 5048 N N . ALA A 1 632 ? 9.279 31.594 39.827 1 96.05 632 ALA A N 1
ATOM 5049 C CA . ALA A 1 632 ? 10.692 31.961 39.866 1 96.05 632 ALA A CA 1
ATOM 5050 C C . ALA A 1 632 ? 11.532 30.998 39.031 1 96.05 632 ALA A C 1
ATOM 5052 O O . ALA A 1 632 ? 12.427 31.423 38.297 1 96.05 632 ALA A O 1
ATOM 5053 N N . LYS A 1 633 ? 11.246 29.758 39.202 1 95.2 633 LYS A N 1
ATOM 5054 C CA . LYS A 1 633 ? 11.96 28.733 38.448 1 95.2 633 LYS A CA 1
ATOM 5055 C C . LYS A 1 633 ? 11.713 28.881 36.949 1 95.2 633 LYS A C 1
ATOM 5057 O O . LYS A 1 633 ? 12.646 28.788 36.149 1 95.2 633 LYS A O 1
ATOM 5062 N N . VAL A 1 634 ? 10.468 29.053 36.541 1 96.88 634 VAL A N 1
ATOM 5063 C CA . VAL A 1 634 ? 10.109 29.213 35.135 1 96.88 634 VAL A CA 1
ATOM 5064 C C . VAL A 1 634 ? 10.77 30.469 34.573 1 96.88 634 VAL A C 1
ATOM 5066 O O . VAL A 1 634 ? 11.261 30.467 33.442 1 96.88 634 VAL A O 1
ATOM 5069 N N . THR A 1 635 ? 10.789 31.564 35.353 1 97.89 635 THR A N 1
ATOM 5070 C CA . THR A 1 635 ? 11.43 32.806 34.936 1 97.89 635 THR A CA 1
ATOM 5071 C C . THR A 1 635 ? 12.906 32.575 34.626 1 97.89 635 THR A C 1
ATOM 5073 O O . THR A 1 635 ? 13.409 33.033 33.598 1 97.89 635 THR A O 1
ATOM 5076 N N . LYS A 1 636 ? 13.526 31.872 35.53 1 96.6 636 LYS A N 1
ATOM 5077 C CA . LYS A 1 636 ? 14.944 31.583 35.341 1 96.6 636 LYS A CA 1
ATOM 5078 C C . LYS A 1 636 ? 15.178 30.794 34.056 1 96.6 636 LYS A C 1
ATOM 5080 O O . LYS A 1 636 ? 16.105 31.09 33.299 1 96.6 636 LYS A O 1
ATOM 5085 N N . GLN A 1 637 ? 14.393 29.865 33.837 1 95.68 637 GLN A N 1
ATOM 5086 C CA . GLN A 1 637 ? 14.54 29.022 32.655 1 95.68 637 GLN A CA 1
ATOM 5087 C C . GLN A 1 637 ? 14.242 29.806 31.38 1 95.68 637 GLN A C 1
ATOM 5089 O O . GLN A 1 637 ? 14.95 29.668 30.38 1 95.68 637 GLN A O 1
ATOM 5094 N N . VAL A 1 638 ? 13.196 30.618 31.349 1 97.68 638 VAL A N 1
ATOM 5095 C CA . VAL A 1 638 ? 12.841 31.412 30.178 1 97.68 638 VAL A CA 1
ATOM 5096 C C . VAL A 1 638 ? 13.97 32.387 29.852 1 97.68 638 VAL A C 1
ATOM 5098 O O . VAL A 1 638 ? 14.289 32.608 28.681 1 97.68 638 VAL A O 1
ATOM 5101 N N . LYS A 1 639 ? 14.568 32.986 30.866 1 97.26 639 LYS A N 1
ATOM 5102 C CA . LYS A 1 639 ? 15.687 33.899 30.652 1 97.26 639 LYS A CA 1
ATOM 5103 C C . LYS A 1 639 ? 16.871 33.177 30.017 1 97.26 639 LYS A C 1
ATOM 5105 O O . LYS A 1 639 ? 17.526 33.716 29.122 1 97.26 639 LYS A O 1
ATOM 5110 N N . ARG A 1 640 ? 17.077 32.014 30.518 1 94.97 640 ARG A N 1
ATOM 5111 C CA . ARG A 1 640 ? 18.16 31.218 29.948 1 94.97 640 ARG A CA 1
ATOM 5112 C C . ARG A 1 640 ? 17.909 30.929 28.472 1 94.97 640 ARG A C 1
ATOM 5114 O O . ARG A 1 640 ? 18.821 31.034 27.65 1 94.97 640 ARG A O 1
ATOM 5121 N N . ILE A 1 641 ? 16.735 30.553 28.153 1 95.73 641 ILE A N 1
ATOM 5122 C CA . ILE A 1 641 ? 16.375 30.243 26.773 1 95.73 641 ILE A CA 1
ATOM 5123 C C . ILE A 1 641 ? 16.471 31.505 25.919 1 95.73 641 ILE A C 1
ATOM 5125 O O . ILE A 1 641 ? 16.951 31.459 24.784 1 95.73 641 ILE A O 1
ATOM 5129 N N . SER A 1 642 ? 15.928 32.622 26.468 1 95.93 642 SER A N 1
ATOM 5130 C CA . SER A 1 642 ? 15.986 33.895 25.757 1 95.93 642 SER A CA 1
ATOM 5131 C C . SER A 1 642 ? 17.423 34.268 25.407 1 95.93 642 SER A C 1
ATOM 5133 O O . SER A 1 642 ? 17.691 34.768 24.313 1 95.93 642 SER A O 1
ATOM 5135 N N . HIS A 1 643 ? 18.305 33.974 26.278 1 95.08 643 HIS A N 1
ATOM 5136 C CA . HIS A 1 643 ? 19.716 34.255 26.036 1 95.08 643 HIS A CA 1
ATOM 5137 C C . HIS A 1 643 ? 20.279 33.346 24.949 1 95.08 643 HIS A C 1
ATOM 5139 O O . HIS A 1 643 ? 21.1 33.778 24.136 1 95.08 643 HIS A O 1
ATOM 5145 N N . SER A 1 644 ? 19.854 32.164 24.985 1 94 644 SER A N 1
ATOM 5146 C CA . SER A 1 644 ? 20.34 31.196 24.006 1 94 644 SER A CA 1
ATOM 5147 C C . SER A 1 644 ? 19.902 31.571 22.594 1 94 644 SER A C 1
ATOM 5149 O O . SER A 1 644 ? 20.539 31.173 21.616 1 94 644 SER A O 1
ATOM 5151 N N . LEU A 1 645 ? 18.806 32.3 22.462 1 95 645 LEU A N 1
ATOM 5152 C CA . LEU A 1 645 ? 18.298 32.713 21.158 1 95 645 LEU A CA 1
ATOM 5153 C C . LEU A 1 645 ? 19.295 33.625 20.451 1 95 645 LEU A C 1
ATOM 5155 O O . LEU A 1 645 ? 19.346 33.659 19.219 1 95 645 LEU A O 1
ATOM 5159 N N . TYR A 1 646 ? 20.114 34.301 21.206 1 92.94 646 TYR A N 1
ATOM 5160 C CA . TYR A 1 646 ? 21.11 35.201 20.637 1 92.94 646 TYR A CA 1
ATOM 5161 C C . TYR A 1 646 ? 22.281 34.42 20.052 1 92.94 646 TYR A C 1
ATOM 5163 O O . TYR A 1 646 ? 23.063 34.959 19.265 1 92.94 646 TYR A O 1
ATOM 5171 N N . GLU A 1 647 ? 22.334 33.213 20.371 1 92.6 647 GLU A N 1
ATOM 5172 C CA . GLU A 1 647 ? 23.426 32.371 19.892 1 92.6 647 GLU A CA 1
ATOM 5173 C C . GLU A 1 647 ? 23.038 31.641 18.61 1 92.6 647 GLU A C 1
ATOM 5175 O O . GLU A 1 647 ? 23.874 30.984 17.986 1 92.6 647 GLU A O 1
ATOM 5180 N N . GLY A 1 648 ? 21.83 31.782 18.309 1 91.19 648 GLY A N 1
ATOM 5181 C CA . GLY A 1 648 ? 21.391 31.107 17.097 1 91.19 648 GLY A CA 1
ATOM 5182 C C . GLY A 1 648 ? 21.971 31.713 15.833 1 91.19 648 GLY A C 1
ATOM 5183 O O . GLY A 1 648 ? 22.325 32.894 15.811 1 91.19 648 GLY A O 1
ATOM 5184 N N . ASN A 1 649 ? 22.177 30.859 14.824 1 92.28 649 ASN A N 1
ATOM 5185 C CA . ASN A 1 649 ? 22.642 31.259 13.5 1 92.28 649 ASN A CA 1
ATOM 5186 C C . ASN A 1 649 ? 21.787 30.642 12.396 1 92.28 649 ASN A C 1
ATOM 5188 O O . ASN A 1 649 ? 22.168 29.633 11.801 1 92.28 649 ASN A O 1
ATOM 5192 N N . LEU A 1 650 ? 20.706 31.364 12.087 1 92.65 650 LEU A N 1
ATOM 5193 C CA . LEU A 1 650 ? 19.717 30.875 11.132 1 92.65 650 LEU A CA 1
ATOM 5194 C C . LEU A 1 650 ? 20.035 31.363 9.723 1 92.65 650 LEU A C 1
ATOM 5196 O O . LEU A 1 650 ? 20.414 32.521 9.533 1 92.65 650 LEU A O 1
ATOM 5200 N N . SER A 1 651 ? 19.92 30.477 8.736 1 88.37 651 SER A N 1
ATOM 5201 C CA . SER A 1 651 ? 20.106 30.854 7.339 1 88.37 651 SER A CA 1
ATOM 5202 C C . SER A 1 651 ? 18.797 30.756 6.562 1 88.37 651 SER A C 1
ATOM 5204 O O . SER A 1 651 ? 18.758 31.041 5.363 1 88.37 651 SER A O 1
ATOM 5206 N N . SER A 1 652 ? 17.76 30.51 7.242 1 88.56 652 SER A N 1
ATOM 5207 C CA . SER A 1 652 ? 16.469 30.393 6.571 1 88.56 652 SER A CA 1
ATOM 5208 C C . SER A 1 652 ? 15.964 31.754 6.104 1 88.56 652 SER A C 1
ATOM 5210 O O . SER A 1 652 ? 16.415 32.791 6.594 1 88.56 652 SER A O 1
ATOM 5212 N N . LYS A 1 653 ? 15.05 31.764 5.222 1 89.42 653 LYS A N 1
ATOM 5213 C CA . LYS A 1 653 ? 14.542 32.957 4.551 1 89.42 653 LYS A CA 1
ATOM 5214 C C . LYS A 1 653 ? 13.956 33.946 5.554 1 89.42 653 LYS A C 1
ATOM 5216 O O . LYS A 1 653 ? 14.115 35.159 5.404 1 89.42 653 LYS A O 1
ATOM 5221 N N . PHE A 1 654 ? 13.317 33.471 6.588 1 94.69 654 PHE A N 1
ATOM 5222 C CA . PHE A 1 654 ? 12.627 34.334 7.539 1 94.69 654 PHE A CA 1
ATOM 5223 C C . PHE A 1 654 ? 13.292 34.27 8.909 1 94.69 654 PHE A C 1
ATOM 5225 O O . PHE A 1 654 ? 12.635 34.464 9.934 1 94.69 654 PHE A O 1
ATOM 5232 N N . ALA A 1 655 ? 14.555 34.126 8.946 1 94.69 655 ALA A N 1
ATOM 5233 C CA . ALA A 1 655 ? 15.329 33.861 10.156 1 94.69 655 ALA A CA 1
ATOM 5234 C C . ALA A 1 655 ? 15.164 34.989 11.171 1 94.69 655 ALA A C 1
ATOM 5236 O O . ALA A 1 655 ? 14.832 34.743 12.333 1 94.69 655 ALA A O 1
ATOM 5237 N N . SER A 1 656 ? 15.388 36.232 10.723 1 94.86 656 SER A N 1
ATOM 5238 C CA . SER A 1 656 ? 15.345 37.373 11.632 1 94.86 656 SER A CA 1
ATOM 5239 C C . SER A 1 656 ? 13.957 37.545 12.238 1 94.86 656 SER A C 1
ATOM 5241 O O . SER A 1 656 ? 13.826 37.856 13.424 1 94.86 656 SER A O 1
ATOM 5243 N N . MET A 1 657 ? 12.963 37.322 11.434 1 96.1 657 MET A N 1
ATOM 5244 C CA . MET A 1 657 ? 11.584 37.466 11.891 1 96.1 657 MET A CA 1
ATOM 5245 C C . MET A 1 657 ? 11.223 36.371 12.889 1 96.1 657 MET A C 1
ATOM 5247 O O . MET A 1 657 ? 10.514 36.623 13.865 1 96.1 657 MET A O 1
ATOM 5251 N N . GLU A 1 658 ? 11.742 35.214 12.662 1 95.79 658 GLU A N 1
ATOM 5252 C CA . GLU A 1 658 ? 11.48 34.09 13.556 1 95.79 658 GLU A CA 1
ATOM 5253 C C . GLU A 1 658 ? 12.126 34.307 14.921 1 95.79 658 GLU A C 1
ATOM 5255 O O . GLU A 1 658 ? 11.505 34.052 15.955 1 95.79 658 GLU A O 1
ATOM 5260 N N . ILE A 1 659 ? 13.309 34.814 14.939 1 95.87 659 ILE A N 1
ATOM 5261 C CA . ILE A 1 659 ? 14.007 35.087 16.19 1 95.87 659 ILE A CA 1
ATOM 5262 C C . ILE A 1 659 ? 13.264 36.169 16.97 1 95.87 659 ILE A C 1
ATOM 5264 O O . ILE A 1 659 ? 13.116 36.072 18.191 1 95.87 659 ILE A O 1
ATOM 5268 N N . GLN A 1 660 ? 12.803 37.173 16.252 1 96.12 660 GLN A N 1
ATOM 5269 C CA . GLN A 1 660 ? 12.064 38.255 16.894 1 96.12 660 GLN A CA 1
ATOM 5270 C C . GLN A 1 660 ? 10.788 37.735 17.55 1 96.12 660 GLN A C 1
ATOM 5272 O O . GLN A 1 660 ? 10.44 38.148 18.658 1 96.12 660 GLN A O 1
ATOM 5277 N N . GLU A 1 661 ? 10.131 36.881 16.898 1 96.75 661 GLU A N 1
ATOM 5278 C CA . GLU A 1 661 ? 8.902 36.306 17.436 1 96.75 661 GLU A CA 1
ATOM 5279 C C . GLU A 1 661 ? 9.184 35.457 18.673 1 96.75 661 GLU A C 1
ATOM 5281 O O . GLU A 1 661 ? 8.421 35.488 19.641 1 96.75 661 GLU A O 1
ATOM 5286 N N . LEU A 1 662 ? 10.271 34.741 18.655 1 97.63 662 LEU A N 1
ATOM 5287 C CA . LEU A 1 662 ? 10.63 33.901 19.792 1 97.63 662 LEU A CA 1
ATOM 5288 C C . LEU A 1 662 ? 11.038 34.753 20.99 1 97.63 662 LEU A C 1
ATOM 5290 O O . LEU A 1 662 ? 10.675 34.446 22.127 1 97.63 662 LEU A O 1
ATOM 5294 N N . GLN A 1 663 ? 11.736 35.806 20.708 1 96.99 663 GLN A N 1
ATOM 5295 C CA . GLN A 1 663 ? 12.128 36.724 21.772 1 96.99 663 GLN A CA 1
ATOM 5296 C C . GLN A 1 663 ? 10.909 37.396 22.396 1 96.99 663 GLN A C 1
ATOM 5298 O O . GLN A 1 663 ? 10.831 37.542 23.618 1 96.99 663 GLN A O 1
ATOM 5303 N N . LEU A 1 664 ? 10.051 37.815 21.527 1 97.47 664 LEU A N 1
ATOM 5304 C CA . LEU A 1 664 ? 8.823 38.428 22.023 1 97.47 664 LEU A CA 1
ATOM 5305 C C . LEU A 1 664 ? 8.037 37.449 22.888 1 97.47 664 LEU A C 1
ATOM 5307 O O . LEU A 1 664 ? 7.496 37.829 23.928 1 97.47 664 LEU A O 1
ATOM 5311 N N . THR A 1 665 ? 7.962 36.207 22.468 1 98.27 665 THR A N 1
ATOM 5312 C CA . THR A 1 665 ? 7.257 35.193 23.245 1 98.27 665 THR A CA 1
ATOM 5313 C C . THR A 1 665 ? 7.906 35.013 24.614 1 98.27 665 THR A C 1
ATOM 5315 O O . THR A 1 665 ? 7.212 34.921 25.629 1 98.27 665 THR A O 1
ATOM 5318 N N . ALA A 1 666 ? 9.208 34.952 24.648 1 98.18 666 ALA A N 1
ATOM 5319 C CA . ALA A 1 666 ? 9.924 34.849 25.917 1 98.18 666 ALA A CA 1
ATOM 5320 C C . ALA A 1 666 ? 9.602 36.032 26.826 1 98.18 666 ALA A C 1
ATOM 5322 O O . ALA A 1 666 ? 9.371 35.857 28.024 1 98.18 666 ALA A O 1
ATOM 5323 N N . ASP A 1 667 ? 9.547 37.202 26.265 1 97.92 667 ASP A N 1
ATOM 5324 C CA . ASP A 1 667 ? 9.252 38.407 27.034 1 97.92 667 ASP A CA 1
ATOM 5325 C C . ASP A 1 667 ? 7.828 38.372 27.586 1 97.92 667 ASP A C 1
ATOM 5327 O O . ASP A 1 667 ? 7.588 38.781 28.724 1 97.92 667 ASP A O 1
ATOM 5331 N N . LEU A 1 668 ? 6.947 37.963 26.747 1 98.04 668 LEU A N 1
ATOM 5332 C CA . LEU A 1 668 ? 5.565 37.837 27.198 1 98.04 668 LEU A CA 1
ATOM 5333 C C . LEU A 1 668 ? 5.452 36.816 28.325 1 98.04 668 LEU A C 1
ATOM 5335 O O . LEU A 1 668 ? 4.707 37.024 29.285 1 98.04 668 LEU A O 1
ATOM 5339 N N . MET A 1 669 ? 6.17 35.738 28.19 1 98.5 669 MET A N 1
ATOM 5340 C CA . MET A 1 669 ? 6.155 34.713 29.23 1 98.5 669 MET A CA 1
ATOM 5341 C C . MET A 1 669 ? 6.736 35.251 30.533 1 98.5 669 MET A C 1
ATOM 5343 O O . MET A 1 669 ? 6.211 34.974 31.613 1 98.5 669 MET A O 1
ATOM 5347 N N . LEU A 1 670 ? 7.8 36.022 30.456 1 98.29 670 LEU A N 1
ATOM 5348 C CA . LEU A 1 670 ? 8.406 36.624 31.639 1 98.29 670 LEU A CA 1
ATOM 5349 C C . LEU A 1 670 ? 7.431 37.576 32.324 1 98.29 670 LEU A C 1
ATOM 5351 O O . LEU A 1 670 ? 7.329 37.588 33.553 1 98.29 670 LEU A O 1
ATOM 5355 N N . THR A 1 671 ? 6.751 38.366 31.526 1 97.97 671 THR A N 1
ATOM 5356 C CA . THR A 1 671 ? 5.759 39.284 32.075 1 97.97 671 THR A CA 1
ATOM 5357 C C . THR A 1 671 ? 4.622 38.515 32.742 1 97.97 671 THR A C 1
ATOM 5359 O O . THR A 1 671 ? 4.171 38.883 33.828 1 97.97 671 THR A O 1
ATOM 5362 N N . ALA A 1 672 ? 4.164 37.437 32.114 1 98.05 672 ALA A N 1
ATOM 5363 C CA . ALA A 1 672 ? 3.116 36.598 32.689 1 98.05 672 ALA A CA 1
ATOM 5364 C C . ALA A 1 672 ? 3.564 35.995 34.018 1 98.05 672 ALA A C 1
ATOM 5366 O O . ALA A 1 672 ? 2.79 35.945 34.977 1 98.05 672 ALA A O 1
ATOM 5367 N N . CYS A 1 673 ? 4.821 35.545 34.062 1 97.92 673 CYS A N 1
ATOM 5368 C CA . CYS A 1 673 ? 5.363 34.977 35.291 1 97.92 673 CYS A CA 1
ATOM 5369 C C . CYS A 1 673 ? 5.421 36.024 36.396 1 97.92 673 CYS A C 1
ATOM 5371 O O . CYS A 1 673 ? 5.121 35.728 37.554 1 97.92 673 CYS A O 1
ATOM 5373 N N . LYS A 1 674 ? 5.816 37.201 36.026 1 97.32 674 LYS A N 1
ATOM 5374 C CA . LYS A 1 674 ? 5.869 38.29 36.997 1 97.32 674 LYS A CA 1
ATOM 5375 C C . LYS A 1 674 ? 4.485 38.581 37.571 1 97.32 674 LYS A C 1
ATOM 5377 O O . LYS A 1 674 ? 4.339 38.782 38.779 1 97.32 674 LYS A O 1
ATOM 5382 N N . ILE A 1 675 ? 3.526 38.637 36.748 1 97.08 675 ILE A N 1
ATOM 5383 C CA . ILE A 1 675 ? 2.149 38.867 37.168 1 97.08 675 ILE A CA 1
ATOM 5384 C C . ILE A 1 675 ? 1.694 37.736 38.088 1 97.08 675 ILE A C 1
ATOM 5386 O O . ILE A 1 675 ? 1.161 37.985 39.172 1 97.08 675 ILE A O 1
ATOM 5390 N N . GLY A 1 676 ? 1.933 36.498 37.638 1 96.74 676 GLY A N 1
ATOM 5391 C CA . GLY A 1 676 ? 1.535 35.35 38.437 1 96.74 676 GLY A CA 1
ATOM 5392 C C . GLY A 1 676 ? 2.179 35.327 39.811 1 96.74 676 GLY A C 1
ATOM 5393 O O . GLY A 1 676 ? 1.507 35.076 40.813 1 96.74 676 GLY A O 1
ATOM 5394 N N . ARG A 1 677 ? 3.426 35.584 39.824 1 96.4 677 ARG A N 1
ATOM 5395 C CA . ARG A 1 677 ? 4.171 35.583 41.08 1 96.4 677 ARG A CA 1
ATOM 5396 C C . ARG A 1 677 ? 3.622 36.632 42.042 1 96.4 677 ARG A C 1
ATOM 5398 O O . ARG A 1 677 ? 3.454 36.362 43.233 1 96.4 677 ARG A O 1
ATOM 5405 N N . THR A 1 678 ? 3.322 37.835 41.572 1 96 678 THR A N 1
ATOM 5406 C CA . THR A 1 678 ? 2.846 38.929 42.412 1 96 678 THR A CA 1
ATOM 5407 C C . THR A 1 678 ? 1.419 38.666 42.884 1 96 678 THR A C 1
ATOM 5409 O O . THR A 1 678 ? 1.071 38.974 44.026 1 96 678 THR A O 1
ATOM 5412 N N . LEU A 1 679 ? 0.593 38.131 42.028 1 95.71 679 LEU A N 1
ATOM 5413 C CA . LEU A 1 679 ? -0.769 37.782 42.418 1 95.71 679 LEU A CA 1
ATOM 5414 C C . LEU A 1 679 ? -0.765 36.749 43.539 1 95.71 679 LEU A C 1
ATOM 5416 O O . LEU A 1 679 ? -1.588 36.818 44.455 1 95.71 679 LEU A O 1
ATOM 5420 N N . ILE A 1 680 ? 0.125 35.805 43.443 1 94.7 680 ILE A N 1
ATOM 5421 C CA . ILE A 1 680 ? 0.237 34.794 44.489 1 94.7 680 ILE A CA 1
ATOM 5422 C C . ILE A 1 680 ? 0.697 35.446 45.791 1 94.7 680 ILE A C 1
ATOM 5424 O O . ILE A 1 680 ? 0.181 35.131 46.866 1 94.7 680 ILE A O 1
ATOM 5428 N N . GLY A 1 681 ? 1.666 36.307 45.736 1 91.5 681 GLY A N 1
ATOM 5429 C CA . GLY A 1 681 ? 2.185 36.996 46.907 1 91.5 681 GLY A CA 1
ATOM 5430 C C . GLY A 1 681 ? 1.12 37.76 47.671 1 91.5 681 GLY A C 1
ATOM 5431 O O . GLY A 1 681 ? 1.095 37.736 48.903 1 91.5 681 GLY A O 1
ATOM 5432 N N . VAL A 1 682 ? 0.221 38.388 46.935 1 91.77 682 VAL A N 1
ATOM 5433 C CA . VAL A 1 682 ? -0.819 39.206 47.551 1 91.77 682 VAL A CA 1
ATOM 5434 C C . VAL A 1 682 ? -1.98 38.319 47.993 1 91.77 682 VAL A C 1
ATOM 5436 O O . VAL A 1 682 ? -2.726 38.673 48.91 1 91.77 682 VAL A O 1
ATOM 5439 N N . GLY A 1 683 ? -2.097 37.181 47.343 1 89.07 683 GLY A N 1
ATOM 5440 C CA . GLY A 1 683 ? -3.263 36.344 47.578 1 89.07 683 GLY A CA 1
ATOM 5441 C C . GLY A 1 683 ? -2.999 35.212 48.552 1 89.07 683 GLY A C 1
ATOM 5442 O O . GLY A 1 683 ? -3.872 34.374 48.79 1 89.07 683 GLY A O 1
ATOM 5443 N N . VAL A 1 684 ? -1.818 35.044 49.124 1 87.25 684 VAL A N 1
ATOM 5444 C CA . VAL A 1 684 ? -1.475 33.965 50.044 1 87.25 684 VAL A CA 1
ATOM 5445 C C . VAL A 1 684 ? -2.306 34.088 51.319 1 87.25 684 VAL A C 1
ATOM 5447 O O . VAL A 1 684 ? -2.455 35.183 51.867 1 87.25 684 VAL A O 1
ATOM 5450 N N . ASN A 1 685 ? -2.936 33.018 51.571 1 77.81 685 ASN A N 1
ATOM 5451 C CA . ASN A 1 685 ? -3.672 32.953 52.829 1 77.81 685 ASN A CA 1
ATOM 5452 C C . ASN A 1 685 ? -2.731 32.816 54.022 1 77.81 685 ASN A C 1
ATOM 5454 O O . ASN A 1 685 ? -2.025 31.814 54.15 1 77.81 685 ASN A O 1
ATOM 5458 N N . PRO A 1 686 ? -2.657 33.796 54.905 1 68.68 686 PRO A N 1
ATOM 5459 C CA . PRO A 1 686 ? -1.757 33.696 56.056 1 68.68 686 PRO A CA 1
ATOM 5460 C C . PRO A 1 686 ? -2.091 32.515 56.966 1 68.68 686 PRO A C 1
ATOM 5462 O O . PRO A 1 686 ? -1.217 32.01 57.674 1 68.68 686 PRO A O 1
ATOM 5465 N N . ASN A 1 687 ? -3.408 32.088 57.089 1 65.77 687 ASN A N 1
ATOM 5466 C CA . ASN A 1 687 ? -3.826 30.94 57.887 1 65.77 687 ASN A CA 1
ATOM 5467 C C . ASN A 1 687 ? -4.053 29.707 57.017 1 65.77 687 ASN A C 1
ATOM 5469 O O . ASN A 1 687 ? -5.193 29.286 56.816 1 65.77 687 ASN A O 1
ATOM 5473 N N . SER A 1 688 ? -3.118 29.2 56.27 1 59.98 688 SER A N 1
ATOM 5474 C CA . SER A 1 688 ? -3.118 28.189 55.217 1 59.98 688 SER A CA 1
ATOM 5475 C C . SER A 1 688 ? -3.777 26.899 55.69 1 59.98 688 SER A C 1
ATOM 5477 O O . SER A 1 688 ? -4.136 26.044 54.877 1 59.98 688 SER A O 1
ATOM 5479 N N . ASN A 1 689 ? -3.731 26.589 57.029 1 55.37 689 ASN A N 1
ATOM 5480 C CA . ASN A 1 689 ? -4.31 25.352 57.543 1 55.37 689 ASN A CA 1
ATOM 5481 C C . ASN A 1 689 ? -5.816 25.296 57.304 1 55.37 689 ASN A C 1
ATOM 5483 O O . ASN A 1 689 ? -6.436 24.244 57.467 1 55.37 689 ASN A O 1
ATOM 5487 N N . MET A 1 690 ? -6.469 26.421 57.033 1 58.34 690 MET A N 1
ATOM 5488 C CA . MET A 1 690 ? -7.915 26.45 56.833 1 58.34 690 MET A CA 1
ATOM 5489 C C . MET A 1 690 ? -8.266 27.065 55.482 1 58.34 690 MET A C 1
ATOM 5491 O O . MET A 1 690 ? -7.925 28.218 55.213 1 58.34 690 MET A O 1
ATOM 5495 N N . GLY A 1 691 ? -8.629 26.239 54.294 1 64.15 691 GLY A N 1
ATOM 5496 C CA . GLY A 1 691 ? -9.187 26.673 53.023 1 64.15 691 GLY A CA 1
ATOM 5497 C C . GLY A 1 691 ? -8.188 26.614 51.882 1 64.15 691 GLY A C 1
ATOM 5498 O O . GLY A 1 691 ? -7.29 25.77 51.88 1 64.15 691 GLY A O 1
ATOM 5499 N N . LEU A 1 692 ? -8.308 27.601 50.929 1 75.91 692 LEU A N 1
ATOM 5500 C CA . LEU A 1 692 ? -7.455 27.626 49.746 1 75.91 692 LEU A CA 1
ATOM 5501 C C . LEU A 1 692 ? -6.103 28.256 50.064 1 75.91 692 LEU A C 1
ATOM 5503 O O . LEU A 1 692 ? -6.034 29.269 50.764 1 75.91 692 LEU A O 1
ATOM 5507 N N . ALA A 1 693 ? -5.025 27.712 49.699 1 80.22 693 ALA A N 1
ATOM 5508 C CA . ALA A 1 693 ? -3.67 28.173 49.993 1 80.22 693 ALA A CA 1
ATOM 5509 C C . ALA A 1 693 ? -3.4 29.528 49.345 1 80.22 693 ALA A C 1
ATOM 5511 O O . ALA A 1 693 ? -2.705 30.37 49.92 1 80.22 693 ALA A O 1
ATOM 5512 N N . VAL A 1 694 ? -3.997 29.746 48.174 1 88.28 694 VAL A N 1
ATOM 5513 C CA . VAL A 1 694 ? -3.801 30.991 47.438 1 88.28 694 VAL A CA 1
ATOM 5514 C C . VAL A 1 694 ? -5.102 31.392 46.746 1 88.28 694 VAL A C 1
ATOM 5516 O O . VAL A 1 694 ? -5.812 30.541 46.204 1 88.28 694 VAL A O 1
ATOM 5519 N N . ILE A 1 695 ? -5.486 32.633 46.891 1 88.73 695 ILE A N 1
ATOM 5520 C CA . ILE A 1 695 ? -6.656 33.173 46.209 1 88.73 695 ILE A CA 1
ATOM 5521 C C . ILE A 1 695 ? -6.23 34.294 45.263 1 88.73 695 ILE A C 1
ATOM 5523 O O . ILE A 1 695 ? -5.362 35.102 45.599 1 88.73 695 ILE A O 1
ATOM 5527 N N . ASN A 1 696 ? -6.761 34.347 44.084 1 92.65 696 ASN A N 1
ATOM 5528 C CA . ASN A 1 696 ? -6.513 35.432 43.14 1 92.65 696 ASN A CA 1
ATOM 5529 C C . ASN A 1 696 ? -7.352 36.664 43.47 1 92.65 696 ASN A C 1
ATOM 5531 O O . ASN A 1 696 ? -8.543 36.711 43.157 1 92.65 696 ASN A O 1
ATOM 5535 N N . LEU A 1 697 ? -6.773 37.669 44.028 1 90.77 697 LEU A N 1
ATOM 5536 C CA . LEU A 1 697 ? -7.49 38.853 44.49 1 90.77 697 LEU A CA 1
ATOM 5537 C C . LEU A 1 697 ? -7.682 39.85 43.352 1 90.77 697 LEU A C 1
ATOM 5539 O O . LEU A 1 697 ? -8.385 40.851 43.511 1 90.77 697 LEU A O 1
ATOM 5543 N N . GLY A 1 698 ? -7.027 39.55 42.185 1 92.14 698 GLY A N 1
ATOM 5544 C CA . GLY A 1 698 ? -7.202 40.431 41.041 1 92.14 698 GLY A CA 1
ATOM 5545 C C . GLY A 1 698 ? -6.124 41.493 40.937 1 92.14 698 GLY A C 1
ATOM 5546 O O . GLY A 1 698 ? -5.458 41.809 41.925 1 92.14 698 GLY A O 1
ATOM 5547 N N . ILE A 1 699 ? -6.007 42.102 39.845 1 93.39 699 ILE A N 1
ATOM 5548 C CA . ILE A 1 699 ? -4.951 43.048 39.5 1 93.39 699 ILE A CA 1
ATOM 5549 C C . ILE A 1 699 ? -5.124 44.332 40.307 1 93.39 699 ILE A C 1
ATOM 5551 O O . ILE A 1 699 ? -4.141 44.983 40.67 1 93.39 699 ILE A O 1
ATOM 5555 N N . CYS A 1 700 ? -6.367 44.629 40.594 1 90.03 700 CYS A N 1
ATOM 5556 C CA . CYS A 1 700 ? -6.668 45.871 41.297 1 90.03 700 CYS A CA 1
ATOM 5557 C C . CYS A 1 700 ? -6.014 45.892 42.673 1 90.03 700 CYS A C 1
ATOM 5559 O O . CYS A 1 700 ? -5.794 46.961 43.245 1 90.03 700 CYS A O 1
ATOM 5561 N N . ASN A 1 701 ? -5.748 44.74 43.204 1 91.4 701 ASN A N 1
ATOM 5562 C CA . ASN A 1 701 ? -5.201 44.638 44.553 1 91.4 701 ASN A CA 1
ATOM 5563 C C . ASN A 1 701 ? -3.676 44.594 44.537 1 91.4 701 ASN A C 1
ATOM 5565 O O . ASN A 1 701 ? -3.043 44.491 45.589 1 91.4 701 ASN A O 1
ATOM 5569 N N . LEU A 1 702 ? -3.049 44.763 43.399 1 94.23 702 LEU A N 1
ATOM 5570 C CA . LEU A 1 702 ? -1.594 44.788 43.291 1 94.23 702 LEU A CA 1
ATOM 5571 C C . LEU A 1 702 ? -1.049 46.177 43.605 1 94.23 702 LEU A C 1
ATOM 5573 O O . LEU A 1 702 ? -1.752 47.176 43.437 1 94.23 702 LEU A O 1
ATOM 5577 N N . PRO A 1 703 ? 0.184 46.232 44.025 1 93.19 703 PRO A N 1
ATOM 5578 C CA . PRO A 1 703 ? 0.781 47.54 44.301 1 93.19 703 PRO A CA 1
ATOM 5579 C C . PRO A 1 703 ? 0.834 48.438 43.067 1 93.19 703 PRO A C 1
ATOM 5581 O O . PRO A 1 703 ? 1.117 47.962 41.965 1 93.19 703 PRO A O 1
ATOM 5584 N N . PRO A 1 704 ? 0.569 49.735 43.25 1 93.24 704 PRO A N 1
ATOM 5585 C CA . PRO A 1 704 ? 0.536 50.664 42.118 1 93.24 704 PRO A CA 1
ATOM 5586 C C . PRO A 1 704 ? 1.855 50.708 41.351 1 93.24 704 PRO A C 1
ATOM 5588 O O . PRO A 1 704 ? 1.857 50.849 40.126 1 93.24 704 PRO A O 1
ATOM 5591 N N . THR A 1 705 ? 2.964 50.577 42.098 1 94.14 705 THR A N 1
ATOM 5592 C CA . THR A 1 705 ? 4.269 50.602 41.446 1 94.14 705 THR A CA 1
ATOM 5593 C C . THR A 1 705 ? 4.43 49.407 40.511 1 94.14 705 THR A C 1
ATOM 5595 O O . THR A 1 705 ? 4.974 49.54 39.413 1 94.14 705 THR A O 1
ATOM 5598 N N . PHE A 1 706 ? 3.954 48.359 40.957 1 95.19 706 PHE A N 1
ATOM 5599 C CA . PHE A 1 706 ? 4.016 47.149 40.146 1 95.19 706 PHE A CA 1
ATOM 5600 C C . PHE A 1 706 ? 3.127 47.276 38.915 1 95.19 706 PHE A C 1
ATOM 5602 O O . PHE A 1 706 ? 3.531 46.905 37.81 1 95.19 706 PHE A O 1
ATOM 5609 N N . ARG A 1 707 ? 1.904 47.722 39.131 1 95.68 707 ARG A N 1
ATOM 5610 C CA . ARG A 1 707 ? 0.961 47.879 38.028 1 95.68 707 ARG A CA 1
ATOM 5611 C C . ARG A 1 707 ? 1.519 48.816 36.961 1 95.68 707 ARG A C 1
ATOM 5613 O O . ARG A 1 707 ? 1.403 48.541 35.765 1 95.68 707 ARG A O 1
ATOM 5620 N N . THR A 1 708 ? 2.18 49.907 37.449 1 94.98 708 THR A N 1
ATOM 5621 C CA . THR A 1 708 ? 2.777 50.853 36.512 1 94.98 708 THR A CA 1
ATOM 5622 C C . THR A 1 708 ? 3.907 50.195 35.726 1 94.98 708 THR A C 1
ATOM 5624 O O . THR A 1 708 ? 4.052 50.429 34.524 1 94.98 708 THR A O 1
ATOM 5627 N N . ASP A 1 709 ? 4.711 49.424 36.396 1 95.93 709 ASP A N 1
ATOM 5628 C CA . ASP A 1 709 ? 5.818 48.725 35.75 1 95.93 709 ASP A CA 1
ATOM 5629 C C . ASP A 1 709 ? 5.309 47.764 34.677 1 95.93 709 ASP A C 1
ATOM 5631 O O . ASP A 1 709 ? 5.849 47.719 33.57 1 95.93 709 ASP A O 1
ATOM 5635 N N . VAL A 1 710 ? 4.331 46.967 35.018 1 96.36 710 VAL A N 1
ATOM 5636 C CA . VAL A 1 710 ? 3.766 46.003 34.08 1 96.36 710 VAL A CA 1
ATOM 5637 C C . VAL A 1 710 ? 3.113 46.739 32.913 1 96.36 710 VAL A C 1
ATOM 5639 O O . VAL A 1 710 ? 3.211 46.304 31.763 1 96.36 710 VAL A O 1
ATOM 5642 N N . ALA A 1 711 ? 2.417 47.823 33.182 1 95.79 711 ALA A N 1
ATOM 5643 C CA . ALA A 1 711 ? 1.797 48.63 32.133 1 95.79 711 ALA A CA 1
ATOM 5644 C C . ALA A 1 711 ? 2.836 49.111 31.125 1 95.79 711 ALA A C 1
ATOM 5646 O O . ALA A 1 711 ? 2.595 49.084 29.916 1 95.79 711 ALA A O 1
ATOM 5647 N N . ASN A 1 712 ? 3.96 49.562 31.657 1 95.7 712 ASN A N 1
ATOM 5648 C CA . ASN A 1 712 ? 5.038 50.008 30.781 1 95.7 712 ASN A CA 1
ATOM 5649 C C . ASN A 1 712 ? 5.566 48.868 29.915 1 95.7 712 ASN A C 1
ATOM 5651 O O . ASN A 1 712 ? 5.841 49.059 28.729 1 95.7 712 ASN A O 1
ATOM 5655 N N . LYS A 1 713 ? 5.702 47.762 30.494 1 95.92 713 LYS A N 1
ATOM 5656 C CA . LYS A 1 713 ? 6.156 46.595 29.743 1 95.92 713 LYS A CA 1
ATOM 5657 C C . LYS A 1 713 ? 5.14 46.199 28.675 1 95.92 713 LYS A C 1
ATOM 5659 O O . LYS A 1 713 ? 5.514 45.855 27.552 1 95.92 713 LYS A O 1
ATOM 5664 N N . MET A 1 714 ? 3.888 46.225 29.054 1 95.45 714 MET A N 1
ATOM 5665 C CA . MET A 1 714 ? 2.825 45.866 28.12 1 95.45 714 MET A CA 1
ATOM 5666 C C . MET A 1 714 ? 2.806 46.815 26.927 1 95.45 714 MET A C 1
ATOM 5668 O O . MET A 1 714 ? 2.562 46.391 25.795 1 95.45 714 MET A O 1
ATOM 5672 N N . LEU A 1 715 ? 3.056 48.092 27.184 1 95.76 715 LEU A N 1
ATOM 5673 C CA . LEU A 1 715 ? 3.123 49.063 26.098 1 95.76 715 LEU A CA 1
ATOM 5674 C C . LEU A 1 715 ? 4.23 48.703 25.113 1 95.76 715 LEU A C 1
ATOM 5676 O O . LEU A 1 715 ? 4.033 48.776 23.898 1 95.76 715 LEU A O 1
ATOM 5680 N N . ALA A 1 716 ? 5.319 48.322 25.667 1 96.41 716 ALA A N 1
ATOM 5681 C CA . ALA A 1 716 ? 6.446 47.912 24.833 1 96.41 716 ALA A CA 1
ATOM 5682 C C . ALA A 1 716 ? 6.115 46.644 24.051 1 96.41 716 ALA A C 1
ATOM 5684 O O . ALA A 1 716 ? 6.463 46.524 22.874 1 96.41 716 ALA A O 1
ATOM 5685 N N . HIS A 1 717 ? 5.497 45.716 24.707 1 96.2 717 HIS A N 1
ATOM 5686 C CA . HIS A 1 717 ? 5.125 44.462 24.063 1 96.2 717 HIS A CA 1
ATOM 5687 C C . HIS A 1 717 ? 4.138 44.698 22.925 1 96.2 717 HIS A C 1
ATOM 5689 O O . HIS A 1 717 ? 4.215 44.041 21.884 1 96.2 717 HIS A O 1
ATOM 5695 N N . ILE A 1 718 ? 3.181 45.516 23.132 1 96.44 718 ILE A N 1
ATOM 5696 C CA . ILE A 1 718 ? 2.156 45.81 22.136 1 96.44 718 ILE A CA 1
ATOM 5697 C C . ILE A 1 718 ? 2.81 46.36 20.871 1 96.44 718 ILE A C 1
ATOM 5699 O O . ILE A 1 718 ? 2.465 45.952 19.759 1 96.44 718 ILE A O 1
ATOM 5703 N N . GLU A 1 719 ? 3.781 47.235 21.043 1 96.08 719 GLU A N 1
ATOM 5704 C CA . GLU A 1 719 ? 4.492 47.801 19.9 1 96.08 719 GLU A CA 1
ATOM 5705 C C . GLU A 1 719 ? 5.315 46.736 19.18 1 96.08 719 GLU A C 1
ATOM 5707 O O . GLU A 1 719 ? 5.328 46.681 17.948 1 96.08 719 GLU A O 1
ATOM 5712 N N . GLN A 1 720 ? 5.976 45.996 19.924 1 96.21 720 GLN A N 1
ATOM 5713 C CA . GLN A 1 720 ? 6.778 44.926 19.339 1 96.21 720 GLN A CA 1
ATOM 5714 C C . GLN A 1 720 ? 5.895 43.902 18.632 1 96.21 720 GLN A C 1
ATOM 5716 O O . GLN A 1 720 ? 6.255 43.393 17.569 1 96.21 720 GLN A O 1
ATOM 5721 N N . TYR A 1 721 ? 4.82 43.594 19.264 1 96.65 721 TYR A N 1
ATOM 5722 C CA . TYR A 1 721 ? 3.887 42.625 18.701 1 96.65 721 TYR A CA 1
ATOM 5723 C C . TYR A 1 721 ? 3.352 43.1 17.355 1 96.65 721 TYR A C 1
ATOM 5725 O O . TYR A 1 721 ? 3.297 42.329 16.395 1 96.65 721 TYR A O 1
ATOM 5733 N N . LYS A 1 722 ? 2.972 44.3 17.266 1 96.03 722 LYS A N 1
ATOM 5734 C CA . LYS A 1 722 ? 2.478 44.892 16.027 1 96.03 722 LYS A CA 1
ATOM 5735 C C . LYS A 1 722 ? 3.522 44.799 14.918 1 96.03 722 LYS A C 1
ATOM 5737 O O . LYS A 1 722 ? 3.21 44.39 13.798 1 96.03 722 LYS A O 1
ATOM 5742 N N . GLY A 1 723 ? 4.704 45.163 15.201 1 95.32 723 GLY A N 1
ATOM 5743 C CA . GLY A 1 723 ? 5.789 45.102 14.234 1 95.32 723 GLY A CA 1
ATOM 5744 C C . GLY A 1 723 ? 6.09 43.691 13.764 1 95.32 723 GLY A C 1
ATOM 5745 O O . GLY A 1 723 ? 6.294 43.46 12.57 1 95.32 723 GLY A O 1
ATOM 5746 N N . SER A 1 724 ? 6.167 42.824 14.689 1 95.71 724 SER A N 1
ATOM 5747 C CA . SER A 1 724 ? 6.469 41.434 14.365 1 95.71 724 SER A CA 1
ATOM 5748 C C . SER A 1 724 ? 5.363 40.81 13.519 1 95.71 724 SER A C 1
ATOM 5750 O O . SER A 1 724 ? 5.639 40.039 12.598 1 95.71 724 SER A O 1
ATOM 5752 N N . TRP A 1 725 ? 4.12 41.095 13.85 1 95.47 725 TRP A N 1
ATOM 5753 C CA . TRP A 1 725 ? 2.972 40.553 13.132 1 95.47 725 TRP A CA 1
ATOM 5754 C C . TRP A 1 725 ? 3.017 40.945 11.659 1 95.47 725 TRP A C 1
ATOM 5756 O O . TRP A 1 725 ? 2.86 40.096 10.778 1 95.47 725 TRP A O 1
ATOM 5766 N N . LEU A 1 726 ? 3.255 42.142 11.35 1 95.88 726 LEU A N 1
ATOM 5767 C CA . LEU A 1 726 ? 3.103 42.704 10.012 1 95.88 726 LEU A CA 1
ATOM 5768 C C . LEU A 1 726 ? 4.232 42.242 9.097 1 95.88 726 LEU A C 1
ATOM 5770 O O . LEU A 1 726 ? 4.148 42.391 7.876 1 95.88 726 LEU A O 1
ATOM 5774 N N . GLN A 1 727 ? 5.182 41.61 9.633 1 95.46 727 GLN A N 1
ATOM 5775 C CA . GLN A 1 727 ? 6.302 41.141 8.823 1 95.46 727 GLN A CA 1
ATOM 5776 C C . GLN A 1 727 ? 5.911 39.917 8 1 95.46 727 GLN A C 1
ATOM 5778 O O . GLN A 1 727 ? 6.355 39.76 6.861 1 95.46 727 GLN A O 1
ATOM 5783 N N . ARG A 1 728 ? 5.031 39.096 8.583 1 95.57 728 ARG A N 1
ATOM 5784 C CA . ARG A 1 728 ? 4.777 37.842 7.882 1 95.57 728 ARG A CA 1
ATOM 5785 C C . ARG A 1 728 ? 3.287 37.521 7.855 1 95.57 728 ARG A C 1
ATOM 5787 O O . ARG A 1 728 ? 2.88 36.476 7.343 1 95.57 728 ARG A O 1
ATOM 5794 N N . HIS A 1 729 ? 2.482 38.397 8.381 1 95.87 729 HIS A N 1
ATOM 5795 C CA . HIS A 1 729 ? 1.045 38.144 8.401 1 95.87 729 HIS A CA 1
ATOM 5796 C C . HIS A 1 729 ? 0.266 39.354 7.899 1 95.87 729 HIS A C 1
ATOM 5798 O O . HIS A 1 729 ? 0.756 40.484 7.963 1 95.87 729 HIS A O 1
ATOM 5804 N N . LEU A 1 730 ? -0.878 39.066 7.392 1 95.02 730 LEU A N 1
ATOM 5805 C CA . LEU A 1 730 ? -1.77 40.129 6.943 1 95.02 730 LEU A CA 1
ATOM 5806 C C . LEU A 1 730 ? -2.325 40.911 8.128 1 95.02 730 LEU A C 1
ATOM 5808 O O . LEU A 1 730 ? -2.408 40.384 9.24 1 95.02 730 LEU A O 1
ATOM 5812 N N . PRO A 1 731 ? -2.649 42.077 7.9 1 92.9 731 PRO A N 1
ATOM 5813 C CA . PRO A 1 731 ? -3.085 42.923 9.013 1 92.9 731 PRO A CA 1
ATOM 5814 C C . PRO A 1 731 ? -4.423 42.481 9.601 1 92.9 731 PRO A C 1
ATOM 5816 O O . PRO A 1 731 ? -4.746 42.827 10.741 1 92.9 731 PRO A O 1
ATOM 5819 N N . GLN A 1 732 ? -5.065 41.688 8.724 1 83.46 732 GLN A N 1
ATOM 5820 C CA . GLN A 1 732 ? -6.353 41.22 9.224 1 83.46 732 GLN A CA 1
ATOM 5821 C C . GLN A 1 732 ? -6.183 40.4 10.5 1 83.46 732 GLN A C 1
ATOM 5823 O O . GLN A 1 732 ? -5.219 39.643 10.634 1 83.46 732 GLN A O 1
ATOM 5828 N N . GLY A 1 733 ? -6.721 40.56 11.601 1 87.4 733 GLY A N 1
ATOM 5829 C CA . GLY A 1 733 ? -6.687 39.83 12.858 1 87.4 733 GLY A CA 1
ATOM 5830 C C . GLY A 1 733 ? -5.854 40.515 13.924 1 87.4 733 GLY A C 1
ATOM 5831 O O . GLY A 1 733 ? -5.996 40.223 15.113 1 87.4 733 GLY A O 1
ATOM 5832 N N . LEU A 1 734 ? -4.836 41.309 13.398 1 93.31 734 LEU A N 1
ATOM 5833 C CA . LEU A 1 734 ? -3.951 42.007 14.324 1 93.31 734 LEU A CA 1
ATOM 5834 C C . LEU A 1 734 ? -4.753 42.824 15.331 1 93.31 734 LEU A C 1
ATOM 5836 O O . LEU A 1 734 ? -4.385 42.904 16.505 1 93.31 734 LEU A O 1
ATOM 5840 N N . GLN A 1 735 ? -5.811 43.372 14.874 1 91.64 735 GLN A N 1
ATOM 5841 C CA . GLN A 1 735 ? -6.621 44.241 15.721 1 91.64 735 GLN A CA 1
ATOM 5842 C C . GLN A 1 735 ? -7.163 43.483 16.929 1 91.64 735 GLN A C 1
ATOM 5844 O O . GLN A 1 735 ? -7.177 44.009 18.043 1 91.64 735 GLN A O 1
ATOM 5849 N N . SER A 1 736 ? -7.637 42.305 16.691 1 90.46 736 SER A N 1
ATOM 5850 C CA . SER A 1 736 ? -8.164 41.5 17.789 1 90.46 736 SER A CA 1
ATOM 5851 C C . SER A 1 736 ? -7.087 41.215 18.831 1 90.46 736 SER A C 1
ATOM 5853 O O . SER A 1 736 ? -7.366 41.206 20.032 1 90.46 736 SER A O 1
ATOM 5855 N N . SER A 1 737 ? -5.899 40.961 18.406 1 92.87 737 SER A N 1
ATOM 5856 C CA . SER A 1 737 ? -4.785 40.709 19.314 1 92.87 737 SER A CA 1
ATOM 5857 C C . SER A 1 737 ? -4.42 41.962 20.101 1 92.87 737 SER A C 1
ATOM 5859 O O . SER A 1 737 ? -4.192 41.897 21.311 1 92.87 737 SER A O 1
ATOM 5861 N N . LEU A 1 738 ? -4.397 43.054 19.415 1 94.11 738 LEU A N 1
ATOM 5862 C CA . LEU A 1 738 ? -4.03 44.307 20.066 1 94.11 738 LEU A CA 1
ATOM 5863 C C . LEU A 1 738 ? -5.1 44.734 21.066 1 94.11 738 LEU A C 1
ATOM 5865 O O . LEU A 1 738 ? -4.785 45.312 22.109 1 94.11 738 LEU A O 1
ATOM 5869 N N . LEU A 1 739 ? -6.348 44.463 20.746 1 93.61 739 LEU A N 1
ATOM 5870 C CA . LEU A 1 739 ? -7.442 44.808 21.647 1 93.61 739 LEU A CA 1
ATOM 5871 C C . LEU A 1 739 ? -7.304 44.074 22.976 1 93.61 739 LEU A C 1
ATOM 5873 O O . LEU A 1 739 ? -7.506 44.664 24.04 1 93.61 739 LEU A O 1
ATOM 5877 N N . VAL A 1 740 ? -6.968 42.828 22.912 1 93.4 740 VAL A N 1
ATOM 5878 C CA . VAL A 1 740 ? -6.858 42.047 24.139 1 93.4 740 VAL A CA 1
ATOM 5879 C C . VAL A 1 740 ? -5.642 42.509 24.938 1 93.4 740 VAL A C 1
ATOM 5881 O O . VAL A 1 740 ? -5.696 42.598 26.167 1 93.4 740 VAL A O 1
ATOM 5884 N N . LEU A 1 741 ? -4.561 42.816 24.294 1 92.8 741 LEU A N 1
ATOM 5885 C CA . LEU A 1 741 ? -3.355 43.28 24.972 1 92.8 741 LEU A CA 1
ATOM 5886 C C . LEU A 1 741 ? -3.565 44.67 25.562 1 92.8 741 LEU A C 1
ATOM 5888 O O . LEU A 1 741 ? -3.098 44.958 26.666 1 92.8 741 LEU A O 1
ATOM 5892 N N . THR A 1 742 ? -4.264 45.464 24.866 1 93.92 742 THR A N 1
ATOM 5893 C CA . THR A 1 742 ? -4.559 46.804 25.359 1 93.92 742 THR A CA 1
ATOM 5894 C C . THR A 1 742 ? -5.518 46.745 26.544 1 93.92 742 THR A C 1
ATOM 5896 O O . THR A 1 742 ? -5.397 47.53 27.488 1 93.92 742 THR A O 1
ATOM 5899 N N . SER A 1 743 ? -6.48 45.927 26.378 1 93.07 743 SER A N 1
ATOM 5900 C CA . SER A 1 743 ? -7.374 45.724 27.513 1 93.07 743 SER A CA 1
ATOM 5901 C C . SER A 1 743 ? -6.602 45.284 28.753 1 93.07 743 SER A C 1
ATOM 5903 O O . SER A 1 743 ? -6.91 45.711 29.867 1 93.07 743 SER A O 1
ATOM 5905 N N . ALA A 1 744 ? -5.685 44.395 28.571 1 90.83 744 ALA A N 1
ATOM 5906 C CA . ALA A 1 744 ? -4.822 43.96 29.667 1 90.83 744 ALA A CA 1
ATOM 5907 C C . ALA A 1 744 ? -4.004 45.126 30.216 1 90.83 744 ALA A C 1
ATOM 5909 O O . ALA A 1 744 ? -3.841 45.26 31.431 1 90.83 744 ALA A O 1
ATOM 5910 N N . LEU A 1 745 ? -3.496 45.964 29.301 1 92.56 745 LEU A N 1
ATOM 5911 C CA . LEU A 1 745 ? -2.745 47.151 29.696 1 92.56 745 LEU A CA 1
ATOM 5912 C C . LEU A 1 745 ? -3.592 48.061 30.58 1 92.56 745 LEU A C 1
ATOM 5914 O O . LEU A 1 745 ? -3.129 48.525 31.624 1 92.56 745 LEU A O 1
ATOM 5918 N N . HIS A 1 746 ? -4.813 48.234 30.238 1 92.8 746 HIS A N 1
ATOM 5919 C CA . HIS A 1 746 ? -5.699 49.141 30.958 1 92.8 746 HIS A CA 1
ATOM 5920 C C . HIS A 1 746 ? -5.981 48.633 32.368 1 92.8 746 HIS A C 1
ATOM 5922 O O . HIS A 1 746 ? -6.222 49.426 33.281 1 92.8 746 HIS A O 1
ATOM 5928 N N . ARG A 1 747 ? -5.951 47.388 32.513 1 91.89 747 ARG A N 1
ATOM 5929 C CA . ARG A 1 747 ? -6.182 46.812 33.834 1 91.89 747 ARG A CA 1
ATOM 5930 C C . ARG A 1 747 ? -5.028 47.128 34.779 1 91.89 747 ARG A C 1
ATOM 5932 O O . ARG A 1 747 ? -5.209 47.163 35.998 1 91.89 747 ARG A O 1
ATOM 5939 N N . PHE A 1 748 ? -3.866 47.409 34.257 1 93.01 748 PHE A N 1
ATOM 5940 C CA . PHE A 1 748 ? -2.68 47.629 35.077 1 93.01 748 PHE A CA 1
ATOM 5941 C C . PHE A 1 748 ? -2.429 49.12 35.275 1 93.01 748 PHE A C 1
ATOM 5943 O O . PHE A 1 748 ? -1.542 49.509 36.038 1 93.01 748 PHE A O 1
ATOM 5950 N N . VAL A 1 749 ? -3.2 49.954 34.574 1 89.78 749 VAL A N 1
ATOM 5951 C CA . VAL A 1 749 ? -3.053 51.394 34.76 1 89.78 749 VAL A CA 1
ATOM 5952 C C . VAL A 1 749 ? -3.815 51.835 36.008 1 89.78 749 VAL A C 1
ATOM 5954 O O . VAL A 1 749 ? -5.018 51.59 36.127 1 89.78 749 VAL A O 1
ATOM 5957 N N . PRO A 1 750 ? -3.1 52.391 36.95 1 77.85 750 PRO A N 1
ATOM 5958 C CA . PRO A 1 750 ? -3.766 52.833 38.178 1 77.85 750 PRO A CA 1
ATOM 5959 C C . PRO A 1 750 ? -4.788 53.94 37.929 1 77.85 750 PRO A C 1
ATOM 5961 O O . PRO A 1 750 ? -4.618 54.748 37.013 1 77.85 750 PRO A O 1
ATOM 5964 N N . GLU A 1 751 ? -6.07 53.831 38.384 1 66.62 751 GLU A N 1
ATOM 5965 C CA . GLU A 1 751 ? -7.047 54.914 38.308 1 66.62 751 GLU A CA 1
ATOM 5966 C C . GLU A 1 751 ? -6.522 56.179 38.981 1 66.62 751 GLU A C 1
ATOM 5968 O O . GLU A 1 751 ? -5.977 56.121 40.085 1 66.62 751 GLU A O 1
ATOM 5973 N N . THR A 1 752 ? -5.939 57.213 38.272 1 47.03 752 THR A N 1
ATOM 5974 C CA . THR A 1 752 ? -5.717 58.494 38.934 1 47.03 752 THR A CA 1
ATOM 5975 C C . THR A 1 752 ? -6.992 58.979 39.617 1 47.03 752 THR A C 1
ATOM 5977 O O . THR A 1 752 ? -8.088 58.837 39.07 1 47.03 752 THR A O 1
ATOM 5980 N N . MET B 1 1 ? -23.643 11.508 -37.731 1 21.12 1 MET B N 1
ATOM 5981 C CA . MET B 1 1 ? -22.707 10.394 -37.862 1 21.12 1 MET B CA 1
ATOM 5982 C C . MET B 1 1 ? -22.984 9.325 -36.81 1 21.12 1 MET B C 1
ATOM 5984 O O . MET B 1 1 ? -22.339 8.275 -36.802 1 21.12 1 MET B O 1
ATOM 5988 N N . LEU B 1 2 ? -23.817 9.766 -35.751 1 21.97 2 LEU B N 1
ATOM 5989 C CA . LEU B 1 2 ? -24.411 9.193 -34.548 1 21.97 2 LEU B CA 1
ATOM 5990 C C . LEU B 1 2 ? -25.36 8.053 -34.9 1 21.97 2 LEU B C 1
ATOM 5992 O O . LEU B 1 2 ? -25.447 7.063 -34.169 1 21.97 2 LEU B O 1
ATOM 5996 N N . LEU B 1 3 ? -26.227 8.283 -35.987 1 24.3 3 LEU B N 1
ATOM 5997 C CA . LEU B 1 3 ? -27.362 7.459 -36.39 1 24.3 3 LEU B CA 1
ATOM 5998 C C . LEU B 1 3 ? -26.89 6.122 -36.952 1 24.3 3 LEU B C 1
ATOM 6000 O O . LEU B 1 3 ? -27.616 5.127 -36.89 1 24.3 3 LEU B O 1
ATOM 6004 N N . PHE B 1 4 ? -25.684 6.118 -37.677 1 24.95 4 PHE B N 1
ATOM 6005 C CA . PHE B 1 4 ? -25.241 5.003 -38.505 1 24.95 4 PHE B CA 1
ATOM 6006 C C . PHE B 1 4 ? -24.773 3.839 -37.64 1 24.95 4 PHE B C 1
ATOM 6008 O O . PHE B 1 4 ? -24.91 2.676 -38.027 1 24.95 4 PHE B O 1
ATOM 6015 N N . VAL B 1 5 ? -24.017 4.126 -36.469 1 22.08 5 VAL B N 1
ATOM 6016 C CA . VAL B 1 5 ? -23.311 3.05 -35.783 1 22.08 5 VAL B CA 1
ATOM 6017 C C . VAL B 1 5 ? -24.304 2.201 -34.993 1 22.08 5 VAL B C 1
ATOM 6019 O O . VAL B 1 5 ? -23.929 1.19 -34.395 1 22.08 5 VAL B O 1
ATOM 6022 N N . LYS B 1 6 ? -25.575 2.717 -34.788 1 24.73 6 LYS B N 1
ATOM 6023 C CA . LYS B 1 6 ? -26.649 2.072 -34.037 1 24.73 6 LYS B CA 1
ATOM 6024 C C . LYS B 1 6 ? -27.008 0.719 -34.644 1 24.73 6 LYS B C 1
ATOM 6026 O O . LYS B 1 6 ? -27.327 -0.227 -33.921 1 24.73 6 LYS B O 1
ATOM 6031 N N . ASN B 1 7 ? -27.086 0.748 -36.01 1 25.5 7 ASN B N 1
ATOM 6032 C CA . ASN B 1 7 ? -27.712 -0.347 -36.745 1 25.5 7 ASN B CA 1
ATOM 6033 C C . ASN B 1 7 ? -26.865 -1.615 -36.689 1 25.5 7 ASN B C 1
ATOM 6035 O O . ASN B 1 7 ? -27.368 -2.714 -36.928 1 25.5 7 ASN B O 1
ATOM 6039 N N . TYR B 1 8 ? -25.436 -1.429 -36.615 1 27.35 8 TYR B N 1
ATOM 6040 C CA . TYR B 1 8 ? -24.596 -2.602 -36.828 1 27.35 8 TYR B CA 1
ATOM 6041 C C . TYR B 1 8 ? -24.636 -3.529 -35.619 1 27.35 8 TYR B C 1
ATOM 6043 O O . TYR B 1 8 ? -24.554 -4.751 -35.763 1 27.35 8 TYR B O 1
ATOM 6051 N N . TYR B 1 9 ? -24.783 -2.945 -34.335 1 27.1 9 TYR B N 1
ATOM 6052 C CA . TYR B 1 9 ? -24.646 -3.804 -33.164 1 27.1 9 TYR B CA 1
ATOM 6053 C C . TYR B 1 9 ? -25.849 -4.728 -33.021 1 27.1 9 TYR B C 1
ATOM 6055 O O . TYR B 1 9 ? -25.767 -5.768 -32.364 1 27.1 9 TYR B O 1
ATOM 6063 N N . LYS B 1 10 ? -27.008 -4.245 -33.49 1 30.24 10 LYS B N 1
ATOM 6064 C CA . LYS B 1 10 ? -28.214 -5.06 -33.378 1 30.24 10 LYS B CA 1
ATOM 6065 C C . LYS B 1 10 ? -28.077 -6.356 -34.171 1 30.24 10 LYS B C 1
ATOM 6067 O O . LYS B 1 10 ? -28.613 -7.393 -33.773 1 30.24 10 LYS B O 1
ATOM 6072 N N . LEU B 1 11 ? -27.311 -6.214 -35.342 1 28.92 11 LEU B N 1
ATOM 6073 C CA . LEU B 1 11 ? -27.258 -7.349 -36.256 1 28.92 11 LEU B CA 1
ATOM 6074 C C . LEU B 1 11 ? -26.508 -8.519 -35.627 1 28.92 11 LEU B C 1
ATOM 6076 O O . LEU B 1 11 ? -26.941 -9.669 -35.733 1 28.92 11 LEU B O 1
ATOM 6080 N N . VAL B 1 12 ? -25.377 -8.182 -34.86 1 30.96 12 VAL B N 1
ATOM 6081 C CA . VAL B 1 12 ? -24.552 -9.303 -34.422 1 30.96 12 VAL B CA 1
ATOM 6082 C C . VAL B 1 12 ? -25.285 -10.093 -33.341 1 30.96 12 VAL B C 1
ATOM 6084 O O . VAL B 1 12 ? -25.174 -11.32 -33.277 1 30.96 12 VAL B O 1
ATOM 6087 N N . GLN B 1 13 ? -26.176 -9.422 -32.536 1 29.58 13 GLN B N 1
ATOM 6088 C CA . GLN B 1 13 ? -26.865 -10.139 -31.468 1 29.58 13 GLN B CA 1
ATOM 6089 C C . GLN B 1 13 ? -27.795 -11.208 -32.033 1 29.58 13 GLN B C 1
ATOM 6091 O O . GLN B 1 13 ? -27.905 -12.301 -31.475 1 29.58 13 GLN B O 1
ATOM 6096 N N . ILE B 1 14 ? -28.466 -10.851 -33.126 1 32.36 14 ILE B N 1
ATOM 6097 C CA . ILE B 1 14 ? -29.481 -11.754 -33.658 1 32.36 14 ILE B CA 1
ATOM 6098 C C . ILE B 1 14 ? -28.825 -13.055 -34.116 1 32.36 14 ILE B C 1
ATOM 6100 O O . ILE B 1 14 ? -29.357 -14.142 -33.881 1 32.36 14 ILE B O 1
ATOM 6104 N N . LEU B 1 15 ? -27.587 -12.912 -34.664 1 31.31 15 LEU B N 1
ATOM 6105 C CA . LEU B 1 15 ? -27.028 -14.104 -35.292 1 31.31 15 LEU B CA 1
ATOM 6106 C C . LEU B 1 15 ? -26.674 -15.155 -34.244 1 31.31 15 LEU B C 1
ATOM 6108 O O . LEU B 1 15 ? -26.851 -16.353 -34.476 1 31.31 15 LEU B O 1
ATOM 6112 N N . LEU B 1 16 ? -26.132 -14.708 -33.027 1 28.06 16 LEU B N 1
ATOM 6113 C CA . LEU B 1 16 ? -25.618 -15.727 -32.119 1 28.06 16 LEU B CA 1
ATOM 6114 C C . LEU B 1 16 ? -26.759 -16.487 -31.452 1 28.06 16 LEU B C 1
ATOM 6116 O O . LEU B 1 16 ? -26.564 -17.601 -30.96 1 28.06 16 LEU B O 1
ATOM 6120 N N . TYR B 1 17 ? -27.902 -15.934 -31.19 1 29.19 17 TYR B N 1
ATOM 6121 C CA . TYR B 1 17 ? -28.969 -16.639 -30.488 1 29.19 17 TYR B CA 1
ATOM 6122 C C . TYR B 1 17 ? -29.445 -17.845 -31.289 1 29.19 17 TYR B C 1
ATOM 6124 O O . TYR B 1 17 ? -29.854 -18.857 -30.715 1 29.19 17 TYR B O 1
ATOM 6132 N N . GLU B 1 18 ? -29.517 -17.663 -32.587 1 30.01 18 GLU B N 1
ATOM 6133 C CA . GLU B 1 18 ? -30.191 -18.699 -33.363 1 30.01 18 GLU B CA 1
ATOM 6134 C C . GLU B 1 18 ? -29.339 -19.963 -33.452 1 30.01 18 GLU B C 1
ATOM 6136 O O . GLU B 1 18 ? -29.835 -21.026 -33.832 1 30.01 18 GLU B O 1
ATOM 6141 N N . ARG B 1 19 ? -28.004 -19.835 -33.226 1 31.73 19 ARG B N 1
ATOM 6142 C CA . ARG B 1 19 ? -27.229 -21.054 -33.433 1 31.73 19 ARG B CA 1
ATOM 6143 C C . ARG B 1 19 ? -27.537 -22.087 -32.354 1 31.73 19 ARG B C 1
ATOM 6145 O O . ARG B 1 19 ? -27.202 -23.265 -32.502 1 31.73 19 ARG B O 1
ATOM 6152 N N . LEU B 1 20 ? -28.024 -21.809 -31.138 1 27.42 20 LEU B N 1
ATOM 6153 C CA . LEU B 1 20 ? -28.228 -22.916 -30.209 1 27.42 20 LEU B CA 1
ATOM 6154 C C . LEU B 1 20 ? -29.393 -23.792 -30.655 1 27.42 20 LEU B C 1
ATOM 6156 O O . LEU B 1 20 ? -29.704 -24.795 -30.009 1 27.42 20 LEU B O 1
ATOM 6160 N N . LYS B 1 21 ? -30.539 -23.107 -31.202 1 27.91 21 LYS B N 1
ATOM 6161 C CA . LYS B 1 21 ? -31.589 -24.086 -31.466 1 27.91 21 LYS B CA 1
ATOM 6162 C C . LYS B 1 21 ? -31.225 -24.977 -32.65 1 27.91 21 LYS B C 1
ATOM 6164 O O . LYS B 1 21 ? -30.778 -24.486 -33.689 1 27.91 21 LYS B O 1
ATOM 6169 N N . GLY B 1 22 ? -30.703 -26.355 -32.626 1 28.35 22 GLY B N 1
ATOM 6170 C CA . GLY B 1 22 ? -30.243 -27.514 -33.375 1 28.35 22 GLY B CA 1
ATOM 6171 C C . GLY B 1 22 ? -30.266 -27.302 -34.877 1 28.35 22 GLY B C 1
ATOM 6172 O O . GLY B 1 22 ? -30.028 -28.237 -35.644 1 28.35 22 GLY B O 1
ATOM 6173 N N . LYS B 1 23 ? -31.157 -26.383 -35.322 1 32.21 23 LYS B N 1
ATOM 6174 C CA . LYS B 1 23 ? -31.472 -26.47 -36.745 1 32.21 23 LYS B CA 1
ATOM 6175 C C . LYS B 1 23 ? -30.311 -25.964 -37.597 1 32.21 23 LYS B C 1
ATOM 6177 O O . LYS B 1 23 ? -29.649 -24.988 -37.236 1 32.21 23 LYS B O 1
ATOM 6182 N N . THR B 1 24 ? -29.676 -26.973 -38.277 1 33.61 24 THR B N 1
ATOM 6183 C CA . THR B 1 24 ? -28.504 -26.77 -39.121 1 33.61 24 THR B CA 1
ATOM 6184 C C . THR B 1 24 ? -28.75 -25.652 -40.13 1 33.61 24 THR B C 1
ATOM 6186 O O . THR B 1 24 ? -29.899 -25.314 -40.422 1 33.61 24 THR B O 1
ATOM 6189 N N . PRO B 1 25 ? -27.848 -24.712 -40.231 1 36.91 25 PRO B N 1
ATOM 6190 C CA . PRO B 1 25 ? -28.076 -23.729 -41.293 1 36.91 25 PRO B CA 1
ATOM 6191 C C . PRO B 1 25 ? -28.674 -24.35 -42.553 1 36.91 25 PRO B C 1
ATOM 6193 O O . PRO B 1 25 ? -29.362 -23.666 -43.316 1 36.91 25 PRO B O 1
ATOM 6196 N N . TYR B 1 26 ? -28.32 -25.679 -42.749 1 38.57 26 TYR B N 1
ATOM 6197 C CA . TYR B 1 26 ? -28.887 -26.446 -43.852 1 38.57 26 TYR B CA 1
ATOM 6198 C C . TYR B 1 26 ? -30.398 -26.577 -43.706 1 38.57 26 TYR B C 1
ATOM 6200 O O . TYR B 1 26 ? -31.138 -26.435 -44.683 1 38.57 26 TYR B O 1
ATOM 6208 N N . ASP B 1 27 ? -30.804 -26.859 -42.42 1 41.1 27 ASP B N 1
ATOM 6209 C CA . ASP B 1 27 ? -32.21 -27.142 -42.149 1 41.1 27 ASP B CA 1
ATOM 6210 C C . ASP B 1 27 ? -33.068 -25.893 -42.337 1 41.1 27 ASP B C 1
ATOM 6212 O O . ASP B 1 27 ? -34.23 -25.987 -42.739 1 41.1 27 ASP B O 1
ATOM 6216 N N . LEU B 1 28 ? -32.53 -24.817 -41.899 1 38.17 28 LEU B N 1
ATOM 6217 C CA . LEU B 1 28 ? -33.336 -23.601 -41.903 1 38.17 28 LEU B CA 1
ATOM 6218 C C . LEU B 1 28 ? -33.474 -23.045 -43.316 1 38.17 28 LEU B C 1
ATOM 6220 O O . LEU B 1 28 ? -34.202 -22.074 -43.538 1 38.17 28 LEU B O 1
ATOM 6224 N N . SER B 1 29 ? -32.457 -23.339 -44.202 1 37.38 29 SER B N 1
ATOM 6225 C CA . SER B 1 29 ? -32.435 -22.869 -45.583 1 37.38 29 SER B CA 1
ATOM 6226 C C . SER B 1 29 ? -33.531 -23.531 -46.411 1 37.38 29 SER B C 1
ATOM 6228 O O . SER B 1 29 ? -33.698 -23.219 -47.591 1 37.38 29 SER B O 1
ATOM 6230 N N . ARG B 1 30 ? -34.221 -24.552 -46.014 1 40.6 30 ARG B N 1
ATOM 6231 C CA . ARG B 1 30 ? -35.117 -25.368 -46.829 1 40.6 30 ARG B CA 1
ATOM 6232 C C . ARG B 1 30 ? -36.277 -24.537 -47.367 1 40.6 30 ARG B C 1
ATOM 6234 O O . ARG B 1 30 ? -36.9 -24.904 -48.364 1 40.6 30 ARG B O 1
ATOM 6241 N N . GLY B 1 31 ? -36.924 -23.609 -46.454 1 38.95 31 GLY B N 1
ATOM 6242 C CA . GLY B 1 31 ? -38.133 -22.967 -46.946 1 38.95 31 GLY B CA 1
ATOM 6243 C C . GLY B 1 31 ? -37.871 -21.987 -48.074 1 38.95 31 GLY B C 1
ATOM 6244 O O . GLY B 1 31 ? -38.801 -21.557 -48.759 1 38.95 31 GLY B O 1
ATOM 6245 N N . LYS B 1 32 ? -37.042 -20.961 -47.732 1 36.09 32 LYS B N 1
ATOM 6246 C CA . LYS B 1 32 ? -37.119 -19.881 -48.711 1 36.09 32 LYS B CA 1
ATOM 6247 C C . LYS B 1 32 ? -36.387 -20.252 -49.998 1 36.09 32 LYS B C 1
ATOM 6249 O O . LYS B 1 32 ? -35.203 -20.592 -49.969 1 36.09 32 LYS B O 1
ATOM 6254 N N . GLN B 1 33 ? -37.17 -20.602 -51.116 1 37.75 33 GLN B N 1
ATOM 6255 C CA . GLN B 1 33 ? -36.826 -21.195 -52.404 1 37.75 33 GLN B CA 1
ATOM 6256 C C . GLN B 1 33 ? -35.578 -20.545 -52.994 1 37.75 33 GLN B C 1
ATOM 6258 O O . GLN B 1 33 ? -34.719 -21.23 -53.551 1 37.75 33 GLN B O 1
ATOM 6263 N N . SER B 1 34 ? -35.746 -19.125 -52.913 1 38.58 34 SER B N 1
ATOM 6264 C CA . SER B 1 34 ? -34.764 -18.347 -53.661 1 38.58 34 SER B CA 1
ATOM 6265 C C . SER B 1 34 ? -33.356 -18.565 -53.118 1 38.58 34 SER B C 1
ATOM 6267 O O . SER B 1 34 ? -32.381 -18.527 -53.871 1 38.58 34 SER B O 1
ATOM 6269 N N . LEU B 1 35 ? -33.379 -18.572 -51.74 1 34.81 35 LEU B N 1
ATOM 6270 C CA . LEU B 1 35 ? -32.063 -18.624 -51.111 1 34.81 35 LEU B CA 1
ATOM 6271 C C . LEU B 1 35 ? -31.432 -20.001 -51.286 1 34.81 35 LEU B C 1
ATOM 6273 O O . LEU B 1 35 ? -30.209 -20.142 -51.213 1 34.81 35 LEU B O 1
ATOM 6277 N N . HIS B 1 36 ? -32.321 -21.11 -51.392 1 36.46 36 HIS B N 1
ATOM 6278 C CA . HIS B 1 36 ? -31.963 -22.507 -51.612 1 36.46 36 HIS B CA 1
ATOM 6279 C C . HIS B 1 36 ? -31.126 -22.669 -52.876 1 36.46 36 HIS B C 1
ATOM 6281 O O . HIS B 1 36 ? -30.117 -23.378 -52.871 1 36.46 36 HIS B O 1
ATOM 6287 N N . CYS B 1 37 ? -31.754 -22.049 -53.95 1 38.15 37 CYS B N 1
ATOM 6288 C CA . CYS B 1 37 ? -31.101 -22.163 -55.249 1 38.15 37 CYS B CA 1
ATOM 6289 C C . CYS B 1 37 ? -29.67 -21.641 -55.188 1 38.15 37 CYS B C 1
ATOM 6291 O O . CYS B 1 37 ? -28.774 -22.198 -55.823 1 38.15 37 CYS B O 1
ATOM 6293 N N . PHE B 1 38 ? -29.646 -20.445 -54.446 1 34.36 38 PHE B N 1
ATOM 6294 C CA . PHE B 1 38 ? -28.366 -19.747 -54.467 1 34.36 38 PHE B CA 1
ATOM 6295 C C . PHE B 1 38 ? -27.291 -20.567 -53.764 1 34.36 38 PHE B C 1
ATOM 6297 O O . PHE B 1 38 ? -26.147 -20.622 -54.22 1 34.36 38 PHE B O 1
ATOM 6304 N N . LEU B 1 39 ? -27.734 -21.261 -52.653 1 31.07 39 LEU B N 1
ATOM 6305 C CA . LEU B 1 39 ? -26.78 -22.066 -51.899 1 31.07 39 LEU B CA 1
ATOM 6306 C C . LEU B 1 39 ? -26.28 -23.24 -52.733 1 31.07 39 LEU B C 1
ATOM 6308 O O . LEU B 1 39 ? -25.114 -23.627 -52.632 1 31.07 39 LEU B O 1
ATOM 6312 N N . GLN B 1 40 ? -27.367 -23.858 -53.409 1 32.49 40 GLN B N 1
ATOM 6313 C CA . GLN B 1 40 ? -27.04 -25.049 -54.186 1 32.49 40 GLN B CA 1
ATOM 6314 C C . GLN B 1 40 ? -25.911 -24.77 -55.174 1 32.49 40 GLN B C 1
ATOM 6316 O O . GLN B 1 40 ? -25.078 -25.64 -55.436 1 32.49 40 GLN B O 1
ATOM 6321 N N . ARG B 1 41 ? -26.158 -23.533 -55.815 1 31.36 41 ARG B N 1
ATOM 6322 C CA . ARG B 1 41 ? -25.247 -23.288 -56.929 1 31.36 41 ARG B CA 1
ATOM 6323 C C . ARG B 1 41 ? -23.795 -23.316 -56.465 1 31.36 41 ARG B C 1
ATOM 6325 O O . ARG B 1 41 ? -22.911 -23.757 -57.202 1 31.36 41 ARG B O 1
ATOM 6332 N N . PHE B 1 42 ? -23.633 -22.508 -55.291 1 30.92 42 PHE B N 1
ATOM 6333 C CA . PHE B 1 42 ? -22.205 -22.308 -55.074 1 30.92 42 PHE B CA 1
ATOM 6334 C C . PHE B 1 42 ? -21.565 -23.565 -54.496 1 30.92 42 PHE B C 1
ATOM 6336 O O . PHE B 1 42 ? -20.361 -23.588 -54.23 1 30.92 42 PHE B O 1
ATOM 6343 N N . LEU B 1 43 ? -22.448 -24.529 -53.837 1 26.48 43 LEU B N 1
ATOM 6344 C CA . LEU B 1 43 ? -21.879 -25.785 -53.36 1 26.48 43 LEU B CA 1
ATOM 6345 C C . LEU B 1 43 ? -21.257 -26.571 -54.509 1 26.48 43 LEU B C 1
ATOM 6347 O O . LEU B 1 43 ? -20.418 -27.447 -54.285 1 26.48 43 LEU B O 1
ATOM 6351 N N . SER B 1 44 ? -22.09 -26.458 -55.645 1 24.87 44 SER B N 1
ATOM 6352 C CA . SER B 1 44 ? -21.805 -27.47 -56.656 1 24.87 44 SER B CA 1
ATOM 6353 C C . SER B 1 44 ? -20.332 -27.456 -57.053 1 24.87 44 SER B C 1
ATOM 6355 O O . SER B 1 44 ? -19.768 -28.495 -57.401 1 24.87 44 SER B O 1
ATOM 6357 N N . ASN B 1 45 ? -19.962 -26.132 -57.351 1 22.07 45 ASN B N 1
ATOM 6358 C CA . ASN B 1 45 ? -18.926 -26.175 -58.377 1 22.07 45 ASN B CA 1
ATOM 6359 C C . ASN B 1 45 ? -17.645 -26.818 -57.854 1 22.07 45 ASN B C 1
ATOM 6361 O O . ASN B 1 45 ? -16.624 -26.828 -58.544 1 22.07 45 ASN B O 1
ATOM 6365 N N . PHE B 1 46 ? -17.467 -26.657 -56.493 1 22.04 46 PHE B N 1
ATOM 6366 C CA . PHE B 1 46 ? -16.029 -26.841 -56.335 1 22.04 46 PHE B CA 1
ATOM 6367 C C . PHE B 1 46 ? -15.653 -28.311 -56.48 1 22.04 46 PHE B C 1
ATOM 6369 O O . PHE B 1 46 ? -14.806 -28.816 -55.739 1 22.04 46 PHE B O 1
ATOM 6376 N N . ILE B 1 47 ? -16.699 -29.161 -56.72 1 21.62 47 ILE B N 1
ATOM 6377 C CA . ILE B 1 47 ? -16.393 -30.587 -56.696 1 21.62 47 ILE B CA 1
ATOM 6378 C C . ILE B 1 47 ? -15.319 -30.902 -57.735 1 21.62 47 ILE B C 1
ATOM 6380 O O . ILE B 1 47 ? -14.664 -31.944 -57.664 1 21.62 47 ILE B O 1
ATOM 6384 N N . SER B 1 48 ? -15.422 -30.179 -58.878 1 18.38 48 SER B N 1
ATOM 6385 C CA . SER B 1 48 ? -15.134 -31.043 -60.018 1 18.38 48 SER B CA 1
ATOM 6386 C C . SER B 1 48 ? -13.686 -31.519 -60 1 18.38 48 SER B C 1
ATOM 6388 O O . SER B 1 48 ? -13.383 -32.621 -60.461 1 18.38 48 SER B O 1
ATOM 6390 N N . ASN B 1 49 ? -12.796 -30.527 -60.111 1 17.96 49 ASN B N 1
ATOM 6391 C CA . ASN B 1 49 ? -11.814 -30.828 -61.147 1 17.96 49 ASN B CA 1
ATOM 6392 C C . ASN B 1 49 ? -10.92 -31.999 -60.748 1 17.96 49 ASN B C 1
ATOM 6394 O O . ASN B 1 49 ? -10.632 -32.192 -59.565 1 17.96 49 ASN B O 1
ATOM 6398 N N . GLU B 1 50 ? -10.23 -32.689 -61.804 1 17.65 50 GLU B N 1
ATOM 6399 C CA . GLU B 1 50 ? -9.872 -33.955 -62.437 1 17.65 50 GLU B CA 1
ATOM 6400 C C . GLU B 1 50 ? -8.696 -34.615 -61.723 1 17.65 50 GLU B C 1
ATOM 6402 O O . GLU B 1 50 ? -8.044 -33.991 -60.883 1 17.65 50 GLU B O 1
ATOM 6407 N N . SER B 1 51 ? -7.81 -35.355 -62.514 1 16.86 51 SER B N 1
ATOM 6408 C CA . SER B 1 51 ? -7.309 -36.702 -62.767 1 16.86 51 SER B CA 1
ATOM 6409 C C . SER B 1 51 ? -5.965 -36.929 -62.084 1 16.86 51 SER B C 1
ATOM 6411 O O . SER B 1 51 ? -5.779 -37.926 -61.384 1 16.86 51 SER B O 1
ATOM 6413 N N . GLU B 1 52 ? -4.806 -36.393 -62.686 1 16.96 52 GLU B N 1
ATOM 6414 C CA . GLU B 1 52 ? -3.852 -37.336 -63.261 1 16.96 52 GLU B CA 1
ATOM 6415 C C . GLU B 1 52 ? -2.868 -37.837 -62.207 1 16.96 52 GLU B C 1
ATOM 6417 O O . GLU B 1 52 ? -2.658 -39.044 -62.069 1 16.96 52 GLU B O 1
ATOM 6422 N N . THR B 1 53 ? -1.619 -37.129 -62.111 1 17.88 53 THR B N 1
ATOM 6423 C CA . THR B 1 53 ? -0.328 -37.768 -62.338 1 17.88 53 THR B CA 1
ATOM 6424 C C . THR B 1 53 ? 0.21 -38.375 -61.045 1 17.88 53 THR B C 1
ATOM 6426 O O . THR B 1 53 ? 0.388 -37.67 -60.05 1 17.88 53 THR B O 1
ATOM 6429 N N . MET B 1 54 ? -0.016 -39.632 -60.764 1 18 54 MET B N 1
ATOM 6430 C CA . MET B 1 54 ? 0.24 -40.649 -59.748 1 18 54 MET B CA 1
ATOM 6431 C C . MET B 1 54 ? 1.733 -40.762 -59.457 1 18 54 MET B C 1
ATOM 6433 O O . MET B 1 54 ? 2.169 -41.697 -58.783 1 18 54 MET B O 1
ATOM 6437 N N . HIS B 1 55 ? 2.647 -39.746 -59.827 1 17.47 55 HIS B N 1
ATOM 6438 C CA . HIS B 1 55 ? 3.964 -40.347 -60.003 1 17.47 55 HIS B CA 1
ATOM 6439 C C . HIS B 1 55 ? 4.451 -40.997 -58.712 1 17.47 55 HIS B C 1
ATOM 6441 O O . HIS B 1 55 ? 4.127 -40.531 -57.618 1 17.47 55 HIS B O 1
ATOM 6447 N N . SER B 1 56 ? 5.022 -42.214 -58.78 1 16.98 56 SER B N 1
ATOM 6448 C CA . SER B 1 56 ? 5.346 -43.438 -58.055 1 16.98 56 SER B CA 1
ATOM 6449 C C . SER B 1 56 ? 6.481 -43.21 -57.063 1 16.98 56 SER B C 1
ATOM 6451 O O . SER B 1 56 ? 6.753 -44.062 -56.216 1 16.98 56 SER B O 1
ATOM 6453 N N . PRO B 1 57 ? 7.37 -42.098 -57.175 1 18.54 57 PRO B N 1
ATOM 6454 C CA . PRO B 1 57 ? 8.72 -42.637 -56.996 1 18.54 57 PRO B CA 1
ATOM 6455 C C . PRO B 1 57 ? 9.005 -43.048 -55.553 1 18.54 57 PRO B C 1
ATOM 6457 O O . PRO B 1 57 ? 8.466 -42.45 -54.619 1 18.54 57 PRO B O 1
ATOM 6460 N N . THR B 1 58 ? 9.441 -44.222 -55.261 1 17.37 58 THR B N 1
ATOM 6461 C CA . THR B 1 58 ? 9.711 -45.212 -54.224 1 17.37 58 THR B CA 1
ATOM 6462 C C . THR B 1 58 ? 10.832 -44.739 -53.303 1 17.37 58 THR B C 1
ATOM 6464 O O . THR B 1 58 ? 11.222 -45.45 -52.374 1 17.37 58 THR B O 1
ATOM 6467 N N . THR B 1 59 ? 11.478 -43.495 -53.498 1 18.29 59 THR B N 1
ATOM 6468 C CA . THR B 1 59 ? 12.869 -43.634 -53.082 1 18.29 59 THR B CA 1
ATOM 6469 C C . THR B 1 59 ? 12.962 -43.884 -51.579 1 18.29 59 THR B C 1
ATOM 6471 O O . THR B 1 59 ? 12.143 -43.377 -50.809 1 18.29 59 THR B O 1
ATOM 6474 N N . THR B 1 60 ? 13.841 -44.783 -51.105 1 17.68 60 THR B N 1
ATOM 6475 C CA . THR B 1 60 ? 14.252 -45.641 -50 1 17.68 60 THR B CA 1
ATOM 6476 C C . THR B 1 60 ? 14.795 -44.808 -48.841 1 17.68 60 THR B C 1
ATOM 6478 O O . THR B 1 60 ? 15.821 -44.138 -48.978 1 17.68 60 THR B O 1
ATOM 6481 N N . PHE B 1 61 ? 13.938 -44.14 -47.97 1 17.14 61 PHE B N 1
ATOM 6482 C CA . PHE B 1 61 ? 14.322 -43.255 -46.877 1 17.14 61 PHE B CA 1
ATOM 6483 C C . PHE B 1 61 ? 15.141 -44.007 -45.834 1 17.14 61 PHE B C 1
ATOM 6485 O O . PHE B 1 61 ? 14.687 -45.015 -45.29 1 17.14 61 PHE B O 1
ATOM 6492 N N . THR B 1 62 ? 16.452 -44.011 -46.026 1 18.17 62 THR B N 1
ATOM 6493 C CA . THR B 1 62 ? 17.438 -44.633 -45.15 1 18.17 62 THR B CA 1
ATOM 6494 C C . THR B 1 62 ? 17.244 -44.177 -43.707 1 18.17 62 THR B C 1
ATOM 6496 O O . THR B 1 62 ? 16.911 -43.016 -43.457 1 18.17 62 THR B O 1
ATOM 6499 N N . GLU B 1 63 ? 17.179 -45.069 -42.668 1 17.5 63 GLU B N 1
ATOM 6500 C CA . GLU B 1 63 ? 16.847 -45.285 -41.263 1 17.5 63 GLU B CA 1
ATOM 6501 C C . GLU B 1 63 ? 17.767 -44.481 -40.348 1 17.5 63 GLU B C 1
ATOM 6503 O O . GLU B 1 63 ? 18.717 -45.025 -39.782 1 17.5 63 GLU B O 1
ATOM 6508 N N . GLY B 1 64 ? 18.19 -43.169 -40.64 1 17.47 64 GLY B N 1
ATOM 6509 C CA . GLY B 1 64 ? 19.252 -42.67 -39.781 1 17.47 64 GLY B CA 1
ATOM 6510 C C . GLY B 1 64 ? 18.848 -42.584 -38.321 1 17.47 64 GLY B C 1
ATOM 6511 O O . GLY B 1 64 ? 17.726 -42.183 -38.005 1 17.47 64 GLY B O 1
ATOM 6512 N N . ASN B 1 65 ? 19.444 -43.388 -37.334 1 18.07 65 ASN B N 1
ATOM 6513 C CA . ASN B 1 65 ? 19.36 -43.725 -35.917 1 18.07 65 ASN B CA 1
ATOM 6514 C C . ASN B 1 65 ? 19.585 -42.5 -35.035 1 18.07 65 ASN B C 1
ATOM 6516 O O . ASN B 1 65 ? 20.709 -42.004 -34.929 1 18.07 65 ASN B O 1
ATOM 6520 N N . PHE B 1 66 ? 18.792 -41.463 -35.114 1 17.14 66 PHE B N 1
ATOM 6521 C CA . PHE B 1 66 ? 19.04 -40.265 -34.32 1 17.14 66 PHE B CA 1
ATOM 6522 C C . PHE B 1 66 ? 18.993 -40.583 -32.83 1 17.14 66 PHE B C 1
ATOM 6524 O O . PHE B 1 66 ? 17.99 -41.099 -32.332 1 17.14 66 PHE B O 1
ATOM 6531 N N . CYS B 1 67 ? 20.156 -40.836 -32.133 1 18.57 67 CYS B N 1
ATOM 6532 C CA . CYS B 1 67 ? 20.489 -41.094 -30.737 1 18.57 67 CYS B CA 1
ATOM 6533 C C . CYS B 1 67 ? 19.977 -39.974 -29.838 1 18.57 67 CYS B C 1
ATOM 6535 O O . CYS B 1 67 ? 20.239 -38.798 -30.096 1 18.57 67 CYS B O 1
ATOM 6537 N N . GLN B 1 68 ? 18.973 -40.115 -29.07 1 18.06 68 GLN B N 1
ATOM 6538 C CA . GLN B 1 68 ? 18.152 -39.346 -28.141 1 18.06 68 GLN B CA 1
ATOM 6539 C C . GLN B 1 68 ? 18.984 -38.823 -26.974 1 18.06 68 GLN B C 1
ATOM 6541 O O . GLN B 1 68 ? 18.801 -39.252 -25.833 1 18.06 68 GLN B O 1
ATOM 6546 N N . LYS B 1 69 ? 20.379 -38.619 -27.02 1 22.52 69 LYS B N 1
ATOM 6547 C CA . LYS B 1 69 ? 21.077 -38.347 -25.767 1 22.52 69 LYS B CA 1
ATOM 6548 C C . LYS B 1 69 ? 20.552 -37.074 -25.11 1 22.52 69 LYS B C 1
ATOM 6550 O O . LYS B 1 69 ? 20.795 -36.835 -23.925 1 22.52 69 LYS B O 1
ATOM 6555 N N . SER B 1 70 ? 20.221 -36.039 -25.85 1 20.25 70 SER B N 1
ATOM 6556 C CA . SER B 1 70 ? 20.741 -34.749 -25.409 1 20.25 70 SER B CA 1
ATOM 6557 C C . SER B 1 70 ? 19.944 -34.206 -24.227 1 20.25 70 SER B C 1
ATOM 6559 O O . SER B 1 70 ? 20.491 -33.509 -23.371 1 20.25 70 SER B O 1
ATOM 6561 N N . ILE B 1 71 ? 18.575 -34.047 -24.195 1 22.69 71 ILE B N 1
ATOM 6562 C CA . ILE B 1 71 ? 18.079 -32.858 -23.511 1 22.69 71 ILE B CA 1
ATOM 6563 C C . ILE B 1 71 ? 18.009 -33.119 -22.008 1 22.69 71 ILE B C 1
ATOM 6565 O O . ILE B 1 71 ? 17.494 -32.292 -21.251 1 22.69 71 ILE B O 1
ATOM 6569 N N . SER B 1 72 ? 18.221 -34.401 -21.507 1 24.66 72 SER B N 1
ATOM 6570 C CA . SER B 1 72 ? 18.007 -34.591 -20.076 1 24.66 72 SER B CA 1
ATOM 6571 C C . SER B 1 72 ? 18.975 -33.746 -19.255 1 24.66 72 SER B C 1
ATOM 6573 O O . SER B 1 72 ? 18.895 -33.719 -18.025 1 24.66 72 SER B O 1
ATOM 6575 N N . SER B 1 73 ? 20.249 -33.407 -19.795 1 25.15 73 SER B N 1
ATOM 6576 C CA . SER B 1 73 ? 21.33 -32.89 -18.962 1 25.15 73 SER B CA 1
ATOM 6577 C C . SER B 1 73 ? 20.962 -31.541 -18.353 1 25.15 73 SER B C 1
ATOM 6579 O O . SER B 1 73 ? 21.539 -31.13 -17.345 1 25.15 73 SER B O 1
ATOM 6581 N N . ASN B 1 74 ? 20.321 -30.603 -19.125 1 25.58 74 ASN B N 1
ATOM 6582 C CA . ASN B 1 74 ? 20.641 -29.216 -18.804 1 25.58 74 ASN B CA 1
ATOM 6583 C C . ASN B 1 74 ? 19.867 -28.731 -17.581 1 25.58 74 ASN B C 1
ATOM 6585 O O . ASN B 1 74 ? 19.981 -27.568 -17.19 1 25.58 74 ASN B O 1
ATOM 6589 N N . MET B 1 75 ? 18.754 -29.286 -17.262 1 28.13 75 MET B N 1
ATOM 6590 C CA . MET B 1 75 ? 18.196 -28.715 -16.04 1 28.13 75 MET B CA 1
ATOM 6591 C C . MET B 1 75 ? 19.053 -29.075 -14.831 1 28.13 75 MET B C 1
ATOM 6593 O O . MET B 1 75 ? 18.717 -28.72 -13.699 1 28.13 75 MET B O 1
ATOM 6597 N N . SER B 1 76 ? 20.077 -30.163 -14.927 1 28.31 76 SER B N 1
ATOM 6598 C CA . SER B 1 76 ? 20.873 -30.675 -13.816 1 28.31 76 SER B CA 1
ATOM 6599 C C . SER B 1 76 ? 21.768 -29.589 -13.23 1 28.31 76 SER B C 1
ATOM 6601 O O . SER B 1 76 ? 22.268 -29.726 -12.112 1 28.31 76 SER B O 1
ATOM 6603 N N . GLN B 1 77 ? 22.421 -28.773 -14.117 1 28.67 77 GLN B N 1
ATOM 6604 C CA . GLN B 1 77 ? 23.623 -28.111 -13.621 1 28.67 77 GLN B CA 1
ATOM 6605 C C . GLN B 1 77 ? 23.278 -27.048 -12.582 1 28.67 77 GLN B C 1
ATOM 6607 O O . GLN B 1 77 ? 24.108 -26.197 -12.257 1 28.67 77 GLN B O 1
ATOM 6612 N N . LEU B 1 78 ? 22.084 -26.802 -12.378 1 30.16 78 LEU B N 1
ATOM 6613 C CA . LEU B 1 78 ? 22.027 -25.771 -11.347 1 30.16 78 LEU B CA 1
ATOM 6614 C C . LEU B 1 78 ? 22.52 -26.312 -10.01 1 30.16 78 LEU B C 1
ATOM 6616 O O . LEU B 1 78 ? 21.718 -26.6 -9.118 1 30.16 78 LEU B O 1
ATOM 6620 N N . SER B 1 79 ? 23.513 -27.401 -9.945 1 26.29 79 SER B N 1
ATOM 6621 C CA . SER B 1 79 ? 23.959 -27.912 -8.653 1 26.29 79 SER B CA 1
ATOM 6622 C C . SER B 1 79 ? 24.744 -26.856 -7.882 1 26.29 79 SER B C 1
ATOM 6624 O O . SER B 1 79 ? 25.933 -26.65 -8.136 1 26.29 79 SER B O 1
ATOM 6626 N N . ILE B 1 80 ? 24.478 -25.707 -7.621 1 28.43 80 ILE B N 1
ATOM 6627 C CA . ILE B 1 80 ? 25.329 -24.981 -6.684 1 28.43 80 ILE B CA 1
ATOM 6628 C C . ILE B 1 80 ? 25.458 -25.773 -5.385 1 28.43 80 ILE B C 1
ATOM 6630 O O . ILE B 1 80 ? 24.458 -26.058 -4.722 1 28.43 80 ILE B O 1
ATOM 6634 N N . GLU B 1 81 ? 26.596 -26.604 -5.232 1 25.25 81 GLU B N 1
ATOM 6635 C CA . GLU B 1 81 ? 26.97 -27.287 -3.998 1 25.25 81 GLU B CA 1
ATOM 6636 C C . GLU B 1 81 ? 27.062 -26.308 -2.831 1 25.25 81 GLU B C 1
ATOM 6638 O O . GLU B 1 81 ? 28.159 -25.926 -2.419 1 25.25 81 GLU B O 1
ATOM 6643 N N . SER B 1 82 ? 26.52 -25.192 -2.695 1 25.78 82 SER B N 1
ATOM 6644 C CA . SER B 1 82 ? 26.838 -24.486 -1.458 1 25.78 82 SER B CA 1
ATOM 6645 C C . SER B 1 82 ? 26.365 -25.27 -0.237 1 25.78 82 SER B C 1
ATOM 6647 O O . SER B 1 82 ? 25.195 -25.648 -0.151 1 25.78 82 SER B O 1
ATOM 6649 N N . ASN B 1 83 ? 27.24 -26.132 0.425 1 23.32 83 ASN B N 1
ATOM 6650 C CA . ASN B 1 83 ? 27.003 -26.79 1.705 1 23.32 83 ASN B CA 1
ATOM 6651 C C . ASN B 1 83 ? 26.537 -25.798 2.768 1 23.32 83 ASN B C 1
ATOM 6653 O O . ASN B 1 83 ? 26.658 -26.063 3.965 1 23.32 83 ASN B O 1
ATOM 6657 N N . LYS B 1 84 ? 26.303 -24.562 2.698 1 27.32 84 LYS B N 1
ATOM 6658 C CA . LYS B 1 84 ? 25.999 -23.929 3.978 1 27.32 84 LYS B CA 1
ATOM 6659 C C . LYS B 1 84 ? 24.882 -24.671 4.707 1 27.32 84 LYS B C 1
ATOM 6661 O O . LYS B 1 84 ? 23.809 -24.895 4.144 1 27.32 84 LYS B O 1
ATOM 6666 N N . SER B 1 85 ? 25.19 -25.486 5.722 1 23.58 85 SER B N 1
ATOM 6667 C CA . SER B 1 85 ? 24.36 -26.129 6.735 1 23.58 85 SER B CA 1
ATOM 6668 C C . SER B 1 85 ? 23.167 -25.256 7.107 1 23.58 85 SER B C 1
ATOM 6670 O O . SER B 1 85 ? 23.168 -24.05 6.85 1 23.58 85 SER B O 1
ATOM 6672 N N . LEU B 1 86 ? 22.215 -25.915 8.084 1 25.3 86 LEU B N 1
ATOM 6673 C CA . LEU B 1 86 ? 20.827 -25.99 8.526 1 25.3 86 LEU B CA 1
ATOM 6674 C C . LEU B 1 86 ? 20.471 -24.795 9.405 1 25.3 86 LEU B C 1
ATOM 6676 O O . LEU B 1 86 ? 19.377 -24.74 9.972 1 25.3 86 LEU B O 1
ATOM 6680 N N . ASP B 1 87 ? 21.318 -24.005 10.142 1 24.59 87 ASP B N 1
ATOM 6681 C CA . ASP B 1 87 ? 20.514 -23.716 11.326 1 24.59 87 ASP B CA 1
ATOM 6682 C C . ASP B 1 87 ? 19.196 -23.045 10.944 1 24.59 87 ASP B C 1
ATOM 6684 O O . ASP B 1 87 ? 19.098 -22.411 9.892 1 24.59 87 ASP B O 1
ATOM 6688 N N . PRO B 1 88 ? 18.046 -23.523 11.704 1 26.52 88 PRO B N 1
ATOM 6689 C CA . PRO B 1 88 ? 16.653 -23.103 11.53 1 26.52 88 PRO B CA 1
ATOM 6690 C C . PRO B 1 88 ? 16.508 -21.59 11.378 1 26.52 88 PRO B C 1
ATOM 6692 O O . PRO B 1 88 ? 17.068 -20.83 12.172 1 26.52 88 PRO B O 1
ATOM 6695 N N . VAL B 1 89 ? 16.513 -21.204 10.241 1 26.91 89 VAL B N 1
ATOM 6696 C CA . VAL B 1 89 ? 16.273 -19.808 9.89 1 26.91 89 VAL B CA 1
ATOM 6697 C C . VAL B 1 89 ? 15.171 -19.234 10.779 1 26.91 89 VAL B C 1
ATOM 6699 O O . VAL B 1 89 ? 14.346 -19.978 11.313 1 26.91 89 VAL B O 1
ATOM 6702 N N . TYR B 1 90 ? 15.073 -17.889 10.719 1 23.85 90 TYR B N 1
ATOM 6703 C CA . TYR B 1 90 ? 14.465 -16.722 11.348 1 23.85 90 TYR B CA 1
ATOM 6704 C C . TYR B 1 90 ? 12.944 -16.803 11.293 1 23.85 90 TYR B C 1
ATOM 6706 O O . TYR B 1 90 ? 12.377 -17.293 10.313 1 23.85 90 TYR B O 1
ATOM 6714 N N . ASP B 1 91 ? 12.403 -16.875 12.5 1 28.16 91 ASP B N 1
ATOM 6715 C CA . ASP B 1 91 ? 11.127 -16.545 13.128 1 28.16 91 ASP B CA 1
ATOM 6716 C C . ASP B 1 91 ? 10.513 -15.296 12.501 1 28.16 91 ASP B C 1
ATOM 6718 O O . ASP B 1 91 ? 11.11 -14.218 12.538 1 28.16 91 ASP B O 1
ATOM 6722 N N . VAL B 1 92 ? 9.943 -15.47 11.518 1 26.96 92 VAL B N 1
ATOM 6723 C CA . VAL B 1 92 ? 9.126 -14.384 10.987 1 26.96 92 VAL B CA 1
ATOM 6724 C C . VAL B 1 92 ? 8.289 -13.771 12.107 1 26.96 92 VAL B C 1
ATOM 6726 O O . VAL B 1 92 ? 7.454 -14.45 12.71 1 26.96 92 VAL B O 1
ATOM 6729 N N . PRO B 1 93 ? 8.916 -12.931 12.911 1 28.11 93 PRO B N 1
ATOM 6730 C CA . PRO B 1 93 ? 7.987 -12.464 13.943 1 28.11 93 PRO B CA 1
ATOM 6731 C C . PRO B 1 93 ? 6.634 -12.044 13.373 1 28.11 93 PRO B C 1
ATOM 6733 O O . PRO B 1 93 ? 6.55 -11.055 12.64 1 28.11 93 PRO B O 1
ATOM 6736 N N . LEU B 1 94 ? 5.862 -12.78 12.869 1 26.13 94 LEU B N 1
ATOM 6737 C CA . LEU B 1 94 ? 4.583 -12.361 12.305 1 26.13 94 LEU B CA 1
ATOM 6738 C C . LEU B 1 94 ? 3.817 -11.483 13.289 1 26.13 94 LEU B C 1
ATOM 6740 O O . LEU B 1 94 ? 3.333 -10.409 12.923 1 26.13 94 LEU B O 1
ATOM 6744 N N . ARG B 1 95 ? 3.138 -12.143 14.266 1 26.04 95 ARG B N 1
ATOM 6745 C CA . ARG B 1 95 ? 1.874 -11.663 14.815 1 26.04 95 ARG B CA 1
ATOM 6746 C C . ARG B 1 95 ? 2.101 -10.497 15.772 1 26.04 95 ARG B C 1
ATOM 6748 O O . ARG B 1 95 ? 2.598 -10.687 16.884 1 26.04 95 ARG B O 1
ATOM 6755 N N . GLU B 1 96 ? 2.656 -9.409 15.575 1 26 96 GLU B N 1
ATOM 6756 C CA . GLU B 1 96 ? 2.446 -8.592 16.767 1 26 96 GLU B CA 1
ATOM 6757 C C . GLU B 1 96 ? 0.972 -8.564 17.163 1 26 96 GLU B C 1
ATOM 6759 O O . GLU B 1 96 ? 0.122 -8.13 16.383 1 26 96 GLU B O 1
ATOM 6764 N N . SER B 1 97 ? 0.448 -9.404 18.009 1 25.36 97 SER B N 1
ATOM 6765 C CA . SER B 1 97 ? -0.805 -9.518 18.749 1 25.36 97 SER B CA 1
ATOM 6766 C C . SER B 1 97 ? -1.153 -8.209 19.45 1 25.36 97 SER B C 1
ATOM 6768 O O . SER B 1 97 ? -0.684 -7.95 20.56 1 25.36 97 SER B O 1
ATOM 6770 N N . GLY B 1 98 ? -0.804 -7.004 19.034 1 25.84 98 GLY B N 1
ATOM 6771 C CA . GLY B 1 98 ? -1.336 -6.026 19.97 1 25.84 98 GLY B CA 1
ATOM 6772 C C . GLY B 1 98 ? -2.739 -6.356 20.444 1 25.84 98 GLY B C 1
ATOM 6773 O O . GLY B 1 98 ? -3.403 -7.227 19.878 1 25.84 98 GLY B O 1
ATOM 6774 N N . LYS B 1 99 ? -3.296 -5.499 21.563 1 26.35 99 LYS B N 1
ATOM 6775 C CA . LYS B 1 99 ? -4.562 -5.652 22.274 1 26.35 99 LYS B CA 1
ATOM 6776 C C . LYS B 1 99 ? -5.69 -6.019 21.315 1 26.35 99 LYS B C 1
ATOM 6778 O O . LYS B 1 99 ? -5.587 -5.785 20.109 1 26.35 99 LYS B O 1
ATOM 6783 N N . GLU B 1 100 ? -6.759 -6.484 22.01 1 26.26 100 GLU B N 1
ATOM 6784 C CA . GLU B 1 100 ? -8.122 -6.924 21.729 1 26.26 100 GLU B CA 1
ATOM 6785 C C . GLU B 1 100 ? -8.849 -5.929 20.829 1 26.26 100 GLU B C 1
ATOM 6787 O O . GLU B 1 100 ? -9.22 -4.839 21.271 1 26.26 100 GLU B O 1
ATOM 6792 N N . SER B 1 101 ? -8.141 -5.385 19.888 1 28.69 101 SER B N 1
ATOM 6793 C CA . SER B 1 101 ? -9.287 -4.692 19.306 1 28.69 101 SER B CA 1
ATOM 6794 C C . SER B 1 101 ? -10.55 -5.541 19.396 1 28.69 101 SER B C 1
ATOM 6796 O O . SER B 1 101 ? -10.475 -6.768 19.488 1 28.69 101 SER B O 1
ATOM 6798 N N . PRO B 1 102 ? -11.737 -4.94 19.313 1 30.07 102 PRO B N 1
ATOM 6799 C CA . PRO B 1 102 ? -12.929 -5.786 19.41 1 30.07 102 PRO B CA 1
ATOM 6800 C C . PRO B 1 102 ? -12.797 -7.084 18.616 1 30.07 102 PRO B C 1
ATOM 6802 O O . PRO B 1 102 ? -11.881 -7.223 17.802 1 30.07 102 PRO B O 1
ATOM 6805 N N . ILE B 1 103 ? -14.018 -7.891 18.251 1 32.47 103 ILE B N 1
ATOM 6806 C CA . ILE B 1 103 ? -14.369 -9.3 18.106 1 32.47 103 ILE B CA 1
ATOM 6807 C C . ILE B 1 103 ? -13.742 -9.859 16.831 1 32.47 103 ILE B C 1
ATOM 6809 O O . ILE B 1 103 ? -14.136 -9.486 15.723 1 32.47 103 ILE B O 1
ATOM 6813 N N . LYS B 1 104 ? -12.553 -9.863 16.536 1 36.36 104 LYS B N 1
ATOM 6814 C CA . LYS B 1 104 ? -12.145 -10.981 15.691 1 36.36 104 LYS B CA 1
ATOM 6815 C C . LYS B 1 104 ? -12.761 -12.29 16.176 1 36.36 104 LYS B C 1
ATOM 6817 O O . LYS B 1 104 ? -12.214 -12.948 17.064 1 36.36 104 LYS B O 1
ATOM 6822 N N . THR B 1 105 ? -13.883 -12.315 16.47 1 34.76 105 THR B N 1
ATOM 6823 C CA . THR B 1 105 ? -14.482 -13.605 16.789 1 34.76 105 THR B CA 1
ATOM 6824 C C . THR B 1 105 ? -14.226 -14.612 15.671 1 34.76 105 THR B C 1
ATOM 6826 O O . THR B 1 105 ? -15.004 -14.703 14.719 1 34.76 105 THR B O 1
ATOM 6829 N N . THR B 1 106 ? -12.986 -14.57 15.012 1 38.36 106 THR B N 1
ATOM 6830 C CA . THR B 1 106 ? -13.012 -15.729 14.127 1 38.36 106 THR B CA 1
ATOM 6831 C C . THR B 1 106 ? -13.216 -17.014 14.924 1 38.36 106 THR B C 1
ATOM 6833 O O . THR B 1 106 ? -12.28 -17.518 15.549 1 38.36 106 THR B O 1
ATOM 6836 N N . GLU B 1 107 ? -14.036 -17.246 15.639 1 39.55 107 GLU B N 1
ATOM 6837 C CA . GLU B 1 107 ? -14.288 -18.639 15.995 1 39.55 107 GLU B CA 1
ATOM 6838 C C . GLU B 1 107 ? -14.113 -19.557 14.788 1 39.55 107 GLU B C 1
ATOM 6840 O O . GLU B 1 107 ? -14.637 -19.278 13.708 1 39.55 107 GLU B O 1
ATOM 6845 N N . LYS B 1 108 ? -13.246 -20.496 14.718 1 39.29 108 LYS B N 1
ATOM 6846 C CA . LYS B 1 108 ? -13.013 -21.742 13.993 1 39.29 108 LYS B CA 1
ATOM 6847 C C . LYS B 1 108 ? -14.318 -22.499 13.768 1 39.29 108 LYS B C 1
ATOM 6849 O O . LYS B 1 108 ? -15.019 -22.838 14.724 1 39.29 108 LYS B O 1
ATOM 6854 N N . GLY B 1 109 ? -15.1 -22.053 12.65 1 50.84 109 GLY B N 1
ATOM 6855 C CA . GLY B 1 109 ? -16.299 -22.654 12.089 1 50.84 109 GLY B CA 1
ATOM 6856 C C . GLY B 1 109 ? -17.158 -21.666 11.321 1 50.84 109 GLY B C 1
ATOM 6857 O O . GLY B 1 109 ? -18.259 -22.004 10.881 1 50.84 109 GLY B O 1
ATOM 6858 N N . ARG B 1 110 ? -16.592 -20.226 11.267 1 69.03 110 ARG B N 1
ATOM 6859 C CA . ARG B 1 110 ? -17.44 -19.158 10.748 1 69.03 110 ARG B CA 1
ATOM 6860 C C . ARG B 1 110 ? -17.273 -19.01 9.24 1 69.03 110 ARG B C 1
ATOM 6862 O O . ARG B 1 110 ? -16.234 -19.375 8.686 1 69.03 110 ARG B O 1
ATOM 6869 N N . LEU B 1 111 ? -18.276 -18.805 8.582 1 82.78 111 LEU B N 1
ATOM 6870 C CA . LEU B 1 111 ? -18.474 -18.727 7.138 1 82.78 111 LEU B CA 1
ATOM 6871 C C . LEU B 1 111 ? -17.409 -17.848 6.49 1 82.78 111 LEU B C 1
ATOM 6873 O O . LEU B 1 111 ? -16.786 -18.246 5.503 1 82.78 111 LEU B O 1
ATOM 6877 N N . TYR B 1 112 ? -16.967 -16.8 7.145 1 90.15 112 TYR B N 1
ATOM 6878 C CA . TYR B 1 112 ? -16.102 -15.806 6.518 1 90.15 112 TYR B CA 1
A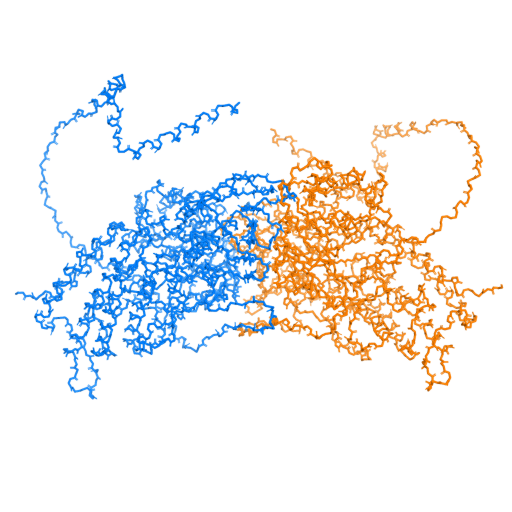TOM 6879 C C . TYR B 1 112 ? -14.634 -16.181 6.681 1 90.15 112 TYR B C 1
ATOM 6881 O O . TYR B 1 112 ? -13.763 -15.602 6.027 1 90.15 112 TYR B O 1
ATOM 6889 N N . SER B 1 113 ? -14.313 -17.201 7.501 1 90.05 113 SER B N 1
ATOM 6890 C CA . SER B 1 113 ? -12.948 -17.704 7.623 1 90.05 113 SER B CA 1
ATOM 6891 C C . SER B 1 113 ? -12.53 -18.475 6.375 1 90.05 113 SER B C 1
ATOM 6893 O O . SER B 1 113 ? -11.344 -18.749 6.177 1 90.05 113 SER B O 1
ATOM 6895 N N . LEU B 1 114 ? -13.498 -18.787 5.508 1 93.39 114 LEU B N 1
ATOM 6896 C CA . LEU B 1 114 ? -13.229 -19.595 4.324 1 93.39 114 LEU B CA 1
ATOM 6897 C C . LEU B 1 114 ? -13.12 -18.718 3.081 1 93.39 114 LEU B C 1
ATOM 6899 O O . LEU B 1 114 ? -13.018 -19.228 1.963 1 93.39 114 LEU B O 1
ATOM 6903 N N . LEU B 1 115 ? -13.193 -17.384 3.33 1 96.36 115 LEU B N 1
ATOM 6904 C CA . LEU B 1 115 ? -12.865 -16.499 2.218 1 96.36 115 LEU B CA 1
ATOM 6905 C C . LEU B 1 115 ? -11.389 -16.61 1.853 1 96.36 115 LEU B C 1
ATOM 6907 O O . LEU B 1 115 ? -10.534 -16.731 2.733 1 96.36 115 LEU B O 1
ATOM 6911 N N . TRP B 1 116 ? -11.107 -16.546 0.596 1 96.92 116 TRP B N 1
ATOM 6912 C CA . TRP B 1 116 ? -9.724 -16.678 0.151 1 96.92 116 TRP B CA 1
ATOM 6913 C C . TRP B 1 116 ? -9.465 -15.82 -1.084 1 96.92 116 TRP B C 1
ATOM 6915 O O . TRP B 1 116 ? -10.236 -15.857 -2.045 1 96.92 116 TRP B O 1
ATOM 6925 N N . PRO B 1 117 ? -8.398 -15.111 -1.141 1 97.32 117 PRO B N 1
ATOM 6926 C CA . PRO B 1 117 ? -7.468 -14.879 -0.034 1 97.32 117 PRO B CA 1
ATOM 6927 C C . PRO B 1 117 ? -8.147 -14.263 1.188 1 97.32 117 PRO B C 1
ATOM 6929 O O . PRO B 1 117 ? -9.152 -13.561 1.051 1 97.32 117 PRO B O 1
ATOM 6932 N N . GLN B 1 118 ? -7.578 -14.562 2.289 1 96.76 118 GLN B N 1
ATOM 6933 C CA . GLN B 1 118 ? -8.148 -14.039 3.526 1 96.76 118 GLN B CA 1
ATOM 6934 C C . GLN B 1 118 ? -8.059 -12.516 3.572 1 96.76 118 GLN B C 1
ATOM 6936 O O . GLN B 1 118 ? -6.97 -11.949 3.458 1 96.76 118 GLN B O 1
ATOM 6941 N N . PRO B 1 119 ? -9.197 -11.846 3.772 1 96.51 119 PRO B N 1
ATOM 6942 C CA . PRO B 1 119 ? -9.151 -10.384 3.842 1 96.51 119 PRO B CA 1
ATOM 6943 C C . PRO B 1 119 ? -8.385 -9.875 5.061 1 96.51 119 PRO B C 1
ATOM 6945 O O . PRO B 1 119 ? -8.381 -10.527 6.108 1 96.51 119 PRO B O 1
ATOM 6948 N N . LYS B 1 120 ? -7.801 -8.752 4.966 1 94.58 120 LYS B N 1
ATOM 6949 C CA . LYS B 1 120 ? -7.032 -8.146 6.049 1 94.58 120 LYS B CA 1
ATOM 6950 C C . LYS B 1 120 ? -7.941 -7.729 7.202 1 94.58 120 LYS B C 1
ATOM 6952 O O . LYS B 1 120 ? -7.553 -7.817 8.369 1 94.58 120 LYS B O 1
ATOM 6957 N N . THR B 1 121 ? -9.136 -7.221 6.822 1 93.75 121 THR B N 1
ATOM 6958 C CA . THR B 1 121 ? -10.084 -6.784 7.841 1 93.75 121 THR B CA 1
ATOM 6959 C C . THR B 1 121 ? -11.473 -7.354 7.567 1 93.75 121 THR B C 1
ATOM 6961 O O . THR B 1 121 ? -12.014 -7.185 6.473 1 93.75 121 THR B O 1
ATOM 6964 N N . ILE B 1 122 ? -12.033 -8.054 8.507 1 94.52 122 ILE B N 1
ATOM 6965 C CA . ILE B 1 122 ? -13.396 -8.572 8.474 1 94.52 122 ILE B CA 1
ATOM 6966 C C . ILE B 1 122 ? -14.094 -8.277 9.8 1 94.52 122 ILE B C 1
ATOM 6968 O O . ILE B 1 122 ? -13.575 -8.608 10.868 1 94.52 122 ILE B O 1
ATOM 6972 N N . VAL B 1 123 ? -15.193 -7.638 9.759 1 92.91 123 VAL B N 1
ATOM 6973 C CA . VAL B 1 123 ? -16.009 -7.377 10.941 1 92.91 123 VAL B CA 1
ATOM 6974 C C . VAL B 1 123 ? -17.402 -7.972 10.749 1 92.91 123 VAL B C 1
ATOM 6976 O O . VAL B 1 123 ? -18.175 -7.501 9.911 1 92.91 123 VAL B O 1
ATOM 6979 N N . GLU B 1 124 ? -17.728 -9.015 11.456 1 92.93 124 GLU B N 1
ATOM 6980 C CA . GLU B 1 124 ? -19.066 -9.597 11.403 1 92.93 124 GLU B CA 1
ATOM 6981 C C . GLU B 1 124 ? -20.08 -8.716 12.127 1 92.93 124 GLU B C 1
ATOM 6983 O O . GLU B 1 124 ? -19.838 -8.28 13.255 1 92.93 124 GLU B O 1
ATOM 6988 N N . LEU B 1 125 ? -21.102 -8.472 11.502 1 90.36 125 LEU B N 1
ATOM 6989 C CA . LEU B 1 125 ? -22.063 -7.496 12.006 1 90.36 125 LEU B CA 1
ATOM 6990 C C . LEU B 1 125 ? -23.349 -8.181 12.455 1 90.36 125 LEU B C 1
ATOM 6992 O O . LEU B 1 125 ? -24.42 -7.57 12.441 1 90.36 125 LEU B O 1
ATOM 6996 N N . LYS B 1 126 ? -23.372 -9.4 12.798 1 85.38 126 LYS B N 1
ATOM 6997 C CA . LYS B 1 126 ? -24.551 -10.185 13.151 1 85.38 126 LYS B CA 1
ATOM 6998 C C . LYS B 1 126 ? -25.333 -9.525 14.283 1 85.38 126 LYS B C 1
ATOM 7000 O O . LYS B 1 126 ? -26.564 -9.583 14.31 1 85.38 126 LYS B O 1
ATOM 7005 N N . ASN B 1 127 ? -24.625 -8.857 15.191 1 80.15 127 ASN B N 1
ATOM 7006 C CA . ASN B 1 127 ? -25.273 -8.233 16.34 1 80.15 127 ASN B CA 1
ATOM 7007 C C . ASN B 1 127 ? -25.785 -6.835 16.003 1 80.15 127 ASN B C 1
ATOM 7009 O O . ASN B 1 127 ? -26.526 -6.236 16.785 1 80.15 127 ASN B O 1
ATOM 7013 N N . PHE B 1 128 ? -25.532 -6.432 14.81 1 80.18 128 PHE B N 1
ATOM 7014 C CA . PHE B 1 128 ? -25.85 -5.048 14.48 1 80.18 128 PHE B CA 1
ATOM 7015 C C . PHE B 1 128 ? -26.919 -4.983 13.395 1 80.18 128 PHE B C 1
ATOM 7017 O O . PHE B 1 128 ? -27.611 -3.972 13.259 1 80.18 128 PHE B O 1
ATOM 7024 N N . SER B 1 129 ? -26.984 -6.011 12.621 1 82.98 129 SER B N 1
ATOM 7025 C CA . SER B 1 129 ? -27.901 -5.991 11.486 1 82.98 129 SER B CA 1
ATOM 7026 C C . SER B 1 129 ? -28.447 -7.385 11.193 1 82.98 129 SER B C 1
ATOM 7028 O O . SER B 1 129 ? -27.801 -8.388 11.5 1 82.98 129 SER B O 1
ATOM 7030 N N . THR B 1 130 ? -29.661 -7.413 10.605 1 87.21 130 THR B N 1
ATOM 7031 C CA . THR B 1 130 ? -30.237 -8.67 10.141 1 87.21 130 THR B CA 1
ATOM 7032 C C . THR B 1 130 ? -29.596 -9.106 8.827 1 87.21 130 THR B C 1
ATOM 7034 O O . THR B 1 130 ? -29.01 -8.288 8.114 1 87.21 130 THR B O 1
ATOM 7037 N N . PRO B 1 131 ? -29.643 -10.325 8.575 1 90.55 131 PRO B N 1
ATOM 7038 C CA . PRO B 1 131 ? -29.021 -10.835 7.351 1 90.55 131 PRO B CA 1
ATOM 7039 C C . PRO B 1 131 ? -29.658 -10.267 6.084 1 90.55 131 PRO B C 1
ATOM 7041 O O . PRO B 1 131 ? -30.842 -9.922 6.086 1 90.55 131 PRO B O 1
ATOM 7044 N N . PHE B 1 132 ? -28.932 -10.142 5.078 1 91.83 132 PHE B N 1
ATOM 7045 C CA . PHE B 1 132 ? -29.403 -9.748 3.756 1 91.83 132 PHE B CA 1
ATOM 7046 C C . PHE B 1 132 ? -30.005 -10.938 3.018 1 91.83 132 PHE B C 1
ATOM 7048 O O . PHE B 1 132 ? -29.374 -11.992 2.91 1 91.83 132 PHE B O 1
ATOM 7055 N N . ILE B 1 133 ? -31.132 -10.787 2.533 1 90.61 133 ILE B N 1
ATOM 7056 C CA . ILE B 1 133 ? -31.775 -11.848 1.765 1 90.61 133 ILE B CA 1
ATOM 7057 C C . ILE B 1 133 ? -31.562 -11.607 0.273 1 90.61 133 ILE B C 1
ATOM 7059 O O . ILE B 1 133 ? -32.117 -10.665 -0.296 1 90.61 133 ILE B O 1
ATOM 7063 N N . ALA B 1 134 ? -30.794 -12.452 -0.312 1 89.21 134 ALA B N 1
ATOM 7064 C CA . ALA B 1 134 ? -30.498 -12.307 -1.735 1 89.21 134 ALA B CA 1
ATOM 7065 C C . ALA B 1 134 ? -31.598 -12.93 -2.59 1 89.21 134 ALA B C 1
ATOM 7067 O O . ALA B 1 134 ? -31.877 -14.126 -2.478 1 89.21 134 ALA B O 1
ATOM 7068 N N . GLY B 1 135 ? -32.216 -12.071 -3.368 1 86.06 135 GLY B N 1
ATOM 7069 C CA . GLY B 1 135 ? -33.159 -12.585 -4.348 1 86.06 135 GLY B CA 1
ATOM 7070 C C . GLY B 1 135 ? -32.489 -13.119 -5.599 1 86.06 135 GLY B C 1
ATOM 7071 O O . GLY B 1 135 ? -31.267 -13.034 -5.739 1 86.06 135 GLY B O 1
ATOM 7072 N N . LYS B 1 136 ? -33.239 -13.669 -6.492 1 88.82 136 LYS B N 1
ATOM 7073 C CA . LYS B 1 136 ? -32.729 -14.234 -7.738 1 88.82 136 LYS B CA 1
ATOM 7074 C C . LYS B 1 136 ? -32.144 -13.148 -8.636 1 88.82 136 LYS B C 1
ATOM 7076 O O . LYS B 1 136 ? -31.213 -13.404 -9.403 1 88.82 136 LYS B O 1
ATOM 7081 N N . GLU B 1 137 ? -32.741 -11.997 -8.471 1 90.44 137 GLU B N 1
ATOM 7082 C CA . GLU B 1 137 ? -32.228 -10.853 -9.22 1 90.44 137 GLU B CA 1
ATOM 7083 C C . GLU B 1 137 ? -31.603 -9.819 -8.287 1 90.44 137 GLU B C 1
ATOM 7085 O O . GLU B 1 137 ? -32.207 -9.436 -7.283 1 90.44 137 GLU B O 1
ATOM 7090 N N . LEU B 1 138 ? -30.453 -9.551 -8.596 1 89.22 138 LEU B N 1
ATOM 7091 C CA . LEU B 1 138 ? -29.741 -8.519 -7.85 1 89.22 138 LEU B CA 1
ATOM 7092 C C . LEU B 1 138 ? -29.571 -7.259 -8.693 1 89.22 138 LEU B C 1
ATOM 7094 O O . LEU B 1 138 ? -29.08 -7.325 -9.823 1 89.22 138 LEU B O 1
ATOM 7098 N N . PHE B 1 139 ? -29.999 -6.141 -8.195 1 91.11 139 PHE B N 1
ATOM 7099 C CA . PHE B 1 139 ? -29.937 -4.884 -8.931 1 91.11 139 PHE B CA 1
ATOM 7100 C C . PHE B 1 139 ? -28.774 -4.028 -8.443 1 91.11 139 PHE B C 1
ATOM 7102 O O . PHE B 1 139 ? -28.629 -3.796 -7.241 1 91.11 139 PHE B O 1
ATOM 7109 N N . ILE B 1 140 ? -27.986 -3.582 -9.363 1 92.75 140 ILE B N 1
ATOM 7110 C CA . ILE B 1 140 ? -26.822 -2.763 -9.041 1 92.75 140 ILE B CA 1
ATOM 7111 C C . ILE B 1 140 ? -27.149 -1.289 -9.268 1 92.75 140 ILE B C 1
ATOM 7113 O O . ILE B 1 140 ? -27.644 -0.914 -10.334 1 92.75 140 ILE B O 1
ATOM 7117 N N . SER B 1 141 ? -26.923 -0.498 -8.274 1 91.84 141 SER B N 1
ATOM 7118 C CA . SER B 1 141 ? -26.955 0.957 -8.378 1 91.84 141 SER B CA 1
ATOM 7119 C C . SER B 1 141 ? -25.547 1.542 -8.381 1 91.84 141 SER B C 1
ATOM 7121 O O . SER B 1 141 ? -24.799 1.378 -7.415 1 91.84 141 SER B O 1
ATOM 7123 N N . ILE B 1 142 ? -25.167 2.218 -9.427 1 93.63 142 ILE B N 1
ATOM 7124 C CA . ILE B 1 142 ? -23.819 2.757 -9.564 1 93.63 142 ILE B CA 1
ATOM 7125 C C . ILE B 1 142 ? -23.816 4.239 -9.199 1 93.63 142 ILE B C 1
ATOM 7127 O O . ILE B 1 142 ? -24.632 5.012 -9.707 1 93.63 142 ILE B O 1
ATOM 7131 N N . ILE B 1 143 ? -22.965 4.595 -8.286 1 92.25 143 ILE B N 1
ATOM 7132 C CA . ILE B 1 143 ? -22.776 6.006 -7.966 1 92.25 143 ILE B CA 1
ATOM 7133 C C . ILE B 1 143 ? -21.838 6.645 -8.987 1 92.25 143 ILE B C 1
ATOM 7135 O O . ILE B 1 143 ? -20.738 6.143 -9.228 1 92.25 143 ILE B O 1
ATOM 7139 N N . GLN B 1 144 ? -22.239 7.732 -9.529 1 91.33 144 GLN B N 1
ATOM 7140 C CA . GLN B 1 144 ? -21.449 8.419 -10.545 1 91.33 144 GLN B CA 1
ATOM 7141 C C . GLN B 1 144 ? -20.148 8.959 -9.958 1 91.33 144 GLN B C 1
ATOM 7143 O O . GLN B 1 144 ? -20.139 9.511 -8.856 1 91.33 144 GLN B O 1
ATOM 7148 N N . GLY B 1 145 ? -19.084 8.681 -10.603 1 89.21 145 GLY B N 1
ATOM 7149 C CA . GLY B 1 145 ? -17.765 9.168 -10.233 1 89.21 145 GLY B CA 1
ATOM 7150 C C . GLY B 1 145 ? -16.866 9.422 -11.428 1 89.21 145 GLY B C 1
ATOM 7151 O O . GLY B 1 145 ? -17.346 9.753 -12.514 1 89.21 145 GLY B O 1
ATOM 7152 N N . SER B 1 146 ? -15.62 9.362 -11.226 1 86.11 146 SER B N 1
ATOM 7153 C CA . SER B 1 146 ? -14.659 9.662 -12.282 1 86.11 146 SER B CA 1
ATOM 7154 C C . SER B 1 146 ? -14.49 8.478 -13.228 1 86.11 146 SER B C 1
ATOM 7156 O O . SER B 1 146 ? -14.105 8.652 -14.386 1 86.11 146 SER B O 1
ATOM 7158 N N . GLU B 1 147 ? -14.776 7.299 -12.754 1 91.91 147 GLU B N 1
ATOM 7159 C CA . GLU B 1 147 ? -14.626 6.102 -13.577 1 91.91 147 GLU B CA 1
ATOM 7160 C C . GLU B 1 147 ? -15.828 5.912 -14.498 1 91.91 147 GLU B C 1
ATOM 7162 O O . GLU B 1 147 ? -16.963 6.205 -14.116 1 91.91 147 GLU B O 1
ATOM 7167 N N . SER B 1 148 ? -15.597 5.384 -15.722 1 92.54 148 SER B N 1
ATOM 7168 C CA . SER B 1 148 ? -16.647 5.139 -16.705 1 92.54 148 SER B CA 1
ATOM 7169 C C . SER B 1 148 ? -17.651 4.11 -16.196 1 92.54 148 SER B C 1
ATOM 7171 O O . SER B 1 148 ? -17.266 3.032 -15.739 1 92.54 148 SER B O 1
ATOM 7173 N N . ILE B 1 149 ? -18.887 4.472 -16.32 1 92.68 149 ILE B N 1
ATOM 7174 C CA . ILE B 1 149 ? -19.96 3.568 -15.922 1 92.68 149 ILE B CA 1
ATOM 7175 C C . ILE B 1 149 ? -19.913 2.303 -16.776 1 92.68 149 ILE B C 1
ATOM 7177 O O . ILE B 1 149 ? -20.153 1.201 -16.278 1 92.68 149 ILE B O 1
ATOM 7181 N N . HIS B 1 150 ? -19.558 2.475 -18.009 1 93.42 150 HIS B N 1
ATOM 7182 C CA . HIS B 1 150 ? -19.492 1.335 -18.918 1 93.42 150 HIS B CA 1
ATOM 7183 C C . HIS B 1 150 ? -18.419 0.344 -18.48 1 93.42 150 HIS B C 1
ATOM 7185 O O . HIS B 1 150 ? -18.627 -0.87 -18.544 1 93.42 150 HIS B O 1
ATOM 7191 N N . ARG B 1 151 ? -17.336 0.863 -18.045 1 95.56 151 ARG B N 1
ATOM 7192 C CA . ARG B 1 151 ? -16.253 -0.014 -17.612 1 95.56 151 ARG B CA 1
ATOM 7193 C C . ARG B 1 151 ? -16.609 -0.72 -16.307 1 95.56 151 ARG B C 1
ATOM 7195 O O . ARG B 1 151 ? -16.208 -1.864 -16.086 1 95.56 151 ARG B O 1
ATOM 7202 N N . ILE B 1 152 ? -17.326 -0.042 -15.455 1 95.98 152 ILE B N 1
ATOM 7203 C CA . ILE B 1 152 ? -17.81 -0.651 -14.221 1 95.98 152 ILE B CA 1
ATOM 7204 C C . ILE B 1 152 ? -18.744 -1.813 -14.551 1 95.98 152 ILE B C 1
ATOM 7206 O O . ILE B 1 152 ? -18.639 -2.89 -13.958 1 95.98 152 ILE B O 1
ATOM 7210 N N . LEU B 1 153 ? -19.58 -1.636 -15.538 1 93.81 153 LEU B N 1
ATOM 7211 C CA . LEU B 1 153 ? -20.52 -2.669 -15.961 1 93.81 153 LEU B CA 1
ATOM 7212 C C . LEU B 1 153 ? -19.783 -3.856 -16.573 1 93.81 153 LEU B C 1
ATOM 7214 O O . LEU B 1 153 ? -20.206 -5.003 -16.416 1 93.81 153 LEU B O 1
ATOM 7218 N N . ASP B 1 154 ? -18.728 -3.509 -17.253 1 94.25 154 ASP B N 1
ATOM 7219 C CA . ASP B 1 154 ? -17.923 -4.587 -17.819 1 94.25 154 ASP B CA 1
ATOM 7220 C C . ASP B 1 154 ? -17.409 -5.521 -16.725 1 94.25 154 ASP B C 1
ATOM 7222 O O . ASP B 1 154 ? -17.372 -6.739 -16.908 1 94.25 154 ASP B O 1
ATOM 7226 N N . VAL B 1 155 ? -17.008 -4.99 -15.621 1 95.83 155 VAL B N 1
ATOM 7227 C CA . VAL B 1 155 ? -16.502 -5.794 -14.513 1 95.83 155 VAL B CA 1
ATOM 7228 C C . VAL B 1 155 ? -17.609 -6.707 -13.99 1 95.83 155 VAL B C 1
ATOM 7230 O O . VAL B 1 155 ? -17.383 -7.897 -13.76 1 95.83 155 VAL B O 1
ATOM 7233 N N . TRP B 1 156 ? -18.807 -6.241 -13.836 1 94.31 156 TRP B N 1
ATOM 7234 C CA . TRP B 1 156 ? -19.931 -7.031 -13.345 1 94.31 156 TRP B CA 1
ATOM 7235 C C . TRP B 1 156 ? -20.345 -8.083 -14.369 1 94.31 156 TRP B C 1
ATOM 7237 O O . TRP B 1 156 ? -20.743 -9.192 -14.002 1 94.31 156 TRP B O 1
ATOM 7247 N N . GLU B 1 157 ? -20.19 -7.719 -15.603 1 92.33 157 GLU B N 1
ATOM 7248 C CA . GLU B 1 157 ? -20.569 -8.649 -16.663 1 92.33 157 GLU B CA 1
ATOM 7249 C C . GLU B 1 157 ? -19.657 -9.872 -16.677 1 92.33 157 GLU B C 1
ATOM 7251 O O . GLU B 1 157 ? -20.116 -10.993 -16.904 1 92.33 157 GLU B O 1
ATOM 7256 N N . ILE B 1 158 ? -18.475 -9.65 -16.447 1 91.35 158 ILE B N 1
ATOM 7257 C CA . ILE B 1 158 ? -17.507 -10.741 -16.425 1 91.35 158 ILE B CA 1
ATOM 7258 C C . ILE B 1 158 ? -17.839 -11.703 -15.287 1 91.35 158 ILE B C 1
ATOM 7260 O O . ILE B 1 158 ? -17.692 -12.919 -15.43 1 91.35 158 ILE B O 1
ATOM 7264 N N . SER B 1 159 ? -18.297 -11.227 -14.238 1 89.62 159 SER B N 1
ATOM 7265 C CA . SER B 1 159 ? -18.606 -12.049 -13.073 1 89.62 159 SER B CA 1
ATOM 7266 C C . SER B 1 159 ? -20.009 -12.64 -13.17 1 89.62 159 SER B C 1
ATOM 7268 O O . SER B 1 159 ? -20.396 -13.473 -12.347 1 89.62 159 SER B O 1
ATOM 7270 N N . ARG B 1 160 ? -20.792 -12.215 -14.099 1 89.86 160 ARG B N 1
ATOM 7271 C CA . ARG B 1 160 ? -22.179 -12.643 -14.245 1 89.86 160 ARG B CA 1
ATOM 7272 C C . ARG B 1 160 ? -22.271 -14.155 -14.415 1 89.86 160 ARG B C 1
ATOM 7274 O O . ARG B 1 160 ? -23.199 -14.787 -13.906 1 89.86 160 ARG B O 1
ATOM 7281 N N . THR B 1 161 ? -21.317 -14.681 -15.143 1 87.61 161 THR B N 1
ATOM 7282 C CA . THR B 1 161 ? -21.325 -16.124 -15.358 1 87.61 161 THR B CA 1
ATOM 7283 C C . THR B 1 161 ? -21.256 -16.869 -14.028 1 87.61 161 THR B C 1
ATOM 7285 O O . THR B 1 161 ? -21.971 -17.852 -13.824 1 87.61 161 THR B O 1
ATOM 7288 N N . HIS B 1 162 ? -20.461 -16.435 -13.161 1 89.89 162 HIS B N 1
ATOM 7289 C CA . HIS B 1 162 ? -20.317 -17.065 -11.853 1 89.89 162 HIS B CA 1
ATOM 7290 C C . HIS B 1 162 ? -21.565 -16.857 -11.001 1 89.89 162 HIS B C 1
ATOM 7292 O O . HIS B 1 162 ? -21.985 -17.762 -10.277 1 89.89 162 HIS B O 1
ATOM 7298 N N . LEU B 1 163 ? -22.163 -15.72 -11.085 1 92.05 163 LEU B N 1
ATOM 7299 C CA . LEU B 1 163 ? -23.361 -15.402 -10.316 1 92.05 163 LEU B CA 1
ATOM 7300 C C . LEU B 1 163 ? -24.554 -16.214 -10.808 1 92.05 163 LEU B C 1
ATOM 7302 O O . LEU B 1 163 ? -25.336 -16.725 -10.004 1 92.05 163 LEU B O 1
ATOM 7306 N N . LEU B 1 164 ? -24.648 -16.414 -12.084 1 92.02 164 LEU B N 1
ATOM 7307 C CA . LEU B 1 164 ? -25.724 -17.206 -12.668 1 92.02 164 LEU B CA 1
ATOM 7308 C C . LEU B 1 164 ? -25.611 -18.668 -12.249 1 92.02 164 LEU B C 1
ATOM 7310 O O . LEU B 1 164 ? -26.623 -19.326 -11.995 1 92.02 164 LEU B O 1
ATOM 7314 N N . GLU B 1 165 ? -24.364 -19.087 -12.23 1 88.69 165 GLU B N 1
ATOM 7315 C CA . GLU B 1 165 ? -24.138 -20.46 -11.787 1 88.69 165 GLU B CA 1
ATOM 7316 C C . GLU B 1 165 ? -24.629 -20.666 -10.357 1 88.69 165 GLU B C 1
ATOM 7318 O O . GLU B 1 165 ? -25.02 -21.774 -9.983 1 88.69 165 GLU B O 1
ATOM 7323 N N . LEU B 1 166 ? -24.659 -19.621 -9.591 1 89.67 166 LEU B N 1
ATOM 7324 C CA . LEU B 1 166 ? -25.117 -19.687 -8.208 1 89.67 166 LEU B CA 1
ATOM 7325 C C . LEU B 1 166 ? -26.609 -19.386 -8.114 1 89.67 166 LEU B C 1
ATOM 7327 O O . LEU B 1 166 ? -27.188 -19.43 -7.026 1 89.67 166 LEU B O 1
ATOM 7331 N N . GLY B 1 167 ? -27.213 -19.041 -9.259 1 89.25 167 GLY B N 1
ATOM 7332 C CA . GLY B 1 167 ? -28.65 -18.819 -9.299 1 89.25 167 GLY B CA 1
ATOM 7333 C C . GLY B 1 167 ? -29.032 -17.356 -9.173 1 89.25 167 GLY B C 1
ATOM 7334 O O . GLY B 1 167 ? -30.191 -17.033 -8.905 1 89.25 167 GLY B O 1
ATOM 7335 N N . TYR B 1 168 ? -28.055 -16.489 -9.379 1 91.63 168 TYR B N 1
ATOM 7336 C CA . TYR B 1 168 ? -28.331 -15.063 -9.255 1 91.63 168 TYR B CA 1
ATOM 7337 C C . TYR B 1 168 ? -28.058 -14.338 -10.567 1 91.63 168 TYR B C 1
ATOM 7339 O O . TYR B 1 168 ? -27.09 -14.65 -11.266 1 91.63 168 TYR B O 1
ATOM 7347 N N . ASP B 1 169 ? -28.912 -13.449 -10.84 1 91.81 169 ASP B N 1
ATOM 7348 C CA . ASP B 1 169 ? -28.737 -12.597 -12.011 1 91.81 169 ASP B CA 1
ATOM 7349 C C . ASP B 1 169 ? -28.554 -11.136 -11.606 1 91.81 169 ASP B C 1
ATOM 7351 O O . ASP B 1 169 ? -29.43 -10.55 -10.965 1 91.81 169 ASP B O 1
ATOM 7355 N N . VAL B 1 170 ? -27.464 -10.638 -11.969 1 88.85 170 VAL B N 1
ATOM 7356 C CA . VAL B 1 170 ? -27.183 -9.246 -11.632 1 88.85 170 VAL B CA 1
ATOM 7357 C C . VAL B 1 170 ? -27.571 -8.343 -12.8 1 88.85 170 VAL B C 1
ATOM 7359 O O . VAL B 1 170 ? -27.195 -8.603 -13.945 1 88.85 170 VAL B O 1
ATOM 7362 N N . LYS B 1 171 ? -28.362 -7.363 -12.553 1 88.48 171 LYS B N 1
ATOM 7363 C CA . LYS B 1 171 ? -28.817 -6.405 -13.558 1 88.48 171 LYS B CA 1
ATOM 7364 C C . LYS B 1 171 ? -28.518 -4.972 -13.126 1 88.48 171 LYS B C 1
ATOM 7366 O O . LYS B 1 171 ? -28.441 -4.682 -11.931 1 88.48 171 LYS B O 1
ATOM 7371 N N . ILE B 1 172 ? -28.312 -4.23 -14.129 1 84.41 172 ILE B N 1
ATOM 7372 C CA . ILE B 1 172 ? -28.179 -2.811 -13.814 1 84.41 172 ILE B CA 1
ATOM 7373 C C . ILE B 1 172 ? -29.533 -2.249 -13.387 1 84.41 172 ILE B C 1
ATOM 7375 O O . ILE B 1 172 ? -30.527 -2.395 -14.102 1 84.41 172 ILE B O 1
ATOM 7379 N N . GLY B 1 173 ? -29.527 -1.685 -12.321 1 80.51 173 GLY B N 1
ATOM 7380 C CA . GLY B 1 173 ? -30.764 -1.086 -11.847 1 80.51 173 GLY B CA 1
ATOM 7381 C C . GLY B 1 173 ? -30.866 0.396 -12.156 1 80.51 173 GLY B C 1
ATOM 7382 O O . GLY B 1 173 ? -31.828 0.838 -12.788 1 80.51 173 GLY B O 1
ATOM 7383 N N . GLU B 1 174 ? -29.815 1.126 -11.578 1 87.57 174 GLU B N 1
ATOM 7384 C CA . GLU B 1 174 ? -29.86 2.576 -11.746 1 87.57 174 GLU B CA 1
ATOM 7385 C C . GLU B 1 174 ? -28.484 3.199 -11.529 1 87.57 174 GLU B C 1
ATOM 7387 O O . GLU B 1 174 ? -27.547 2.517 -11.106 1 87.57 174 GLU B O 1
ATOM 7392 N N . VAL B 1 175 ? -28.394 4.405 -11.99 1 90.15 175 VAL B N 1
ATOM 7393 C CA . VAL B 1 175 ? -27.234 5.256 -11.748 1 90.15 175 VAL B CA 1
ATOM 7394 C C . VAL B 1 175 ? -27.616 6.396 -10.807 1 90.15 175 VAL B C 1
ATOM 7396 O O . VAL B 1 175 ? -28.605 7.095 -11.038 1 90.15 175 VAL B O 1
ATOM 7399 N N . HIS B 1 176 ? -26.875 6.449 -9.742 1 87.84 176 HIS B N 1
ATOM 7400 C CA . HIS B 1 176 ? -27.1 7.496 -8.751 1 87.84 176 HIS B CA 1
ATOM 7401 C C . HIS B 1 176 ? -26.134 8.659 -8.95 1 87.84 176 HIS B C 1
ATOM 7403 O O . HIS B 1 176 ? -25.031 8.475 -9.47 1 87.84 176 HIS B O 1
ATOM 7409 N N . PRO B 1 177 ? -26.66 9.829 -8.493 1 87.63 177 PRO B N 1
ATOM 7410 C CA . PRO B 1 177 ? -25.72 10.952 -8.488 1 87.63 177 PRO B CA 1
ATOM 7411 C C . PRO B 1 177 ? -24.579 10.762 -7.492 1 87.63 177 PRO B C 1
ATOM 7413 O O . PRO B 1 177 ? -24.636 9.866 -6.646 1 87.63 177 PRO B O 1
ATOM 7416 N N . SER B 1 178 ? -23.599 11.594 -7.525 1 86.97 178 SER B N 1
ATOM 7417 C CA . SER B 1 178 ? -22.408 11.498 -6.689 1 86.97 178 SER B CA 1
ATOM 7418 C C . SER B 1 178 ? -22.755 11.647 -5.212 1 86.97 178 SER B C 1
ATOM 7420 O O . SER B 1 178 ? -22.06 11.11 -4.347 1 86.97 178 SER B O 1
ATOM 7422 N N . SER B 1 179 ? -23.847 12.271 -4.93 1 82.53 179 SER B N 1
ATOM 7423 C CA . SER B 1 179 ? -24.278 12.491 -3.553 1 82.53 179 SER B CA 1
ATOM 7424 C C . SER B 1 179 ? -24.923 11.239 -2.969 1 82.53 179 SER B C 1
ATOM 7426 O O . SER B 1 179 ? -25.133 11.15 -1.758 1 82.53 179 SER B O 1
ATOM 7428 N N . GLY B 1 180 ? -25.121 10.274 -3.785 1 75.12 180 GLY B N 1
ATOM 7429 C CA . GLY B 1 180 ? -25.795 9.064 -3.342 1 75.12 180 GLY B CA 1
ATOM 7430 C C . GLY B 1 180 ? -27.296 9.234 -3.205 1 75.12 180 GLY B C 1
ATOM 7431 O O . GLY B 1 180 ? -27.816 10.343 -3.343 1 75.12 180 GLY B O 1
ATOM 7432 N N . LYS B 1 181 ? -28.01 8.157 -3.215 1 73.89 181 LYS B N 1
ATOM 7433 C CA . LYS B 1 181 ? -29.446 8.118 -2.952 1 73.89 181 LYS B CA 1
ATOM 7434 C C . LYS B 1 181 ? -29.789 7.034 -1.935 1 73.89 181 LYS B C 1
ATOM 7436 O O . LYS B 1 181 ? -29.022 6.088 -1.745 1 73.89 181 LYS B O 1
ATOM 7441 N N . LEU B 1 182 ? -30.719 7.408 -1.222 1 66.04 182 LEU B N 1
ATOM 7442 C CA . LEU B 1 182 ? -31.186 6.372 -0.307 1 66.04 182 LEU B CA 1
ATOM 7443 C C . LEU B 1 182 ? -31.653 5.139 -1.073 1 66.04 182 LEU B C 1
ATOM 7445 O O . LEU B 1 182 ? -32.379 5.257 -2.063 1 66.04 182 LEU B O 1
ATOM 7449 N N . LEU B 1 183 ? -30.96 4.114 -0.786 1 62.7 183 LEU B N 1
ATOM 7450 C CA . LEU B 1 183 ? -31.217 2.903 -1.558 1 62.7 183 LEU B CA 1
ATOM 7451 C C . LEU B 1 183 ? -32.504 2.227 -1.097 1 62.7 183 LEU B C 1
ATOM 7453 O O . LEU B 1 183 ? -32.846 2.277 0.087 1 62.7 183 LEU B O 1
ATOM 7457 N N . ASN B 1 184 ? -33.285 1.868 -2.11 1 62.87 184 ASN B N 1
ATOM 7458 C CA . ASN B 1 184 ? -34.39 0.945 -1.873 1 62.87 184 ASN B CA 1
ATOM 7459 C C . ASN B 1 184 ? -33.891 -0.421 -1.411 1 62.87 184 ASN B C 1
ATOM 7461 O O . ASN B 1 184 ? -32.687 -0.683 -1.423 1 62.87 184 ASN B O 1
ATOM 7465 N N . ASP B 1 185 ? -34.734 -1.206 -1.005 1 68.29 185 ASP B N 1
ATOM 7466 C CA . ASP B 1 185 ? -34.444 -2.509 -0.415 1 68.29 185 ASP B CA 1
ATOM 7467 C C . ASP B 1 185 ? -33.825 -3.452 -1.443 1 68.29 185 ASP B C 1
ATOM 7469 O O . ASP B 1 185 ? -34.126 -3.363 -2.636 1 68.29 185 ASP B O 1
ATOM 7473 N N . ASN B 1 186 ? -32.822 -4.236 -1.105 1 78.42 186 ASN B N 1
ATOM 7474 C CA . ASN B 1 186 ? -32.197 -5.391 -1.739 1 78.42 186 ASN B CA 1
ATOM 7475 C C . ASN B 1 186 ? -31.397 -4.988 -2.975 1 78.42 186 ASN B C 1
ATOM 7477 O O . ASN B 1 186 ? -31.547 -5.589 -4.04 1 78.42 186 ASN B O 1
ATOM 7481 N N . ARG B 1 187 ? -30.641 -3.882 -2.815 1 86.18 187 ARG B N 1
ATOM 7482 C CA . ARG B 1 187 ? -29.833 -3.395 -3.928 1 86.18 187 ARG B CA 1
ATOM 7483 C C . ARG B 1 187 ? -28.347 -3.44 -3.586 1 86.18 187 ARG B C 1
ATOM 7485 O O . ARG B 1 187 ? -27.975 -3.454 -2.41 1 86.18 187 ARG B O 1
ATOM 7492 N N . ILE B 1 188 ? -27.59 -3.516 -4.658 1 92.73 188 ILE B N 1
ATOM 7493 C CA . ILE B 1 188 ? -26.139 -3.404 -4.551 1 92.73 188 ILE B CA 1
ATOM 7494 C C . ILE B 1 188 ? -25.696 -2.01 -4.989 1 92.73 188 ILE B C 1
ATOM 7496 O O . ILE B 1 188 ? -25.926 -1.609 -6.133 1 92.73 188 ILE B O 1
ATOM 7500 N N . GLU B 1 189 ? -25.195 -1.226 -4.078 1 93.01 189 GLU B N 1
ATOM 7501 C CA . GLU B 1 189 ? -24.615 0.071 -4.412 1 93.01 189 GLU B CA 1
ATOM 7502 C C . GLU B 1 189 ? -23.127 -0.055 -4.725 1 93.01 189 GLU B C 1
ATOM 7504 O O . GLU B 1 189 ? -22.368 -0.629 -3.941 1 93.01 189 GLU B O 1
ATOM 7509 N N . CYS B 1 190 ? -22.746 0.493 -5.832 1 95.19 190 CYS B N 1
ATOM 7510 C CA . CYS B 1 190 ? -21.374 0.327 -6.298 1 95.19 190 CYS B CA 1
ATOM 7511 C C . CYS B 1 190 ? -20.736 1.676 -6.607 1 95.19 190 CYS B C 1
ATOM 7513 O O . CYS B 1 190 ? -21.34 2.513 -7.28 1 95.19 190 CYS B O 1
ATOM 7515 N N . ILE B 1 191 ? -19.516 1.887 -6.113 1 95.13 191 ILE B N 1
ATOM 7516 C CA . ILE B 1 191 ? -18.773 3.102 -6.432 1 95.13 191 ILE B CA 1
ATOM 7517 C C . ILE B 1 191 ? -17.304 2.762 -6.669 1 95.13 191 ILE B C 1
ATOM 7519 O O . ILE B 1 191 ? -16.748 1.886 -6.002 1 95.13 191 ILE B O 1
ATOM 7523 N N . VAL B 1 192 ? -16.67 3.35 -7.691 1 96.9 192 VAL B N 1
ATOM 7524 C CA . VAL B 1 192 ? -15.23 3.296 -7.92 1 96.9 192 VAL B CA 1
ATOM 7525 C C . VAL B 1 192 ? -14.626 4.687 -7.74 1 96.9 192 VAL B C 1
ATOM 7527 O O . VAL B 1 192 ? -14.875 5.588 -8.545 1 96.9 192 VAL B O 1
ATOM 7530 N N . ASN B 1 193 ? -13.919 4.873 -6.669 1 96.26 193 ASN B N 1
ATOM 7531 C CA . ASN B 1 193 ? -13.31 6.148 -6.308 1 96.26 193 ASN B CA 1
ATOM 7532 C C . ASN B 1 193 ? -11.956 5.952 -5.632 1 96.26 193 ASN B C 1
ATOM 7534 O O . ASN B 1 193 ? -11.891 5.558 -4.466 1 96.26 193 ASN B O 1
ATOM 7538 N N . LYS B 1 194 ? -10.874 6.297 -6.335 1 94.87 194 LYS B N 1
ATOM 7539 C CA . LYS B 1 194 ? -9.508 6.07 -5.873 1 94.87 194 LYS B CA 1
ATOM 7540 C C . LYS B 1 194 ? -9.223 6.851 -4.593 1 94.87 194 LYS B C 1
ATOM 7542 O O . LYS B 1 194 ? -8.387 6.445 -3.784 1 94.87 194 LYS B O 1
ATOM 7547 N N . LYS B 1 195 ? -9.9 7.88 -4.299 1 95.03 195 LYS B N 1
ATOM 7548 C CA . LYS B 1 195 ? -9.615 8.795 -3.197 1 95.03 195 LYS B CA 1
ATOM 7549 C C . LYS B 1 195 ? -10.081 8.214 -1.865 1 95.03 195 LYS B C 1
ATOM 7551 O O . LYS B 1 195 ? -9.761 8.75 -0.802 1 95.03 195 LYS B O 1
ATOM 7556 N N . LEU B 1 196 ? -10.791 7.106 -1.913 1 96.03 196 LEU B N 1
ATOM 7557 C CA . LEU B 1 196 ? -11.333 6.498 -0.703 1 96.03 196 LEU B CA 1
ATOM 7558 C C . LEU B 1 196 ? -10.403 5.41 -0.177 1 96.03 196 LEU B C 1
ATOM 7560 O O . LEU B 1 196 ? -10.679 4.797 0.857 1 96.03 196 LEU B O 1
ATOM 7564 N N . PHE B 1 197 ? -9.21 5.195 -0.86 1 95.47 197 PHE B N 1
ATOM 7565 C CA . PHE B 1 197 ? -8.358 4.067 -0.502 1 95.47 197 PHE B CA 1
ATOM 7566 C C . PHE B 1 197 ? -6.889 4.471 -0.52 1 95.47 197 PHE B C 1
ATOM 7568 O O . PHE B 1 197 ? -6.504 5.403 -1.229 1 95.47 197 PHE B O 1
ATOM 7575 N N . ASN B 1 198 ? -6.065 3.768 0.223 1 94.04 198 ASN B N 1
ATOM 7576 C CA . ASN B 1 198 ? -4.624 3.998 0.249 1 94.04 198 ASN B CA 1
ATOM 7577 C C . ASN B 1 198 ? -3.939 3.398 -0.976 1 94.04 198 ASN B C 1
ATOM 7579 O O . ASN B 1 198 ? -2.889 3.88 -1.403 1 94.04 198 ASN B O 1
ATOM 7583 N N . THR B 1 199 ? -4.494 2.303 -1.454 1 92.92 199 THR B N 1
ATOM 7584 C CA . THR B 1 199 ? -3.988 1.615 -2.637 1 92.92 199 THR B CA 1
ATOM 7585 C C . THR B 1 199 ? -5.065 1.531 -3.715 1 92.92 199 THR B C 1
ATOM 7587 O O . THR B 1 199 ? -6.238 1.307 -3.412 1 92.92 199 THR B O 1
ATOM 7590 N N . SER B 1 200 ? -4.694 1.623 -4.927 1 92.84 200 SER B N 1
ATOM 7591 C CA . SER B 1 200 ? -5.656 1.632 -6.024 1 92.84 200 SER B CA 1
ATOM 7592 C C . SER B 1 200 ? -6.411 0.31 -6.107 1 92.84 200 SER B C 1
ATOM 7594 O O . SER B 1 200 ? -7.576 0.279 -6.51 1 92.84 200 SER B O 1
ATOM 7596 N N . GLU B 1 201 ? -5.815 -0.753 -5.68 1 96 201 GLU B N 1
ATOM 7597 C CA . GLU B 1 201 ? -6.444 -2.064 -5.81 1 96 201 GLU B CA 1
ATOM 7598 C C . GLU B 1 201 ? -7.215 -2.434 -4.545 1 96 201 GLU B C 1
ATOM 7600 O O . GLU B 1 201 ? -7.687 -3.564 -4.408 1 96 201 GLU B O 1
ATOM 7605 N N . GLY B 1 202 ? -7.373 -1.512 -3.638 1 96.47 202 GLY B N 1
ATOM 7606 C CA . GLY B 1 202 ? -8.151 -1.744 -2.432 1 96.47 202 GLY B CA 1
ATOM 7607 C C . GLY B 1 202 ? -9.648 -1.74 -2.678 1 96.47 202 GLY B C 1
ATOM 7608 O O . GLY B 1 202 ? -10.117 -1.186 -3.675 1 96.47 202 GLY B O 1
ATOM 7609 N N . TYR B 1 203 ? -10.441 -2.402 -1.799 1 97.93 203 TYR B N 1
ATOM 7610 C CA . TYR B 1 203 ? -11.896 -2.417 -1.905 1 97.93 203 TYR B CA 1
ATOM 7611 C C . TYR B 1 203 ? -12.542 -2.538 -0.531 1 97.93 203 TYR B C 1
ATOM 7613 O O . TYR B 1 203 ? -11.871 -2.863 0.452 1 97.93 203 TYR B O 1
ATOM 7621 N N . GLN B 1 204 ? -13.773 -2.193 -0.468 1 97.3 204 GLN B N 1
ATOM 7622 C CA . GLN B 1 204 ? -14.614 -2.284 0.721 1 97.3 204 GLN B CA 1
ATOM 7623 C C . GLN B 1 204 ? -15.971 -2.899 0.388 1 97.3 204 GLN B C 1
ATOM 7625 O O . GLN B 1 204 ? -16.563 -2.587 -0.647 1 97.3 204 GLN B O 1
ATOM 7630 N N . LEU B 1 205 ? -16.383 -3.891 1.139 1 96.97 205 LEU B N 1
ATOM 7631 C CA . LEU B 1 205 ? -17.675 -4.558 1.016 1 96.97 205 LEU B CA 1
ATOM 7632 C C . LEU B 1 205 ? -18.459 -4.468 2.321 1 96.97 205 LEU B C 1
ATOM 7634 O O . LEU B 1 205 ? -17.984 -4.913 3.368 1 96.97 205 LEU B O 1
ATOM 7638 N N . HIS B 1 206 ? -19.605 -3.856 2.308 1 95.18 206 HIS B N 1
ATOM 7639 C CA . HIS B 1 206 ? -20.486 -3.717 3.463 1 95.18 206 HIS B CA 1
ATOM 7640 C C . HIS B 1 206 ? -21.856 -4.325 3.187 1 95.18 206 HIS B C 1
ATOM 7642 O O . HIS B 1 206 ? -22.623 -3.798 2.378 1 95.18 206 HIS B O 1
ATOM 7648 N N . ILE B 1 207 ? -22.115 -5.425 3.752 1 94.12 207 ILE B N 1
ATOM 7649 C CA . ILE B 1 207 ? -23.386 -6.122 3.585 1 94.12 207 ILE B CA 1
ATOM 7650 C C . ILE B 1 207 ? -24.241 -5.943 4.837 1 94.12 207 ILE B C 1
ATOM 7652 O O . ILE B 1 207 ? -23.845 -6.351 5.931 1 94.12 207 ILE B O 1
ATOM 7656 N N . SER B 1 208 ? -25.289 -5.301 4.699 1 89.32 208 SER B N 1
ATOM 7657 C CA . SER B 1 208 ? -26.274 -5.096 5.756 1 89.32 208 SER B CA 1
ATOM 7658 C C . SER B 1 208 ? -27.65 -5.603 5.336 1 89.32 208 SER B C 1
ATOM 7660 O O . SER B 1 208 ? -27.796 -6.204 4.27 1 89.32 208 SER B O 1
ATOM 7662 N N . GLN B 1 209 ? -28.715 -5.476 6.155 1 83.25 209 GLN B N 1
ATOM 7663 C CA . GLN B 1 209 ? -30.033 -6.065 5.948 1 83.25 209 GLN B CA 1
ATOM 7664 C C . GLN B 1 209 ? -30.607 -5.666 4.591 1 83.25 209 GLN B C 1
ATOM 7666 O O . GLN B 1 209 ? -31.166 -6.502 3.877 1 83.25 209 GLN B O 1
ATOM 7671 N N . ASN B 1 210 ? -30.4 -4.399 4.181 1 79.12 210 ASN B N 1
ATOM 7672 C CA . ASN B 1 210 ? -31.138 -3.971 2.998 1 79.12 210 ASN B CA 1
ATOM 7673 C C . ASN B 1 210 ? -30.198 -3.588 1.859 1 79.12 210 ASN B C 1
ATOM 7675 O O . ASN B 1 210 ? -30.641 -3.365 0.731 1 79.12 210 ASN B O 1
ATOM 7679 N N . THR B 1 211 ? -28.94 -3.6 2.156 1 85.99 211 THR B N 1
ATOM 7680 C CA . THR B 1 211 ? -28.073 -3.053 1.118 1 85.99 211 THR B CA 1
ATOM 7681 C C . THR B 1 211 ? -26.699 -3.715 1.156 1 85.99 211 THR B C 1
ATOM 7683 O O . THR B 1 211 ? -26.216 -4.095 2.225 1 85.99 211 THR B O 1
ATOM 7686 N N . ILE B 1 212 ? -26.167 -3.96 -0.008 1 93.2 212 ILE B N 1
ATOM 7687 C CA . ILE B 1 212 ? -24.764 -4.323 -0.181 1 93.2 212 ILE B CA 1
ATOM 7688 C C . ILE B 1 212 ? -24.004 -3.159 -0.813 1 93.2 212 ILE B C 1
ATOM 7690 O O . ILE B 1 212 ? -24.314 -2.741 -1.932 1 93.2 212 ILE B O 1
ATOM 7694 N N . LYS B 1 213 ? -23.109 -2.584 -0.089 1 94.04 213 LYS B N 1
ATOM 7695 C CA . LYS B 1 213 ? -22.283 -1.499 -0.611 1 94.04 213 LYS B CA 1
ATOM 7696 C C . LYS B 1 213 ? -20.91 -2.01 -1.038 1 94.04 213 LYS B C 1
ATOM 7698 O O . LYS B 1 213 ? -20.185 -2.602 -0.236 1 94.04 213 LYS B O 1
ATOM 7703 N N . VAL B 1 214 ? -20.583 -1.747 -2.302 1 96.47 214 VAL B N 1
ATOM 7704 C CA . VAL B 1 214 ? -19.299 -2.147 -2.867 1 96.47 214 VAL B CA 1
ATOM 7705 C C . VAL B 1 214 ? -18.501 -0.908 -3.266 1 96.47 214 VAL B C 1
ATOM 7707 O O . VAL B 1 214 ? -18.888 -0.182 -4.185 1 96.47 214 VAL B O 1
ATOM 7710 N N . GLY B 1 215 ? -17.484 -0.631 -2.588 1 96.44 215 GLY B N 1
ATOM 7711 C CA . GLY B 1 215 ? -16.553 0.427 -2.944 1 96.44 215 GLY B CA 1
A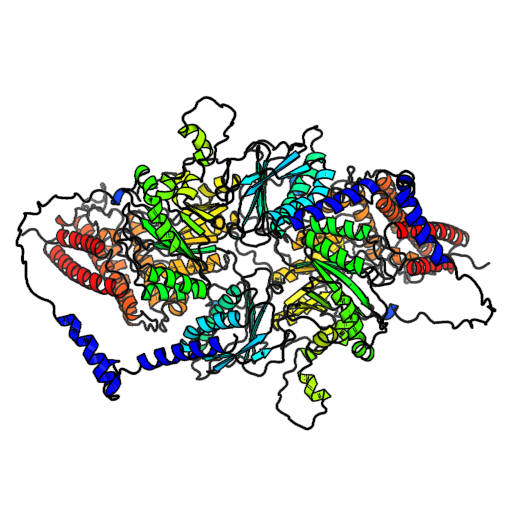TOM 7712 C C . GLY B 1 215 ? -15.198 -0.093 -3.386 1 96.44 215 GLY B C 1
ATOM 7713 O O . GLY B 1 215 ? -14.692 -1.07 -2.83 1 96.44 215 GLY B O 1
ATOM 7714 N N . ALA B 1 216 ? -14.585 0.582 -4.38 1 97.74 216 ALA B N 1
ATOM 7715 C CA . ALA B 1 216 ? -13.283 0.149 -4.881 1 97.74 216 ALA B CA 1
ATOM 7716 C C . ALA B 1 216 ? -12.45 1.341 -5.343 1 97.74 216 ALA B C 1
ATOM 7718 O O . ALA B 1 216 ? -12.997 2.37 -5.746 1 97.74 216 ALA B O 1
ATOM 7719 N N . GLY B 1 217 ? -11.145 1.145 -5.274 1 96.71 217 GLY B N 1
ATOM 7720 C CA . GLY B 1 217 ? -10.251 2.213 -5.692 1 96.71 217 GLY B CA 1
ATOM 7721 C C . GLY B 1 217 ? -9.983 2.217 -7.185 1 96.71 217 GLY B C 1
ATOM 7722 O O . GLY B 1 217 ? -9.494 3.208 -7.731 1 96.71 217 GLY B O 1
ATOM 7723 N N . SER B 1 218 ? -10.229 1.173 -7.891 1 97.28 218 SER B N 1
ATOM 7724 C CA . SER B 1 218 ? -10.043 0.992 -9.327 1 97.28 218 SER B CA 1
ATOM 7725 C C . SER B 1 218 ? -10.938 -0.119 -9.865 1 97.28 218 SER B C 1
ATOM 7727 O O . SER B 1 218 ? -11.663 -0.763 -9.104 1 97.28 218 SER B O 1
ATOM 7729 N N . LEU B 1 219 ? -10.893 -0.308 -11.164 1 97.79 219 LEU B N 1
ATOM 7730 C CA . LEU B 1 219 ? -11.659 -1.394 -11.765 1 97.79 219 LEU B CA 1
ATOM 7731 C C . LEU B 1 219 ? -11.135 -2.75 -11.304 1 97.79 219 LEU B C 1
ATOM 7733 O O . LEU B 1 219 ? -11.914 -3.682 -11.093 1 97.79 219 LEU B O 1
ATOM 7737 N N . ALA B 1 220 ? -9.832 -2.856 -11.16 1 97.74 220 ALA B N 1
ATOM 7738 C CA . ALA B 1 220 ? -9.279 -4.086 -10.6 1 97.74 220 ALA B CA 1
ATOM 7739 C C . ALA B 1 220 ? -9.78 -4.315 -9.177 1 97.74 220 ALA B C 1
ATOM 7741 O O . ALA B 1 220 ? -10.162 -5.431 -8.819 1 97.74 220 ALA B O 1
ATOM 7742 N N . GLY B 1 221 ? -9.759 -3.234 -8.358 1 98.01 221 GLY B N 1
ATOM 7743 C CA . GLY B 1 221 ? -10.309 -3.338 -7.016 1 98.01 221 GLY B CA 1
ATOM 7744 C C . GLY B 1 221 ? -11.756 -3.793 -6.998 1 98.01 221 GLY B C 1
ATOM 7745 O O . GLY B 1 221 ? -12.152 -4.587 -6.142 1 98.01 221 GLY B O 1
ATOM 7746 N N . LEU B 1 222 ? -12.549 -3.258 -7.908 1 98.18 222 LEU B N 1
ATOM 7747 C CA . LEU B 1 222 ? -13.945 -3.667 -8.016 1 98.18 222 LEU B CA 1
ATOM 7748 C C . LEU B 1 222 ? -14.053 -5.152 -8.346 1 98.18 222 LEU B C 1
ATOM 7750 O O . LEU B 1 222 ? -14.872 -5.864 -7.761 1 98.18 222 LEU B O 1
ATOM 7754 N N . HIS B 1 223 ? -13.234 -5.557 -9.269 1 98.05 223 HIS B N 1
ATOM 7755 C CA . HIS B 1 223 ? -13.204 -6.975 -9.611 1 98.05 223 HIS B CA 1
ATOM 7756 C C . HIS B 1 223 ? -12.914 -7.832 -8.384 1 98.05 223 HIS B C 1
ATOM 7758 O O . HIS B 1 223 ? -13.565 -8.857 -8.17 1 98.05 223 HIS B O 1
ATOM 7764 N N . TYR B 1 224 ? -11.972 -7.445 -7.588 1 98.47 224 TYR B N 1
ATOM 7765 C CA . TYR B 1 224 ? -11.62 -8.193 -6.387 1 98.47 224 TYR B CA 1
ATOM 7766 C C . TYR B 1 224 ? -12.771 -8.194 -5.388 1 98.47 224 TYR B C 1
ATOM 7768 O O . TYR B 1 224 ? -13.029 -9.205 -4.729 1 98.47 224 TYR B O 1
ATOM 7776 N N . ALA B 1 225 ? -13.456 -7.084 -5.261 1 98.19 225 ALA B N 1
ATOM 7777 C CA . ALA B 1 225 ? -14.632 -7.015 -4.396 1 98.19 225 ALA B CA 1
ATOM 7778 C C . ALA B 1 225 ? -15.706 -7.998 -4.852 1 98.19 225 ALA B C 1
ATOM 7780 O O . ALA B 1 225 ? -16.317 -8.685 -4.03 1 98.19 225 ALA B O 1
ATOM 7781 N N . VAL B 1 226 ? -15.923 -8.039 -6.121 1 97.45 226 VAL B N 1
ATOM 7782 C CA . VAL B 1 226 ? -16.944 -8.919 -6.68 1 97.45 226 VAL B CA 1
ATOM 7783 C C . VAL B 1 226 ? -16.543 -10.377 -6.465 1 97.45 226 VAL B C 1
ATOM 7785 O O . VAL B 1 226 ? -17.389 -11.222 -6.164 1 97.45 226 VAL B O 1
ATOM 7788 N N . CYS B 1 227 ? -15.264 -10.68 -6.65 1 97.57 227 CYS B N 1
ATOM 7789 C CA . CYS B 1 227 ? -14.793 -12.031 -6.368 1 97.57 227 CYS B CA 1
ATOM 7790 C C . CYS B 1 227 ? -15.127 -12.437 -4.937 1 97.57 227 CYS B C 1
ATOM 7792 O O . CYS B 1 227 ? -15.59 -13.554 -4.697 1 97.57 227 CYS B O 1
ATOM 7794 N N . THR B 1 228 ? -14.862 -11.557 -4.011 1 97.96 228 THR B N 1
ATOM 7795 C CA . THR B 1 228 ? -15.183 -11.82 -2.612 1 97.96 228 THR B CA 1
ATOM 7796 C C . THR B 1 228 ? -16.686 -12.008 -2.429 1 97.96 228 THR B C 1
ATOM 7798 O O . THR B 1 228 ? -17.121 -12.91 -1.71 1 97.96 228 THR B O 1
ATOM 7801 N N . PHE B 1 229 ? -17.506 -11.219 -3.076 1 97.07 229 PHE B N 1
ATOM 7802 C CA . PHE B 1 229 ? -18.959 -11.303 -2.987 1 97.07 229 PHE B CA 1
ATOM 7803 C C . PHE B 1 229 ? -19.456 -12.649 -3.499 1 97.07 229 PHE B C 1
ATOM 7805 O O . PHE B 1 229 ? -20.314 -13.278 -2.875 1 97.07 229 PHE B O 1
ATOM 7812 N N . VAL B 1 230 ? -18.91 -13.06 -4.597 1 95.93 230 VAL B N 1
ATOM 7813 C CA . VAL B 1 230 ? -19.28 -14.35 -5.169 1 95.93 230 VAL B CA 1
ATOM 7814 C C . VAL B 1 230 ? -18.96 -15.466 -4.177 1 95.93 230 VAL B C 1
ATOM 7816 O O . VAL B 1 230 ? -19.749 -16.398 -4.005 1 95.93 230 VAL B O 1
ATOM 7819 N N . GLN B 1 231 ? -17.831 -15.404 -3.574 1 96.13 231 GLN B N 1
ATOM 7820 C CA . GLN B 1 231 ? -17.474 -16.405 -2.574 1 96.13 231 GLN B CA 1
ATOM 7821 C C . GLN B 1 231 ? -18.468 -16.404 -1.416 1 96.13 231 GLN B C 1
ATOM 7823 O O . GLN B 1 231 ? -18.856 -17.465 -0.923 1 96.13 231 GLN B O 1
ATOM 7828 N N . ILE B 1 232 ? -18.839 -15.231 -0.959 1 95.9 232 ILE B N 1
ATOM 7829 C CA . ILE B 1 232 ? -19.781 -15.11 0.147 1 95.9 232 ILE B CA 1
ATOM 7830 C C . ILE B 1 232 ? -21.107 -15.766 -0.231 1 95.9 232 ILE B C 1
ATOM 7832 O O . ILE B 1 232 ? -21.69 -16.507 0.565 1 95.9 232 ILE B O 1
ATOM 7836 N N . LEU B 1 233 ? -21.597 -15.545 -1.422 1 93.48 233 LEU B N 1
ATOM 7837 C CA . LEU B 1 233 ? -22.84 -16.149 -1.889 1 93.48 233 LEU B CA 1
ATOM 7838 C C . LEU B 1 233 ? -22.729 -17.669 -1.915 1 93.48 233 LEU B C 1
ATOM 7840 O O . LEU B 1 233 ? -23.647 -18.37 -1.482 1 93.48 233 LEU B O 1
ATOM 7844 N N . ARG B 1 234 ? -21.617 -18.105 -2.433 1 91.34 234 ARG B N 1
ATOM 7845 C CA . ARG B 1 234 ? -21.398 -19.545 -2.515 1 91.34 234 ARG B CA 1
ATOM 7846 C C . ARG B 1 234 ? -21.402 -20.18 -1.129 1 91.34 234 ARG B C 1
ATOM 7848 O O . ARG B 1 234 ? -22.04 -21.213 -0.916 1 91.34 234 ARG B O 1
ATOM 7855 N N . LEU B 1 235 ? -20.723 -19.567 -0.192 1 92.14 235 LEU B N 1
ATOM 7856 C CA . LEU B 1 235 ? -20.623 -20.08 1.171 1 92.14 235 LEU B CA 1
ATOM 7857 C C . LEU B 1 235 ? -21.973 -20.011 1.878 1 92.14 235 LEU B C 1
ATOM 7859 O O . LEU B 1 235 ? -22.321 -20.908 2.648 1 92.14 235 LEU B O 1
ATOM 7863 N N . SER B 1 236 ? -22.695 -18.944 1.637 1 91.07 236 SER B N 1
ATOM 7864 C CA . SER B 1 236 ? -24.001 -18.766 2.263 1 91.07 236 SER B CA 1
ATOM 7865 C C . SER B 1 236 ? -25.01 -19.781 1.736 1 91.07 236 SER B C 1
ATOM 7867 O O . SER B 1 236 ? -25.86 -20.265 2.485 1 91.07 236 SER B O 1
ATOM 7869 N N . LYS B 1 237 ? -24.938 -20.088 0.534 1 85.7 237 LYS B N 1
ATOM 7870 C CA . LYS B 1 237 ? -25.834 -21.066 -0.076 1 85.7 237 LYS B CA 1
ATOM 7871 C C . LYS B 1 237 ? -25.567 -22.469 0.462 1 85.7 237 LYS B C 1
ATOM 7873 O O . LYS B 1 237 ? -26.5 -23.245 0.677 1 85.7 237 LYS B O 1
ATOM 7878 N N . ASN B 1 238 ? -24.386 -22.74 0.635 1 78.36 238 ASN B N 1
ATOM 7879 C CA . ASN B 1 238 ? -24.006 -24.057 1.134 1 78.36 238 ASN B CA 1
ATOM 7880 C C . ASN B 1 238 ? -24.427 -24.249 2.588 1 78.36 238 ASN B C 1
ATOM 7882 O O . ASN B 1 238 ? -24.692 -25.372 3.019 1 78.36 238 ASN B O 1
ATOM 7886 N N . HIS B 1 239 ? -24.464 -23.173 3.261 1 72.15 239 HIS B N 1
ATOM 7887 C CA . HIS B 1 239 ? -24.767 -23.245 4.686 1 72.15 239 HIS B CA 1
ATOM 7888 C C . HIS B 1 239 ? -26.273 -23.225 4.93 1 72.15 239 HIS B C 1
ATOM 7890 O O . HIS B 1 239 ? -26.749 -23.753 5.938 1 72.15 239 HIS B O 1
ATOM 7896 N N . ASN B 1 240 ? -26.943 -22.496 4.052 1 66.31 240 ASN B N 1
ATOM 7897 C CA . ASN B 1 240 ? -28.369 -22.308 4.299 1 66.31 240 ASN B CA 1
ATOM 7898 C C . ASN B 1 240 ? -29.214 -23.244 3.441 1 66.31 240 ASN B C 1
ATOM 7900 O O . ASN B 1 240 ? -29.033 -23.312 2.224 1 66.31 240 ASN B O 1
ATOM 7904 N N . LYS B 1 241 ? -29.896 -24.159 4.093 1 62.5 241 LYS B N 1
ATOM 7905 C CA . LYS B 1 241 ? -30.772 -25.135 3.45 1 62.5 241 LYS B CA 1
ATOM 7906 C C . LYS B 1 241 ? -32.091 -24.495 3.028 1 62.5 241 LYS B C 1
ATOM 7908 O O . LYS B 1 241 ? -32.941 -25.153 2.424 1 62.5 241 LYS B O 1
ATOM 7913 N N . SER B 1 242 ? -32.127 -23.173 3.379 1 61.9 242 SER B N 1
ATOM 7914 C CA . SER B 1 242 ? -33.399 -22.531 3.065 1 61.9 242 SER B CA 1
ATOM 7915 C C . SER B 1 242 ? -33.454 -22.099 1.603 1 61.9 242 SER B C 1
ATOM 7917 O O . SER B 1 242 ? -32.423 -22.028 0.932 1 61.9 242 SER B O 1
ATOM 7919 N N . GLU B 1 243 ? -34.664 -21.976 1.101 1 64.61 243 GLU B N 1
ATOM 7920 C CA . GLU B 1 243 ? -34.943 -21.552 -0.268 1 64.61 243 GLU B CA 1
ATOM 7921 C C . GLU B 1 243 ? -34.339 -20.18 -0.554 1 64.61 243 GLU B C 1
ATOM 7923 O O . GLU B 1 243 ? -33.814 -19.942 -1.644 1 64.61 243 GLU B O 1
ATOM 7928 N N . ALA B 1 244 ? -34.332 -19.289 0.531 1 76.37 244 ALA B N 1
ATOM 7929 C CA . ALA B 1 244 ? -33.742 -17.97 0.318 1 76.37 244 ALA B CA 1
ATOM 7930 C C . ALA B 1 244 ? -32.319 -17.91 0.865 1 76.37 244 ALA B C 1
ATOM 7932 O O . ALA B 1 244 ? -32.041 -18.429 1.949 1 76.37 244 ALA B O 1
ATOM 7933 N N . CYS B 1 245 ? -31.389 -17.439 0.12 1 86.7 245 CYS B N 1
ATOM 7934 C CA . CYS B 1 245 ? -30 -17.317 0.548 1 86.7 245 CYS B CA 1
ATOM 7935 C C . CYS B 1 245 ? -29.821 -16.129 1.486 1 86.7 245 CYS B C 1
ATOM 7937 O O . CYS B 1 245 ? -29.985 -14.979 1.077 1 86.7 245 CYS B O 1
ATOM 7939 N N . GLU B 1 246 ? -29.663 -16.395 2.696 1 89.9 246 GLU B N 1
ATOM 7940 C CA . GLU B 1 246 ? -29.399 -15.371 3.703 1 89.9 246 GLU B CA 1
ATOM 7941 C C . GLU B 1 246 ? -27.901 -15.128 3.864 1 89.9 246 GLU B C 1
ATOM 7943 O O . GLU B 1 246 ? -27.136 -16.068 4.091 1 89.9 246 GLU B O 1
ATOM 7948 N N . ILE B 1 247 ? -27.541 -13.941 3.675 1 92.59 247 ILE B N 1
ATOM 7949 C CA . ILE B 1 247 ? -26.144 -13.559 3.85 1 92.59 247 ILE B CA 1
ATOM 7950 C C . ILE B 1 247 ? -25.972 -12.824 5.177 1 92.59 247 ILE B C 1
ATOM 7952 O O . ILE B 1 247 ? -26.581 -11.774 5.396 1 92.59 247 ILE B O 1
ATOM 7956 N N . GLU B 1 248 ? -25.186 -13.374 6.048 1 92.55 248 GLU B N 1
ATOM 7957 C CA . GLU B 1 248 ? -24.906 -12.711 7.318 1 92.55 248 GLU B CA 1
ATOM 7958 C C . GLU B 1 248 ? -24.224 -11.364 7.098 1 92.55 248 GLU B C 1
ATOM 7960 O O . GLU B 1 248 ? -23.352 -11.236 6.236 1 92.55 248 GLU B O 1
ATOM 7965 N N . PRO B 1 249 ? -24.665 -10.3 7.798 1 93.34 249 PRO B N 1
ATOM 7966 C CA . PRO B 1 249 ? -24.073 -8.97 7.632 1 93.34 249 PRO B CA 1
ATOM 7967 C C . PRO B 1 249 ? -22.582 -8.943 7.958 1 93.34 249 PRO B C 1
ATOM 7969 O O . PRO B 1 249 ? -22.143 -9.594 8.91 1 93.34 249 PRO B O 1
ATOM 7972 N N . VAL B 1 250 ? -21.824 -8.229 7.162 1 95.64 250 VAL B N 1
ATOM 7973 C CA . VAL B 1 250 ? -20.374 -8.229 7.327 1 95.64 250 VAL B CA 1
ATOM 7974 C C . VAL B 1 250 ? -19.786 -6.954 6.726 1 95.64 250 VAL B C 1
ATOM 7976 O O . VAL B 1 250 ? -20.351 -6.383 5.791 1 95.64 250 VAL B O 1
ATOM 7979 N N . PHE B 1 251 ? -18.782 -6.43 7.324 1 94.95 251 PHE B N 1
ATOM 7980 C CA . PHE B 1 251 ? -17.953 -5.349 6.802 1 94.95 251 PHE B CA 1
ATOM 7981 C C . PHE B 1 251 ? -16.549 -5.848 6.485 1 94.95 251 PHE B C 1
ATOM 7983 O O . PHE B 1 251 ? -15.863 -6.385 7.357 1 94.95 251 PHE B O 1
ATOM 7990 N N . ILE B 1 252 ? -16.094 -5.716 5.186 1 96.9 252 ILE B N 1
ATOM 7991 C CA . ILE B 1 252 ? -14.772 -6.153 4.751 1 96.9 252 ILE B CA 1
ATOM 7992 C C . ILE B 1 252 ? -14.032 -4.986 4.1 1 96.9 252 ILE B C 1
ATOM 7994 O O . ILE B 1 252 ? -14.575 -4.311 3.222 1 96.9 252 ILE B O 1
ATOM 7998 N N . LYS B 1 253 ? -12.956 -4.63 4.508 1 96.32 253 LYS B N 1
ATOM 7999 C CA . LYS B 1 253 ? -12.014 -3.722 3.861 1 96.32 253 LYS B CA 1
ATOM 8000 C C . LYS B 1 253 ? -10.678 -4.412 3.598 1 96.32 253 LYS B C 1
ATOM 8002 O O . LYS B 1 253 ? -10.055 -4.943 4.52 1 96.32 253 LYS B O 1
ATOM 8007 N N . ASP B 1 254 ? -10.237 -4.396 2.324 1 96.93 254 ASP B N 1
ATOM 8008 C CA . ASP B 1 254 ? -9.127 -5.266 1.946 1 96.93 254 ASP B CA 1
ATOM 8009 C C . ASP B 1 254 ? -8.302 -4.646 0.82 1 96.93 254 ASP B C 1
ATOM 8011 O O . ASP B 1 254 ? -8.773 -3.745 0.122 1 96.93 254 ASP B O 1
ATOM 8015 N N . GLU B 1 255 ? -7.039 -4.983 0.763 1 96.32 255 GLU B N 1
ATOM 8016 C CA . GLU B 1 255 ? -6.093 -4.576 -0.271 1 96.32 255 GLU B CA 1
ATOM 8017 C C . GLU B 1 255 ? -4.933 -5.563 -0.378 1 96.32 255 GLU B C 1
ATOM 8019 O O . GLU B 1 255 ? -4.547 -6.184 0.615 1 96.32 255 GLU B O 1
ATOM 8024 N N . PRO B 1 256 ? -4.351 -5.689 -1.555 1 96.93 256 PRO B N 1
ATOM 8025 C CA . PRO B 1 256 ? -3.218 -6.609 -1.675 1 96.93 256 PRO B CA 1
ATOM 8026 C C . PRO B 1 256 ? -1.934 -6.046 -1.071 1 96.93 256 PRO B C 1
ATOM 8028 O O . PRO B 1 256 ? -1.693 -4.838 -1.138 1 96.93 256 PRO B O 1
ATOM 8031 N N . ARG B 1 257 ? -1.142 -6.941 -0.567 1 96.61 257 ARG B N 1
ATOM 8032 C CA . ARG B 1 257 ? 0.185 -6.543 -0.109 1 96.61 257 ARG B CA 1
ATOM 8033 C C . ARG B 1 257 ? 1.121 -6.3 -1.289 1 96.61 257 ARG B C 1
ATOM 8035 O O . ARG B 1 257 ? 1.935 -5.374 -1.261 1 96.61 257 ARG B O 1
ATOM 8042 N N . PHE B 1 258 ? 1.041 -7.188 -2.307 1 97.59 258 PHE B N 1
ATOM 8043 C CA . PHE B 1 258 ? 1.949 -7.122 -3.446 1 97.59 258 PHE B CA 1
ATOM 8044 C C . PHE B 1 258 ? 1.185 -6.831 -4.732 1 97.59 258 PHE B C 1
ATOM 8046 O O . PHE B 1 258 ? 0.078 -7.337 -4.93 1 97.59 258 PHE B O 1
ATOM 8053 N N . MET B 1 259 ? 1.79 -6.143 -5.566 1 96.56 259 MET B N 1
ATOM 8054 C CA . MET B 1 259 ? 1.156 -5.791 -6.833 1 96.56 259 MET B CA 1
ATOM 8055 C C . MET B 1 259 ? 1.348 -6.899 -7.864 1 96.56 259 MET B C 1
ATOM 8057 O O . MET B 1 259 ? 0.472 -7.135 -8.698 1 96.56 259 MET B O 1
ATOM 8061 N N . HIS B 1 260 ? 2.488 -7.545 -7.784 1 98.12 260 HIS B N 1
ATOM 8062 C CA . HIS B 1 260 ? 2.78 -8.608 -8.739 1 98.12 260 HIS B CA 1
ATOM 8063 C C . HIS B 1 260 ? 2.547 -9.983 -8.121 1 98.12 260 HIS B C 1
ATOM 8065 O O . HIS B 1 260 ? 3.459 -10.567 -7.532 1 98.12 260 HIS B O 1
ATOM 8071 N N . ARG B 1 261 ? 1.437 -10.503 -8.247 1 98.61 261 ARG B N 1
ATOM 8072 C CA . ARG B 1 261 ? 1.04 -11.842 -7.825 1 98.61 261 ARG B CA 1
ATOM 8073 C C . ARG B 1 261 ? 0.912 -12.778 -9.022 1 98.61 261 ARG B C 1
ATOM 8075 O O . ARG B 1 261 ? -0.117 -12.788 -9.702 1 98.61 261 ARG B O 1
ATOM 8082 N N . GLY B 1 262 ? 1.963 -13.554 -9.233 1 98.66 262 GLY B N 1
ATOM 8083 C CA . GLY B 1 262 ? 2.067 -14.21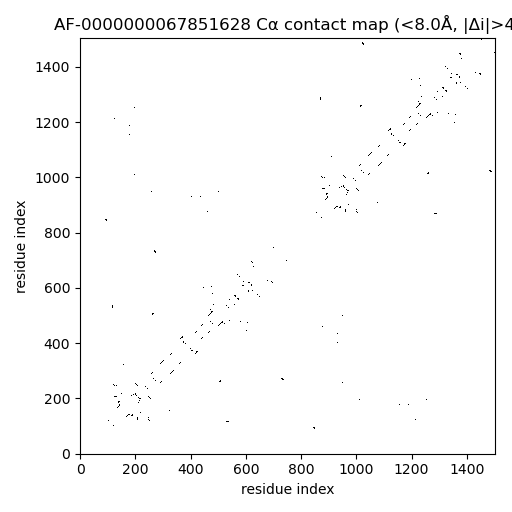3 -10.525 1 98.66 262 GLY B CA 1
ATOM 8084 C C . GLY B 1 262 ? 2.062 -15.727 -10.426 1 98.66 262 GLY B C 1
ATOM 8085 O O . GLY B 1 262 ? 2.475 -16.288 -9.409 1 98.66 262 GLY B O 1
ATOM 8086 N N . ILE B 1 263 ? 1.583 -16.372 -11.454 1 98.75 263 ILE B N 1
ATOM 8087 C CA . ILE B 1 263 ? 1.706 -17.803 -11.709 1 98.75 263 ILE B CA 1
ATOM 8088 C C . ILE B 1 263 ? 2.457 -18.031 -13.02 1 98.75 263 ILE B C 1
ATOM 8090 O O . ILE B 1 263 ? 2.17 -17.38 -14.027 1 98.75 263 ILE B O 1
ATOM 8094 N N . LEU B 1 264 ? 3.423 -18.785 -12.952 1 98.75 264 LEU B N 1
ATOM 8095 C CA . LEU B 1 264 ? 4.12 -19.19 -14.168 1 98.75 264 LEU B CA 1
ATOM 8096 C C . LEU B 1 264 ? 3.692 -20.589 -14.599 1 98.75 264 LEU B C 1
ATOM 8098 O O . LEU B 1 264 ? 3.795 -21.541 -13.823 1 98.75 264 LEU B O 1
ATOM 8102 N N . LEU B 1 265 ? 3.188 -20.719 -15.736 1 98.06 265 LEU B N 1
ATOM 8103 C CA . LEU B 1 265 ? 2.748 -21.991 -16.3 1 98.06 265 LEU B CA 1
ATOM 8104 C C . LEU B 1 265 ? 3.638 -22.404 -17.467 1 98.06 265 LEU B C 1
ATOM 8106 O O . LEU B 1 265 ? 3.774 -21.662 -18.443 1 98.06 265 LEU B O 1
ATOM 8110 N N . ASP B 1 266 ? 4.205 -23.526 -17.388 1 96.38 266 ASP B N 1
ATOM 8111 C CA . ASP B 1 266 ? 5.045 -24.08 -18.446 1 96.38 266 ASP B CA 1
ATOM 8112 C C . ASP B 1 266 ? 4.195 -24.661 -19.574 1 96.38 266 ASP B C 1
ATOM 8114 O O . ASP B 1 266 ? 3.528 -25.681 -19.393 1 96.38 266 ASP B O 1
ATOM 8118 N N . ILE B 1 267 ? 4.25 -24.037 -20.72 1 94.53 267 ILE B N 1
ATOM 8119 C CA . ILE B 1 267 ? 3.511 -24.528 -21.878 1 94.53 267 ILE B CA 1
ATOM 8120 C C . ILE B 1 267 ? 4.485 -24.88 -23 1 94.53 267 ILE B C 1
ATOM 8122 O O . ILE B 1 267 ? 4.169 -24.709 -24.18 1 94.53 267 ILE B O 1
ATOM 8126 N N . SER B 1 268 ? 5.687 -25.179 -22.587 1 91.3 268 SER B N 1
ATOM 8127 C CA . SER B 1 268 ? 6.682 -25.563 -23.583 1 91.3 268 SER B CA 1
ATOM 8128 C C . SER B 1 268 ? 6.183 -26.717 -24.446 1 91.3 268 SER B C 1
ATOM 8130 O O . SER B 1 268 ? 5.501 -27.618 -23.953 1 91.3 268 SER B O 1
ATOM 8132 N N . PRO B 1 269 ? 6.78 -26.655 -25.625 1 81.63 269 PRO B N 1
ATOM 8133 C CA . PRO B 1 269 ? 6.335 -27.726 -26.518 1 81.63 269 PRO B CA 1
ATOM 8134 C C . PRO B 1 269 ? 6.721 -29.115 -26.013 1 81.63 269 PRO B C 1
ATOM 8136 O O . PRO B 1 269 ? 7.761 -29.274 -25.37 1 81.63 269 PRO B O 1
ATOM 8139 N N . ARG B 1 270 ? 5.974 -30.064 -25.934 1 82.37 270 ARG B N 1
ATOM 8140 C CA . ARG B 1 270 ? 6.142 -31.464 -25.558 1 82.37 270 ARG B CA 1
ATOM 8141 C C . ARG B 1 270 ? 5.85 -31.673 -24.076 1 82.37 270 ARG B C 1
ATOM 8143 O O . ARG B 1 270 ? 6.127 -32.742 -23.528 1 82.37 270 ARG B O 1
ATOM 8150 N N . GLY B 1 271 ? 5.501 -30.569 -23.456 1 89.03 271 GLY B N 1
ATOM 8151 C CA . GLY B 1 271 ? 5.085 -30.705 -22.069 1 89.03 271 GLY B CA 1
ATOM 8152 C C . GLY B 1 271 ? 3.604 -30.996 -21.917 1 89.03 271 GLY B C 1
ATOM 8153 O O . GLY B 1 271 ? 2.939 -31.382 -22.881 1 89.03 271 GLY B O 1
ATOM 8154 N N . ARG B 1 272 ? 3.151 -30.994 -20.694 1 92.8 272 ARG B N 1
ATOM 8155 C CA . ARG B 1 272 ? 1.73 -31.155 -20.408 1 92.8 272 ARG B CA 1
ATOM 8156 C C . ARG B 1 272 ? 0.984 -29.836 -20.577 1 92.8 272 ARG B C 1
ATOM 8158 O O . ARG B 1 272 ? 0.792 -29.096 -19.61 1 92.8 272 ARG B O 1
ATOM 8165 N N . ILE B 1 273 ? 0.484 -29.587 -21.745 1 95.31 273 ILE B N 1
ATOM 8166 C CA . ILE B 1 273 ? -0.131 -28.312 -22.098 1 95.31 273 ILE B CA 1
ATOM 8167 C C . ILE B 1 273 ? -1.65 -28.426 -21.994 1 95.31 273 ILE B C 1
ATOM 8169 O O . ILE B 1 273 ? -2.261 -29.273 -22.649 1 95.31 273 ILE B O 1
ATOM 8173 N N . PRO B 1 274 ? -2.232 -27.599 -21.233 1 96.49 274 PRO B N 1
ATOM 8174 C CA . PRO B 1 274 ? -3.694 -27.64 -21.15 1 96.49 274 PRO B CA 1
ATOM 8175 C C . PRO B 1 274 ? -4.37 -27.263 -22.467 1 96.49 274 PRO B C 1
ATOM 8177 O O . PRO B 1 274 ? -3.832 -26.46 -23.233 1 96.49 274 PRO B O 1
ATOM 8180 N N . THR B 1 275 ? -5.502 -27.872 -22.71 1 96.24 275 THR B N 1
ATOM 8181 C CA . THR B 1 275 ? -6.341 -27.364 -23.79 1 96.24 275 THR B CA 1
ATOM 8182 C C . THR B 1 275 ? -6.759 -25.922 -23.515 1 96.24 275 THR B C 1
ATOM 8184 O O . THR B 1 275 ? -6.692 -25.457 -22.376 1 96.24 275 THR B O 1
ATOM 8187 N N . LEU B 1 276 ? -7.117 -25.229 -24.559 1 96.52 276 LEU B N 1
ATOM 8188 C CA . LEU B 1 276 ? -7.526 -23.841 -24.375 1 96.52 276 LEU B CA 1
ATOM 8189 C C . LEU B 1 276 ? -8.693 -23.743 -23.398 1 96.52 276 LEU B C 1
ATOM 8191 O O . LEU B 1 276 ? -8.73 -22.843 -22.556 1 96.52 276 LEU B O 1
ATOM 8195 N N . GLU B 1 277 ? -9.637 -24.64 -23.547 1 96.34 277 GLU B N 1
ATOM 8196 C CA . GLU B 1 277 ? -10.8 -24.65 -22.665 1 96.34 277 GLU B CA 1
ATOM 8197 C C . GLU B 1 277 ? -10.385 -24.804 -21.205 1 96.34 277 GLU B C 1
ATOM 8199 O O . GLU B 1 277 ? -10.89 -24.094 -20.332 1 96.34 277 GLU B O 1
ATOM 8204 N N . TYR B 1 278 ? -9.527 -25.752 -20.951 1 97.2 278 TYR B N 1
ATOM 8205 C CA . TYR B 1 278 ? -9.07 -25.975 -19.584 1 97.2 278 TYR B CA 1
ATOM 8206 C C . TYR B 1 278 ? -8.259 -24.788 -19.079 1 97.2 278 TYR B C 1
ATOM 8208 O O . TYR B 1 278 ? -8.364 -24.407 -17.911 1 97.2 278 TYR B O 1
ATOM 8216 N N . LEU B 1 279 ? -7.443 -24.21 -19.925 1 98.07 279 LEU B N 1
ATOM 8217 C CA . LEU B 1 279 ? -6.672 -23.034 -19.533 1 98.07 279 LEU B CA 1
ATOM 8218 C C . LEU B 1 279 ? -7.595 -21.881 -19.152 1 98.07 279 LEU B C 1
ATOM 8220 O O . LEU B 1 279 ? -7.346 -21.179 -18.17 1 98.07 279 LEU B O 1
ATOM 8224 N N . LEU B 1 280 ? -8.608 -21.625 -19.948 1 97.31 280 LEU B N 1
ATOM 8225 C CA . LEU B 1 280 ? -9.565 -20.568 -19.637 1 97.31 280 LEU B CA 1
ATOM 8226 C C . LEU B 1 280 ? -10.218 -20.809 -18.28 1 97.31 280 LEU B C 1
ATOM 8228 O O . LEU B 1 280 ? -10.433 -19.867 -17.514 1 97.31 280 LEU B O 1
ATOM 8232 N N . HIS B 1 281 ? -10.49 -22.069 -18.01 1 96.52 281 HIS B N 1
ATOM 8233 C CA . HIS B 1 281 ? -11.05 -22.424 -16.71 1 96.52 281 HIS B CA 1
ATOM 8234 C C . HIS B 1 281 ? -10.077 -22.094 -15.583 1 96.52 281 HIS B C 1
ATOM 8236 O O . HIS B 1 281 ? -10.474 -21.535 -14.559 1 96.52 281 HIS B O 1
ATOM 8242 N N . MET B 1 282 ? -8.847 -22.449 -15.771 1 97.79 282 MET B N 1
ATOM 8243 C CA . MET B 1 282 ? -7.833 -22.153 -14.762 1 97.79 282 MET B CA 1
ATOM 8244 C C . MET B 1 282 ? -7.696 -20.648 -14.554 1 97.79 282 MET B C 1
ATOM 8246 O O . MET B 1 282 ? -7.542 -20.186 -13.422 1 97.79 282 MET B O 1
ATOM 8250 N N . ILE B 1 283 ? -7.751 -19.905 -15.599 1 98.1 283 ILE B N 1
ATOM 8251 C CA . ILE B 1 283 ? -7.65 -18.451 -15.524 1 98.1 283 ILE B CA 1
ATOM 8252 C C . ILE B 1 283 ? -8.806 -17.896 -14.694 1 98.1 283 ILE B C 1
ATOM 8254 O O . ILE B 1 283 ? -8.613 -16.995 -13.874 1 98.1 283 ILE B O 1
ATOM 8258 N N . ASP B 1 284 ? -9.971 -18.419 -14.905 1 97.1 284 ASP B N 1
ATOM 8259 C CA . ASP B 1 284 ? -11.119 -17.999 -14.107 1 97.1 284 ASP B CA 1
ATOM 8260 C C . ASP B 1 284 ? -10.866 -18.226 -12.618 1 97.1 284 ASP B C 1
ATOM 8262 O O . ASP B 1 284 ? -11.175 -17.364 -11.792 1 97.1 284 ASP B O 1
ATOM 8266 N N . LEU B 1 285 ? -10.307 -19.331 -12.328 1 97.29 285 LEU B N 1
ATOM 8267 C CA . LEU B 1 285 ? -10.033 -19.658 -10.933 1 97.29 285 LEU B CA 1
ATOM 8268 C C . LEU B 1 285 ? -8.925 -18.771 -10.374 1 97.29 285 LEU B C 1
ATOM 8270 O O . LEU B 1 285 ? -9.055 -18.228 -9.274 1 97.29 285 LEU B O 1
ATOM 8274 N N . TRP B 1 286 ? -7.87 -18.633 -11.138 1 98.53 286 TRP B N 1
ATOM 8275 C CA . TRP B 1 286 ? -6.778 -17.775 -10.69 1 98.53 286 TRP B CA 1
ATOM 8276 C C . TRP B 1 286 ? -7.261 -16.346 -10.473 1 98.53 286 TRP B C 1
ATOM 8278 O O . TRP B 1 286 ? -6.885 -15.698 -9.493 1 98.53 286 TRP B O 1
ATOM 8288 N N . SER B 1 287 ? -8.042 -15.879 -11.409 1 97.8 287 SER B N 1
ATOM 8289 C CA . SER B 1 287 ? -8.62 -14.545 -11.284 1 97.8 287 SER B CA 1
ATOM 8290 C C . SER B 1 287 ? -9.481 -14.431 -10.031 1 97.8 287 SER B C 1
ATOM 8292 O O . SER B 1 287 ? -9.449 -13.411 -9.34 1 97.8 287 SER B O 1
ATOM 8294 N N . SER B 1 288 ? -10.243 -15.47 -9.733 1 97.13 288 SER B N 1
ATOM 8295 C CA . SER B 1 288 ? -11.094 -15.463 -8.547 1 97.13 288 SER B CA 1
ATOM 8296 C C . SER B 1 288 ? -10.262 -15.412 -7.27 1 97.13 288 SER B C 1
ATOM 8298 O O . SER B 1 288 ? -10.75 -14.985 -6.222 1 97.13 288 SER B O 1
ATOM 8300 N N . PHE B 1 289 ? -9.007 -15.871 -7.368 1 98.13 289 PHE B N 1
ATOM 8301 C CA . PHE B 1 289 ? -8.09 -15.803 -6.236 1 98.13 289 PHE B CA 1
ATOM 8302 C C . PHE B 1 289 ? -7.249 -14.534 -6.297 1 98.13 289 PHE B C 1
ATOM 8304 O O . PHE B 1 289 ? -6.27 -14.396 -5.56 1 98.13 289 PHE B O 1
ATOM 8311 N N . LYS B 1 290 ? -7.591 -13.665 -7.224 1 98.32 290 LYS B N 1
ATOM 8312 C CA . LYS B 1 290 ? -7.032 -12.32 -7.328 1 98.32 290 LYS B CA 1
ATOM 8313 C C . LYS B 1 290 ? -5.565 -12.365 -7.744 1 98.32 290 LYS B C 1
ATOM 8315 O O . LYS B 1 290 ? -4.761 -11.547 -7.292 1 98.32 290 LYS B O 1
ATOM 8320 N N . ILE B 1 291 ? -5.201 -13.372 -8.481 1 98.67 291 ILE B N 1
ATOM 8321 C CA . ILE B 1 291 ? -3.911 -13.405 -9.162 1 98.67 291 ILE B CA 1
ATOM 8322 C C . ILE B 1 291 ? -3.863 -12.315 -10.23 1 98.67 291 ILE B C 1
ATOM 8324 O O . ILE B 1 291 ? -4.84 -12.099 -10.95 1 98.67 291 ILE B O 1
ATOM 8328 N N . SER B 1 292 ? -2.714 -11.652 -10.369 1 97.94 292 SER B N 1
ATOM 8329 C CA . SER B 1 292 ? -2.687 -10.479 -11.238 1 97.94 292 SER B CA 1
ATOM 8330 C C . SER B 1 292 ? -1.904 -10.757 -12.517 1 97.94 292 SER B C 1
ATOM 8332 O O . SER B 1 292 ? -2.068 -10.054 -13.516 1 97.94 292 SER B O 1
ATOM 8334 N N . TYR B 1 293 ? -1.01 -11.788 -12.497 1 98.45 293 TYR B N 1
ATOM 8335 C CA . TYR B 1 293 ? -0.18 -12.03 -13.671 1 98.45 293 TYR B CA 1
ATOM 8336 C C . TYR B 1 293 ? -0.089 -13.521 -13.977 1 98.45 293 TYR B C 1
ATOM 8338 O O . TYR B 1 293 ? 0.025 -14.342 -13.064 1 98.45 293 TYR B O 1
ATOM 8346 N N . LEU B 1 294 ? -0.174 -13.843 -15.194 1 98.45 294 LEU B N 1
ATOM 8347 C CA . LEU B 1 294 ? 0.076 -15.189 -15.697 1 98.45 294 LEU B CA 1
ATOM 8348 C C . LEU B 1 294 ? 1.277 -15.204 -16.637 1 98.45 294 LEU B C 1
ATOM 8350 O O . LEU B 1 294 ? 1.225 -14.629 -17.726 1 98.45 294 LEU B O 1
ATOM 8354 N N . HIS B 1 295 ? 2.327 -15.794 -16.187 1 98.44 295 HIS B N 1
ATOM 8355 C CA . HIS B 1 295 ? 3.527 -15.968 -16.998 1 98.44 295 HIS B CA 1
ATOM 8356 C C . HIS B 1 295 ? 3.437 -17.229 -17.852 1 98.44 295 HIS B C 1
ATOM 8358 O O . HIS B 1 295 ? 3.407 -18.342 -17.322 1 98.44 295 HIS B O 1
ATOM 8364 N N . LEU B 1 296 ? 3.403 -17.111 -19.133 1 97.22 296 LEU B N 1
ATOM 8365 C CA . LEU B 1 296 ? 3.375 -18.263 -20.028 1 97.22 296 LEU B CA 1
ATOM 8366 C C . LEU B 1 296 ? 4.781 -18.617 -20.502 1 97.22 296 LEU B C 1
ATOM 8368 O O . LEU B 1 296 ? 5.337 -17.94 -21.37 1 97.22 296 LEU B O 1
ATOM 8372 N N . TYR B 1 297 ? 5.244 -19.638 -20.001 1 97.36 297 TYR B N 1
ATOM 8373 C CA . TYR B 1 297 ? 6.625 -20.045 -20.232 1 97.36 297 TYR B CA 1
ATOM 8374 C C . TYR B 1 297 ? 6.726 -20.966 -21.442 1 97.36 297 TYR B C 1
ATOM 8376 O O . TYR B 1 297 ? 6.006 -21.963 -21.533 1 97.36 297 TYR B O 1
ATOM 8384 N N . SER B 1 298 ? 7.606 -20.669 -22.355 1 95.09 298 SER B N 1
ATOM 8385 C CA . SER B 1 298 ? 7.829 -21.508 -23.528 1 95.09 298 SER B CA 1
ATOM 8386 C C . SER B 1 298 ? 9.314 -21.615 -23.857 1 95.09 298 SER B C 1
ATOM 8388 O O . SER B 1 298 ? 10.067 -20.657 -23.672 1 95.09 298 SER B O 1
ATOM 8390 N N . ARG B 1 299 ? 9.677 -22.701 -24.336 1 94.25 299 ARG B N 1
ATOM 8391 C CA . ARG B 1 299 ? 11.03 -22.944 -24.828 1 94.25 299 ARG B CA 1
ATOM 8392 C C . ARG B 1 299 ? 11.059 -22.981 -26.352 1 94.25 299 ARG B C 1
ATOM 8394 O O . ARG B 1 299 ? 10.435 -23.847 -26.97 1 94.25 299 ARG B O 1
ATOM 8401 N N . LEU B 1 300 ? 11.843 -22.144 -26.894 1 93.99 300 LEU B N 1
ATOM 8402 C CA . LEU B 1 300 ? 11.847 -21.962 -28.342 1 93.99 300 LEU B CA 1
ATOM 8403 C C . LEU B 1 300 ? 13.035 -22.678 -28.976 1 93.99 300 LEU B C 1
ATOM 8405 O O . LEU B 1 300 ? 14.071 -22.859 -28.333 1 93.99 300 LEU B O 1
ATOM 8409 N N . THR B 1 301 ? 12.818 -23.123 -30.173 1 91.87 301 THR B N 1
ATOM 8410 C CA . THR B 1 301 ? 13.862 -23.71 -31.006 1 91.87 301 THR B CA 1
ATOM 8411 C C . THR B 1 301 ? 14.188 -22.801 -32.187 1 91.87 301 THR B C 1
ATOM 8413 O O . THR B 1 301 ? 13.409 -21.904 -32.52 1 91.87 301 THR B O 1
ATOM 8416 N N . PRO B 1 302 ? 15.331 -22.965 -32.741 1 90.76 302 PRO B N 1
ATOM 8417 C CA . PRO B 1 302 ? 15.715 -22.093 -33.854 1 90.76 302 PRO B CA 1
ATOM 8418 C C . PRO B 1 302 ? 15.051 -22.49 -35.17 1 90.76 302 PRO B C 1
ATOM 8420 O O . PRO B 1 302 ? 15.738 -22.869 -36.122 1 90.76 302 PRO B O 1
ATOM 8423 N N . ASN B 1 303 ? 13.842 -22.441 -35.238 1 87.43 303 ASN B N 1
ATOM 8424 C CA . ASN B 1 303 ? 13.059 -22.681 -36.446 1 87.43 303 ASN B CA 1
ATOM 8425 C C . ASN B 1 303 ? 12.006 -21.597 -36.657 1 87.43 303 ASN B C 1
ATOM 8427 O O . ASN B 1 303 ? 11.566 -20.958 -35.699 1 87.43 303 ASN B O 1
ATOM 8431 N N . CYS B 1 304 ? 11.641 -21.33 -37.849 1 83.61 304 CYS B N 1
ATOM 8432 C CA . CYS B 1 304 ? 10.806 -20.186 -38.196 1 83.61 304 CYS B CA 1
ATOM 8433 C C . CYS B 1 304 ? 9.327 -20.538 -38.09 1 83.61 304 CYS B C 1
ATOM 8435 O O . CYS B 1 304 ? 8.465 -19.678 -38.278 1 83.61 304 CYS B O 1
ATOM 8437 N N . ASP B 1 305 ? 9.052 -21.661 -37.788 1 87.23 305 ASP B N 1
ATOM 8438 C CA . ASP B 1 305 ? 7.654 -22.057 -37.648 1 87.23 305 ASP B CA 1
ATOM 8439 C C . ASP B 1 305 ? 7.059 -21.521 -36.348 1 87.23 305 ASP B C 1
ATOM 8441 O O . ASP B 1 305 ? 7.794 -21.149 -35.43 1 87.23 305 ASP B O 1
ATOM 8445 N N . TRP B 1 306 ? 5.762 -21.388 -36.399 1 91.01 306 TRP B N 1
ATOM 8446 C CA . TRP B 1 306 ? 5.069 -21.007 -35.172 1 91.01 306 TRP B CA 1
ATOM 8447 C C . TRP B 1 306 ? 5.309 -22.033 -34.07 1 91.01 306 TRP B C 1
ATOM 8449 O O . TRP B 1 306 ? 5.145 -23.236 -34.286 1 91.01 306 TRP B O 1
ATOM 8459 N N . GLN B 1 307 ? 5.713 -21.568 -32.917 1 88.56 307 GLN B N 1
ATOM 8460 C CA . GLN B 1 307 ? 6.255 -22.515 -31.949 1 88.56 307 GLN B CA 1
ATOM 8461 C C . GLN B 1 307 ? 5.404 -22.555 -30.683 1 88.56 307 GLN B C 1
ATOM 8463 O O . GLN B 1 307 ? 5.644 -23.373 -29.793 1 88.56 307 GLN B O 1
ATOM 8468 N N . LEU B 1 308 ? 4.446 -21.632 -30.463 1 91.38 308 LEU B N 1
ATOM 8469 C CA . LEU B 1 308 ? 3.562 -21.74 -29.307 1 91.38 308 LEU B CA 1
ATOM 8470 C C . LEU B 1 308 ? 2.491 -22.801 -29.54 1 91.38 308 LEU B C 1
ATOM 8472 O O . LEU B 1 308 ? 2.118 -23.072 -30.683 1 91.38 308 LEU B O 1
ATOM 8476 N N . CYS B 1 309 ? 2.108 -23.354 -28.522 1 91.79 309 CYS B N 1
ATOM 8477 C CA . CYS B 1 309 ? 1.174 -24.471 -28.603 1 91.79 309 CYS B CA 1
ATOM 8478 C C . CYS B 1 309 ? -0.211 -23.995 -29.027 1 91.79 309 CYS B C 1
ATOM 8480 O O . CYS B 1 309 ? -0.997 -24.769 -29.576 1 91.79 309 CYS B O 1
ATOM 8482 N N . TYR B 1 310 ? -0.49 -22.731 -28.751 1 95.27 310 TYR B N 1
ATOM 8483 C CA . TYR B 1 310 ? -1.755 -22.137 -29.17 1 95.27 310 TYR B CA 1
ATOM 8484 C C . TYR B 1 310 ? -1.572 -21.296 -30.428 1 95.27 310 TYR B C 1
ATOM 8486 O O . TYR B 1 310 ? -0.507 -20.711 -30.642 1 95.27 310 TYR B O 1
ATOM 8494 N N . SER B 1 311 ? -2.59 -21.242 -31.257 1 95.14 311 SER B N 1
ATOM 8495 C CA . SER B 1 311 ? -2.516 -20.452 -32.482 1 95.14 311 SER B CA 1
ATOM 8496 C C . SER B 1 311 ? -2.398 -18.964 -32.173 1 95.14 311 SER B C 1
ATOM 8498 O O . SER B 1 311 ? -2.626 -18.54 -31.038 1 95.14 311 SER B O 1
ATOM 8500 N N . LYS B 1 312 ? -2.042 -18.227 -33.173 1 95.27 312 LYS B N 1
ATOM 8501 C CA . LYS B 1 312 ? -1.923 -16.779 -33.03 1 95.27 312 LYS B CA 1
ATOM 8502 C C . LYS B 1 312 ? -3.246 -16.159 -32.589 1 95.27 312 LYS B C 1
ATOM 8504 O O . LYS B 1 312 ? -3.272 -15.313 -31.692 1 95.27 312 LYS B O 1
ATOM 8509 N N . SER B 1 313 ? -4.288 -16.605 -33.222 1 95.74 313 SER B N 1
ATOM 8510 C CA . SER B 1 313 ? -5.613 -16.099 -32.881 1 95.74 313 SER B CA 1
ATOM 8511 C C . SER B 1 313 ? -5.999 -16.477 -31.455 1 95.74 313 SER B C 1
ATOM 8513 O O . SER B 1 313 ? -6.597 -15.675 -30.734 1 95.74 313 SER B O 1
ATOM 8515 N N . GLU B 1 314 ? -5.626 -17.695 -31.094 1 96.42 314 GLU B N 1
ATOM 8516 C CA . GLU B 1 314 ? -5.915 -18.142 -29.734 1 96.42 314 GLU B CA 1
ATOM 8517 C C . GLU B 1 314 ? -5.143 -17.318 -28.707 1 96.42 314 GLU B C 1
ATOM 8519 O O . GLU B 1 314 ? -5.667 -17.003 -27.636 1 96.42 314 GLU B O 1
ATOM 8524 N N . MET B 1 315 ? -3.969 -16.951 -29.054 1 96.72 315 MET B N 1
ATOM 8525 C CA . MET B 1 315 ? -3.141 -16.177 -28.134 1 96.72 315 MET B CA 1
ATOM 8526 C C . MET B 1 315 ? -3.725 -14.785 -27.916 1 96.72 315 MET B C 1
ATOM 8528 O O . MET B 1 315 ? -3.713 -14.271 -26.796 1 96.72 315 MET B O 1
ATOM 8532 N N . VAL B 1 316 ? -4.191 -14.139 -28.905 1 95.91 316 VAL B N 1
ATOM 8533 C CA . VAL B 1 316 ? -4.813 -12.822 -28.807 1 95.91 316 VAL B CA 1
ATOM 8534 C C . VAL B 1 316 ? -6.088 -12.915 -27.972 1 95.91 316 VAL B C 1
ATOM 8536 O O . VAL B 1 316 ? -6.354 -12.048 -27.135 1 95.91 316 VAL B O 1
ATOM 8539 N N . THR B 1 317 ? -6.783 -13.995 -28.242 1 95.5 317 THR B N 1
ATOM 8540 C CA . THR B 1 317 ? -8.002 -14.231 -27.477 1 95.5 317 THR B CA 1
ATOM 8541 C C . THR B 1 317 ? -7.681 -14.449 -26.001 1 95.5 317 THR B C 1
ATOM 8543 O O . THR B 1 317 ? -8.386 -13.943 -25.125 1 95.5 317 THR B O 1
ATOM 8546 N N . LEU B 1 318 ? -6.648 -15.185 -25.861 1 96.99 318 LEU B N 1
ATOM 8547 C CA . LEU B 1 318 ? -6.21 -15.455 -24.496 1 96.99 318 LEU B CA 1
ATOM 8548 C C . LEU B 1 318 ? -5.819 -14.164 -23.785 1 96.99 318 LEU B C 1
ATOM 8550 O O . LEU B 1 318 ? -6.145 -13.973 -22.611 1 96.99 318 LEU B O 1
ATOM 8554 N N . ASP B 1 319 ? -5.136 -13.287 -24.394 1 96.72 319 ASP B N 1
ATOM 8555 C CA . ASP B 1 319 ? -4.732 -12.003 -23.829 1 96.72 319 ASP B CA 1
ATOM 8556 C C . ASP B 1 319 ? -5.948 -11.172 -23.427 1 96.72 319 ASP B C 1
ATOM 8558 O O . ASP B 1 319 ? -5.988 -10.611 -22.33 1 96.72 319 ASP B O 1
ATOM 8562 N N . ARG B 1 320 ? -6.893 -11.059 -24.272 1 95.73 320 ARG B N 1
ATOM 8563 C CA . ARG B 1 320 ? -8.121 -10.323 -23.986 1 95.73 320 ARG B CA 1
ATOM 8564 C C . ARG B 1 320 ? -8.871 -10.945 -22.813 1 95.73 320 ARG B C 1
ATOM 8566 O O . ARG B 1 320 ? -9.367 -10.232 -21.938 1 95.73 320 ARG B O 1
ATOM 8573 N N . TYR B 1 321 ? -8.939 -12.28 -22.9 1 96.82 321 TYR B N 1
ATOM 8574 C CA . TYR B 1 321 ? -9.628 -13.004 -21.838 1 96.82 321 TYR B CA 1
ATOM 8575 C C . TYR B 1 321 ? -9.009 -12.699 -20.479 1 96.82 321 TYR B C 1
ATOM 8577 O O . TYR B 1 321 ? -9.725 -12.466 -19.502 1 96.82 321 TYR B O 1
ATOM 8585 N N . CYS B 1 322 ? -7.704 -12.683 -20.421 1 97.42 322 CYS B N 1
ATOM 8586 C CA . CYS B 1 322 ? -6.984 -12.368 -19.192 1 97.42 322 CYS B CA 1
ATOM 8587 C C . CYS B 1 322 ? -7.239 -10.928 -18.764 1 97.42 322 CYS B C 1
ATOM 8589 O O . CYS B 1 322 ? -7.56 -10.668 -17.603 1 97.42 322 CYS B O 1
ATOM 8591 N N . ARG B 1 323 ? -7.165 -10.035 -19.598 1 95.96 323 ARG B N 1
ATOM 8592 C CA . ARG B 1 323 ? -7.321 -8.615 -19.303 1 95.96 323 ARG B CA 1
ATOM 8593 C C . ARG B 1 323 ? -8.706 -8.323 -18.734 1 95.96 323 ARG B C 1
ATOM 8595 O O . ARG B 1 323 ? -8.844 -7.533 -17.797 1 95.96 323 ARG B O 1
ATOM 8602 N N . ASP B 1 324 ? -9.663 -8.926 -19.364 1 95.22 324 ASP B N 1
ATOM 8603 C CA . ASP B 1 324 ? -11.032 -8.741 -18.893 1 95.22 324 ASP B CA 1
ATOM 8604 C C . ASP B 1 324 ? -11.181 -9.196 -17.443 1 95.22 324 ASP B C 1
ATOM 8606 O O . ASP B 1 324 ? -12.078 -8.739 -16.732 1 95.22 324 ASP B O 1
ATOM 8610 N N . ARG B 1 325 ? -10.34 -10.015 -17.04 1 96.8 325 ARG B N 1
ATOM 8611 C CA . ARG B 1 325 ? -10.403 -10.585 -15.698 1 96.8 325 ARG B CA 1
ATOM 8612 C C . ARG B 1 325 ? -9.307 -10.009 -14.807 1 96.8 325 ARG B C 1
ATOM 8614 O O . ARG B 1 325 ? -8.989 -10.577 -13.76 1 96.8 325 ARG B O 1
ATOM 8621 N N . HIS B 1 326 ? -8.746 -8.915 -15.294 1 95.28 326 HIS B N 1
ATOM 8622 C CA . HIS B 1 326 ? -7.739 -8.141 -14.578 1 95.28 326 HIS B CA 1
ATOM 8623 C C . HIS B 1 326 ? -6.533 -9.003 -14.22 1 95.28 326 HIS B C 1
ATOM 8625 O O . HIS B 1 326 ? -6.043 -8.953 -13.089 1 95.28 326 HIS B O 1
ATOM 8631 N N . LEU B 1 327 ? -6.229 -9.871 -15.059 1 96.29 327 LEU B N 1
ATOM 8632 C CA . LEU B 1 327 ? -5.023 -10.691 -15.115 1 96.29 327 LEU B CA 1
ATOM 8633 C C . LEU B 1 327 ? -4.208 -10.374 -16.365 1 96.29 327 LEU B C 1
ATOM 8635 O O . LEU B 1 327 ? -4.744 -10.368 -17.476 1 96.29 327 LEU B O 1
ATOM 8639 N N . ASP B 1 328 ? -2.934 -10.012 -16.171 1 96.57 328 ASP B N 1
ATOM 8640 C CA . ASP B 1 328 ? -2.096 -9.691 -17.322 1 96.57 328 ASP B CA 1
ATOM 8641 C C . ASP B 1 328 ? -1.279 -10.903 -17.762 1 96.57 328 ASP B C 1
ATOM 8643 O O . ASP B 1 328 ? -0.768 -11.651 -16.926 1 96.57 328 ASP B O 1
ATOM 8647 N N . LEU B 1 329 ? -1.253 -11.072 -19.003 1 97.22 329 LEU B N 1
ATOM 8648 C CA . LEU B 1 329 ? -0.466 -12.152 -19.589 1 97.22 329 LEU B CA 1
ATOM 8649 C C . LEU B 1 329 ? 0.968 -11.701 -19.847 1 97.22 329 LEU B C 1
ATOM 8651 O O . LEU B 1 329 ? 1.194 -10.653 -20.454 1 97.22 329 LEU B O 1
ATOM 8655 N N . VAL B 1 330 ? 1.921 -12.447 -19.356 1 97.77 330 VAL B N 1
ATOM 8656 C CA . VAL B 1 330 ? 3.337 -12.123 -19.497 1 97.77 330 VAL B CA 1
ATOM 8657 C C . VAL B 1 330 ? 4.037 -13.206 -20.315 1 97.77 330 VAL B C 1
ATOM 8659 O O . VAL B 1 330 ? 4.095 -14.366 -19.9 1 97.77 330 VAL B O 1
ATOM 8662 N N . PRO B 1 331 ? 4.566 -12.87 -21.498 1 97.33 331 PRO B N 1
ATOM 8663 C CA . PRO B 1 331 ? 5.379 -13.859 -22.21 1 97.33 331 PRO B CA 1
ATOM 8664 C C . PRO B 1 331 ? 6.674 -14.198 -21.476 1 97.33 331 PRO B C 1
ATOM 8666 O O . PRO B 1 331 ? 7.416 -13.296 -21.078 1 97.33 331 PRO B O 1
ATOM 8669 N N . THR B 1 332 ? 6.859 -15.385 -21.204 1 97.65 332 THR B N 1
ATOM 8670 C CA . THR B 1 332 ? 8.103 -15.881 -20.626 1 97.65 332 THR B CA 1
ATOM 8671 C C . THR B 1 332 ? 8.888 -16.697 -21.649 1 97.65 332 THR B C 1
ATOM 8673 O O . THR B 1 332 ? 8.543 -17.847 -21.93 1 97.65 332 THR B O 1
ATOM 8676 N N . LEU B 1 333 ? 9.968 -16.133 -22.106 1 96.51 333 LEU B N 1
ATOM 8677 C CA . LEU B 1 333 ? 10.707 -16.696 -23.23 1 96.51 333 LEU B CA 1
ATOM 8678 C C . LEU B 1 333 ? 11.967 -17.409 -22.75 1 96.51 333 LEU B C 1
ATOM 8680 O O . LEU B 1 333 ? 12.706 -16.878 -21.918 1 96.51 333 LEU B O 1
ATOM 8684 N N . ASP B 1 334 ? 12.127 -18.535 -23.236 1 95.95 334 ASP B N 1
ATOM 8685 C CA . ASP B 1 334 ? 13.361 -19.296 -23.069 1 95.95 334 ASP B CA 1
ATOM 8686 C C . ASP B 1 334 ? 13.711 -20.061 -24.343 1 95.95 334 ASP B C 1
ATOM 8688 O O . ASP B 1 334 ? 13.016 -19.943 -25.355 1 95.95 334 ASP B O 1
ATOM 8692 N N . VAL B 1 335 ? 14.833 -20.688 -24.389 1 94.54 335 VAL B N 1
ATOM 8693 C CA . VAL B 1 335 ? 15.25 -21.43 -25.574 1 94.54 335 VAL B CA 1
ATOM 8694 C C . VAL B 1 335 ? 15.659 -22.848 -25.18 1 94.54 335 VAL B C 1
ATOM 8696 O O . VAL B 1 335 ? 15.976 -23.108 -24.017 1 94.54 335 VAL B O 1
ATOM 8699 N N . ASP B 1 336 ? 15.577 -23.67 -26.141 1 91.25 336 ASP B N 1
ATOM 8700 C CA . ASP B 1 336 ? 15.912 -25.073 -25.924 1 91.25 336 ASP B CA 1
ATOM 8701 C C . ASP B 1 336 ? 17.408 -25.247 -25.668 1 91.25 336 ASP B C 1
ATOM 8703 O O . ASP B 1 336 ? 18.195 -24.33 -25.909 1 91.25 336 ASP B O 1
ATOM 8707 N N . SER B 1 337 ? 17.786 -26.358 -25.185 1 87.24 337 SER B N 1
ATOM 8708 C CA . SER B 1 337 ? 19.16 -26.635 -24.78 1 87.24 337 SER B CA 1
ATOM 8709 C C . SER B 1 337 ? 20.102 -26.629 -25.979 1 87.24 337 SER B C 1
ATOM 8711 O O . SER B 1 337 ? 21.294 -26.348 -25.837 1 87.24 337 SER B O 1
ATOM 8713 N N . ASN B 1 338 ? 19.592 -26.856 -27.143 1 87.43 338 ASN B N 1
ATOM 8714 C CA . ASN B 1 338 ? 20.427 -26.959 -28.335 1 87.43 338 ASN B CA 1
ATOM 8715 C C . ASN B 1 338 ? 20.679 -25.59 -28.962 1 87.43 338 ASN B C 1
ATOM 8717 O O . ASN B 1 338 ? 21.447 -25.473 -29.919 1 87.43 338 ASN B O 1
ATOM 8721 N N . VAL B 1 339 ? 20.07 -24.605 -28.422 1 91.02 339 VAL B N 1
ATOM 8722 C CA . VAL B 1 339 ? 20.233 -23.259 -28.96 1 91.02 339 VAL B CA 1
ATOM 8723 C C . VAL B 1 339 ? 21.469 -22.604 -28.348 1 91.02 339 VAL B C 1
ATOM 8725 O O . VAL B 1 339 ? 21.617 -22.564 -27.124 1 91.02 339 VAL B O 1
ATOM 8728 N N . GLY B 1 340 ? 22.412 -22.153 -29.202 1 87.28 340 GLY B N 1
ATOM 8729 C CA . GLY B 1 340 ? 23.592 -21.417 -28.776 1 87.28 340 GLY B CA 1
ATOM 8730 C C . GLY B 1 340 ? 23.544 -19.946 -29.146 1 87.28 340 GLY B C 1
ATOM 8731 O O . GLY B 1 340 ? 22.561 -19.478 -29.725 1 87.28 340 GLY B O 1
ATOM 8732 N N . GLN B 1 341 ? 24.551 -19.247 -28.82 1 83.54 341 GLN B N 1
ATOM 8733 C CA . GLN B 1 341 ? 24.63 -17.807 -29.04 1 83.54 341 GLN B CA 1
ATOM 8734 C C . GLN B 1 341 ? 24.517 -17.469 -30.524 1 83.54 341 GLN B C 1
ATOM 8736 O O . GLN B 1 341 ? 23.922 -16.454 -30.891 1 83.54 341 GLN B O 1
ATOM 8741 N N . HIS B 1 342 ? 25.083 -18.278 -31.323 1 85.1 342 HIS B N 1
ATOM 8742 C CA . HIS B 1 342 ? 25.092 -18.042 -32.762 1 85.1 342 HIS B CA 1
ATOM 8743 C C . HIS B 1 342 ? 23.683 -18.118 -33.341 1 85.1 342 HIS B C 1
ATOM 8745 O O . HIS B 1 342 ? 23.366 -17.421 -34.308 1 85.1 342 HIS B O 1
ATOM 8751 N N . HIS B 1 343 ? 22.866 -18.9 -32.789 1 89.53 343 HIS B N 1
ATOM 8752 C CA . HIS B 1 343 ? 21.491 -19.023 -33.259 1 89.53 343 HIS B CA 1
ATOM 8753 C C . HIS B 1 343 ? 20.67 -17.792 -32.889 1 89.53 343 HIS B C 1
ATOM 8755 O O . HIS B 1 343 ? 19.758 -17.405 -33.622 1 89.53 343 HIS B O 1
ATOM 8761 N N . LEU B 1 344 ? 21.014 -17.213 -31.803 1 88.42 344 LEU B N 1
ATOM 8762 C CA . LEU B 1 344 ? 20.192 -16.151 -31.234 1 88.42 344 LEU B CA 1
ATOM 8763 C C . LEU B 1 344 ? 20.189 -14.923 -32.139 1 88.42 344 LEU B C 1
ATOM 8765 O O . LEU B 1 344 ? 19.175 -14.23 -32.249 1 88.42 344 LEU B O 1
ATOM 8769 N N . SER B 1 345 ? 21.333 -14.642 -32.717 1 83.2 345 SER B N 1
ATOM 8770 C CA . SER B 1 345 ? 21.437 -13.484 -33.599 1 83.2 345 SER B CA 1
ATOM 8771 C C . SER B 1 345 ? 20.459 -13.588 -34.765 1 83.2 345 SER B C 1
ATOM 8773 O O . SER B 1 345 ? 20.05 -12.572 -35.331 1 83.2 345 SER B O 1
ATOM 8775 N N . GLN B 1 346 ? 20.099 -14.79 -35.041 1 88.09 346 GLN B N 1
ATOM 8776 C CA . GLN B 1 346 ? 19.204 -15.004 -36.173 1 88.09 346 GLN B CA 1
ATOM 8777 C C . GLN B 1 346 ? 17.77 -15.236 -35.705 1 88.09 346 GLN B C 1
ATOM 8779 O O . GLN B 1 346 ? 16.85 -15.316 -36.522 1 88.09 346 GLN B O 1
ATOM 8784 N N . MET B 1 347 ? 17.474 -15.298 -34.455 1 91.53 347 MET B N 1
ATOM 8785 C CA . MET B 1 347 ? 16.166 -15.68 -33.928 1 91.53 347 MET B CA 1
ATOM 8786 C C . MET B 1 347 ? 15.292 -14.451 -33.7 1 91.53 347 MET B C 1
ATOM 8788 O O . MET B 1 347 ? 14.138 -14.574 -33.286 1 91.53 347 MET B O 1
ATOM 8792 N N . TRP B 1 348 ? 15.752 -13.235 -33.994 1 89.06 348 TRP B N 1
ATOM 8793 C CA . TRP B 1 348 ? 15.025 -12.003 -33.706 1 89.06 348 TRP B CA 1
ATOM 8794 C C . TRP B 1 348 ? 13.665 -11.999 -34.397 1 89.06 348 TRP B C 1
ATOM 8796 O O . TRP B 1 348 ? 12.676 -11.528 -33.832 1 89.06 348 TRP B O 1
ATOM 8806 N N . PRO B 1 349 ? 13.52 -12.523 -35.598 1 90.87 349 PRO B N 1
ATOM 8807 C CA . PRO B 1 349 ? 12.188 -12.534 -36.208 1 90.87 349 PRO B CA 1
ATOM 8808 C C . PRO B 1 349 ? 11.195 -13.402 -35.438 1 90.87 349 PRO B C 1
ATOM 8810 O O . PRO B 1 349 ? 10.007 -13.077 -35.372 1 90.87 349 PRO B O 1
ATOM 8813 N N . ILE B 1 350 ? 11.697 -14.473 -34.886 1 92.9 350 ILE B N 1
ATOM 8814 C CA . ILE B 1 350 ? 10.854 -15.373 -34.106 1 92.9 350 ILE B CA 1
ATOM 8815 C C . ILE B 1 350 ? 10.356 -14.656 -32.853 1 92.9 350 ILE B C 1
ATOM 8817 O O . ILE B 1 350 ? 9.167 -14.714 -32.528 1 92.9 350 ILE B O 1
ATOM 8821 N N . PHE B 1 351 ? 11.218 -13.965 -32.235 1 93.67 351 PHE B N 1
ATOM 8822 C CA . PHE B 1 351 ? 10.857 -13.241 -31.022 1 93.67 351 PHE B CA 1
ATOM 8823 C C . PHE B 1 351 ? 9.846 -12.143 -31.328 1 93.67 351 PHE B C 1
ATOM 8825 O O . PHE B 1 351 ? 8.887 -11.948 -30.578 1 93.67 351 PHE B O 1
ATOM 8832 N N . GLN B 1 352 ? 10.046 -11.482 -32.348 1 91.53 352 GLN B N 1
ATOM 8833 C CA . GLN B 1 352 ? 9.144 -10.402 -32.732 1 91.53 352 GLN B CA 1
ATOM 8834 C C . GLN B 1 352 ? 7.746 -10.935 -33.036 1 91.53 352 GLN B C 1
ATOM 8836 O O . GLN B 1 352 ? 6.747 -10.336 -32.636 1 91.53 352 GLN B O 1
ATOM 8841 N N . GLU B 1 353 ? 7.773 -11.973 -33.742 1 91.95 353 GLU B N 1
ATOM 8842 C CA . GLU B 1 353 ? 6.487 -12.575 -34.082 1 91.95 353 GLU B CA 1
ATOM 8843 C C . GLU B 1 353 ? 5.754 -13.054 -32.833 1 91.95 353 GLU B C 1
ATOM 8845 O O . GLU B 1 353 ? 4.541 -12.87 -32.71 1 91.95 353 GLU B O 1
ATOM 8850 N N . LEU B 1 354 ? 6.453 -13.637 -31.978 1 93.78 354 LEU B N 1
ATOM 8851 C CA . LEU B 1 354 ? 5.86 -14.167 -30.755 1 93.78 354 LEU B CA 1
ATOM 8852 C C . LEU B 1 354 ? 5.341 -13.039 -29.869 1 93.78 354 LEU B C 1
ATOM 8854 O O . LEU B 1 354 ? 4.23 -13.12 -29.339 1 93.78 354 LEU B O 1
ATOM 8858 N N . LEU B 1 355 ? 6.104 -11.978 -29.718 1 94.58 355 LEU B N 1
ATOM 8859 C CA . LEU B 1 355 ? 5.736 -10.89 -28.819 1 94.58 355 LEU B CA 1
ATOM 8860 C C . LEU B 1 355 ? 4.585 -10.073 -29.395 1 94.58 355 LEU B C 1
ATOM 8862 O O . LEU B 1 355 ? 3.839 -9.432 -28.651 1 94.58 355 LEU B O 1
ATOM 8866 N N . ALA B 1 356 ? 4.392 -10.126 -30.664 1 93.3 356 ALA B N 1
ATOM 8867 C CA . ALA B 1 356 ? 3.337 -9.371 -31.336 1 93.3 356 ALA B CA 1
ATOM 8868 C C . ALA B 1 356 ? 1.956 -9.891 -30.944 1 93.3 356 ALA B C 1
ATOM 8870 O O . ALA B 1 356 ? 0.967 -9.158 -31.015 1 93.3 356 ALA B O 1
ATOM 8871 N N . VAL B 1 357 ? 1.914 -11.175 -30.525 1 94.56 357 VAL B N 1
ATOM 8872 C CA . VAL B 1 357 ? 0.612 -11.757 -30.217 1 94.56 357 VAL B CA 1
ATOM 8873 C C . VAL B 1 357 ? 0.24 -11.454 -28.768 1 94.56 357 VAL B C 1
ATOM 8875 O O . VAL B 1 357 ? -0.783 -11.931 -28.27 1 94.56 357 VAL B O 1
ATOM 8878 N N . PHE B 1 358 ? 1.005 -10.652 -28.104 1 93.97 358 PHE B N 1
ATOM 8879 C CA . PHE B 1 358 ? 0.71 -10.1 -26.787 1 93.97 358 PHE B CA 1
ATOM 8880 C C . PHE B 1 358 ? 0.467 -8.598 -26.871 1 93.97 358 PHE B C 1
ATOM 8882 O O . PHE B 1 358 ? 1.329 -7.802 -26.494 1 93.97 358 PHE B O 1
ATOM 8889 N N . PRO B 1 359 ? -0.624 -8.166 -27.242 1 89.92 359 PRO B N 1
ATOM 8890 C CA . PRO B 1 359 ? -0.889 -6.753 -27.521 1 89.92 359 PRO B CA 1
ATOM 8891 C C . PRO B 1 359 ? -0.766 -5.873 -26.279 1 89.92 359 PRO B C 1
ATOM 8893 O O . PRO B 1 359 ? -0.519 -4.669 -26.393 1 89.92 359 PRO B O 1
ATOM 8896 N N . SER B 1 360 ? -0.954 -6.361 -25.127 1 87.68 360 SER B N 1
ATOM 8897 C CA . SER B 1 360 ? -0.902 -5.589 -23.889 1 87.68 360 SER B CA 1
ATOM 8898 C C . SER B 1 360 ? 0.414 -5.813 -23.153 1 87.68 360 SER B C 1
ATOM 8900 O O . SER B 1 360 ? 0.453 -5.794 -21.921 1 87.68 360 SER B O 1
ATOM 8902 N N . LEU B 1 361 ? 1.357 -5.92 -23.859 1 89.02 361 LEU B N 1
ATOM 8903 C CA . LEU B 1 361 ? 2.657 -6.285 -23.305 1 89.02 361 LEU B CA 1
ATOM 8904 C C . LEU B 1 361 ? 3.165 -5.205 -22.356 1 89.02 361 LEU B C 1
ATOM 8906 O O . LEU B 1 361 ? 3.301 -4.043 -22.746 1 89.02 361 LEU B O 1
ATOM 8910 N N . THR B 1 362 ? 3.37 -5.592 -21.143 1 89.23 362 THR B N 1
ATOM 8911 C CA . THR B 1 362 ? 3.928 -4.676 -20.155 1 89.23 362 THR B CA 1
ATOM 8912 C C . THR B 1 362 ? 5.222 -5.235 -19.57 1 89.23 362 THR B C 1
ATOM 8914 O O . THR B 1 362 ? 6.132 -4.478 -19.226 1 89.23 362 THR B O 1
ATOM 8917 N N . TYR B 1 363 ? 5.322 -6.532 -19.421 1 96.24 363 TYR B N 1
ATOM 8918 C CA . TYR B 1 363 ? 6.497 -7.263 -18.961 1 96.24 363 TYR B CA 1
ATOM 8919 C C . TYR B 1 363 ? 6.938 -8.293 -19.994 1 96.24 363 TYR B C 1
ATOM 8921 O O . TYR B 1 363 ? 6.115 -8.812 -20.753 1 96.24 363 TYR B O 1
ATOM 8929 N N . VAL B 1 364 ? 8.143 -8.488 -20.055 1 97.07 364 VAL B N 1
ATOM 8930 C CA . VAL B 1 364 ? 8.705 -9.663 -20.712 1 97.07 364 VAL B CA 1
ATOM 8931 C C . VAL B 1 364 ? 9.609 -10.417 -19.739 1 97.07 364 VAL B C 1
ATOM 8933 O O . VAL B 1 364 ? 10.484 -9.822 -19.108 1 97.07 364 VAL B O 1
ATOM 8936 N N . HIS B 1 365 ? 9.349 -11.648 -19.599 1 98.29 365 HIS B N 1
ATOM 8937 C CA . HIS B 1 365 ? 10.102 -12.509 -18.693 1 98.29 365 HIS B CA 1
ATOM 8938 C C . HIS B 1 365 ? 11.085 -13.388 -19.459 1 98.29 365 HIS B C 1
ATOM 8940 O O . HIS B 1 365 ? 10.679 -14.195 -20.298 1 98.29 365 HIS B O 1
ATOM 8946 N N . VAL B 1 366 ? 12.396 -13.242 -19.179 1 97.12 366 VAL B N 1
ATOM 8947 C CA . VAL B 1 366 ? 13.436 -14.011 -19.853 1 97.12 366 VAL B CA 1
ATOM 8948 C C . VAL B 1 366 ? 13.877 -15.174 -18.966 1 97.12 366 VAL B C 1
ATOM 8950 O O . VAL B 1 366 ? 14.409 -14.962 -17.874 1 97.12 366 VAL B O 1
ATOM 8953 N N . GLY B 1 367 ? 13.698 -16.323 -19.441 1 96.5 367 GLY B N 1
ATOM 8954 C CA . GLY B 1 367 ? 13.96 -17.537 -18.684 1 96.5 367 GLY B CA 1
ATOM 8955 C C . GLY B 1 367 ? 15.439 -17.815 -18.495 1 96.5 367 GLY B C 1
ATOM 8956 O O . GLY B 1 367 ? 16.285 -17.053 -18.968 1 96.5 367 GLY B O 1
ATOM 8957 N N . PRO B 1 368 ? 15.745 -18.845 -17.808 1 94.49 368 PRO B N 1
ATOM 8958 C CA . PRO B 1 368 ? 17.108 -19.105 -17.339 1 94.49 368 PRO B CA 1
ATOM 8959 C C . PRO B 1 368 ? 18.095 -19.324 -18.484 1 94.49 368 PRO B C 1
ATOM 8961 O O . PRO B 1 368 ? 19.188 -18.752 -18.481 1 94.49 368 PRO B O 1
ATOM 8964 N N . ARG B 1 369 ? 17.801 -20.116 -19.479 1 94.36 369 ARG B N 1
ATOM 8965 C CA . ARG B 1 369 ? 18.755 -20.424 -20.539 1 94.36 369 ARG B CA 1
ATOM 8966 C C . ARG B 1 369 ? 19.013 -19.204 -21.416 1 94.36 369 ARG B C 1
ATOM 8968 O O . ARG B 1 369 ? 20.164 -18.885 -21.723 1 94.36 369 ARG B O 1
ATOM 8975 N N . LEU B 1 370 ? 17.945 -18.627 -21.851 1 94.3 370 LEU B N 1
ATOM 8976 C CA . LEU B 1 370 ? 18.089 -17.432 -22.676 1 94.3 370 LEU B CA 1
ATOM 8977 C C . LEU B 1 370 ? 18.854 -16.345 -21.929 1 94.3 370 LEU B C 1
ATOM 8979 O O . LEU B 1 370 ? 19.714 -15.676 -22.507 1 94.3 370 LEU B O 1
ATOM 8983 N N . ALA B 1 371 ? 18.565 -16.151 -20.671 1 93.16 371 ALA B N 1
ATOM 8984 C CA . ALA B 1 371 ? 19.268 -15.174 -19.844 1 93.16 371 ALA B CA 1
ATOM 8985 C C . ALA B 1 371 ? 20.758 -15.492 -19.765 1 93.16 371 ALA B C 1
ATOM 8987 O O . ALA B 1 371 ? 21.598 -14.596 -19.875 1 93.16 371 ALA B O 1
ATOM 8988 N N . ASN B 1 372 ? 21.053 -16.746 -19.598 1 89.95 372 ASN B N 1
ATOM 8989 C CA . ASN B 1 372 ? 22.444 -17.17 -19.481 1 89.95 372 ASN B CA 1
ATOM 8990 C C . ASN B 1 372 ? 23.218 -16.915 -20.772 1 89.95 372 ASN B C 1
ATOM 8992 O O . ASN B 1 372 ? 24.418 -16.636 -20.736 1 89.95 372 ASN B O 1
ATOM 8996 N N . LEU B 1 373 ? 22.565 -17.035 -21.857 1 89.42 373 LEU B N 1
ATOM 8997 C CA . LEU B 1 373 ? 23.219 -16.862 -23.15 1 89.42 373 LEU B CA 1
ATOM 8998 C C . LEU B 1 373 ? 23.429 -15.383 -23.459 1 89.42 373 LEU B C 1
ATOM 9000 O O . LEU B 1 373 ? 24.422 -15.012 -24.09 1 89.42 373 LEU B O 1
ATOM 9004 N N . LEU B 1 374 ? 22.569 -14.567 -22.954 1 86.74 374 LEU B N 1
ATOM 9005 C CA . LEU B 1 374 ? 22.582 -13.18 -23.407 1 86.74 374 LEU B CA 1
ATOM 9006 C C . LEU B 1 374 ? 23.202 -12.269 -22.353 1 86.74 374 LEU B C 1
ATOM 9008 O O . LEU B 1 374 ? 23.666 -11.172 -22.67 1 86.74 374 LEU B O 1
ATOM 9012 N N . VAL B 1 375 ? 23.174 -12.639 -21.113 1 86.47 375 VAL B N 1
ATOM 9013 C CA . VAL B 1 375 ? 23.572 -11.735 -20.04 1 86.47 375 VAL B CA 1
ATOM 9014 C C . VAL B 1 375 ? 24.612 -12.413 -19.151 1 86.47 375 VAL B C 1
ATOM 9016 O O . VAL B 1 375 ? 24.348 -13.469 -18.571 1 86.47 375 VAL B O 1
ATOM 9019 N N . GLN B 1 376 ? 25.711 -11.809 -19.068 1 82.11 376 GLN B N 1
ATOM 9020 C CA . GLN B 1 376 ? 26.772 -12.292 -18.19 1 82.11 376 GLN B CA 1
ATOM 9021 C C . GLN B 1 376 ? 26.942 -11.38 -16.978 1 82.11 376 GLN B C 1
ATOM 9023 O O . GLN B 1 376 ? 26.586 -10.2 -17.028 1 82.11 376 GLN B O 1
ATOM 9028 N N . ALA B 1 377 ? 27.448 -11.936 -15.927 1 80.58 377 ALA B N 1
ATOM 9029 C CA . ALA B 1 377 ? 27.626 -11.193 -14.683 1 80.58 377 ALA B CA 1
ATOM 9030 C C . ALA B 1 377 ? 28.475 -9.945 -14.906 1 80.58 377 ALA B C 1
ATOM 9032 O O . ALA B 1 377 ? 28.267 -8.92 -14.251 1 80.58 377 ALA B O 1
ATOM 9033 N N . GLU B 1 378 ? 29.335 -9.963 -15.844 1 77.64 378 GLU B N 1
ATOM 9034 C CA . GLU B 1 378 ? 30.247 -8.86 -16.132 1 77.64 378 GLU B CA 1
ATOM 9035 C C . GLU B 1 378 ? 29.498 -7.659 -16.703 1 77.64 378 GLU B C 1
ATOM 9037 O O . GLU B 1 378 ? 29.982 -6.528 -16.632 1 77.64 378 GLU B O 1
ATOM 9042 N N . ASN B 1 379 ? 28.351 -7.951 -17.24 1 75.81 379 ASN B N 1
ATOM 9043 C CA . ASN B 1 379 ? 27.535 -6.876 -17.793 1 75.81 379 ASN B CA 1
ATOM 9044 C C . ASN B 1 379 ? 27.112 -5.882 -16.715 1 75.81 379 ASN B C 1
ATOM 9046 O O . ASN B 1 379 ? 26.768 -4.738 -17.019 1 75.81 379 ASN B O 1
ATOM 9050 N N . PHE B 1 380 ? 27.188 -6.287 -15.464 1 76.77 380 PHE B N 1
ATOM 9051 C CA . PHE B 1 380 ? 26.695 -5.449 -14.378 1 76.77 380 PHE B CA 1
ATOM 9052 C C . PHE B 1 380 ? 27.852 -4.813 -13.616 1 76.77 380 PHE B C 1
ATOM 9054 O O . PHE B 1 380 ? 27.649 -4.205 -12.563 1 76.77 380 PHE B O 1
ATOM 9061 N N . ASP B 1 381 ? 29.099 -4.959 -13.978 1 69.59 381 ASP B N 1
ATOM 9062 C CA . ASP B 1 381 ? 30.274 -4.418 -13.301 1 69.59 381 ASP B CA 1
ATOM 9063 C C . ASP B 1 381 ? 30.99 -3.393 -14.178 1 69.59 381 ASP B C 1
ATOM 9065 O O . ASP B 1 381 ? 32.025 -2.849 -13.788 1 69.59 381 ASP B O 1
ATOM 9069 N N . LEU B 1 382 ? 30.651 -3.221 -15.449 1 55.78 382 LEU B N 1
ATOM 9070 C CA . LEU B 1 382 ? 31.546 -2.493 -16.342 1 55.78 382 LEU B CA 1
ATOM 9071 C C . LEU B 1 382 ? 31.772 -1.07 -15.843 1 55.78 382 LEU B C 1
ATOM 9073 O O . LEU B 1 382 ? 30.814 -0.322 -15.632 1 55.78 382 LEU B O 1
ATOM 9077 N N . ASN B 1 383 ? 32.726 -0.843 -14.91 1 50.78 383 ASN B N 1
ATOM 9078 C CA . ASN B 1 383 ? 33.371 0.455 -14.742 1 50.78 383 ASN B CA 1
ATOM 9079 C C . ASN B 1 383 ? 34.039 0.92 -16.032 1 50.78 383 ASN B C 1
ATOM 9081 O O . ASN B 1 383 ? 35.085 0.396 -16.419 1 50.78 383 ASN B O 1
ATOM 9085 N N . LEU B 1 384 ? 33.35 0.953 -17.168 1 45.87 384 LEU B N 1
ATOM 9086 C CA . LEU B 1 384 ? 34.149 1.225 -18.358 1 45.87 384 LEU B CA 1
ATOM 9087 C C . LEU B 1 384 ? 34.867 2.565 -18.235 1 45.87 384 LEU B C 1
ATOM 9089 O O . LEU B 1 384 ? 34.227 3.604 -18.06 1 45.87 384 LEU B O 1
ATOM 9093 N N . SER B 1 385 ? 35.997 2.694 -17.559 1 41.92 385 SER B N 1
ATOM 9094 C CA . SER B 1 385 ? 36.851 3.826 -17.904 1 41.92 385 SER B CA 1
ATOM 9095 C C . SER B 1 385 ? 36.942 4.009 -19.415 1 41.92 385 SER B C 1
ATOM 9097 O O . SER B 1 385 ? 37.399 3.113 -20.128 1 41.92 385 SER B O 1
ATOM 9099 N N . ILE B 1 386 ? 35.985 4.622 -20.005 1 41.28 386 ILE B N 1
ATOM 9100 C CA . ILE B 1 386 ? 35.949 5.019 -21.408 1 41.28 386 ILE B CA 1
ATOM 9101 C C . ILE B 1 386 ? 37.324 5.529 -21.835 1 41.28 386 ILE B C 1
ATOM 9103 O O . ILE B 1 386 ? 37.493 6.011 -22.958 1 41.28 386 ILE B O 1
ATOM 9107 N N . ASN B 1 387 ? 38.314 5.691 -20.957 1 37.94 387 ASN B N 1
ATOM 9108 C CA . ASN B 1 387 ? 39.403 6.459 -21.55 1 37.94 387 ASN B CA 1
ATOM 9109 C C . ASN B 1 387 ? 39.919 5.806 -22.829 1 37.94 387 ASN B C 1
ATOM 9111 O O . ASN B 1 387 ? 40.708 6.405 -23.563 1 37.94 387 ASN B O 1
ATOM 9115 N N . GLU B 1 388 ? 40.317 4.531 -22.805 1 39.34 388 GLU B N 1
ATOM 9116 C CA . GLU B 1 388 ? 41.362 4.252 -23.785 1 39.34 388 GLU B CA 1
ATOM 9117 C C . GLU B 1 388 ? 40.774 4.052 -25.179 1 39.34 388 GLU B C 1
ATOM 9119 O O . GLU B 1 388 ? 39.968 3.144 -25.394 1 39.34 388 GLU B O 1
ATOM 9124 N N . THR B 1 389 ? 40.559 5.059 -25.979 1 38.56 389 THR B N 1
ATOM 9125 C CA . THR B 1 389 ? 40.32 5.218 -27.41 1 38.56 389 THR B CA 1
ATOM 9126 C C . THR B 1 389 ? 41.156 4.224 -28.211 1 38.56 389 THR B C 1
ATOM 9128 O O . THR B 1 389 ? 41.72 4.575 -29.25 1 38.56 389 THR B O 1
ATOM 9131 N N . ILE B 1 390 ? 41.987 3.368 -27.662 1 39.75 390 ILE B N 1
ATOM 9132 C CA . ILE B 1 390 ? 42.772 2.731 -28.713 1 39.75 390 ILE B CA 1
ATOM 9133 C C . ILE B 1 390 ? 41.838 2.1 -29.744 1 39.75 390 ILE B C 1
ATOM 9135 O O . ILE B 1 390 ? 40.755 1.622 -29.398 1 39.75 390 ILE B O 1
ATOM 9139 N N . GLU B 1 391 ? 42.266 1.986 -31.048 1 40.97 391 GLU B N 1
ATOM 9140 C CA . GLU B 1 391 ? 41.849 1.319 -32.279 1 40.97 391 GLU B CA 1
ATOM 9141 C C . GLU B 1 391 ? 41.19 -0.025 -31.982 1 40.97 391 GLU B C 1
ATOM 9143 O O . GLU B 1 391 ? 41.837 -1.071 -32.063 1 40.97 391 GLU B O 1
ATOM 9148 N N . THR B 1 392 ? 40.632 -0.232 -30.796 1 42.36 392 THR B N 1
ATOM 9149 C CA . THR B 1 392 ? 40.135 -1.567 -30.486 1 42.36 392 THR B CA 1
ATOM 9150 C C . THR B 1 392 ? 38.988 -1.948 -31.419 1 42.36 392 THR B C 1
ATOM 9152 O O . THR B 1 392 ? 38.318 -1.075 -31.975 1 42.36 392 THR B O 1
ATOM 9155 N N . ASP B 1 393 ? 38.927 -3.208 -31.912 1 48.27 393 ASP B N 1
ATOM 9156 C CA . ASP B 1 393 ? 37.924 -3.923 -32.697 1 48.27 393 ASP B CA 1
ATOM 9157 C C . ASP B 1 393 ? 36.512 -3.55 -32.253 1 48.27 393 ASP B C 1
ATOM 9159 O O . ASP B 1 393 ? 36.29 -3.21 -31.089 1 48.27 393 ASP B O 1
ATOM 9163 N N . MET B 1 394 ? 35.759 -3.024 -33.261 1 51.62 394 MET B N 1
ATOM 9164 C CA . MET B 1 394 ? 34.362 -2.635 -33.09 1 51.62 394 MET B CA 1
ATOM 9165 C C . MET B 1 394 ? 33.696 -3.464 -31.997 1 51.62 394 MET B C 1
ATOM 9167 O O . MET B 1 394 ? 32.803 -2.979 -31.3 1 51.62 394 MET B O 1
ATOM 9171 N N . SER B 1 395 ? 34.123 -4.697 -31.92 1 52.13 395 SER B N 1
ATOM 9172 C CA . SER B 1 395 ? 33.513 -5.584 -30.934 1 52.13 395 SER B CA 1
ATOM 9173 C C . SER B 1 395 ? 33.786 -5.102 -29.513 1 52.13 395 SER B C 1
ATOM 9175 O O . SER B 1 395 ? 32.944 -5.256 -28.627 1 52.13 395 SER B O 1
ATOM 9177 N N . GLU B 1 396 ? 34.914 -4.587 -29.299 1 51.48 396 GLU B N 1
ATOM 9178 C CA . GLU B 1 396 ? 35.283 -4.112 -27.968 1 51.48 396 GLU B CA 1
ATOM 9179 C C . GLU B 1 396 ? 34.586 -2.795 -27.639 1 51.48 396 GLU B C 1
ATOM 9181 O O . GLU B 1 396 ? 34.268 -2.528 -26.478 1 51.48 396 GLU B O 1
ATOM 9186 N N . VAL B 1 397 ? 34.514 -2.012 -28.729 1 49.41 397 VAL B N 1
ATOM 9187 C CA . VAL B 1 397 ? 33.866 -0.714 -28.573 1 49.41 397 VAL B CA 1
ATOM 9188 C C . VAL B 1 397 ? 32.424 -0.909 -28.109 1 49.41 397 VAL B C 1
ATOM 9190 O O . VAL B 1 397 ? 31.926 -0.152 -27.272 1 49.41 397 VAL B O 1
ATOM 9193 N N . PHE B 1 398 ? 31.809 -1.894 -28.721 1 53.02 398 PHE B N 1
ATOM 9194 C CA . PHE B 1 398 ? 30.387 -2.066 -28.45 1 53.02 398 PHE B CA 1
ATOM 9195 C C . PHE B 1 398 ? 30.173 -2.882 -27.181 1 53.02 398 PHE B C 1
ATOM 9197 O O . PHE B 1 398 ? 29.042 -3.018 -26.707 1 53.02 398 PHE B O 1
ATOM 9204 N N . LYS B 1 399 ? 31.247 -3.451 -26.72 1 52.95 399 LYS B N 1
ATOM 9205 C CA . LYS B 1 399 ? 31.126 -4.181 -25.461 1 52.95 399 LYS B CA 1
ATOM 9206 C C . LYS B 1 399 ? 30.545 -3.293 -24.364 1 52.95 399 LYS B C 1
ATOM 9208 O O . LYS B 1 399 ? 29.819 -3.771 -23.491 1 52.95 399 LYS B O 1
ATOM 9213 N N . SER B 1 400 ? 30.993 -2.02 -24.548 1 46.47 400 SER B N 1
ATOM 9214 C CA . SER B 1 400 ? 30.537 -1.081 -23.529 1 46.47 400 SER B CA 1
ATOM 9215 C C . SER B 1 400 ? 29.018 -0.941 -23.546 1 46.47 400 SER B C 1
ATOM 9217 O O . SER B 1 400 ? 28.426 -0.433 -22.591 1 46.47 400 SER B O 1
ATOM 9219 N N . TYR B 1 401 ? 28.52 -1.023 -24.78 1 49.48 401 TYR B N 1
ATOM 9220 C CA . TYR B 1 401 ? 27.074 -0.886 -24.915 1 49.48 401 TYR B CA 1
ATOM 9221 C C . TYR B 1 401 ? 26.353 -2.084 -24.309 1 49.48 401 TYR B C 1
ATOM 9223 O O . TYR B 1 401 ? 25.121 -2.116 -24.263 1 49.48 401 TYR B O 1
ATOM 9231 N N . SER B 1 402 ? 27.103 -3.088 -23.977 1 53.98 402 SER B N 1
ATOM 9232 C CA . SER B 1 402 ? 26.686 -4.484 -24.048 1 53.98 402 SER B CA 1
ATOM 9233 C C . SER B 1 402 ? 25.823 -4.865 -22.85 1 53.98 402 SER B C 1
ATOM 9235 O O . SER B 1 402 ? 25.494 -6.038 -22.662 1 53.98 402 SER B O 1
ATOM 9237 N N . CYS B 1 403 ? 25.42 -3.999 -22.045 1 60.93 403 CYS B N 1
ATOM 9238 C CA . CYS B 1 403 ? 24.775 -4.575 -20.87 1 60.93 403 CYS B CA 1
ATOM 9239 C C . CYS B 1 403 ? 23.567 -5.414 -21.267 1 60.93 403 CYS B C 1
ATOM 9241 O O . CYS B 1 403 ? 23.671 -6.634 -21.406 1 60.93 403 CYS B O 1
ATOM 9243 N N . LEU B 1 404 ? 22.407 -4.743 -21.272 1 79.74 404 LEU B N 1
ATOM 9244 C CA . LEU B 1 404 ? 21.149 -5.405 -21.598 1 79.74 404 LEU B CA 1
ATOM 9245 C C . LEU B 1 404 ? 20.619 -4.932 -22.947 1 79.74 404 LEU B C 1
ATOM 9247 O O . LEU B 1 404 ? 19.517 -5.308 -23.353 1 79.74 404 LEU B O 1
ATOM 9251 N N . GLN B 1 405 ? 21.501 -4.242 -23.783 1 80.87 405 GLN B N 1
ATOM 9252 C CA . GLN B 1 405 ? 21.059 -3.654 -25.044 1 80.87 405 GLN B CA 1
ATOM 9253 C C . GLN B 1 405 ? 20.831 -4.73 -26.102 1 80.87 405 GLN B C 1
ATOM 9255 O O . GLN B 1 405 ? 19.899 -4.633 -26.903 1 80.87 405 GLN B O 1
ATOM 9260 N N . GLU B 1 406 ? 21.781 -5.648 -26.085 1 81.65 406 GLU B N 1
ATOM 9261 C CA . GLU B 1 406 ? 21.614 -6.745 -27.034 1 81.65 406 GLU B CA 1
ATOM 9262 C C . GLU B 1 406 ? 20.292 -7.473 -26.809 1 81.65 406 GLU B C 1
ATOM 9264 O O . GLU B 1 406 ? 19.621 -7.862 -27.767 1 81.65 406 GLU B O 1
ATOM 9269 N N . LEU B 1 407 ? 20.028 -7.662 -25.609 1 86.96 407 LEU B N 1
ATOM 9270 C CA . LEU B 1 407 ? 18.769 -8.316 -25.272 1 86.96 407 LEU B CA 1
ATOM 9271 C C . LEU B 1 407 ? 17.581 -7.499 -25.767 1 86.96 407 LEU B C 1
ATOM 9273 O O . LEU B 1 407 ? 16.651 -8.046 -26.363 1 86.96 407 LEU B O 1
ATOM 9277 N N . TRP B 1 408 ? 17.594 -6.167 -25.555 1 88.41 408 TRP B N 1
ATOM 9278 C CA . TRP B 1 408 ? 16.531 -5.286 -26.024 1 88.41 408 TRP B CA 1
ATOM 9279 C C . TRP B 1 408 ? 16.431 -5.315 -27.546 1 88.41 408 TRP B C 1
ATOM 9281 O O . TRP B 1 408 ? 15.331 -5.288 -28.102 1 88.41 408 TRP B O 1
ATOM 9291 N N . HIS B 1 409 ? 17.572 -5.387 -28.145 1 87.21 409 HIS B N 1
ATOM 9292 C CA . HIS B 1 409 ? 17.626 -5.383 -29.602 1 87.21 409 HIS B CA 1
ATOM 9293 C C . HIS B 1 409 ? 17.061 -6.677 -30.179 1 87.21 409 HIS B C 1
ATOM 9295 O O . HIS B 1 409 ? 16.212 -6.644 -31.073 1 87.21 409 HIS B O 1
ATOM 9301 N N . ILE B 1 410 ? 17.537 -7.769 -29.61 1 88.89 410 ILE B N 1
ATOM 9302 C CA . ILE B 1 410 ? 17.131 -9.066 -30.14 1 88.89 410 ILE B CA 1
ATOM 9303 C C . ILE B 1 410 ? 15.635 -9.27 -29.917 1 88.89 410 ILE B C 1
ATOM 9305 O O . ILE B 1 410 ? 14.94 -9.809 -30.781 1 88.89 410 ILE B O 1
ATOM 9309 N N . LEU B 1 411 ? 15.118 -8.802 -28.796 1 91.42 411 LEU B N 1
ATOM 9310 C CA . LEU B 1 411 ? 13.707 -8.99 -28.477 1 91.42 411 LEU B CA 1
ATOM 9311 C C . LEU B 1 411 ? 12.87 -7.833 -29.011 1 91.42 411 LEU B C 1
ATOM 9313 O O . LEU B 1 411 ? 11.639 -7.907 -29.026 1 91.42 411 LEU B O 1
ATOM 9317 N N . ASN B 1 412 ? 13.473 -6.792 -29.464 1 89.24 412 ASN B N 1
ATOM 9318 C CA . ASN B 1 412 ? 12.813 -5.591 -29.965 1 89.24 412 ASN B CA 1
ATOM 9319 C C . ASN B 1 412 ? 11.773 -5.07 -28.977 1 89.24 412 ASN B C 1
ATOM 9321 O O . ASN B 1 412 ? 10.608 -4.889 -29.334 1 89.24 412 ASN B O 1
ATOM 9325 N N . LEU B 1 413 ? 12.158 -4.793 -27.808 1 91.44 413 LEU B N 1
ATOM 9326 C CA . LEU B 1 413 ? 11.247 -4.392 -26.741 1 91.44 413 LEU B CA 1
ATOM 9327 C C . LEU B 1 413 ? 10.911 -2.908 -26.843 1 91.44 413 LEU B C 1
ATOM 9329 O O . LEU B 1 413 ? 11.778 -2.092 -27.163 1 91.44 413 LEU B O 1
ATOM 9333 N N . ASN B 1 414 ? 9.67 -2.596 -26.64 1 87.89 414 ASN B N 1
ATOM 9334 C CA . ASN B 1 414 ? 9.231 -1.206 -26.585 1 87.89 414 ASN B CA 1
ATOM 9335 C C . ASN B 1 414 ? 9.705 -0.517 -25.309 1 87.89 414 ASN B C 1
ATOM 9337 O O . ASN B 1 414 ? 10.016 -1.182 -24.319 1 87.89 414 ASN B O 1
ATOM 9341 N N . PRO B 1 415 ? 9.774 0.778 -25.336 1 83.73 415 PRO B N 1
ATOM 9342 C CA . PRO B 1 415 ? 10.278 1.528 -24.183 1 83.73 415 PRO B CA 1
ATOM 9343 C C . PRO B 1 415 ? 9.407 1.356 -22.941 1 83.73 415 PRO B C 1
ATOM 9345 O O . PRO B 1 415 ? 9.876 1.567 -21.819 1 83.73 415 PRO B O 1
ATOM 9348 N N . ASN B 1 416 ? 8.228 0.96 -23.126 1 87.41 416 ASN B N 1
ATOM 9349 C CA . ASN B 1 416 ? 7.318 0.836 -21.992 1 87.41 416 ASN B CA 1
ATOM 9350 C C . ASN B 1 416 ? 7.391 -0.553 -21.364 1 87.41 416 ASN B C 1
ATOM 9352 O O . ASN B 1 416 ? 6.72 -0.824 -20.366 1 87.41 416 ASN B O 1
ATOM 9356 N N . THR B 1 417 ? 8.261 -1.369 -21.851 1 91.96 417 THR B N 1
ATOM 9357 C CA . THR B 1 417 ? 8.338 -2.746 -21.376 1 91.96 417 THR B CA 1
ATOM 9358 C C . THR B 1 417 ? 9.343 -2.87 -20.234 1 91.96 417 THR B C 1
ATOM 9360 O O . THR B 1 417 ? 10.428 -2.287 -20.289 1 91.96 417 THR B O 1
ATOM 9363 N N . THR B 1 418 ? 8.947 -3.466 -19.195 1 94.66 418 THR B N 1
ATOM 9364 C CA . THR B 1 418 ? 9.845 -3.81 -18.098 1 94.66 418 THR B CA 1
ATOM 9365 C C . THR B 1 418 ? 10.336 -5.249 -18.232 1 94.66 418 THR B C 1
ATOM 9367 O O . THR B 1 418 ? 9.542 -6.161 -18.471 1 94.66 418 THR B O 1
ATOM 9370 N N . LEU B 1 419 ? 11.59 -5.426 -18.056 1 95.17 419 LEU B N 1
ATOM 9371 C CA . LEU B 1 419 ? 12.202 -6.733 -18.268 1 95.17 419 LEU B CA 1
ATOM 9372 C C . LEU B 1 419 ? 12.323 -7.497 -16.954 1 95.17 419 LEU B C 1
ATOM 9374 O O . LEU B 1 419 ? 12.8 -6.952 -15.956 1 95.17 419 LEU B O 1
ATOM 9378 N N . LEU B 1 420 ? 11.794 -8.684 -16.917 1 97.72 420 LEU B N 1
ATOM 9379 C CA . LEU B 1 420 ? 12.073 -9.658 -15.867 1 97.72 420 LEU B CA 1
ATOM 9380 C C . LEU B 1 420 ? 13.162 -10.632 -16.304 1 97.72 420 LEU B C 1
ATOM 9382 O O . LEU B 1 420 ? 12.988 -11.37 -17.277 1 97.72 420 LEU B O 1
ATOM 9386 N N . LEU B 1 421 ? 14.256 -10.631 -15.61 1 96.5 421 LEU B N 1
ATOM 9387 C CA . LEU B 1 421 ? 15.421 -11.411 -16.012 1 96.5 421 LEU B CA 1
ATOM 9388 C C . LEU B 1 421 ? 15.756 -12.467 -14.964 1 96.5 421 LEU B C 1
ATOM 9390 O O . LEU B 1 421 ? 15.966 -12.142 -13.794 1 96.5 421 LEU B O 1
ATOM 9394 N N . CYS B 1 422 ? 15.789 -13.743 -15.379 1 97.12 422 CYS B N 1
ATOM 9395 C CA . CYS B 1 422 ? 16.235 -14.782 -14.458 1 97.12 422 CYS B CA 1
ATOM 9396 C C . CYS B 1 422 ? 17.633 -14.482 -13.931 1 97.12 422 CYS B C 1
ATOM 9398 O O . CYS B 1 422 ? 18.55 -14.215 -14.709 1 97.12 422 CYS B O 1
ATOM 9400 N N . SER B 1 423 ? 17.844 -14.607 -12.669 1 95.11 423 SER B N 1
ATOM 9401 C CA . SER B 1 423 ? 19.105 -14.167 -12.083 1 95.11 423 SER B CA 1
ATOM 9402 C C . SER B 1 423 ? 19.967 -15.355 -11.669 1 95.11 423 SER B C 1
ATOM 9404 O O . SER B 1 423 ? 21.095 -15.178 -11.203 1 95.11 423 SER B O 1
ATOM 9406 N N . ASN B 1 424 ? 19.488 -16.554 -11.777 1 94.47 424 ASN B N 1
ATOM 9407 C CA . ASN B 1 424 ? 20.197 -17.733 -11.291 1 94.47 424 ASN B CA 1
ATOM 9408 C C . ASN B 1 424 ? 21.557 -17.888 -11.967 1 94.47 424 ASN B C 1
ATOM 9410 O O . ASN B 1 424 ? 22.5 -18.4 -11.362 1 94.47 424 ASN B O 1
ATOM 9414 N N . GLY B 1 425 ? 21.645 -17.453 -13.194 1 90.58 425 GLY B N 1
ATOM 9415 C CA . GLY B 1 425 ? 22.897 -17.545 -13.927 1 90.58 425 GLY B CA 1
ATOM 9416 C C . GLY B 1 425 ? 23.932 -16.534 -13.47 1 90.58 425 GLY B C 1
ATOM 9417 O O . GLY B 1 425 ? 25.094 -16.602 -13.875 1 90.58 425 GLY B O 1
ATOM 9418 N N . LEU B 1 426 ? 23.587 -15.625 -12.619 1 90.2 426 LEU B N 1
ATOM 9419 C CA . LEU B 1 426 ? 24.464 -14.539 -12.198 1 90.2 426 LEU B CA 1
ATOM 9420 C C . LEU B 1 426 ? 25.089 -14.839 -10.839 1 90.2 426 LEU B C 1
ATOM 9422 O O . LEU B 1 426 ? 25.809 -14.006 -10.284 1 90.2 426 LEU B O 1
ATOM 9426 N N . HIS B 1 427 ? 24.885 -15.979 -10.258 1 88.02 427 HIS B N 1
ATOM 9427 C CA . HIS B 1 427 ? 25.342 -16.349 -8.924 1 88.02 427 HIS B CA 1
ATOM 9428 C C . HIS B 1 427 ? 26.861 -16.478 -8.878 1 88.02 427 HIS B C 1
ATOM 9430 O O . HIS B 1 427 ? 27.442 -16.647 -7.804 1 88.02 427 HIS B O 1
ATOM 9436 N N . SER B 1 428 ? 27.507 -16.304 -9.923 1 79.54 428 SER B N 1
ATOM 9437 C CA . SER B 1 428 ? 28.954 -16.483 -9.988 1 79.54 428 SER B CA 1
ATOM 9438 C C . SER B 1 428 ? 29.685 -15.328 -9.31 1 79.54 428 SER B C 1
ATOM 9440 O O . SER B 1 428 ? 30.87 -15.439 -8.99 1 79.54 428 SER B O 1
ATOM 9442 N N . LYS B 1 429 ? 28.958 -14.265 -9.088 1 79.05 429 LYS B N 1
ATOM 9443 C CA . LYS B 1 429 ? 29.56 -13.085 -8.475 1 79.05 429 LYS B CA 1
ATOM 9444 C C . LYS B 1 429 ? 28.862 -12.728 -7.166 1 79.05 429 LYS B C 1
ATOM 9446 O O . LYS B 1 429 ? 27.642 -12.863 -7.05 1 79.05 429 LYS B O 1
ATOM 9451 N N . ALA B 1 430 ? 29.729 -12.258 -6.315 1 76.57 430 ALA B N 1
ATOM 9452 C CA . ALA B 1 430 ? 29.198 -11.937 -4.993 1 76.57 430 ALA B CA 1
ATOM 9453 C C . ALA B 1 430 ? 28.782 -10.471 -4.91 1 76.57 430 ALA B C 1
ATOM 9455 O O . ALA B 1 430 ? 27.986 -10.093 -4.047 1 76.57 430 ALA B O 1
ATOM 9456 N N . GLU B 1 431 ? 29.353 -9.71 -5.875 1 82.48 431 GLU B N 1
ATOM 9457 C CA . GLU B 1 431 ? 29.066 -8.281 -5.786 1 82.48 431 GLU B CA 1
ATOM 9458 C C . GLU B 1 431 ? 28.789 -7.687 -7.164 1 82.48 431 GLU B C 1
ATOM 9460 O O . GLU B 1 431 ? 29.417 -8.075 -8.151 1 82.48 431 GLU B O 1
ATOM 9465 N N . PHE B 1 432 ? 27.803 -6.868 -7.123 1 83.41 432 PHE B N 1
ATOM 9466 C CA . PHE B 1 432 ? 27.443 -6.127 -8.326 1 83.41 432 PHE B CA 1
ATOM 9467 C C . PHE B 1 432 ? 27.512 -4.625 -8.076 1 83.41 432 PHE B C 1
ATOM 9469 O O . PHE B 1 432 ? 27.188 -4.156 -6.983 1 83.41 432 PHE B O 1
ATOM 9476 N N . HIS B 1 433 ? 27.953 -3.909 -9.088 1 76.75 433 HIS B N 1
ATOM 9477 C CA . HIS B 1 433 ? 28.137 -2.478 -8.873 1 76.75 433 HIS B CA 1
ATOM 9478 C C . HIS B 1 433 ? 27.11 -1.667 -9.655 1 76.75 433 HIS B C 1
ATOM 9480 O O . HIS B 1 433 ? 26.851 -0.506 -9.33 1 76.75 433 HIS B O 1
ATOM 9486 N N . ASN B 1 434 ? 26.574 -2.336 -10.677 1 77.38 434 ASN B N 1
ATOM 9487 C CA . ASN B 1 434 ? 25.658 -1.551 -11.498 1 77.38 434 ASN B CA 1
ATOM 9488 C C . ASN B 1 434 ? 24.546 -2.418 -12.082 1 77.38 434 ASN B C 1
ATOM 9490 O O . ASN B 1 434 ? 24.626 -2.843 -13.236 1 77.38 434 ASN B O 1
ATOM 9494 N N . ILE B 1 435 ? 23.537 -2.525 -11.422 1 84.5 435 ILE B N 1
ATOM 9495 C CA . ILE B 1 435 ? 22.364 -3.209 -11.955 1 84.5 435 ILE B CA 1
ATOM 9496 C C . ILE B 1 435 ? 21.438 -2.198 -12.627 1 84.5 435 ILE B C 1
ATOM 9498 O O . ILE B 1 435 ? 21.104 -1.166 -12.04 1 84.5 435 ILE B O 1
ATOM 9502 N N . PRO B 1 436 ? 21.1 -2.48 -13.837 1 84.41 436 PRO B N 1
ATOM 9503 C CA . PRO B 1 436 ? 20.195 -1.545 -14.508 1 84.41 436 PRO B CA 1
ATOM 9504 C C . PRO B 1 436 ? 18.901 -1.314 -13.729 1 84.41 436 PRO B C 1
ATOM 9506 O O . PRO B 1 436 ? 18.362 -2.248 -13.131 1 84.41 436 PRO B O 1
ATOM 9509 N N . SER B 1 437 ? 18.378 -0.118 -13.874 1 86.14 437 SER B N 1
ATOM 9510 C CA . SER B 1 437 ? 17.267 0.306 -13.028 1 86.14 437 SER B CA 1
ATOM 9511 C C . SER B 1 437 ? 15.932 -0.174 -13.588 1 86.14 437 SER B C 1
ATOM 9513 O O . SER B 1 437 ? 14.936 -0.236 -12.864 1 86.14 437 SER B O 1
ATOM 9515 N N . ASN B 1 438 ? 15.772 -0.55 -14.82 1 89.24 438 ASN B N 1
ATOM 9516 C CA . ASN B 1 438 ? 14.49 -0.853 -15.447 1 89.24 438 ASN B CA 1
ATOM 9517 C C . ASN B 1 438 ? 14.258 -2.358 -15.548 1 89.24 438 ASN B C 1
ATOM 9519 O O . ASN B 1 438 ? 13.519 -2.819 -16.421 1 89.24 438 ASN B O 1
ATOM 9523 N N . ILE B 1 439 ? 14.92 -3.099 -14.701 1 92.03 439 ILE B N 1
ATOM 9524 C CA . ILE B 1 439 ? 14.764 -4.549 -14.759 1 92.03 439 ILE B CA 1
ATOM 9525 C C . ILE B 1 439 ? 14.42 -5.087 -13.372 1 92.03 439 ILE B C 1
ATOM 9527 O O . ILE B 1 439 ? 14.672 -4.425 -12.363 1 92.03 439 ILE B O 1
ATOM 9531 N N . ILE B 1 440 ? 13.845 -6.168 -13.366 1 96.62 440 ILE B N 1
ATOM 9532 C CA . ILE B 1 440 ? 13.596 -6.952 -12.161 1 96.62 440 ILE B CA 1
ATOM 9533 C C . ILE B 1 440 ? 14.287 -8.309 -12.276 1 96.62 440 ILE B C 1
ATOM 9535 O O . ILE B 1 440 ? 14.115 -9.018 -13.271 1 96.62 440 ILE B O 1
ATOM 9539 N N . LEU B 1 441 ? 15.109 -8.62 -11.332 1 96.73 441 LEU B N 1
ATOM 9540 C CA . LEU B 1 441 ? 15.816 -9.897 -11.326 1 96.73 441 LEU B CA 1
ATOM 9541 C C . LEU B 1 441 ? 14.976 -10.98 -10.657 1 96.73 441 LEU B C 1
ATOM 9543 O O . LEU B 1 441 ? 14.632 -10.865 -9.479 1 96.73 441 LEU B O 1
ATOM 9547 N N . VAL B 1 442 ? 14.63 -11.988 -11.419 1 98.4 442 VAL B N 1
ATOM 9548 C CA . VAL B 1 442 ? 13.795 -13.076 -10.922 1 98.4 442 VAL B CA 1
ATOM 9549 C C . VAL B 1 442 ? 14.677 -14.201 -10.385 1 98.4 442 VAL B C 1
ATOM 9551 O O . VAL B 1 442 ? 15.524 -14.733 -11.107 1 98.4 442 VAL B O 1
ATOM 9554 N N . GLU B 1 443 ? 14.48 -14.585 -9.158 1 98.17 443 GLU B N 1
ATOM 9555 C CA . GLU B 1 443 ? 15.237 -15.652 -8.511 1 98.17 443 GLU B CA 1
ATOM 9556 C C . GLU B 1 443 ? 14.4 -16.922 -8.379 1 98.17 443 GLU B C 1
ATOM 9558 O O . GLU B 1 443 ? 13.458 -16.971 -7.585 1 98.17 443 GLU B O 1
ATOM 9563 N N . TYR B 1 444 ? 14.845 -17.952 -9.127 1 97.75 444 TYR B N 1
ATOM 9564 C CA . TYR B 1 444 ? 14.154 -19.236 -9.081 1 97.75 444 TYR B CA 1
ATOM 9565 C C . TYR B 1 444 ? 14.685 -20.102 -7.946 1 97.75 444 TYR B C 1
ATOM 9567 O O . TYR B 1 444 ? 15.894 -20.321 -7.838 1 97.75 444 TYR B O 1
ATOM 9575 N N . GLY B 1 445 ? 13.845 -20.555 -7.084 1 97.24 445 GLY B N 1
ATOM 9576 C CA . GLY B 1 445 ? 14.13 -21.51 -6.025 1 97.24 445 GLY B CA 1
ATOM 9577 C C . GLY B 1 445 ? 12.954 -22.412 -5.702 1 97.24 445 GLY B C 1
ATOM 9578 O O . GLY B 1 445 ? 11.878 -21.932 -5.339 1 97.24 445 GLY B O 1
ATOM 9579 N N . PHE B 1 446 ? 13.186 -23.773 -5.667 1 96.33 446 PHE B N 1
ATOM 9580 C CA . PHE B 1 446 ? 12.007 -24.631 -5.655 1 96.33 446 PHE B CA 1
ATOM 9581 C C . PHE B 1 446 ? 12.075 -25.63 -4.506 1 96.33 446 PHE B C 1
ATOM 9583 O O . PHE B 1 446 ? 11.12 -26.37 -4.262 1 96.33 446 PHE B O 1
ATOM 9590 N N . GLN B 1 447 ? 13.174 -25.668 -3.784 1 96.22 447 GLN B N 1
ATOM 9591 C CA . GLN B 1 447 ? 13.286 -26.552 -2.629 1 96.22 447 GLN B CA 1
ATOM 9592 C C . GLN B 1 447 ? 12.708 -25.898 -1.378 1 96.22 447 GLN B C 1
ATOM 9594 O O . GLN B 1 447 ? 12.707 -24.672 -1.256 1 96.22 447 GLN B O 1
ATOM 9599 N N . ALA B 1 448 ? 12.309 -26.709 -0.527 1 96.34 448 ALA B N 1
ATOM 9600 C CA . ALA B 1 448 ? 11.654 -26.242 0.692 1 96.34 448 ALA B CA 1
ATOM 9601 C C . ALA B 1 448 ? 12.578 -25.336 1.499 1 96.34 448 ALA B C 1
ATOM 9603 O O . ALA B 1 448 ? 12.123 -24.378 2.13 1 96.34 448 ALA B O 1
ATOM 9604 N N . ASP B 1 449 ? 13.796 -25.58 1.47 1 95.15 449 ASP B N 1
ATOM 9605 C CA . ASP B 1 449 ? 14.746 -24.869 2.32 1 95.15 449 ASP B CA 1
ATOM 9606 C C . ASP B 1 449 ? 15.524 -23.827 1.522 1 95.15 449 ASP B C 1
ATOM 9608 O O . ASP B 1 449 ? 16.563 -23.34 1.973 1 95.15 449 ASP B O 1
ATOM 9612 N N . TYR B 1 450 ? 15.084 -23.548 0.35 1 96.72 450 TYR B N 1
ATOM 9613 C CA . TYR B 1 450 ? 15.805 -22.579 -0.467 1 96.72 450 TYR B CA 1
ATOM 9614 C C . TYR B 1 450 ? 15.808 -21.204 0.192 1 96.72 450 TYR B C 1
ATOM 9616 O O . TYR B 1 450 ? 14.753 -20.689 0.57 1 96.72 450 TYR B O 1
ATOM 9624 N N . ASP B 1 451 ? 16.975 -20.623 0.338 1 95.94 451 ASP B N 1
ATOM 9625 C CA . ASP B 1 451 ? 17.121 -19.277 0.885 1 95.94 451 ASP B CA 1
ATOM 9626 C C . ASP B 1 451 ? 17.255 -18.243 -0.23 1 95.94 451 ASP B C 1
ATOM 9628 O O . ASP B 1 451 ? 18.36 -17.973 -0.705 1 95.94 451 ASP B O 1
ATOM 9632 N N . PHE B 1 452 ? 16.234 -17.578 -0.565 1 97.38 452 PHE B N 1
ATOM 9633 C CA . PHE B 1 452 ? 16.222 -16.593 -1.64 1 97.38 452 PHE B CA 1
ATOM 9634 C C . PHE B 1 452 ? 17.145 -15.425 -1.315 1 97.38 452 PHE B C 1
ATOM 9636 O O . PHE B 1 452 ? 17.773 -14.855 -2.21 1 97.38 452 PHE B O 1
ATOM 9643 N N . SER B 1 453 ? 17.266 -15.008 -0.099 1 94.71 453 SER B N 1
ATOM 9644 C CA . SER B 1 453 ? 18.017 -13.824 0.306 1 94.71 453 SER B CA 1
ATOM 9645 C C . SER B 1 453 ? 19.51 -14.003 0.056 1 94.71 453 SER B C 1
ATOM 9647 O O . SER B 1 453 ? 20.23 -13.026 -0.163 1 94.71 453 SER B O 1
ATOM 9649 N N . GLU B 1 454 ? 19.937 -15.234 0.09 1 92.45 454 GLU B N 1
ATOM 9650 C CA . GLU B 1 454 ? 21.349 -15.532 -0.128 1 92.45 454 GLU B CA 1
ATOM 9651 C C . GLU B 1 454 ? 21.847 -14.921 -1.434 1 92.45 454 GLU B C 1
ATOM 9653 O O . GLU B 1 454 ? 22.961 -14.396 -1.495 1 92.45 454 GLU B O 1
ATOM 9658 N N . TRP B 1 455 ? 20.996 -14.911 -2.386 1 90.03 455 TRP B N 1
ATOM 9659 C CA . TRP B 1 455 ? 21.43 -14.465 -3.705 1 90.03 455 TRP B CA 1
ATOM 9660 C C . TRP B 1 455 ? 20.856 -13.091 -4.032 1 90.03 455 TRP B C 1
ATOM 9662 O O . TRP B 1 455 ? 21.479 -12.306 -4.752 1 90.03 455 TRP B O 1
ATOM 9672 N N . THR B 1 456 ? 19.741 -12.775 -3.534 1 93.99 456 THR B N 1
ATOM 9673 C CA . THR B 1 456 ? 19.041 -11.56 -3.938 1 93.99 456 THR B CA 1
ATOM 9674 C C . THR B 1 456 ? 19.582 -10.348 -3.186 1 93.99 456 THR B C 1
ATOM 9676 O O . THR B 1 456 ? 19.44 -9.212 -3.644 1 93.99 456 THR B O 1
ATOM 9679 N N . GLU B 1 457 ? 20.241 -10.534 -2.071 1 92.25 457 GLU B N 1
ATOM 9680 C CA . GLU B 1 457 ? 20.754 -9.42 -1.279 1 92.25 457 GLU B CA 1
ATOM 9681 C C . GLU B 1 457 ? 21.827 -8.648 -2.041 1 92.25 457 GLU B C 1
ATOM 9683 O O . GLU B 1 457 ? 21.877 -7.418 -1.977 1 92.25 457 GLU B O 1
ATOM 9688 N N . ALA B 1 458 ? 22.665 -9.38 -2.732 1 90.8 458 ALA B N 1
ATOM 9689 C CA . ALA B 1 458 ? 23.714 -8.731 -3.514 1 90.8 458 ALA B CA 1
ATOM 9690 C C . ALA B 1 458 ? 23.117 -7.812 -4.576 1 90.8 458 ALA B C 1
ATOM 9692 O O . ALA B 1 458 ? 23.653 -6.734 -4.845 1 90.8 458 ALA B O 1
ATOM 9693 N N . PHE B 1 459 ? 22.036 -8.261 -5.168 1 92.31 459 PHE B N 1
ATOM 9694 C CA . PHE B 1 459 ? 21.364 -7.445 -6.172 1 92.31 459 PHE B CA 1
ATOM 9695 C C . PHE B 1 459 ? 20.743 -6.207 -5.536 1 92.31 459 PHE B C 1
ATOM 9697 O O . PHE B 1 459 ? 20.836 -5.107 -6.084 1 92.31 459 PHE B O 1
ATOM 9704 N N . ARG B 1 460 ? 20.139 -6.406 -4.406 1 90.52 460 ARG B N 1
ATOM 9705 C CA . ARG B 1 460 ? 19.478 -5.32 -3.69 1 90.52 460 ARG B CA 1
ATOM 9706 C C . ARG B 1 460 ? 20.473 -4.227 -3.313 1 90.52 460 ARG B C 1
ATOM 9708 O O . ARG B 1 460 ? 20.216 -3.042 -3.537 1 90.52 460 ARG B O 1
ATOM 9715 N N . ILE B 1 461 ? 21.618 -4.595 -2.817 1 87.91 461 ILE B N 1
ATOM 9716 C CA . ILE B 1 461 ? 22.652 -3.668 -2.37 1 87.91 461 ILE B CA 1
ATOM 9717 C C . ILE B 1 461 ? 23.19 -2.882 -3.563 1 87.91 461 ILE B C 1
ATOM 9719 O O . ILE B 1 461 ? 23.578 -1.719 -3.424 1 87.91 461 ILE B O 1
ATOM 9723 N N . ALA B 1 462 ? 23.075 -3.486 -4.71 1 88.87 462 ALA B N 1
ATOM 9724 C CA . ALA B 1 462 ? 23.561 -2.837 -5.925 1 88.87 462 ALA B CA 1
ATOM 9725 C C . ALA B 1 462 ? 22.467 -1.994 -6.572 1 88.87 462 ALA B C 1
ATOM 9727 O O . ALA B 1 462 ? 22.657 -1.448 -7.662 1 88.87 462 ALA B O 1
ATOM 9728 N N . GLY B 1 463 ? 21.306 -1.938 -5.894 1 88.43 463 GLY B N 1
ATOM 9729 C CA . GLY B 1 463 ? 20.234 -1.08 -6.372 1 88.43 463 GLY B CA 1
ATOM 9730 C C . GLY B 1 463 ? 19.264 -1.795 -7.294 1 88.43 463 GLY B C 1
ATOM 9731 O O . GLY B 1 463 ? 18.464 -1.154 -7.979 1 88.43 463 GLY B O 1
ATOM 9732 N N . GLY B 1 464 ? 19.363 -3.069 -7.323 1 91.29 464 GLY B N 1
ATOM 9733 C CA . GLY B 1 464 ? 18.486 -3.837 -8.193 1 91.29 464 GLY B CA 1
ATOM 9734 C C . GLY B 1 464 ? 17.165 -4.198 -7.54 1 91.29 464 GLY B C 1
ATOM 9735 O O . GLY B 1 464 ? 17.046 -4.174 -6.313 1 91.29 464 GLY B O 1
ATOM 9736 N N . ASN B 1 465 ? 16.143 -4.437 -8.368 1 94.81 465 ASN B N 1
ATOM 9737 C CA . ASN B 1 465 ? 14.865 -5.002 -7.948 1 94.81 465 ASN B CA 1
ATOM 9738 C C . ASN B 1 465 ? 14.843 -6.519 -8.108 1 94.81 465 ASN B C 1
ATOM 9740 O O . ASN B 1 465 ? 15.381 -7.053 -9.079 1 94.81 465 ASN B O 1
ATOM 9744 N N . VAL B 1 466 ? 14.265 -7.157 -7.123 1 96.76 466 VAL B N 1
ATOM 9745 C CA . VAL B 1 466 ? 14.281 -8.616 -7.161 1 96.76 466 VAL B CA 1
ATOM 9746 C C . VAL B 1 466 ? 12.855 -9.151 -7.047 1 96.76 466 VAL B C 1
ATOM 9748 O O . VAL B 1 466 ? 11.973 -8.477 -6.51 1 96.76 466 VAL B O 1
ATOM 9751 N N . LEU B 1 467 ? 12.608 -10.33 -7.555 1 98.41 467 LEU B N 1
ATOM 9752 C CA . LEU B 1 467 ? 11.33 -11.035 -7.537 1 98.41 467 LEU B CA 1
ATOM 9753 C C . LEU B 1 467 ? 11.538 -12.53 -7.318 1 98.41 467 LEU B C 1
ATOM 9755 O O . LEU B 1 467 ? 11.942 -13.246 -8.236 1 98.41 467 LEU B O 1
ATOM 9759 N N . PRO B 1 468 ? 11.245 -13.02 -6.09 1 98.64 468 PRO B N 1
ATOM 9760 C CA . PRO B 1 468 ? 11.39 -14.456 -5.842 1 98.64 468 PRO B CA 1
ATOM 9761 C C . PRO B 1 468 ? 10.356 -15.291 -6.594 1 98.64 468 PRO B C 1
ATOM 9763 O O . PRO B 1 468 ? 9.194 -14.892 -6.703 1 98.64 468 PRO B O 1
ATOM 9766 N N . SER B 1 469 ? 10.778 -16.38 -7.114 1 98.68 469 SER B N 1
ATOM 9767 C CA . SER B 1 469 ? 9.913 -17.345 -7.786 1 98.68 469 SER B CA 1
ATOM 9768 C C . SER B 1 469 ? 9.959 -18.703 -7.096 1 98.68 469 SER B C 1
ATOM 9770 O O . SER B 1 469 ? 10.933 -19.446 -7.238 1 98.68 469 SER B O 1
ATOM 9772 N N . SER B 1 470 ? 8.9 -19.063 -6.433 1 98.41 470 SER B N 1
ATOM 9773 C CA . SER B 1 470 ? 8.758 -20.368 -5.796 1 98.41 470 SER B CA 1
ATOM 9774 C C . SER B 1 470 ? 8.106 -21.375 -6.738 1 98.41 470 SER B C 1
ATOM 9776 O O . SER B 1 470 ? 7.8 -21.049 -7.887 1 98.41 470 SER B O 1
ATOM 9778 N N . GLY B 1 471 ? 7.948 -22.616 -6.295 1 97.73 471 GLY B N 1
ATOM 9779 C CA . GLY B 1 471 ? 7.36 -23.651 -7.131 1 97.73 471 GLY B CA 1
ATOM 9780 C C . GLY B 1 471 ? 6.174 -24.339 -6.481 1 97.73 471 GLY B C 1
ATOM 9781 O O . GLY B 1 471 ? 6.01 -24.285 -5.261 1 97.73 471 GLY B O 1
ATOM 9782 N N . THR B 1 472 ? 5.394 -25.056 -7.263 1 97.54 472 THR B N 1
ATOM 9783 C CA . THR B 1 472 ? 4.249 -25.793 -6.743 1 97.54 472 THR B CA 1
ATOM 9784 C C . THR B 1 472 ? 4.683 -27.148 -6.189 1 97.54 472 THR B C 1
ATOM 9786 O O . THR B 1 472 ? 3.897 -27.838 -5.537 1 97.54 472 THR B O 1
ATOM 9789 N N . ALA B 1 473 ? 5.887 -27.616 -6.494 1 96.53 473 ALA B N 1
ATOM 9790 C CA . ALA B 1 473 ? 6.424 -28.911 -6.086 1 96.53 473 ALA B CA 1
ATOM 9791 C C . ALA B 1 473 ? 5.524 -30.051 -6.555 1 96.53 473 ALA B C 1
ATOM 9793 O O . ALA B 1 473 ? 5.425 -31.085 -5.891 1 96.53 473 ALA B O 1
ATOM 9794 N N . SER B 1 474 ? 4.747 -29.798 -7.618 1 95.71 474 SER B N 1
ATOM 9795 C CA . SER B 1 474 ? 3.875 -30.815 -8.196 1 95.71 474 SER B CA 1
ATOM 9796 C C . SER B 1 474 ? 4.352 -31.229 -9.585 1 95.71 474 SER B C 1
ATOM 9798 O O . SER B 1 474 ? 3.585 -31.184 -10.549 1 95.71 474 SER B O 1
ATOM 9800 N N . TYR B 1 475 ? 5.499 -31.523 -9.682 1 93.79 475 TYR B N 1
ATOM 9801 C CA . TYR B 1 475 ? 6.164 -32.068 -10.861 1 93.79 475 TYR B CA 1
ATOM 9802 C C . TYR B 1 475 ? 7.235 -33.077 -10.465 1 93.79 475 TYR B C 1
ATOM 9804 O O . TYR B 1 475 ? 7.699 -33.083 -9.322 1 93.79 475 TYR B O 1
ATOM 9812 N N . ASN B 1 476 ? 7.543 -33.996 -11.276 1 94.61 476 ASN B N 1
ATOM 9813 C CA . ASN B 1 476 ? 8.509 -35.065 -11.046 1 94.61 476 ASN B CA 1
ATOM 9814 C C . ASN B 1 476 ? 8.159 -35.88 -9.805 1 94.61 476 ASN B C 1
ATOM 9816 O O . ASN B 1 476 ? 9.035 -36.2 -8.999 1 94.61 476 ASN B O 1
ATOM 9820 N N . SER B 1 477 ? 6.944 -36.031 -9.524 1 96.66 477 SER B N 1
ATOM 9821 C CA . SER B 1 477 ? 6.314 -36.841 -8.487 1 96.66 477 SER B CA 1
ATOM 9822 C C . SER B 1 477 ? 4.992 -37.428 -8.971 1 96.66 477 SER B C 1
ATOM 9824 O O . SER B 1 477 ? 4.559 -37.154 -10.092 1 96.66 477 SER B O 1
ATOM 9826 N N . LEU B 1 478 ? 4.453 -38.27 -8.223 1 97.47 478 LEU B N 1
ATOM 9827 C CA . LEU B 1 478 ? 3.156 -38.801 -8.626 1 97.47 478 LEU B CA 1
ATOM 9828 C C . LEU B 1 478 ? 2.022 -37.947 -8.067 1 97.47 478 LEU B C 1
ATOM 9830 O O . LEU B 1 478 ? 0.972 -37.812 -8.699 1 97.47 478 LEU B O 1
ATOM 9834 N N . ALA B 1 479 ? 2.291 -37.393 -6.851 1 97.95 479 ALA B N 1
ATOM 9835 C CA . ALA B 1 479 ? 1.189 -36.695 -6.194 1 97.95 479 ALA B CA 1
ATOM 9836 C C . ALA B 1 479 ? 1.661 -35.378 -5.583 1 97.95 479 ALA B C 1
ATOM 9838 O O . ALA B 1 479 ? 0.991 -34.815 -4.714 1 97.95 479 ALA B O 1
ATOM 9839 N N . GLY B 1 480 ? 2.824 -34.849 -5.927 1 95.91 480 GLY B N 1
ATOM 9840 C CA . GLY B 1 480 ? 3.334 -33.575 -5.445 1 95.91 480 GLY B CA 1
ATOM 9841 C C . GLY B 1 480 ? 3.899 -33.652 -4.039 1 95.91 480 GLY B C 1
ATOM 9842 O O . GLY B 1 480 ? 3.896 -34.718 -3.421 1 95.91 480 GLY B O 1
ATOM 9843 N N . CYS B 1 481 ? 4.441 -32.549 -3.499 1 96.18 481 CYS B N 1
ATOM 9844 C CA . CYS B 1 481 ? 4.997 -32.382 -2.161 1 96.18 481 CYS B CA 1
ATOM 9845 C C . CYS B 1 481 ? 4.428 -31.14 -1.485 1 96.18 481 CYS B C 1
ATOM 9847 O O . CYS B 1 481 ? 5.105 -30.115 -1.389 1 96.18 481 CYS B O 1
ATOM 9849 N N . PRO B 1 482 ? 3.249 -31.244 -0.877 1 95.66 482 PRO B N 1
ATOM 9850 C CA . PRO B 1 482 ? 2.557 -30.064 -0.353 1 95.66 482 PRO B CA 1
ATOM 9851 C C . PRO B 1 482 ? 3.354 -29.347 0.734 1 95.66 482 PRO B C 1
ATOM 9853 O O . PRO B 1 482 ? 3.385 -28.114 0.772 1 95.66 482 PRO B O 1
ATOM 9856 N N . ALA B 1 483 ? 4.007 -30.05 1.604 1 94.33 483 ALA B N 1
ATOM 9857 C CA . ALA B 1 483 ? 4.776 -29.429 2.679 1 94.33 483 ALA B CA 1
ATOM 9858 C C . ALA B 1 483 ? 5.918 -28.584 2.119 1 94.33 483 ALA B C 1
ATOM 9860 O O . ALA B 1 483 ? 6.218 -27.509 2.645 1 94.33 483 ALA B O 1
ATOM 9861 N N . SER B 1 484 ? 6.526 -29.115 1.117 1 95.91 484 SER B N 1
ATOM 9862 C CA . SER B 1 484 ? 7.62 -28.386 0.482 1 95.91 484 SER B CA 1
ATOM 9863 C C . SER B 1 484 ? 7.117 -27.118 -0.199 1 95.91 484 SER B C 1
ATOM 9865 O O . SER B 1 484 ? 7.793 -26.087 -0.181 1 95.91 484 SER B O 1
ATOM 9867 N N . THR B 1 485 ? 6.012 -27.243 -0.821 1 96.62 485 THR B N 1
ATOM 9868 C CA . THR B 1 485 ? 5.422 -26.084 -1.481 1 96.62 485 THR B CA 1
ATOM 9869 C C . THR B 1 485 ? 5.155 -24.967 -0.476 1 96.62 485 THR B C 1
ATOM 9871 O O . THR B 1 485 ? 5.458 -23.802 -0.739 1 96.62 485 THR B O 1
ATOM 9874 N N . TYR B 1 486 ? 4.589 -25.301 0.601 1 96.91 486 TYR B N 1
ATOM 9875 C CA . TYR B 1 486 ? 4.267 -24.335 1.645 1 96.91 486 TYR B CA 1
ATOM 9876 C C . TYR B 1 486 ? 5.526 -23.649 2.161 1 96.91 486 TYR B C 1
ATOM 9878 O O . TYR B 1 486 ? 5.592 -22.418 2.215 1 96.91 486 TYR B O 1
ATOM 9886 N N . ALA B 1 487 ? 6.504 -24.442 2.523 1 96.98 487 ALA B N 1
ATOM 9887 C CA . ALA B 1 487 ? 7.748 -23.904 3.069 1 96.98 487 ALA B CA 1
ATOM 9888 C C . ALA B 1 487 ? 8.46 -23.023 2.047 1 96.98 487 ALA B C 1
ATOM 9890 O O . ALA B 1 487 ? 8.951 -21.943 2.384 1 96.98 487 ALA B O 1
ATOM 9891 N N . ASN B 1 488 ? 8.529 -23.482 0.867 1 98.05 488 ASN B N 1
ATOM 9892 C CA . ASN B 1 488 ? 9.201 -22.757 -0.205 1 98.05 488 ASN B CA 1
ATOM 9893 C C . ASN B 1 488 ? 8.529 -21.415 -0.482 1 98.05 488 ASN B C 1
ATOM 9895 O O . ASN B 1 488 ? 9.204 -20.393 -0.616 1 98.05 488 ASN B O 1
ATOM 9899 N N . THR B 1 489 ? 7.216 -21.445 -0.596 1 98.33 489 THR B N 1
ATOM 9900 C CA . THR B 1 489 ? 6.467 -20.223 -0.866 1 98.33 489 THR B CA 1
ATOM 9901 C C . THR B 1 489 ? 6.571 -19.254 0.308 1 98.33 489 THR B C 1
ATOM 9903 O O . THR B 1 489 ? 6.688 -18.042 0.112 1 98.33 489 THR B O 1
ATOM 9906 N N . LYS B 1 490 ? 6.528 -19.743 1.467 1 97.45 490 LYS B N 1
ATOM 9907 C CA . LYS B 1 490 ? 6.696 -18.911 2.654 1 97.45 490 LYS B CA 1
ATOM 9908 C C . LYS B 1 490 ? 8.056 -18.219 2.653 1 97.45 490 LYS B C 1
ATOM 9910 O O . LYS B 1 490 ? 8.162 -17.045 3.014 1 97.45 490 LYS B O 1
ATOM 9915 N N . ASN B 1 491 ? 9.079 -18.923 2.268 1 97.96 491 ASN B N 1
ATOM 9916 C CA . ASN B 1 491 ? 10.412 -18.337 2.167 1 97.96 491 ASN B CA 1
ATOM 9917 C C . ASN B 1 491 ? 10.459 -17.228 1.12 1 97.96 491 ASN B C 1
ATOM 9919 O O . ASN B 1 491 ? 11.131 -16.214 1.315 1 97.96 491 ASN B O 1
ATOM 9923 N N . ALA B 1 492 ? 9.825 -17.452 0.038 1 98.55 492 ALA B N 1
ATOM 9924 C CA . ALA B 1 492 ? 9.762 -16.438 -1.012 1 98.55 492 ALA B CA 1
ATOM 9925 C C . ALA B 1 492 ? 9.066 -15.175 -0.513 1 98.55 492 ALA B C 1
ATOM 9927 O O . ALA B 1 492 ? 9.532 -14.061 -0.765 1 98.55 492 ALA B O 1
ATOM 9928 N N . ILE B 1 493 ? 7.976 -15.357 0.213 1 98.38 493 ILE B N 1
ATOM 9929 C CA . ILE B 1 493 ? 7.213 -14.239 0.757 1 98.38 493 ILE B CA 1
ATOM 9930 C C . ILE B 1 493 ? 8.062 -13.482 1.776 1 98.38 493 ILE B C 1
ATOM 9932 O O . ILE B 1 493 ? 8.091 -12.249 1.776 1 98.38 493 ILE B O 1
ATOM 9936 N N . LYS B 1 494 ? 8.703 -14.178 2.602 1 97.56 494 LYS B N 1
ATOM 9937 C CA . LYS B 1 494 ? 9.58 -13.564 3.595 1 97.56 494 LYS B CA 1
ATOM 9938 C C . LYS B 1 494 ? 10.624 -12.671 2.93 1 97.56 494 LYS B C 1
ATOM 9940 O O . LYS B 1 494 ? 10.826 -11.528 3.346 1 97.56 494 LYS B O 1
ATOM 9945 N N . THR B 1 495 ? 11.258 -13.176 1.958 1 97.92 495 THR B N 1
ATOM 9946 C CA . THR B 1 495 ? 12.277 -12.419 1.24 1 97.92 495 THR B CA 1
ATOM 9947 C C . THR B 1 495 ? 11.668 -11.186 0.578 1 97.92 495 THR B C 1
ATOM 9949 O O . THR B 1 495 ? 12.262 -10.106 0.6 1 97.92 495 THR B O 1
ATOM 9952 N N . SER B 1 496 ? 10.532 -11.353 -0.002 1 97.67 496 SER B N 1
ATOM 9953 C CA . SER B 1 496 ? 9.861 -10.237 -0.661 1 97.67 496 SER B CA 1
ATOM 9954 C C . SER B 1 496 ? 9.541 -9.122 0.329 1 97.67 496 SER B C 1
ATOM 9956 O O . SER B 1 496 ? 9.653 -7.94 -0.003 1 97.67 496 SER B O 1
ATOM 9958 N N . LEU B 1 497 ? 9.098 -9.472 1.485 1 95.83 497 LEU B N 1
ATOM 9959 C CA . LEU B 1 497 ? 8.801 -8.486 2.518 1 95.83 497 LEU B CA 1
ATOM 9960 C C . LEU B 1 497 ? 10.074 -7.784 2.98 1 95.83 497 LEU B C 1
ATOM 9962 O O . LEU B 1 497 ? 10.11 -6.555 3.075 1 95.83 497 LEU B O 1
ATOM 9966 N N . GLU B 1 498 ? 11.09 -8.537 3.207 1 94.46 498 GLU B N 1
ATOM 9967 C CA . GLU B 1 498 ? 12.348 -8.008 3.724 1 94.46 498 GLU B CA 1
ATOM 9968 C C . GLU B 1 498 ? 13.008 -7.071 2.715 1 94.46 498 GLU B C 1
ATOM 9970 O O . GLU B 1 498 ? 13.624 -6.074 3.097 1 94.46 498 GLU B O 1
ATOM 9975 N N . GLN B 1 499 ? 12.828 -7.341 1.507 1 94.3 499 GLN B N 1
ATOM 9976 C CA . GLN B 1 499 ? 13.549 -6.587 0.487 1 94.3 499 GLN B CA 1
ATOM 9977 C C . GLN B 1 499 ? 12.61 -5.654 -0.273 1 94.3 499 GLN B C 1
ATOM 9979 O O . GLN B 1 499 ? 12.99 -5.083 -1.297 1 94.3 499 GLN B O 1
ATOM 9984 N N . ASP B 1 500 ? 11.356 -5.609 0.171 1 92.39 500 ASP B N 1
ATOM 9985 C CA . ASP B 1 500 ? 10.341 -4.744 -0.424 1 92.39 500 ASP B CA 1
ATOM 9986 C C . ASP B 1 500 ? 10.217 -4.995 -1.925 1 92.39 500 ASP B C 1
ATOM 9988 O O . ASP B 1 500 ? 10.282 -4.058 -2.724 1 92.39 500 ASP B O 1
ATOM 9992 N N . SER B 1 501 ? 10.163 -6.255 -2.249 1 95.95 501 SER B N 1
ATOM 9993 C CA . SER B 1 501 ? 9.93 -6.672 -3.628 1 95.95 501 SER B CA 1
ATOM 9994 C C . SER B 1 501 ? 8.497 -6.378 -4.06 1 95.95 501 SER B C 1
ATOM 9996 O O . SER B 1 501 ? 7.637 -6.097 -3.223 1 95.95 501 SER B O 1
ATOM 9998 N N . VAL B 1 502 ? 8.272 -6.439 -5.356 1 97.06 502 VAL B N 1
ATOM 9999 C CA . VAL B 1 502 ? 6.949 -6.11 -5.876 1 97.06 502 VAL B CA 1
ATOM 10000 C C . VAL B 1 502 ? 6.03 -7.323 -5.758 1 97.06 502 VAL B C 1
ATOM 10002 O O . VAL B 1 502 ? 4.816 -7.211 -5.944 1 97.06 502 VAL B O 1
ATOM 10005 N N . GLY B 1 503 ? 6.581 -8.486 -5.5 1 97.9 503 GLY B N 1
ATOM 10006 C CA . GLY B 1 503 ? 5.718 -9.643 -5.326 1 97.9 503 GLY B CA 1
ATOM 10007 C C . GLY B 1 503 ? 6.454 -10.962 -5.461 1 97.9 503 GLY B C 1
ATOM 10008 O O . GLY B 1 503 ? 7.608 -11.081 -5.043 1 97.9 503 GLY B O 1
ATOM 10009 N N . ILE B 1 504 ? 5.746 -12.027 -5.895 1 98.49 504 ILE B N 1
ATOM 10010 C CA . ILE B 1 504 ? 6.291 -13.365 -6.101 1 98.49 504 ILE B CA 1
ATOM 10011 C C . ILE B 1 504 ? 5.66 -13.993 -7.341 1 98.49 504 ILE B C 1
ATOM 10013 O O . ILE B 1 504 ? 4.579 -13.584 -7.771 1 98.49 504 ILE B O 1
ATOM 10017 N N . VAL B 1 505 ? 6.311 -14.932 -7.905 1 98.75 505 VAL B N 1
ATOM 10018 C CA . VAL B 1 505 ? 5.795 -15.782 -8.973 1 98.75 505 VAL B CA 1
ATOM 10019 C C . VAL B 1 505 ? 5.889 -17.248 -8.558 1 98.75 505 VAL B C 1
ATOM 10021 O O . VAL B 1 505 ? 6.961 -17.725 -8.18 1 98.75 505 VAL B O 1
ATOM 10024 N N . VAL B 1 506 ? 4.791 -17.976 -8.574 1 98.67 506 VAL B N 1
ATOM 10025 C CA . VAL B 1 506 ? 4.824 -19.407 -8.292 1 98.67 506 VAL B CA 1
ATOM 10026 C C . VAL B 1 506 ? 4.833 -20.192 -9.602 1 98.67 506 VAL B C 1
ATOM 10028 O O . VAL B 1 506 ? 3.92 -20.057 -10.419 1 98.67 506 VAL B O 1
ATOM 10031 N N . ALA B 1 507 ? 5.824 -20.955 -9.774 1 98.45 507 ALA B N 1
ATOM 10032 C CA . ALA B 1 507 ? 6.037 -21.63 -11.052 1 98.45 507 ALA B CA 1
ATOM 10033 C C . ALA B 1 507 ? 5.514 -23.063 -11.009 1 98.45 507 ALA B C 1
ATOM 10035 O O . ALA B 1 507 ? 5.764 -23.793 -10.047 1 98.45 507 ALA B O 1
ATOM 10036 N N . HIS B 1 508 ? 4.769 -23.415 -11.956 1 97.93 508 HIS B N 1
ATOM 10037 C CA . HIS B 1 508 ? 4.367 -24.797 -12.195 1 97.93 508 HIS B CA 1
ATOM 10038 C C . HIS B 1 508 ? 5.017 -25.35 -13.458 1 97.93 508 HIS B C 1
ATOM 10040 O O . HIS B 1 508 ? 4.759 -24.86 -14.56 1 97.93 508 HIS B O 1
ATOM 10046 N N . TRP B 1 509 ? 5.727 -26.373 -13.28 1 94.63 509 TRP B N 1
ATOM 10047 C CA . TRP B 1 509 ? 6.471 -26.986 -14.375 1 94.63 509 TRP B CA 1
ATOM 10048 C C . TRP B 1 509 ? 5.81 -28.286 -14.822 1 94.63 509 TRP B C 1
ATOM 10050 O O . TRP B 1 509 ? 5.131 -28.947 -14.033 1 94.63 509 TRP B O 1
ATOM 10060 N N . SER B 1 510 ? 5.996 -28.646 -16.023 1 88.43 510 SER B N 1
ATOM 10061 C CA . SER B 1 510 ? 5.463 -29.91 -16.522 1 88.43 510 SER B CA 1
ATOM 10062 C C . SER B 1 510 ? 6.236 -31.097 -15.957 1 88.43 510 SER B C 1
ATOM 10064 O O . SER B 1 510 ? 5.673 -32.176 -15.766 1 88.43 510 SER B O 1
ATOM 10066 N N . GLY B 1 511 ? 7.5 -30.918 -15.664 1 86.57 511 GLY B N 1
ATOM 10067 C CA . GLY B 1 511 ? 8.323 -32.013 -15.175 1 86.57 511 GLY B CA 1
ATOM 10068 C C . GLY B 1 511 ? 8.919 -32.855 -16.288 1 86.57 511 GLY B C 1
ATOM 10069 O O . GLY B 1 511 ? 8.617 -32.642 -17.464 1 86.57 511 GLY B O 1
ATOM 10070 N N . SER B 1 512 ? 9.667 -33.885 -16.081 1 87.05 512 SER B N 1
ATOM 10071 C CA . SER B 1 512 ? 10.406 -34.68 -17.056 1 87.05 512 SER B CA 1
ATOM 10072 C C . SER B 1 512 ? 9.485 -35.644 -17.796 1 87.05 512 SER B C 1
ATOM 10074 O O . SER B 1 512 ? 9.537 -35.741 -19.024 1 87.05 512 SER B O 1
ATOM 10076 N N . HIS B 1 513 ? 8.598 -36.327 -17.103 1 90.73 513 HIS B N 1
ATOM 10077 C CA . HIS B 1 513 ? 7.749 -37.32 -17.75 1 90.73 513 HIS B CA 1
ATOM 10078 C C . HIS B 1 513 ? 6.273 -36.971 -17.591 1 90.73 513 HIS B C 1
ATOM 10080 O O . HIS B 1 513 ? 5.402 -37.715 -18.048 1 90.73 513 HIS B O 1
ATOM 10086 N N . HIS B 1 514 ? 6.03 -35.925 -17.03 1 92.77 514 HIS B N 1
ATOM 10087 C CA . HIS B 1 514 ? 4.706 -35.316 -16.956 1 92.77 514 HIS B CA 1
ATOM 10088 C C . HIS B 1 514 ? 3.693 -36.274 -16.339 1 92.77 514 HIS B C 1
ATOM 10090 O O . HIS B 1 514 ? 2.567 -36.395 -16.829 1 92.77 514 HIS B O 1
ATOM 10096 N N . LEU B 1 515 ? 4.072 -36.955 -15.34 1 93.84 515 LEU B N 1
ATOM 10097 C CA . LEU B 1 515 ? 3.212 -37.984 -14.767 1 93.84 515 LEU B CA 1
ATOM 10098 C C . LEU B 1 515 ? 2.309 -37.399 -13.686 1 93.84 515 LEU B C 1
ATOM 10100 O O . LEU B 1 515 ? 1.322 -38.023 -13.29 1 93.84 515 LEU B O 1
ATOM 10104 N N . THR B 1 516 ? 2.67 -36.273 -13.134 1 95.47 516 THR B N 1
ATOM 10105 C CA . THR B 1 516 ? 1.873 -35.672 -12.07 1 95.47 516 THR B CA 1
ATOM 10106 C C . THR B 1 516 ? 0.671 -34.931 -12.647 1 95.47 516 THR B C 1
ATOM 10108 O O . THR B 1 516 ? 0.831 -33.959 -13.388 1 95.47 516 THR B O 1
ATOM 10111 N N . PRO B 1 517 ? -0.523 -35.275 -12.285 1 95.25 517 PRO B N 1
ATOM 10112 C CA . PRO B 1 517 ? -1.693 -34.552 -12.789 1 95.25 517 PRO B CA 1
ATOM 10113 C C . PRO B 1 517 ? -1.808 -33.142 -12.215 1 95.25 517 PRO B C 1
ATOM 10115 O O . PRO B 1 517 ? -1.317 -32.878 -11.114 1 95.25 517 PRO B O 1
ATOM 10118 N N . HIS B 1 518 ? -2.51 -32.319 -12.893 1 95.24 518 HIS B N 1
ATOM 10119 C CA . HIS B 1 518 ? -2.568 -30.889 -12.61 1 95.24 518 HIS B CA 1
ATOM 10120 C C . HIS B 1 518 ? -3.274 -30.618 -11.286 1 95.24 518 HIS B C 1
ATOM 10122 O O . HIS B 1 518 ? -2.972 -29.634 -10.606 1 95.24 518 HIS B O 1
ATOM 10128 N N . PRO B 1 519 ? -4.276 -31.385 -10.85 1 96.55 519 PRO B N 1
ATOM 10129 C CA . PRO B 1 519 ? -5.005 -31.078 -9.618 1 96.55 519 PRO B CA 1
ATOM 10130 C C . PRO B 1 519 ? -4.082 -30.902 -8.414 1 96.55 519 PRO B C 1
ATOM 10132 O O . PRO B 1 519 ? -4.407 -30.158 -7.485 1 96.55 519 PRO B O 1
ATOM 10135 N N . PHE B 1 520 ? -2.949 -31.52 -8.425 1 97.77 520 PHE B N 1
ATOM 10136 C CA . PHE B 1 520 ? -2.027 -31.446 -7.298 1 97.77 520 PHE B CA 1
ATOM 10137 C C . PHE B 1 520 ? -1.355 -30.08 -7.237 1 97.77 520 PHE B C 1
ATOM 10139 O O . PHE B 1 520 ? -0.799 -29.701 -6.203 1 97.77 520 PHE B O 1
ATOM 10146 N N . ALA B 1 521 ? -1.373 -29.292 -8.31 1 97.76 521 ALA B N 1
ATOM 10147 C CA . ALA B 1 521 ? -0.75 -27.972 -8.361 1 97.76 521 ALA B CA 1
ATOM 10148 C C . ALA B 1 521 ? -1.607 -26.933 -7.644 1 97.76 521 ALA B C 1
ATOM 10150 O O . ALA B 1 521 ? -1.113 -25.869 -7.262 1 97.76 521 ALA B O 1
ATOM 10151 N N . TRP B 1 522 ? -2.868 -27.218 -7.406 1 98.14 522 TRP B N 1
ATOM 10152 C CA . TRP B 1 522 ? -3.798 -26.234 -6.861 1 98.14 522 TRP B CA 1
ATOM 10153 C C . TRP B 1 522 ? -3.44 -25.886 -5.42 1 98.14 522 TRP B C 1
ATOM 10155 O O . TRP B 1 522 ? -3.729 -24.782 -4.952 1 98.14 522 TRP B O 1
ATOM 10165 N N . ILE B 1 523 ? -2.784 -26.8 -4.719 1 97.51 523 ILE B N 1
ATOM 10166 C CA . ILE B 1 523 ? -2.309 -26.48 -3.377 1 97.51 523 ILE B CA 1
ATOM 10167 C C . ILE B 1 523 ? -1.326 -25.313 -3.442 1 97.51 523 ILE B C 1
ATOM 10169 O O . ILE B 1 523 ? -1.442 -24.353 -2.676 1 97.51 523 ILE B O 1
ATOM 10173 N N . GLY B 1 524 ? -0.431 -25.439 -4.371 1 98.01 524 GLY B N 1
ATOM 10174 C CA . GLY B 1 524 ? 0.562 -24.388 -4.53 1 98.01 524 GLY B CA 1
ATOM 10175 C C . GLY B 1 524 ? -0.039 -23.059 -4.948 1 98.01 524 GLY B C 1
ATOM 10176 O O . GLY B 1 524 ? 0.35 -22.008 -4.436 1 98.01 524 GLY B O 1
ATOM 10177 N N . TYR B 1 525 ? -1.028 -23.113 -5.874 1 98.53 525 TYR B N 1
ATOM 10178 C CA . TYR B 1 525 ? -1.687 -21.895 -6.334 1 98.53 525 TYR B CA 1
ATOM 10179 C C . TYR B 1 525 ? -2.408 -21.199 -5.186 1 98.53 525 TYR B C 1
ATOM 10181 O O . TYR B 1 525 ? -2.327 -19.977 -5.043 1 98.53 525 TYR B O 1
ATOM 10189 N N . LEU B 1 526 ? -3.076 -21.966 -4.373 1 97.95 526 LEU B N 1
ATOM 10190 C CA . LEU B 1 526 ? -3.855 -21.395 -3.28 1 97.95 526 LEU B CA 1
ATOM 10191 C C . LEU B 1 526 ? -2.943 -20.773 -2.229 1 97.95 526 LEU B C 1
ATOM 10193 O O . LEU B 1 526 ? -3.234 -19.693 -1.709 1 97.95 526 LEU B O 1
ATOM 10197 N N . ILE B 1 527 ? -1.874 -21.469 -1.938 1 97.96 527 ILE B N 1
ATOM 10198 C CA . ILE B 1 527 ? -0.93 -20.958 -0.951 1 97.96 527 ILE B CA 1
ATOM 10199 C C . ILE B 1 527 ? -0.337 -19.638 -1.438 1 97.96 527 ILE B C 1
ATOM 10201 O O . ILE B 1 527 ? -0.293 -18.657 -0.692 1 97.96 527 ILE B O 1
ATOM 10205 N N . ALA B 1 528 ? 0.06 -19.63 -2.64 1 98.15 528 ALA B N 1
ATOM 10206 C CA . ALA B 1 528 ? 0.668 -18.433 -3.214 1 98.15 528 ALA B CA 1
ATOM 10207 C C . ALA B 1 528 ? -0.327 -17.277 -3.253 1 98.15 528 ALA B C 1
ATOM 10209 O O . ALA B 1 528 ? 0.022 -16.138 -2.932 1 98.15 528 ALA B O 1
ATOM 10210 N N . ALA B 1 529 ? -1.548 -17.57 -3.656 1 98.21 529 ALA B N 1
ATOM 10211 C CA . ALA B 1 529 ? -2.579 -16.538 -3.731 1 98.21 529 ALA B CA 1
ATOM 10212 C C . ALA B 1 529 ? -2.831 -15.915 -2.361 1 98.21 529 ALA B C 1
ATOM 10214 O O . ALA B 1 529 ? -2.89 -14.69 -2.23 1 98.21 529 ALA B O 1
ATOM 10215 N N . GLY B 1 530 ? -2.947 -16.742 -1.385 1 97.99 530 GLY B N 1
ATOM 10216 C CA . GLY B 1 530 ? -3.224 -16.261 -0.041 1 97.99 530 GLY B CA 1
ATOM 10217 C C . GLY B 1 530 ? -2.102 -15.42 0.535 1 97.99 530 GLY B C 1
ATOM 10218 O O . GLY B 1 530 ? -2.329 -14.294 0.983 1 97.99 530 GLY B O 1
ATOM 10219 N N . LEU B 1 531 ? -0.893 -15.921 0.465 1 98.04 531 LEU B N 1
ATOM 10220 C CA . LEU B 1 531 ? 0.239 -15.281 1.126 1 98.04 531 LEU B CA 1
ATOM 10221 C C . LEU B 1 531 ? 0.686 -14.04 0.36 1 98.04 531 LEU B C 1
ATOM 10223 O O . LEU B 1 531 ? 1.209 -13.094 0.953 1 98.04 531 LEU B O 1
ATOM 10227 N N . ALA B 1 532 ? 0.503 -14.038 -0.946 1 98 532 ALA B N 1
ATOM 10228 C CA . ALA B 1 532 ? 0.871 -12.862 -1.731 1 98 532 ALA B CA 1
ATOM 10229 C C . ALA B 1 532 ? -0.096 -11.709 -1.478 1 98 532 ALA B C 1
ATOM 10231 O O . ALA B 1 532 ? 0.276 -10.54 -1.602 1 98 532 ALA B O 1
ATOM 10232 N N . TRP B 1 533 ? -1.357 -12.037 -1.152 1 98.1 533 TRP B N 1
ATOM 10233 C CA . TRP B 1 533 ? -2.366 -11.028 -0.85 1 98.1 533 TRP B CA 1
ATOM 10234 C C . TRP B 1 533 ? -2.248 -10.556 0.596 1 98.1 533 TRP B C 1
ATOM 10236 O O . TRP B 1 533 ? -2.195 -9.352 0.86 1 98.1 533 TRP B O 1
ATOM 10246 N N . ASN B 1 534 ? -2.224 -11.46 1.496 1 97.37 534 ASN B N 1
ATOM 10247 C CA . ASN B 1 534 ? -2.136 -11.228 2.934 1 97.37 534 ASN B CA 1
ATOM 10248 C C . ASN B 1 534 ? -1.115 -12.154 3.59 1 97.37 534 ASN B C 1
ATOM 10250 O O . ASN B 1 534 ? -1.464 -13.242 4.052 1 97.37 534 ASN B O 1
ATOM 10254 N N . PRO B 1 535 ? 0.115 -11.699 3.781 1 96.66 535 PRO B N 1
ATOM 10255 C CA . PRO B 1 535 ? 1.206 -12.551 4.261 1 96.66 535 PRO B CA 1
ATOM 10256 C C . PRO B 1 535 ? 0.953 -13.099 5.663 1 96.66 535 PRO B C 1
ATOM 10258 O O . PRO B 1 535 ? 1.605 -14.059 6.082 1 96.66 535 PRO B O 1
ATOM 10261 N N . VAL B 1 536 ? 0.017 -12.548 6.403 1 93.43 536 VAL B N 1
ATOM 10262 C CA . VAL B 1 536 ? -0.212 -12.986 7.776 1 93.43 536 VAL B CA 1
ATOM 10263 C C . VAL B 1 536 ? -1.306 -14.052 7.803 1 93.43 536 VAL B C 1
ATOM 10265 O O . VAL B 1 536 ? -1.703 -14.515 8.874 1 93.43 536 VAL B O 1
ATOM 10268 N N . SER B 1 537 ? -1.776 -14.474 6.591 1 93.37 537 SER B N 1
ATOM 10269 C CA . SER B 1 537 ? -2.798 -15.512 6.52 1 93.37 537 SER B CA 1
ATOM 10270 C C . SER B 1 537 ? -2.301 -16.821 7.125 1 93.37 537 SER B C 1
ATOM 10272 O O . SER B 1 537 ? -1.14 -17.193 6.942 1 93.37 537 SER B O 1
ATOM 10274 N N . GLU B 1 538 ? -3.15 -17.469 7.77 1 85.72 538 GLU B N 1
ATOM 10275 C CA . GLU B 1 538 ? -2.826 -18.767 8.354 1 85.72 538 GLU B CA 1
ATOM 10276 C C . GLU B 1 538 ? -3.259 -19.908 7.438 1 85.72 538 GLU B C 1
ATOM 10278 O O . GLU B 1 538 ? -4.426 -19.99 7.049 1 85.72 538 GLU B O 1
ATOM 10283 N N . ILE B 1 539 ? -2.322 -20.682 7.115 1 90.88 539 ILE B N 1
ATOM 10284 C CA . ILE B 1 539 ? -2.598 -21.849 6.284 1 90.88 539 ILE B CA 1
ATOM 10285 C C . ILE B 1 539 ? -2.191 -23.119 7.029 1 90.88 539 ILE B C 1
ATOM 10287 O O . ILE B 1 539 ? -1.026 -23.284 7.399 1 90.88 539 ILE B O 1
ATOM 10291 N N . ASP B 1 540 ? -3.112 -23.926 7.3 1 89.05 540 ASP B N 1
ATOM 10292 C CA . ASP B 1 540 ? -2.858 -25.21 7.946 1 89.05 540 ASP B CA 1
ATOM 10293 C C . ASP B 1 540 ? -2.839 -26.345 6.925 1 89.05 540 ASP B C 1
ATOM 10295 O O . ASP B 1 540 ? -3.871 -26.675 6.337 1 89.05 540 ASP B O 1
ATOM 10299 N N . ILE B 1 541 ? -1.695 -26.975 6.731 1 89.12 541 ILE B N 1
ATOM 10300 C CA . ILE B 1 541 ? -1.589 -28.099 5.807 1 89.12 541 ILE B CA 1
ATOM 10301 C C . ILE B 1 541 ? -1.227 -29.367 6.576 1 89.12 541 ILE B C 1
ATOM 10303 O O . ILE B 1 541 ? -1.051 -30.433 5.981 1 89.12 541 ILE B O 1
ATOM 10307 N N . GLY B 1 542 ? -1.032 -29.238 7.938 1 82.69 542 GLY B N 1
ATOM 10308 C CA . GLY B 1 542 ? -0.773 -30.398 8.776 1 82.69 542 GLY B CA 1
ATOM 10309 C C . GLY B 1 542 ? 0.654 -30.902 8.675 1 82.69 542 GLY B C 1
ATOM 10310 O O . GLY B 1 542 ? 0.888 -32.11 8.609 1 82.69 542 GLY B O 1
ATOM 10311 N N . ILE B 1 543 ? 1.557 -30.041 8.597 1 78.13 543 ILE B N 1
ATOM 10312 C CA . ILE B 1 543 ? 2.961 -30.406 8.45 1 78.13 543 ILE B CA 1
ATOM 10313 C C . ILE B 1 543 ? 3.42 -31.197 9.673 1 78.13 543 ILE B C 1
ATOM 10315 O O . ILE B 1 543 ? 4.235 -32.116 9.557 1 78.13 543 ILE B O 1
ATOM 10319 N N . ASP B 1 544 ? 2.781 -30.915 10.797 1 73.95 544 ASP B N 1
ATOM 10320 C CA . ASP B 1 544 ? 3.208 -31.53 12.049 1 73.95 544 ASP B CA 1
ATOM 10321 C C . ASP B 1 544 ? 2.384 -32.779 12.357 1 73.95 544 ASP B C 1
ATOM 10323 O O . ASP B 1 544 ? 2.613 -33.447 13.367 1 73.95 544 ASP B O 1
ATOM 10327 N N . ASP B 1 545 ? 1.556 -33.084 11.409 1 78.31 545 ASP B N 1
ATOM 10328 C CA . ASP B 1 545 ? 0.71 -34.247 11.659 1 78.31 545 ASP B CA 1
ATOM 10329 C C . ASP B 1 545 ? 1.503 -35.544 11.514 1 78.31 545 ASP B C 1
ATOM 10331 O O . ASP B 1 545 ? 2.387 -35.645 10.66 1 78.31 545 ASP B O 1
ATOM 10335 N N . ASN B 1 546 ? 1.201 -36.461 12.437 1 73.1 546 ASN B N 1
ATOM 10336 C CA . ASN B 1 546 ? 1.806 -37.786 12.347 1 73.1 546 ASN B CA 1
ATOM 10337 C C . ASN B 1 546 ? 1.206 -38.599 11.203 1 73.1 546 ASN B C 1
ATOM 10339 O O . ASN B 1 546 ? 0.003 -38.524 10.946 1 73.1 546 ASN B O 1
ATOM 10343 N N . TYR B 1 547 ? 1.992 -39.296 10.396 1 72.49 547 TYR B N 1
ATOM 10344 C CA . TYR B 1 547 ? 1.558 -40.093 9.254 1 72.49 547 TYR B CA 1
ATOM 10345 C C . TYR B 1 547 ? 0.733 -41.292 9.706 1 72.49 547 TYR B C 1
ATOM 10347 O O . TYR B 1 547 ? -0.024 -41.865 8.92 1 72.49 547 TYR B O 1
ATOM 10355 N N . GLU B 1 548 ? 1.072 -41.848 11.017 1 61.62 548 GLU B N 1
ATOM 10356 C CA . GLU B 1 548 ? 0.408 -43.062 11.48 1 61.62 548 GLU B CA 1
ATOM 10357 C C . GLU B 1 548 ? -1.06 -42.799 11.804 1 61.62 548 GLU B C 1
ATOM 10359 O O . GLU B 1 548 ? -1.891 -43.706 11.727 1 61.62 548 GLU B O 1
ATOM 10364 N N . ILE B 1 549 ? -1.309 -41.689 12.45 1 54.57 549 ILE B N 1
ATOM 10365 C CA . ILE B 1 549 ? -2.639 -41.471 13.009 1 54.57 549 ILE B CA 1
ATOM 10366 C C . ILE B 1 549 ? -3.593 -41.015 11.907 1 54.57 549 ILE B C 1
ATOM 10368 O O . ILE B 1 549 ? -3.364 -39.989 11.264 1 54.57 549 ILE B O 1
ATOM 10372 N N . SER B 1 550 ? -4.127 -42.011 11.269 1 47.91 550 SER B N 1
ATOM 10373 C CA . SER B 1 550 ? -5.224 -41.801 10.33 1 47.91 550 SER B CA 1
ATOM 10374 C C . SER B 1 550 ? -6.22 -40.777 10.862 1 47.91 550 SER B C 1
ATOM 10376 O O . SER B 1 550 ? -7.382 -40.761 10.451 1 47.91 550 SER B O 1
ATOM 10378 N N . GLU B 1 551 ? -6.111 -40.327 11.937 1 44.38 551 GLU B N 1
ATOM 10379 C CA . GLU B 1 551 ? -7.302 -39.615 12.389 1 44.38 551 GLU B CA 1
ATOM 10380 C C . GLU B 1 551 ? -7.769 -38.603 11.346 1 44.38 551 GLU B C 1
ATOM 10382 O O . GLU B 1 551 ? -6.986 -37.766 10.892 1 44.38 551 GLU B O 1
ATOM 10387 N N . ILE B 1 552 ? -8.599 -39.063 10.398 1 46.98 552 ILE B N 1
ATOM 10388 C CA . ILE B 1 552 ? -9.53 -38.337 9.542 1 46.98 552 ILE B CA 1
ATOM 10389 C C . ILE B 1 552 ? -9.783 -36.945 10.116 1 46.98 552 ILE B C 1
ATOM 10391 O O . ILE B 1 552 ? -10.728 -36.263 9.714 1 46.98 552 ILE B O 1
ATOM 10395 N N . SER B 1 553 ? -9.469 -36.64 11.313 1 47.89 553 SER B N 1
ATOM 10396 C CA . SER B 1 553 ? -10.189 -35.666 12.127 1 47.89 553 SER B CA 1
ATOM 10397 C C . SER B 1 553 ? -10.256 -34.309 11.436 1 47.89 553 SER B C 1
ATOM 10399 O O . SER B 1 553 ? -11.338 -33.847 11.067 1 47.89 553 SER B O 1
ATOM 10401 N N . ARG B 1 554 ? -9.393 -33.303 11.73 1 57.05 554 ARG B N 1
ATOM 10402 C CA . ARG B 1 554 ? -9.664 -31.873 11.63 1 57.05 554 ARG B CA 1
ATOM 10403 C C . ARG B 1 554 ? -9.418 -31.366 10.213 1 57.05 554 ARG B C 1
ATOM 10405 O O . ARG B 1 554 ? -8.337 -31.569 9.655 1 57.05 554 ARG B O 1
ATOM 10412 N N . GLN B 1 555 ? -10.45 -31.305 9.456 1 70.51 555 GLN B N 1
ATOM 10413 C CA . GLN B 1 555 ? -10.371 -30.671 8.145 1 70.51 555 GLN B CA 1
ATOM 10414 C C . GLN B 1 555 ? -9.445 -29.458 8.176 1 70.51 555 GLN B C 1
ATOM 10416 O O . GLN B 1 555 ? -9.642 -28.54 8.975 1 70.51 555 GLN B O 1
ATOM 10421 N N . LYS B 1 556 ? -8.454 -29.707 7.421 1 85.12 556 LYS B N 1
ATOM 10422 C CA . LYS B 1 556 ? -7.468 -28.636 7.313 1 85.12 556 LYS B CA 1
ATOM 10423 C C . LYS B 1 556 ? -8.005 -27.478 6.477 1 85.12 556 LYS B C 1
ATOM 10425 O O . LYS B 1 556 ? -8.849 -27.677 5.601 1 85.12 556 LYS B O 1
ATOM 10430 N N . CYS B 1 557 ? -7.587 -26.385 6.764 1 89.11 557 CYS B N 1
ATOM 10431 C CA . CYS B 1 557 ? -8.073 -25.183 6.096 1 89.11 557 CYS B CA 1
ATOM 10432 C C . CYS B 1 557 ? -7.853 -25.269 4.59 1 89.11 557 CYS B C 1
ATOM 10434 O O . CYS B 1 557 ? -8.765 -24.993 3.809 1 89.11 557 CYS B O 1
ATOM 10436 N N . ILE B 1 558 ? -6.693 -25.786 4.147 1 94.28 558 ILE B N 1
ATOM 10437 C CA . ILE B 1 558 ? -6.34 -25.797 2.732 1 94.28 558 ILE B CA 1
ATOM 10438 C C . ILE B 1 558 ? -7.235 -26.783 1.985 1 94.28 558 ILE B C 1
ATOM 10440 O O . ILE B 1 558 ? -7.581 -26.559 0.822 1 94.28 558 ILE B O 1
ATOM 10444 N N . THR B 1 559 ? -7.614 -27.92 2.58 1 95.73 559 THR B N 1
ATOM 10445 C CA . THR B 1 559 ? -8.455 -28.916 1.927 1 95.73 559 THR B CA 1
ATOM 10446 C C . THR B 1 559 ? -9.881 -28.397 1.765 1 95.73 559 THR B C 1
ATOM 10448 O O . THR B 1 559 ? -10.522 -28.636 0.739 1 95.73 559 THR B O 1
ATOM 10451 N N . LYS B 1 560 ? -10.31 -27.652 2.76 1 93.42 560 LYS B N 1
ATOM 10452 C CA . LYS B 1 560 ? -11.631 -27.04 2.655 1 93.42 560 LYS B CA 1
ATOM 10453 C C . LYS B 1 560 ? -11.672 -26.01 1.53 1 93.42 560 LYS B C 1
ATOM 10455 O O . LYS B 1 560 ? -12.647 -25.943 0.778 1 93.42 560 LYS B O 1
ATOM 10460 N N . LEU B 1 561 ? -10.653 -25.252 1.504 1 95.61 561 LEU B N 1
ATOM 10461 C CA . LEU B 1 561 ? -10.575 -24.237 0.459 1 95.61 561 LEU B CA 1
ATOM 10462 C C . LEU B 1 561 ? -10.595 -24.879 -0.924 1 95.61 561 LEU B C 1
ATOM 10464 O O . LEU B 1 561 ? -11.265 -24.385 -1.834 1 95.61 561 LEU B O 1
ATOM 10468 N N . LEU B 1 562 ? -9.859 -25.963 -1.079 1 96.37 562 LEU B N 1
ATOM 10469 C CA . LEU B 1 562 ? -9.849 -26.683 -2.348 1 96.37 562 LEU B CA 1
ATOM 10470 C C . LEU B 1 562 ? -11.247 -27.18 -2.702 1 96.37 562 LEU B C 1
ATOM 10472 O O . LEU B 1 562 ? -11.701 -27.014 -3.836 1 96.37 562 LEU B O 1
ATOM 10476 N N . ASP B 1 563 ? -11.896 -27.767 -1.766 1 95.57 563 ASP B N 1
ATOM 10477 C CA . ASP B 1 563 ? -13.2 -28.381 -1.997 1 95.57 563 ASP B CA 1
ATOM 10478 C C . ASP B 1 563 ? -14.258 -27.325 -2.307 1 95.57 563 ASP B C 1
ATOM 10480 O O . ASP B 1 563 ? -15.151 -27.555 -3.126 1 95.57 563 ASP B O 1
ATOM 10484 N N . ILE B 1 564 ? -14.089 -26.167 -1.697 1 93.9 564 ILE B N 1
ATOM 10485 C CA . ILE B 1 564 ? -15.126 -25.148 -1.821 1 93.9 564 ILE B CA 1
ATOM 10486 C C . ILE B 1 564 ? -14.896 -24.33 -3.089 1 93.9 564 ILE B C 1
ATOM 10488 O O . ILE B 1 564 ? -15.825 -24.106 -3.868 1 93.9 564 ILE B O 1
ATOM 10492 N N . HIS B 1 565 ? -13.683 -23.947 -3.321 1 94.78 565 HIS B N 1
ATOM 10493 C CA . HIS B 1 565 ? -13.462 -22.899 -4.311 1 94.78 565 HIS B CA 1
ATOM 10494 C C . HIS B 1 565 ? -12.935 -23.48 -5.619 1 94.78 565 HIS B C 1
ATOM 10496 O O . HIS B 1 565 ? -13.053 -22.851 -6.674 1 94.78 565 HIS B O 1
ATOM 10502 N N . VAL B 1 566 ? -12.355 -24.652 -5.587 1 96.27 566 VAL B N 1
ATOM 10503 C CA . VAL B 1 566 ? -11.736 -25.184 -6.796 1 96.27 566 VAL B CA 1
ATOM 10504 C C . VAL B 1 566 ? -12.576 -26.336 -7.343 1 96.27 566 VAL B C 1
ATOM 10506 O O . VAL B 1 566 ? -13.038 -26.288 -8.486 1 96.27 566 VAL B O 1
ATOM 10509 N N . PHE B 1 567 ? -12.873 -27.318 -6.458 1 95.99 567 PHE B N 1
ATOM 10510 C CA . PHE B 1 567 ? -13.492 -28.544 -6.948 1 95.99 567 PHE B CA 1
ATOM 10511 C C . PHE B 1 567 ? -14.989 -28.546 -6.664 1 95.99 567 PHE B C 1
ATOM 10513 O O . PHE B 1 567 ? -15.732 -29.354 -7.225 1 95.99 567 PHE B O 1
ATOM 10520 N N . GLN B 1 568 ? -15.43 -27.651 -5.764 1 93.12 568 GLN B N 1
ATOM 10521 C CA . GLN B 1 568 ? -16.839 -27.576 -5.394 1 93.12 568 GLN B CA 1
ATOM 10522 C C . GLN B 1 568 ? -17.377 -28.947 -4.995 1 93.12 568 GLN B C 1
ATOM 10524 O O . GLN B 1 568 ? -18.385 -29.405 -5.538 1 93.12 568 GLN B O 1
ATOM 10529 N N . ASP B 1 569 ? -16.647 -29.568 -4.146 1 94.44 569 ASP B N 1
ATOM 10530 C CA . ASP B 1 569 ? -17.031 -30.865 -3.6 1 94.44 569 ASP B CA 1
ATOM 10531 C C . ASP B 1 569 ? -17.863 -30.702 -2.33 1 94.44 569 ASP B C 1
ATOM 10533 O O . ASP B 1 569 ? -17.336 -30.325 -1.281 1 94.44 569 ASP B O 1
ATOM 10537 N N . SER B 1 570 ? -19.097 -31.084 -2.312 1 90.75 570 SER B N 1
ATOM 10538 C CA . SER B 1 570 ? -19.999 -30.898 -1.18 1 90.75 570 SER B CA 1
ATOM 10539 C C . SER B 1 570 ? -19.681 -31.876 -0.054 1 90.75 570 SER B C 1
ATOM 10541 O O . SER B 1 570 ? -20.081 -31.663 1.092 1 90.75 570 SER B O 1
ATOM 10543 N N . GLU B 1 571 ? -18.908 -32.934 -0.414 1 92.24 571 GLU B N 1
ATOM 10544 C CA . GLU B 1 571 ? -18.604 -33.95 0.589 1 92.24 571 GLU B CA 1
ATOM 10545 C C . GLU B 1 571 ? -17.23 -33.718 1.211 1 92.24 571 GLU B C 1
ATOM 10547 O O . GLU B 1 571 ? -16.856 -34.393 2.172 1 92.24 571 GLU B O 1
ATOM 10552 N N . TYR B 1 572 ? -16.479 -32.811 0.675 1 91.96 572 TYR B N 1
ATOM 10553 C CA . TYR B 1 572 ? -15.181 -32.421 1.212 1 91.96 572 TYR B CA 1
ATOM 10554 C C . TYR B 1 572 ? -14.227 -33.609 1.252 1 91.96 572 TYR B C 1
ATOM 10556 O O . TYR B 1 572 ? -13.6 -33.875 2.281 1 91.96 572 TYR B O 1
ATOM 10564 N N . LYS B 1 573 ? -14.148 -34.321 0.143 1 94.12 573 LYS B N 1
ATOM 10565 C CA . LYS B 1 573 ? -13.31 -35.514 0.073 1 94.12 573 LYS B CA 1
ATOM 10566 C C . LYS B 1 573 ? -12.106 -35.288 -0.837 1 94.12 573 LYS B C 1
ATOM 10568 O O . LYS B 1 573 ? -11.021 -35.813 -0.58 1 94.12 573 LYS B O 1
ATOM 10573 N N . ILE B 1 574 ? -12.259 -34.465 -1.818 1 95.76 574 ILE B N 1
ATOM 10574 C CA . ILE B 1 574 ? -11.272 -34.355 -2.887 1 95.76 574 ILE B CA 1
ATOM 10575 C C . ILE B 1 574 ? -10.04 -33.611 -2.376 1 95.76 574 ILE B C 1
ATOM 10577 O O . ILE B 1 574 ? -8.907 -34.032 -2.62 1 95.76 574 ILE B O 1
ATOM 10581 N N . GLY B 1 575 ? -10.284 -32.505 -1.662 1 95.72 575 GLY B N 1
ATOM 10582 C CA . GLY B 1 575 ? -9.162 -31.764 -1.106 1 95.72 575 GLY B CA 1
ATOM 10583 C C . GLY B 1 575 ? -8.289 -32.602 -0.192 1 95.72 575 GLY B C 1
ATOM 10584 O O . GLY B 1 575 ? -7.06 -32.541 -0.271 1 95.72 575 GLY B O 1
ATOM 10585 N N . ASN B 1 576 ? -8.888 -33.355 0.606 1 94.49 576 ASN B N 1
ATOM 10586 C CA . ASN B 1 576 ? -8.15 -34.233 1.508 1 94.49 576 ASN B CA 1
ATOM 10587 C C . ASN B 1 576 ? -7.375 -35.301 0.742 1 94.49 576 ASN B C 1
ATOM 10589 O O . ASN B 1 576 ? -6.253 -35.647 1.115 1 94.49 576 ASN B O 1
ATOM 10593 N N . ALA B 1 577 ? -8.029 -35.836 -0.24 1 96.27 577 ALA B N 1
ATOM 10594 C CA . ALA B 1 577 ? -7.363 -36.852 -1.052 1 96.27 577 ALA B CA 1
ATOM 10595 C C . ALA B 1 577 ? -6.094 -36.296 -1.693 1 96.27 577 ALA B C 1
ATOM 10597 O O . ALA B 1 577 ? -5.046 -36.946 -1.676 1 96.27 577 ALA B O 1
ATOM 10598 N N . ILE B 1 578 ? -6.172 -35.103 -2.229 1 97.18 578 ILE B N 1
ATOM 10599 C CA . ILE B 1 578 ? -5.044 -34.469 -2.903 1 97.18 578 ILE B CA 1
ATOM 10600 C C . ILE B 1 578 ? -3.918 -34.221 -1.902 1 97.18 578 ILE B C 1
ATOM 10602 O O . ILE B 1 578 ? -2.76 -34.553 -2.167 1 97.18 578 ILE B O 1
ATOM 10606 N N . LEU B 1 579 ? -4.262 -33.706 -0.779 1 96.38 579 LEU B N 1
ATOM 10607 C CA . LEU B 1 579 ? -3.261 -33.397 0.236 1 96.38 579 LEU B CA 1
ATOM 10608 C C . LEU B 1 579 ? -2.61 -34.671 0.764 1 96.38 579 LEU B C 1
ATOM 10610 O O . LEU B 1 579 ? -1.385 -34.741 0.891 1 96.38 579 LEU B O 1
ATOM 10614 N N . GLU B 1 580 ? -3.376 -35.7 1.023 1 94.89 580 GLU B N 1
ATOM 10615 C CA . GLU B 1 580 ? -2.87 -36.916 1.652 1 94.89 580 GLU B CA 1
ATOM 10616 C C . GLU B 1 580 ? -2.014 -37.724 0.681 1 94.89 580 GLU B C 1
ATOM 10618 O O . GLU B 1 580 ? -1.014 -38.326 1.079 1 94.89 580 GLU B O 1
ATOM 10623 N N . LEU B 1 581 ? -2.45 -37.807 -0.564 1 97.19 581 LEU B N 1
ATOM 10624 C CA . LEU B 1 581 ? -1.609 -38.489 -1.542 1 97.19 581 LEU B CA 1
ATOM 10625 C C . LEU B 1 581 ? -0.245 -37.815 -1.651 1 97.19 581 LEU B C 1
ATOM 10627 O O . LEU B 1 581 ? 0.782 -38.493 -1.734 1 97.19 581 LEU B O 1
ATOM 10631 N N . GLY B 1 582 ? -0.302 -36.44 -1.639 1 96.7 582 GLY B N 1
ATOM 10632 C CA . GLY B 1 582 ? 0.951 -35.703 -1.663 1 96.7 582 GLY B CA 1
ATOM 10633 C C . GLY B 1 582 ? 1.801 -35.929 -0.427 1 96.7 582 GLY B C 1
ATOM 10634 O O . GLY B 1 582 ? 3.026 -36.03 -0.519 1 96.7 582 GLY B O 1
ATOM 10635 N N . ARG B 1 583 ? 1.209 -36.023 0.661 1 95.26 583 ARG B N 1
ATOM 10636 C CA . ARG B 1 583 ? 1.908 -36.262 1.919 1 95.26 583 ARG B CA 1
ATOM 10637 C C . ARG B 1 583 ? 2.596 -37.624 1.912 1 95.26 583 ARG B C 1
ATOM 10639 O O . ARG B 1 583 ? 3.732 -37.753 2.372 1 95.26 583 ARG B O 1
ATOM 10646 N N . LEU B 1 584 ? 1.909 -38.599 1.418 1 95.82 584 LEU B N 1
ATOM 10647 C CA . LEU B 1 584 ? 2.459 -39.95 1.37 1 95.82 584 LEU B CA 1
ATOM 10648 C C . LEU B 1 584 ? 3.638 -40.022 0.406 1 95.82 584 LEU B C 1
ATOM 10650 O O . LEU B 1 584 ? 4.638 -40.686 0.69 1 95.82 584 LEU B O 1
ATOM 10654 N N . ASP B 1 585 ? 3.42 -39.39 -0.74 1 96.66 585 ASP B N 1
ATOM 10655 C CA . ASP B 1 585 ? 4.518 -39.33 -1.699 1 96.66 585 ASP B CA 1
ATOM 10656 C C . ASP B 1 585 ? 5.753 -38.679 -1.079 1 96.66 585 ASP B C 1
ATOM 10658 O O . ASP B 1 585 ? 6.873 -39.164 -1.259 1 96.66 585 ASP B O 1
ATOM 10662 N N . THR B 1 586 ? 5.579 -37.624 -0.308 1 95.51 586 THR B N 1
ATOM 10663 C CA . THR B 1 586 ? 6.66 -36.907 0.358 1 95.51 586 THR B CA 1
ATOM 10664 C C . THR B 1 586 ? 7.292 -37.769 1.447 1 95.51 586 THR B C 1
ATOM 10666 O O . THR B 1 586 ? 8.51 -37.752 1.631 1 95.51 586 THR B O 1
ATOM 10669 N N . LEU B 1 587 ? 6.481 -38.491 2.138 1 94.68 587 LEU B N 1
ATOM 10670 C CA . LEU B 1 587 ? 6.947 -39.343 3.228 1 94.68 587 LEU B CA 1
ATOM 10671 C C . LEU B 1 587 ? 7.949 -40.375 2.721 1 94.68 587 LEU B C 1
ATOM 10673 O O . LEU B 1 587 ? 9.031 -40.527 3.291 1 94.68 587 LEU B O 1
ATOM 10677 N N . VAL B 1 588 ? 7.56 -41.062 1.635 1 96.29 588 VAL B N 1
ATOM 10678 C CA . VAL B 1 588 ? 8.432 -42.106 1.107 1 96.29 588 VAL B CA 1
ATOM 10679 C C . VAL B 1 588 ? 9.739 -41.489 0.615 1 96.29 588 VAL B C 1
ATOM 10681 O O . VAL B 1 588 ? 10.811 -42.073 0.786 1 96.29 588 VAL B O 1
ATOM 10684 N N . LEU B 1 589 ? 9.632 -40.332 0.048 1 95.79 589 LEU B N 1
ATOM 10685 C CA . LEU B 1 589 ? 10.819 -39.643 -0.444 1 95.79 589 LEU B CA 1
ATOM 10686 C C . LEU B 1 589 ? 11.745 -39.265 0.707 1 95.79 589 LEU B C 1
ATOM 10688 O O . LEU B 1 589 ? 12.95 -39.519 0.65 1 95.79 589 LEU B O 1
ATOM 10692 N N . THR B 1 590 ? 11.247 -38.654 1.76 1 94.92 590 THR B N 1
ATOM 10693 C CA . THR B 1 590 ? 12.064 -38.211 2.885 1 94.92 590 THR B CA 1
ATOM 10694 C C . THR B 1 590 ? 12.726 -39.402 3.573 1 94.92 590 THR B C 1
ATOM 10696 O O . THR B 1 590 ? 13.909 -39.348 3.916 1 94.92 590 THR B O 1
ATOM 10699 N N . LEU B 1 591 ? 11.987 -40.487 3.719 1 94.84 591 LEU B N 1
ATOM 10700 C CA . LEU B 1 591 ? 12.522 -41.672 4.381 1 94.84 591 LEU B CA 1
ATOM 10701 C C . LEU B 1 591 ? 13.584 -42.344 3.518 1 94.84 591 LEU B C 1
ATOM 10703 O O . LEU B 1 591 ? 14.541 -42.921 4.039 1 94.84 591 LEU B O 1
ATOM 10707 N N . SER B 1 592 ? 13.394 -42.309 2.259 1 95.27 592 SER B N 1
ATOM 10708 C CA . SER B 1 592 ? 14.379 -42.893 1.354 1 95.27 592 SER B CA 1
ATOM 10709 C C . SER B 1 592 ? 15.723 -42.181 1.467 1 95.27 592 SER B C 1
ATOM 10711 O O . SER B 1 592 ? 16.762 -42.746 1.117 1 95.27 592 SER B O 1
ATOM 10713 N N . LYS B 1 593 ? 15.699 -40.948 1.914 1 93.89 593 LYS B N 1
ATOM 10714 C CA . LYS B 1 593 ? 16.911 -40.151 2.086 1 93.89 593 LYS B CA 1
ATOM 10715 C C . LYS B 1 593 ? 17.433 -40.247 3.517 1 93.89 593 LYS B C 1
ATOM 10717 O O . LYS B 1 593 ? 18.335 -39.503 3.906 1 93.89 593 LYS B O 1
ATOM 10722 N N . ASN B 1 594 ? 16.893 -41.092 4.286 1 93.52 594 ASN B N 1
ATOM 10723 C CA . ASN B 1 594 ? 17.241 -41.289 5.689 1 93.52 594 ASN B CA 1
ATOM 10724 C C . ASN B 1 594 ? 16.985 -40.03 6.512 1 93.52 594 ASN B C 1
ATOM 10726 O O . ASN B 1 594 ? 17.781 -39.682 7.386 1 93.52 594 ASN B O 1
ATOM 10730 N N . GLN B 1 595 ? 15.922 -39.328 6.105 1 92.47 595 GLN B N 1
ATOM 10731 C CA . GLN B 1 595 ? 15.529 -38.114 6.814 1 92.47 595 GLN B CA 1
ATOM 10732 C C . GLN B 1 595 ? 14.306 -38.361 7.692 1 92.47 595 GLN B C 1
ATOM 10734 O O . GLN B 1 595 ? 13.564 -39.322 7.477 1 92.47 595 GLN B O 1
ATOM 10739 N N . GLY B 1 596 ? 14.207 -37.481 8.736 1 88.99 596 GLY B N 1
ATOM 10740 C CA . GLY B 1 596 ? 12.982 -37.532 9.518 1 88.99 596 GLY B CA 1
ATOM 10741 C C . GLY B 1 596 ? 11.75 -37.148 8.721 1 88.99 596 GLY B C 1
ATOM 10742 O O . GLY B 1 596 ? 11.855 -36.5 7.678 1 88.99 596 GLY 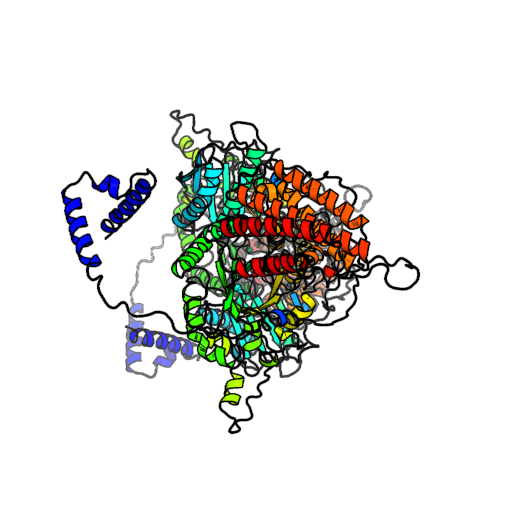B O 1
ATOM 10743 N N . THR B 1 597 ? 10.618 -37.517 9.171 1 87.08 597 THR B N 1
ATOM 10744 C CA . THR B 1 597 ? 9.359 -37.313 8.464 1 87.08 597 THR B CA 1
ATOM 10745 C C . THR B 1 597 ? 9.072 -35.824 8.289 1 87.08 597 THR B C 1
ATOM 10747 O O . THR B 1 597 ? 8.344 -35.43 7.376 1 87.08 597 THR B O 1
ATOM 10750 N N . LYS B 1 598 ? 9.681 -35.022 9.129 1 87.9 598 LYS B N 1
ATOM 10751 C CA . LYS B 1 598 ? 9.402 -33.59 9.084 1 87.9 598 LYS B CA 1
ATOM 10752 C C . LYS B 1 598 ? 10.575 -32.82 8.484 1 87.9 598 LYS B C 1
ATOM 10754 O O . LYS B 1 598 ? 10.493 -31.605 8.291 1 87.9 598 LYS B O 1
ATOM 10759 N N . ASP B 1 599 ? 11.596 -33.496 8.147 1 91.61 599 ASP B N 1
ATOM 10760 C CA . ASP B 1 599 ? 12.784 -32.874 7.57 1 91.61 599 ASP B CA 1
ATOM 10761 C C . ASP B 1 599 ? 12.633 -32.699 6.06 1 91.61 599 ASP B C 1
ATOM 10763 O O . ASP B 1 599 ? 12.665 -33.677 5.31 1 91.61 599 ASP B O 1
ATOM 10767 N N . LEU B 1 600 ? 12.531 -31.491 5.596 1 93.53 600 LEU B N 1
ATOM 10768 C CA . LEU B 1 600 ? 12.273 -31.209 4.188 1 93.53 600 LEU B CA 1
ATOM 10769 C C . LEU B 1 600 ? 13.52 -30.656 3.506 1 93.53 600 LEU B C 1
ATOM 10771 O O . LEU B 1 600 ? 13.42 -29.939 2.508 1 93.53 600 LEU B O 1
ATOM 10775 N N . GLN B 1 601 ? 14.646 -30.972 3.998 1 93.81 601 GLN B N 1
ATOM 10776 C CA . GLN B 1 601 ? 15.888 -30.531 3.373 1 93.81 601 GLN B CA 1
ATOM 10777 C C . GLN B 1 601 ? 16.055 -31.147 1.987 1 93.81 601 GLN B C 1
ATOM 10779 O O . GLN B 1 601 ? 15.974 -32.367 1.83 1 93.81 601 GLN B O 1
ATOM 10784 N N . GLN B 1 602 ? 16.217 -30.321 1.013 1 93.08 602 GLN B N 1
ATOM 10785 C CA . GLN B 1 602 ? 16.419 -30.728 -0.374 1 93.08 602 GLN B CA 1
ATOM 10786 C C . GLN B 1 602 ? 15.216 -31.507 -0.899 1 93.08 602 GLN B C 1
ATOM 10788 O O . GLN B 1 602 ? 15.375 -32.558 -1.523 1 93.08 602 GLN B O 1
ATOM 10793 N N . ILE B 1 603 ? 14.107 -31.199 -0.428 1 93.98 603 ILE B N 1
ATOM 10794 C CA . ILE B 1 603 ? 12.832 -31.708 -0.923 1 93.98 603 ILE B CA 1
ATOM 10795 C C . ILE B 1 603 ? 12.1 -30.607 -1.688 1 93.98 603 ILE B C 1
ATOM 10797 O O . ILE B 1 603 ? 11.945 -29.491 -1.187 1 93.98 603 ILE B O 1
ATOM 10801 N N . PRO B 1 604 ? 11.671 -30.889 -2.894 1 93.6 604 PRO B N 1
ATOM 10802 C CA . PRO B 1 604 ? 11.702 -32.133 -3.666 1 93.6 604 PRO B CA 1
ATOM 10803 C C . PRO B 1 604 ? 13.087 -32.446 -4.227 1 93.6 604 PRO B C 1
ATOM 10805 O O . PRO B 1 604 ? 13.991 -31.608 -4.153 1 93.6 604 PRO B O 1
ATOM 10808 N N . ASP B 1 605 ? 13.164 -33.634 -4.605 1 91.91 605 ASP B N 1
ATOM 10809 C CA . ASP B 1 605 ? 14.391 -34.099 -5.245 1 91.91 605 ASP B CA 1
ATOM 10810 C C . ASP B 1 605 ? 14.359 -33.838 -6.749 1 91.91 605 ASP B C 1
ATOM 10812 O O . ASP B 1 605 ? 13.331 -34.044 -7.398 1 91.91 605 ASP B O 1
ATOM 10816 N N . ASN B 1 606 ? 15.405 -33.393 -7.296 1 87.76 606 ASN B N 1
ATOM 10817 C CA . ASN B 1 606 ? 15.485 -33.055 -8.713 1 87.76 606 ASN B CA 1
ATOM 10818 C C . ASN B 1 606 ? 15.241 -34.276 -9.595 1 87.76 606 ASN B C 1
ATOM 10820 O O . ASN B 1 606 ? 14.776 -34.146 -10.728 1 87.76 606 ASN B O 1
ATOM 10824 N N . ARG B 1 607 ? 15.563 -35.426 -9.068 1 90.08 607 ARG B N 1
ATOM 10825 C CA . ARG B 1 607 ? 15.395 -36.651 -9.842 1 90.08 607 ARG B CA 1
ATOM 10826 C C . ARG B 1 607 ? 13.959 -37.159 -9.76 1 90.08 607 ARG B C 1
ATOM 10828 O O . ARG B 1 607 ? 13.564 -38.043 -10.522 1 90.08 607 ARG B O 1
ATOM 10835 N N . GLY B 1 608 ? 13.233 -36.585 -8.812 1 94.32 608 GLY B N 1
ATOM 10836 C CA . GLY B 1 608 ? 11.853 -37.003 -8.626 1 94.32 608 GLY B CA 1
ATOM 10837 C C . GLY B 1 608 ? 11.622 -37.738 -7.32 1 94.32 608 GLY B C 1
ATOM 10838 O O . GLY B 1 608 ? 12.577 -38.135 -6.648 1 94.32 608 GLY B O 1
ATOM 10839 N N . SER B 1 609 ? 10.406 -38.007 -6.995 1 96.46 609 SER B N 1
ATOM 10840 C CA . SER B 1 609 ? 10.067 -38.724 -5.769 1 96.46 609 SER B CA 1
ATOM 10841 C C . SER B 1 609 ? 10.364 -40.214 -5.901 1 96.46 609 SER B C 1
ATOM 10843 O O . SER B 1 609 ? 10.56 -40.718 -7.009 1 96.46 609 SER B O 1
ATOM 10845 N N . THR B 1 610 ? 10.435 -40.891 -4.82 1 97.42 610 THR B N 1
ATOM 10846 C CA . THR B 1 610 ? 10.783 -42.307 -4.798 1 97.42 610 THR B CA 1
ATOM 10847 C C . THR B 1 610 ? 9.73 -43.134 -5.528 1 97.42 610 THR B C 1
ATOM 10849 O O . THR B 1 610 ? 10.065 -43.996 -6.344 1 97.42 610 THR B O 1
ATOM 10852 N N . LEU B 1 611 ? 8.466 -42.841 -5.251 1 97.84 611 LEU B N 1
ATOM 10853 C CA . LEU B 1 611 ? 7.394 -43.585 -5.903 1 97.84 611 LEU B CA 1
ATOM 10854 C C . LEU B 1 611 ? 7.39 -43.329 -7.406 1 97.84 611 LEU B C 1
ATOM 10856 O O . LEU B 1 611 ? 7.141 -44.243 -8.195 1 97.84 611 LEU B O 1
ATOM 10860 N N . TYR B 1 612 ? 7.647 -42.147 -7.762 1 97.12 612 TYR B N 1
ATOM 10861 C CA . TYR B 1 612 ? 7.798 -41.759 -9.16 1 97.12 612 TYR B CA 1
ATOM 10862 C C . TYR B 1 612 ? 8.931 -42.533 -9.823 1 97.12 612 TYR B C 1
ATOM 10864 O O . TYR B 1 612 ? 8.767 -43.066 -10.923 1 97.12 612 TYR B O 1
ATOM 10872 N N . ARG B 1 613 ? 10.029 -42.727 -9.197 1 96.4 613 ARG B N 1
ATOM 10873 C CA . ARG B 1 613 ? 11.215 -43.366 -9.758 1 96.4 613 ARG B CA 1
ATOM 10874 C C . ARG B 1 613 ? 11.058 -44.883 -9.785 1 96.4 613 ARG B C 1
ATOM 10876 O O . ARG B 1 613 ? 11.637 -45.557 -10.64 1 96.4 613 ARG B O 1
ATOM 10883 N N . LEU B 1 614 ? 10.293 -45.407 -8.873 1 96.46 614 LEU B N 1
ATOM 10884 C CA . LEU B 1 614 ? 10.028 -46.842 -8.875 1 96.46 614 LEU B CA 1
ATOM 10885 C C . LEU B 1 614 ? 9.262 -47.252 -10.128 1 96.46 614 LEU B C 1
ATOM 10887 O O . LEU B 1 614 ? 9.293 -48.418 -10.526 1 96.46 614 LEU B O 1
ATOM 10891 N N . LEU B 1 615 ? 8.578 -46.282 -10.707 1 95.16 615 LEU B N 1
ATOM 10892 C CA . LEU B 1 615 ? 7.872 -46.548 -11.955 1 95.16 615 LEU B CA 1
ATOM 10893 C C . LEU B 1 615 ? 8.751 -46.221 -13.157 1 95.16 615 LEU B C 1
ATOM 10895 O O . LEU B 1 615 ? 8.707 -46.92 -14.173 1 95.16 615 LEU B O 1
ATOM 10899 N N . THR B 1 616 ? 9.592 -45.201 -13.091 1 93.73 616 THR B N 1
ATOM 10900 C CA . THR B 1 616 ? 10.295 -44.678 -14.258 1 93.73 616 THR B CA 1
ATOM 10901 C C . THR B 1 616 ? 11.716 -45.23 -14.325 1 93.73 616 THR B C 1
ATOM 10903 O O . THR B 1 616 ? 12.274 -45.391 -15.413 1 93.73 616 THR B O 1
ATOM 10906 N N . ASP B 1 617 ? 12.29 -45.472 -13.16 1 92.89 617 ASP B N 1
ATOM 10907 C CA . ASP B 1 617 ? 13.664 -45.954 -13.059 1 92.89 617 ASP B CA 1
ATOM 10908 C C . ASP B 1 617 ? 13.85 -46.83 -11.822 1 92.89 617 ASP B C 1
ATOM 10910 O O . ASP B 1 617 ? 14.675 -46.527 -10.958 1 92.89 617 ASP B O 1
ATOM 10914 N N . PRO B 1 618 ? 13.161 -47.949 -11.753 1 93.3 618 PRO B N 1
ATOM 10915 C CA . PRO B 1 618 ? 13.122 -48.759 -10.533 1 93.3 618 PRO B CA 1
ATOM 10916 C C . PRO B 1 618 ? 14.489 -49.327 -10.158 1 93.3 618 PRO B C 1
ATOM 10918 O O . PRO B 1 618 ? 14.765 -49.554 -8.977 1 93.3 618 PRO B O 1
ATOM 10921 N N . ASP B 1 619 ? 15.404 -49.553 -11.107 1 93.25 619 ASP B N 1
ATOM 10922 C CA . ASP B 1 619 ? 16.681 -50.213 -10.849 1 93.25 619 ASP B CA 1
ATOM 10923 C C . ASP B 1 619 ? 17.652 -49.271 -10.141 1 93.25 619 ASP B C 1
ATOM 10925 O O . ASP B 1 619 ? 18.637 -49.717 -9.548 1 93.25 619 ASP B O 1
ATOM 10929 N N . ASN B 1 620 ? 17.351 -48.015 -10.174 1 92.48 620 ASN B N 1
ATOM 10930 C CA . ASN B 1 620 ? 18.306 -47.053 -9.635 1 92.48 620 ASN B CA 1
ATOM 10931 C C . ASN B 1 620 ? 17.761 -46.357 -8.392 1 92.48 620 ASN B C 1
ATOM 10933 O O . ASN B 1 620 ? 18.303 -45.339 -7.957 1 92.48 620 ASN B O 1
ATOM 10937 N N . VAL B 1 621 ? 16.681 -46.858 -7.84 1 94.91 621 VAL B N 1
ATOM 10938 C CA . VAL B 1 621 ? 16.099 -46.276 -6.634 1 94.91 621 VAL B CA 1
ATOM 10939 C C . VAL B 1 621 ? 16.853 -46.776 -5.404 1 94.91 621 VAL B C 1
ATOM 10941 O O . VAL B 1 621 ? 17.172 -47.963 -5.304 1 94.91 621 VAL B O 1
ATOM 10944 N N . ASN B 1 622 ? 17.167 -45.866 -4.545 1 90.8 622 ASN B N 1
ATOM 10945 C CA . ASN B 1 622 ? 17.787 -46.231 -3.276 1 90.8 622 ASN B CA 1
ATOM 10946 C C . ASN B 1 622 ? 16.767 -46.805 -2.297 1 90.8 622 ASN B C 1
ATOM 10948 O O . ASN B 1 622 ? 15.867 -46.096 -1.845 1 90.8 622 ASN B O 1
ATOM 10952 N N . LEU B 1 623 ? 16.92 -48.027 -1.891 1 93.82 623 LEU B N 1
ATOM 10953 C CA . LEU B 1 623 ? 15.955 -48.711 -1.036 1 93.82 623 LEU B CA 1
ATOM 10954 C C . LEU B 1 623 ? 16.558 -49.008 0.333 1 93.82 623 LEU B C 1
ATOM 10956 O O . LEU B 1 623 ? 15.925 -49.66 1.167 1 93.82 623 LEU B O 1
ATOM 10960 N N . GLU B 1 624 ? 17.736 -48.464 0.562 1 91.56 624 GLU B N 1
ATOM 10961 C CA . GLU B 1 624 ? 18.532 -48.811 1.735 1 91.56 624 GLU B CA 1
ATOM 10962 C C . GLU B 1 624 ? 17.778 -48.501 3.025 1 91.56 624 GLU B C 1
ATOM 10964 O O . GLU B 1 624 ? 17.897 -49.231 4.011 1 91.56 624 GLU B O 1
ATOM 10969 N N . TYR B 1 625 ? 17.029 -47.444 3.032 1 92.93 625 TYR B N 1
ATOM 10970 C CA . TYR B 1 625 ? 16.431 -46.968 4.274 1 92.93 625 TYR B CA 1
ATOM 10971 C C . TYR B 1 625 ? 14.933 -47.249 4.3 1 92.93 625 TYR B C 1
ATOM 10973 O O . TYR B 1 625 ? 14.22 -46.769 5.185 1 92.93 625 TYR B O 1
ATOM 10981 N N . LEU B 1 626 ? 14.438 -48.006 3.359 1 94.41 626 LEU B N 1
ATOM 10982 C CA . LEU B 1 626 ? 13.011 -48.298 3.267 1 94.41 626 LEU B CA 1
ATOM 10983 C C . LEU B 1 626 ? 12.718 -49.723 3.722 1 94.41 626 LEU B C 1
ATOM 10985 O O . LEU B 1 626 ? 13.624 -50.557 3.788 1 94.41 626 LEU B O 1
ATOM 10989 N N . SER B 1 627 ? 11.474 -49.964 4.101 1 93.72 627 SER B N 1
ATOM 10990 C CA . SER B 1 627 ? 11.068 -51.283 4.576 1 93.72 627 SER B CA 1
ATOM 10991 C C . SER B 1 627 ? 9.793 -51.751 3.882 1 93.72 627 SER B C 1
ATOM 10993 O O . SER B 1 627 ? 9.019 -50.935 3.377 1 93.72 627 SER B O 1
ATOM 10995 N N . ALA B 1 628 ? 9.659 -53.023 3.858 1 94.3 628 ALA B N 1
ATOM 10996 C CA . ALA B 1 628 ? 8.431 -53.596 3.313 1 94.3 628 ALA B CA 1
ATOM 10997 C C . ALA B 1 628 ? 7.212 -53.146 4.113 1 94.3 628 ALA B C 1
ATOM 10999 O O . ALA B 1 628 ? 6.129 -52.958 3.555 1 94.3 628 ALA B O 1
ATOM 11000 N N . ASP B 1 629 ? 7.441 -52.93 5.374 1 94.21 629 ASP B N 1
ATOM 11001 C CA . ASP B 1 629 ? 6.364 -52.484 6.253 1 94.21 629 ASP B CA 1
ATOM 11002 C C . ASP B 1 629 ? 5.897 -51.079 5.88 1 94.21 629 ASP B C 1
ATOM 11004 O O . ASP B 1 629 ? 4.707 -50.771 5.97 1 94.21 629 ASP B O 1
ATOM 11008 N N . LEU B 1 630 ? 6.792 -50.266 5.544 1 94.59 630 LEU B N 1
ATOM 11009 C CA . LEU B 1 630 ? 6.436 -48.919 5.111 1 94.59 630 LEU B CA 1
ATOM 11010 C C . LEU B 1 630 ? 5.534 -48.964 3.883 1 94.59 630 LEU B C 1
ATOM 11012 O O . LEU B 1 630 ? 4.494 -48.302 3.847 1 94.59 630 LEU B O 1
ATOM 11016 N N . PHE B 1 631 ? 5.916 -49.77 2.889 1 96.85 631 PHE B N 1
ATOM 11017 C CA . PHE B 1 631 ? 5.138 -49.862 1.659 1 96.85 631 PHE B CA 1
ATOM 11018 C C . PHE B 1 631 ? 3.764 -50.462 1.931 1 96.85 631 PHE B C 1
ATOM 11020 O O . PHE B 1 631 ? 2.783 -50.099 1.279 1 96.85 631 PHE B O 1
ATOM 11027 N N . ALA B 1 632 ? 3.755 -51.392 2.894 1 96.03 632 ALA B N 1
ATOM 11028 C CA . ALA B 1 632 ? 2.464 -51.957 3.278 1 96.03 632 ALA B CA 1
ATOM 11029 C C . ALA B 1 632 ? 1.558 -50.89 3.886 1 96.03 632 ALA B C 1
ATOM 11031 O O . ALA B 1 632 ? 0.365 -50.832 3.578 1 96.03 632 ALA B O 1
ATOM 11032 N N . LYS B 1 633 ? 2.139 -50.13 4.742 1 95.21 633 LYS B N 1
ATOM 11033 C CA . LYS B 1 633 ? 1.391 -49.054 5.384 1 95.21 633 LYS B CA 1
ATOM 11034 C C . LYS B 1 633 ? 0.911 -48.03 4.359 1 95.21 633 LYS B C 1
ATOM 11036 O O . LYS B 1 633 ? -0.239 -47.589 4.406 1 95.21 633 LYS B O 1
ATOM 11041 N N . VAL B 1 634 ? 1.781 -47.602 3.461 1 96.89 634 VAL B N 1
ATOM 11042 C CA . VAL B 1 634 ? 1.439 -46.63 2.428 1 96.89 634 VAL B CA 1
ATOM 11043 C C . VAL B 1 634 ? 0.356 -47.203 1.517 1 96.89 634 VAL B C 1
ATOM 11045 O O . VAL B 1 634 ? -0.574 -46.493 1.125 1 96.89 634 VAL B O 1
ATOM 11048 N N . THR B 1 635 ? 0.464 -48.503 1.169 1 97.86 635 THR B N 1
ATOM 11049 C CA . THR B 1 635 ? -0.535 -49.166 0.338 1 97.86 635 THR B CA 1
ATOM 11050 C C . THR B 1 635 ? -1.913 -49.095 0.988 1 97.86 635 THR B C 1
ATOM 11052 O O . THR B 1 635 ? -2.901 -48.77 0.326 1 97.86 635 THR B O 1
ATOM 11055 N N . LYS B 1 636 ? -1.923 -49.403 2.269 1 96.6 636 LYS B N 1
ATOM 11056 C CA . LYS B 1 636 ? -3.185 -49.366 3.001 1 96.6 636 LYS B CA 1
ATOM 11057 C C . LYS B 1 636 ? -3.797 -47.968 2.972 1 96.6 636 LYS B C 1
ATOM 11059 O O . LYS B 1 636 ? -5.003 -47.816 2.767 1 96.6 636 LYS B O 1
ATOM 11064 N N . GLN B 1 637 ? -3.012 -47.033 3.155 1 95.7 637 GLN B N 1
ATOM 11065 C CA . GLN B 1 637 ? -3.488 -45.654 3.184 1 95.7 637 GLN B CA 1
ATOM 11066 C C . GLN B 1 637 ? -3.951 -45.203 1.802 1 95.7 637 GLN B C 1
ATOM 11068 O O . GLN B 1 637 ? -4.984 -44.543 1.672 1 95.7 637 GLN B O 1
ATOM 11073 N N . VAL B 1 638 ? -3.218 -45.507 0.737 1 97.67 638 VAL B N 1
ATOM 11074 C CA . VAL B 1 638 ? -3.588 -45.125 -0.621 1 97.67 638 VAL B CA 1
ATOM 11075 C C . VAL B 1 638 ? -4.919 -45.774 -0.996 1 97.67 638 VAL B C 1
ATOM 11077 O O . VAL B 1 638 ? -5.761 -45.148 -1.645 1 97.67 638 VAL B O 1
ATOM 11080 N N . LYS B 1 639 ? -5.117 -47.014 -0.611 1 97.26 639 LYS B N 1
ATOM 11081 C CA . LYS B 1 639 ? -6.375 -47.701 -0.886 1 97.26 639 LYS B CA 1
ATOM 11082 C C . LYS B 1 639 ? -7.544 -47.008 -0.191 1 97.26 639 LYS B C 1
ATOM 11084 O O . LYS B 1 639 ? -8.621 -46.862 -0.773 1 97.26 639 LYS B O 1
ATOM 11089 N N . ARG B 1 640 ? -7.266 -46.633 1.004 1 94.98 640 ARG B N 1
ATOM 11090 C CA . ARG B 1 640 ? -8.301 -45.918 1.744 1 94.98 640 ARG B CA 1
ATOM 11091 C C . ARG B 1 640 ? -8.676 -44.617 1.042 1 94.98 640 ARG B C 1
ATOM 11093 O O . ARG B 1 640 ? -9.858 -44.286 0.927 1 94.98 640 ARG B O 1
ATOM 11100 N N . ILE B 1 641 ? -7.71 -43.897 0.623 1 95.74 641 ILE B N 1
ATOM 11101 C CA . ILE B 1 641 ? -7.943 -42.628 -0.058 1 95.74 641 ILE B CA 1
ATOM 11102 C C . ILE B 1 641 ? -8.662 -42.877 -1.381 1 95.74 641 ILE B C 1
ATOM 11104 O O . ILE B 1 641 ? -9.574 -42.133 -1.749 1 95.74 641 ILE B O 1
ATOM 11108 N N . SER B 1 642 ? -8.178 -43.902 -2.127 1 95.93 642 SER B N 1
ATOM 11109 C CA . SER B 1 642 ? -8.805 -44.253 -3.398 1 95.93 642 SER B CA 1
ATOM 11110 C C . SER B 1 642 ? -10.29 -44.546 -3.219 1 95.93 642 SER B C 1
ATOM 11112 O O . SER B 1 642 ? -11.111 -44.15 -4.049 1 95.93 642 SER B O 1
ATOM 11114 N N . HIS B 1 643 ? -10.615 -45.161 -2.152 1 95.07 643 HIS B N 1
ATOM 11115 C CA . HIS B 1 643 ? -12.012 -45.465 -1.862 1 95.07 643 HIS B CA 1
ATOM 11116 C C . HIS B 1 643 ? -12.799 -44.196 -1.55 1 95.07 643 HIS B C 1
ATOM 11118 O O . HIS B 1 643 ? -13.964 -44.073 -1.934 1 95.07 643 HIS B O 1
ATOM 11124 N N . SER B 1 644 ? -12.172 -43.341 -0.872 1 93.97 644 SER B N 1
ATOM 11125 C CA . SER B 1 644 ? -12.831 -42.095 -0.495 1 93.97 644 SER B CA 1
ATOM 11126 C C . SER B 1 644 ? -13.15 -41.245 -1.72 1 93.97 644 SER B C 1
ATOM 11128 O O . SER B 1 644 ? -14.056 -40.41 -1.684 1 93.97 644 SER B O 1
ATOM 11130 N N . LEU B 1 645 ? -12.402 -41.415 -2.806 1 94.94 645 LEU B N 1
ATOM 11131 C CA . LEU B 1 645 ? -12.62 -40.654 -4.031 1 94.94 645 LEU B CA 1
ATOM 11132 C C . LEU B 1 645 ? -13.989 -40.963 -4.627 1 94.94 645 LEU B C 1
ATOM 11134 O O . LEU B 1 645 ? -14.582 -40.118 -5.302 1 94.94 645 LEU B O 1
ATOM 11138 N N . TYR B 1 646 ? -14.511 -42.117 -4.326 1 92.93 646 TYR B N 1
ATOM 11139 C CA . TYR B 1 646 ? -15.817 -42.514 -4.838 1 92.93 646 TYR B CA 1
ATOM 11140 C C . TYR B 1 646 ? -16.937 -41.813 -4.078 1 92.93 646 TYR B C 1
ATOM 11142 O O . TYR B 1 646 ? -18.078 -41.769 -4.543 1 92.93 646 TYR B O 1
ATOM 11150 N N . GLU B 1 647 ? -16.596 -41.254 -3.021 1 92.49 647 GLU B N 1
ATOM 11151 C CA . GLU B 1 647 ? -17.587 -40.571 -2.195 1 92.49 647 GLU B CA 1
ATOM 11152 C C . GLU B 1 647 ? -17.664 -39.086 -2.539 1 92.49 647 GLU B C 1
ATOM 11154 O O . GLU B 1 647 ? -18.532 -38.371 -2.034 1 92.49 647 GLU B O 1
ATOM 11159 N N . GLY B 1 648 ? -16.77 -38.722 -3.344 1 90.95 648 GLY B N 1
ATOM 11160 C CA . GLY B 1 648 ? -16.784 -37.316 -3.713 1 90.95 648 GLY B CA 1
ATOM 11161 C C . GLY B 1 648 ? -17.977 -36.935 -4.57 1 90.95 648 GLY B C 1
ATOM 11162 O O . GLY B 1 648 ? -18.55 -37.783 -5.257 1 90.95 648 GLY B O 1
ATOM 11163 N N . ASN B 1 649 ? -18.423 -35.68 -4.42 1 92 649 ASN B N 1
ATOM 11164 C CA . ASN B 1 649 ? -19.499 -35.093 -5.212 1 92 649 ASN B CA 1
ATOM 11165 C C . ASN B 1 649 ? -19.114 -33.717 -5.748 1 92 649 ASN B C 1
ATOM 11167 O O . ASN B 1 649 ? -19.505 -32.695 -5.181 1 92 649 ASN B O 1
ATOM 11171 N N . LEU B 1 650 ? -18.451 -33.756 -6.909 1 92.44 650 LEU B N 1
ATOM 11172 C CA . LEU B 1 650 ? -17.911 -32.543 -7.513 1 92.44 650 LEU B CA 1
ATOM 11173 C C . LEU B 1 650 ? -18.913 -31.928 -8.485 1 92.44 650 LEU B C 1
ATOM 11175 O O . LEU B 1 650 ? -19.565 -32.644 -9.247 1 92.44 650 LEU B O 1
ATOM 11179 N N . SER B 1 651 ? -19.069 -30.608 -8.429 1 88.27 651 SER B N 1
ATOM 11180 C CA . SER B 1 651 ? -19.928 -29.897 -9.371 1 88.27 651 SER B CA 1
ATOM 11181 C C . SER B 1 651 ? -19.111 -29.004 -10.299 1 88.27 651 SER B C 1
ATOM 11183 O O . SER B 1 651 ? -19.668 -28.324 -11.163 1 88.27 651 SER B O 1
ATOM 11185 N N . SER B 1 652 ? -17.856 -29.116 -10.223 1 88.38 652 SER B N 1
ATOM 11186 C CA . SER B 1 652 ? -17.004 -28.293 -11.075 1 88.38 652 SER B CA 1
ATOM 11187 C C . SER B 1 652 ? -17.051 -28.766 -12.524 1 88.38 652 SER B C 1
ATOM 11189 O O . SER B 1 652 ? -17.44 -29.903 -12.8 1 88.38 652 SER B O 1
ATOM 11191 N N . LYS B 1 653 ? -16.647 -27.947 -13.411 1 89.29 653 LYS B N 1
ATOM 11192 C CA . LYS B 1 653 ? -16.747 -28.161 -14.852 1 89.29 653 LYS B CA 1
ATOM 11193 C C . LYS B 1 653 ? -15.991 -29.418 -15.274 1 89.29 653 LYS B C 1
ATOM 11195 O O . LYS B 1 653 ? -16.445 -30.156 -16.151 1 89.29 653 LYS B O 1
ATOM 11200 N N . PHE B 1 654 ? -14.869 -29.706 -14.662 1 94.63 654 PHE B N 1
ATOM 11201 C CA . PHE B 1 654 ? -14.022 -30.821 -15.069 1 94.63 654 PHE B CA 1
ATOM 11202 C C . PHE B 1 654 ? -13.981 -31.893 -13.986 1 94.63 654 PHE B C 1
ATOM 11204 O O . PHE B 1 654 ? -12.99 -32.616 -13.858 1 94.63 654 PHE B O 1
ATOM 11211 N N . ALA B 1 655 ? -15.044 -32.087 -13.303 1 94.58 655 ALA B N 1
ATOM 11212 C CA . ALA B 1 655 ? -15.128 -32.933 -12.115 1 94.58 655 ALA B CA 1
ATOM 11213 C C . ALA B 1 655 ? -14.765 -34.378 -12.444 1 94.58 655 ALA B C 1
ATOM 11215 O O . ALA B 1 655 ? -13.914 -34.977 -11.782 1 94.58 655 ALA B O 1
ATOM 11216 N N . SER B 1 656 ? -15.42 -34.935 -13.478 1 94.77 656 SER B N 1
ATOM 11217 C CA . SER B 1 656 ? -15.214 -36.338 -13.82 1 94.77 656 SER B CA 1
ATOM 11218 C C . SER B 1 656 ? -13.768 -36.601 -14.229 1 94.77 656 SER B C 1
ATOM 11220 O O . SER B 1 656 ? -13.193 -37.63 -13.87 1 94.77 656 SER B O 1
ATOM 11222 N N . MET B 1 657 ? -13.202 -35.676 -14.947 1 96.06 657 MET B N 1
ATOM 11223 C CA . MET B 1 657 ? -11.826 -35.815 -15.413 1 96.06 657 MET B CA 1
ATOM 11224 C C . MET B 1 657 ? -10.845 -35.724 -14.249 1 96.06 657 MET B C 1
ATOM 11226 O O . MET B 1 657 ? -9.846 -36.445 -14.215 1 96.06 657 MET B O 1
ATOM 11230 N N . GLU B 1 658 ? -11.163 -34.899 -13.313 1 95.7 658 GLU B N 1
ATOM 11231 C CA . GLU B 1 658 ? -10.309 -34.734 -12.141 1 95.7 658 GLU B CA 1
ATOM 11232 C C . GLU B 1 658 ? -10.313 -35.989 -11.273 1 95.7 658 GLU B C 1
ATOM 11234 O O . GLU B 1 658 ? -9.262 -36.432 -10.807 1 95.7 658 GLU B O 1
ATOM 11239 N N . ILE B 1 659 ? -11.438 -36.582 -11.101 1 95.84 659 ILE B N 1
ATOM 11240 C CA . ILE B 1 659 ? -11.55 -37.804 -10.313 1 95.84 659 ILE B CA 1
ATOM 11241 C C . ILE B 1 659 ? -10.779 -38.932 -10.996 1 95.84 659 ILE B C 1
ATOM 11243 O O . ILE B 1 659 ? -10.09 -39.711 -10.333 1 95.84 659 ILE B O 1
ATOM 11247 N N . GLN B 1 660 ? -10.905 -38.984 -12.306 1 96.13 660 GLN B N 1
ATOM 11248 C CA . GLN B 1 660 ? -10.197 -40.013 -13.062 1 96.13 660 GLN B CA 1
ATOM 11249 C C . GLN B 1 660 ? -8.686 -39.874 -12.899 1 96.13 660 GLN B C 1
ATOM 11251 O O . GLN B 1 660 ? -7.979 -40.872 -12.747 1 96.13 660 GLN B O 1
ATOM 11256 N N . GLU B 1 661 ? -8.227 -38.706 -12.931 1 96.73 661 GLU B N 1
ATOM 11257 C CA . GLU B 1 661 ? -6.798 -38.456 -12.773 1 96.73 661 GLU B CA 1
ATOM 11258 C C . GLU B 1 661 ? -6.324 -38.832 -11.372 1 96.73 661 GLU B C 1
ATOM 11260 O O . GLU B 1 661 ? -5.236 -39.388 -11.207 1 96.73 661 GLU B O 1
ATOM 11265 N N . LEU B 1 662 ? -7.127 -38.565 -10.386 1 97.62 662 LEU B N 1
ATOM 11266 C CA . LEU B 1 662 ? -6.765 -38.891 -9.011 1 97.62 662 LEU B CA 1
ATOM 11267 C C . LEU B 1 662 ? -6.767 -40.4 -8.791 1 97.62 662 LEU B C 1
ATOM 11269 O O . LEU B 1 662 ? -5.885 -40.935 -8.116 1 97.62 662 LEU B O 1
ATOM 11273 N N . GLN B 1 663 ? -7.718 -41.045 -9.388 1 96.99 663 GLN B N 1
ATOM 11274 C CA . GLN B 1 663 ? -7.779 -42.5 -9.295 1 96.99 663 GLN B CA 1
ATOM 11275 C C . GLN B 1 663 ? -6.576 -43.146 -9.977 1 96.99 663 GLN B C 1
ATOM 11277 O O . GLN B 1 663 ? -5.999 -44.102 -9.454 1 96.99 663 GLN B O 1
ATOM 11282 N N . LEU B 1 664 ? -6.301 -42.62 -11.123 1 97.46 664 LEU B N 1
ATOM 11283 C CA . LEU B 1 664 ? -5.136 -43.132 -11.835 1 97.46 664 LEU B CA 1
ATOM 11284 C C . LEU B 1 664 ? -3.867 -42.937 -11.012 1 97.46 664 LEU B C 1
ATOM 11286 O O . LEU B 1 664 ? -3.013 -43.825 -10.96 1 97.46 664 LEU B O 1
ATOM 11290 N N . THR B 1 665 ? -3.723 -41.794 -10.388 1 98.25 665 THR B N 1
ATOM 11291 C CA . THR B 1 665 ? -2.557 -41.529 -9.553 1 98.25 665 THR B CA 1
ATOM 11292 C C . THR B 1 665 ? -2.483 -42.523 -8.398 1 98.25 665 THR B C 1
ATOM 11294 O O . THR B 1 665 ? -1.409 -43.046 -8.09 1 98.25 665 THR B O 1
ATOM 11297 N N . ALA B 1 666 ? -3.594 -42.777 -7.757 1 98.17 666 ALA B N 1
ATOM 11298 C CA . ALA B 1 666 ? -3.637 -43.764 -6.681 1 98.17 666 ALA B CA 1
ATOM 11299 C C . ALA B 1 666 ? -3.197 -45.138 -7.179 1 98.17 666 ALA B C 1
ATOM 11301 O O . ALA B 1 666 ? -2.43 -45.831 -6.507 1 98.17 666 ALA B O 1
ATOM 11302 N N . ASP B 1 667 ? -3.636 -45.504 -8.345 1 97.9 667 ASP B N 1
ATOM 11303 C CA . ASP B 1 667 ? -3.284 -46.798 -8.923 1 97.9 667 ASP B CA 1
ATOM 11304 C C . ASP B 1 667 ? -1.789 -46.875 -9.226 1 97.9 667 ASP B C 1
ATOM 11306 O O . ASP B 1 667 ? -1.159 -47.913 -9.008 1 97.9 667 ASP B O 1
ATOM 11310 N N . LEU B 1 668 ? -1.313 -45.815 -9.777 1 98.02 668 LEU B N 1
ATOM 11311 C CA . LEU B 1 668 ? 0.119 -45.769 -10.052 1 98.02 668 LEU B CA 1
ATOM 11312 C C . LEU B 1 668 ? 0.924 -45.871 -8.761 1 98.02 668 LEU B C 1
ATOM 11314 O O . LEU B 1 668 ? 1.955 -46.546 -8.719 1 98.02 668 LEU B O 1
ATOM 11318 N N . MET B 1 669 ? 0.468 -45.206 -7.743 1 98.49 669 MET B N 1
ATOM 11319 C CA . MET B 1 669 ? 1.15 -45.263 -6.453 1 98.49 669 MET B CA 1
ATOM 11320 C C . MET B 1 669 ? 1.111 -46.675 -5.878 1 98.49 669 MET B C 1
ATOM 11322 O O . MET B 1 669 ? 2.104 -47.153 -5.328 1 98.49 669 MET B O 1
ATOM 11326 N N . LEU B 1 670 ? -0.015 -47.352 -6.002 1 98.28 670 LEU B N 1
ATOM 11327 C CA . LEU B 1 670 ? -0.142 -48.725 -5.526 1 98.28 670 LEU B CA 1
ATOM 11328 C C . LEU B 1 670 ? 0.819 -49.649 -6.268 1 98.28 670 LEU B C 1
ATOM 11330 O O . LEU B 1 670 ? 1.452 -50.513 -5.657 1 98.28 670 LEU B O 1
ATOM 11334 N N . THR B 1 671 ? 0.897 -49.472 -7.564 1 97.95 671 THR B N 1
ATOM 11335 C CA . THR B 1 671 ? 1.819 -50.272 -8.363 1 97.95 671 THR B CA 1
ATOM 11336 C C . THR B 1 671 ? 3.264 -50 -7.955 1 97.95 671 THR B C 1
ATOM 11338 O O . THR B 1 671 ? 4.065 -50.929 -7.83 1 97.95 671 THR B O 1
ATOM 11341 N N . ALA B 1 672 ? 3.607 -48.735 -7.728 1 98.04 672 ALA B N 1
ATOM 11342 C CA . ALA B 1 672 ? 4.948 -48.369 -7.281 1 98.04 672 ALA B CA 1
ATOM 11343 C C . ALA B 1 672 ? 5.27 -49.007 -5.933 1 98.04 672 ALA B C 1
ATOM 11345 O O . ALA B 1 672 ? 6.38 -49.502 -5.722 1 98.04 672 ALA B O 1
ATOM 11346 N N . CYS B 1 673 ? 4.291 -48.997 -5.026 1 97.91 673 CYS B N 1
ATOM 11347 C CA . CYS B 1 673 ? 4.479 -49.608 -3.714 1 97.91 673 CYS B CA 1
ATOM 11348 C C . CYS B 1 673 ? 4.703 -51.11 -3.839 1 97.91 673 CYS B C 1
ATOM 11350 O O . CYS B 1 673 ? 5.538 -51.678 -3.133 1 97.91 673 CYS B O 1
ATOM 11352 N N . LYS B 1 674 ? 3.947 -51.708 -4.707 1 97.32 674 LYS B N 1
ATOM 11353 C CA . LYS B 1 674 ? 4.107 -53.141 -4.937 1 97.32 674 LYS B CA 1
ATOM 11354 C C . LYS B 1 674 ? 5.509 -53.463 -5.445 1 97.32 674 LYS B C 1
ATOM 11356 O O . LYS B 1 674 ? 6.13 -54.431 -5.001 1 97.32 674 LYS B O 1
ATOM 11361 N N . ILE B 1 675 ? 5.966 -52.716 -6.359 1 97.08 675 ILE B N 1
ATOM 11362 C CA . ILE B 1 675 ? 7.308 -52.887 -6.905 1 97.08 675 ILE B CA 1
ATOM 11363 C C . ILE B 1 675 ? 8.343 -52.695 -5.799 1 97.08 675 ILE B C 1
ATOM 11365 O O . ILE B 1 675 ? 9.236 -53.528 -5.625 1 97.08 675 ILE B O 1
ATOM 11369 N N . GLY B 1 676 ? 8.187 -51.599 -5.052 1 96.74 676 GLY B N 1
ATOM 11370 C CA . GLY B 1 676 ? 9.123 -51.322 -3.974 1 96.74 676 GLY B CA 1
ATOM 11371 C C . GLY B 1 676 ? 9.172 -52.421 -2.929 1 96.74 676 GLY B C 1
ATOM 11372 O O . GLY B 1 676 ? 10.254 -52.837 -2.509 1 96.74 676 GLY B O 1
ATOM 11373 N N . ARG B 1 677 ? 8.04 -52.858 -2.55 1 96.37 677 ARG B N 1
ATOM 11374 C CA . ARG B 1 677 ? 7.944 -53.909 -1.542 1 96.37 677 ARG B CA 1
ATOM 11375 C C . ARG B 1 677 ? 8.634 -55.185 -2.014 1 96.37 677 ARG B C 1
ATOM 11377 O O . ARG B 1 677 ? 9.364 -55.82 -1.25 1 96.37 677 ARG B O 1
ATOM 11384 N N . THR B 1 678 ? 8.447 -55.593 -3.266 1 95.96 678 THR B N 1
ATOM 11385 C CA . THR B 1 678 ? 9.009 -56.826 -3.804 1 95.96 678 THR B CA 1
ATOM 11386 C C . THR B 1 678 ? 10.518 -56.696 -3.992 1 95.96 678 THR B C 1
ATOM 11388 O O . THR B 1 678 ? 11.264 -57.647 -3.75 1 95.96 678 THR B O 1
ATOM 11391 N N . LEU B 1 679 ? 10.963 -55.543 -4.435 1 95.72 679 LEU B N 1
ATOM 11392 C CA . LEU B 1 679 ? 12.396 -55.31 -4.576 1 95.72 679 LEU B CA 1
ATOM 11393 C C . LEU B 1 679 ? 13.101 -55.425 -3.229 1 95.72 679 LEU B C 1
ATOM 11395 O O . LEU B 1 679 ? 14.211 -55.956 -3.147 1 95.72 679 LEU B O 1
ATOM 11399 N N . ILE B 1 680 ? 12.474 -54.913 -2.208 1 94.74 680 ILE B N 1
ATOM 11400 C CA . ILE B 1 680 ? 13.045 -55.01 -0.869 1 94.74 680 ILE B CA 1
ATOM 11401 C C . ILE B 1 680 ? 13.085 -56.472 -0.43 1 94.74 680 ILE B C 1
ATOM 11403 O O . ILE B 1 680 ? 14.075 -56.926 0.148 1 94.74 680 ILE B O 1
ATOM 11407 N N . GLY B 1 681 ? 12.043 -57.211 -0.653 1 91.53 681 GLY B N 1
ATOM 11408 C CA . GLY B 1 681 ? 11.965 -58.615 -0.285 1 91.53 681 GLY B CA 1
ATOM 11409 C C . GLY B 1 681 ? 13.077 -59.453 -0.889 1 91.53 681 GLY B C 1
ATOM 11410 O O . GLY B 1 681 ? 13.647 -60.314 -0.217 1 91.53 681 GLY B O 1
ATOM 11411 N N . VAL B 1 682 ? 13.408 -59.156 -2.133 1 91.78 682 VAL B N 1
ATOM 11412 C CA . VAL B 1 682 ? 14.421 -59.929 -2.843 1 91.78 682 VAL B CA 1
ATOM 11413 C C . VAL B 1 682 ? 15.812 -59.412 -2.482 1 91.78 682 VAL B C 1
ATOM 11415 O O . VAL B 1 682 ? 16.798 -60.148 -2.575 1 91.78 682 VAL B O 1
ATOM 11418 N N . GLY B 1 683 ? 15.857 -58.171 -2.063 1 89.18 683 GLY B N 1
ATOM 11419 C CA . GLY B 1 683 ? 17.148 -57.538 -1.85 1 89.18 683 GLY B CA 1
ATOM 11420 C C . GLY B 1 683 ? 17.581 -57.538 -0.396 1 89.18 683 GLY B C 1
ATOM 11421 O O . GLY B 1 683 ? 18.62 -56.971 -0.052 1 89.18 683 GLY B O 1
ATOM 11422 N N . VAL B 1 684 ? 16.829 -58.075 0.56 1 87.14 684 VAL B N 1
ATOM 11423 C CA . VAL B 1 684 ? 17.161 -58.09 1.981 1 87.14 684 VAL B CA 1
ATOM 11424 C C . VAL B 1 684 ? 18.424 -58.917 2.208 1 87.14 684 VAL B C 1
ATOM 11426 O O . VAL B 1 684 ? 18.568 -60.008 1.651 1 87.14 684 VAL B O 1
ATOM 11429 N N . ASN B 1 685 ? 19.347 -58.26 2.819 1 77.42 685 ASN B N 1
ATOM 11430 C CA . ASN B 1 685 ? 20.559 -58.97 3.214 1 77.42 685 ASN B CA 1
ATOM 11431 C C . ASN B 1 685 ? 20.297 -59.922 4.377 1 77.42 685 ASN B C 1
ATOM 11433 O O . ASN B 1 685 ? 19.947 -59.486 5.475 1 77.42 685 ASN B O 1
ATOM 11437 N N . PRO B 1 686 ? 20.369 -61.223 4.212 1 68.64 686 PRO B N 1
ATOM 11438 C CA . PRO B 1 686 ? 20.104 -62.163 5.304 1 68.64 686 PRO B CA 1
ATOM 11439 C C . PRO B 1 686 ? 21.033 -61.957 6.498 1 68.64 686 PRO B C 1
ATOM 11441 O O . PRO B 1 686 ? 20.677 -62.3 7.628 1 68.64 686 PRO B O 1
ATOM 11444 N N . ASN B 1 687 ? 22.337 -61.493 6.296 1 66.12 687 ASN B N 1
ATOM 11445 C CA . ASN B 1 687 ? 23.28 -61.214 7.374 1 66.12 687 ASN B CA 1
ATOM 11446 C C . ASN B 1 687 ? 23.337 -59.724 7.697 1 66.12 687 ASN B C 1
ATOM 11448 O O . ASN B 1 687 ? 24.314 -59.05 7.365 1 66.12 687 ASN B O 1
ATOM 11452 N N . SER B 1 688 ? 22.282 -59.048 8.087 1 59.95 688 SER B N 1
ATOM 11453 C CA . SER B 1 688 ? 22.002 -57.626 8.255 1 59.95 688 SER B CA 1
ATOM 11454 C C . SER B 1 688 ? 23.07 -56.949 9.108 1 59.95 688 SER B C 1
ATOM 11456 O O . SER B 1 688 ? 23.18 -55.721 9.115 1 59.95 688 SER B O 1
ATOM 11458 N N . ASN B 1 689 ? 23.72 -57.696 10.074 1 55.16 689 ASN B N 1
ATOM 11459 C CA . ASN B 1 689 ? 24.707 -57.107 10.972 1 55.16 689 ASN B CA 1
ATOM 11460 C C . ASN B 1 689 ? 25.914 -56.573 10.205 1 55.16 689 ASN B C 1
ATOM 11462 O O . ASN B 1 689 ? 26.745 -55.858 10.768 1 55.16 689 ASN B O 1
ATOM 11466 N N . MET B 1 690 ? 26.136 -56.99 8.971 1 58.19 690 MET B N 1
ATOM 11467 C CA . MET B 1 690 ? 27.299 -56.553 8.204 1 58.19 690 MET B CA 1
ATOM 11468 C C . MET B 1 690 ? 26.875 -55.939 6.874 1 58.19 690 MET B C 1
ATOM 11470 O O . MET B 1 690 ? 26.228 -56.598 6.059 1 58.19 690 MET B O 1
ATOM 11474 N N . GLY B 1 691 ? 26.86 -54.47 6.651 1 64.47 691 GLY B N 1
ATOM 11475 C CA . GLY B 1 691 ? 26.69 -53.742 5.404 1 64.47 691 GLY B CA 1
ATOM 11476 C C . GLY B 1 691 ? 25.326 -53.091 5.275 1 64.47 691 GLY B C 1
ATOM 11477 O O . GLY B 1 691 ? 24.72 -52.705 6.276 1 64.47 691 GLY B O 1
ATOM 11478 N N . LEU B 1 692 ? 24.799 -53.041 3.995 1 76.06 692 LEU B N 1
ATOM 11479 C CA . LEU B 1 692 ? 23.524 -52.389 3.718 1 76.06 692 LEU B CA 1
ATOM 11480 C C . LEU B 1 692 ? 22.358 -53.32 4.035 1 76.06 692 LEU B C 1
ATOM 11482 O O . LEU B 1 692 ? 22.401 -54.509 3.711 1 76.06 692 LEU B O 1
ATOM 11486 N N . ALA B 1 693 ? 21.367 -52.921 4.714 1 80.23 693 ALA B N 1
ATOM 11487 C CA . ALA B 1 693 ? 20.22 -53.721 5.136 1 80.23 693 ALA B CA 1
ATOM 11488 C C . ALA B 1 693 ? 19.423 -54.214 3.932 1 80.23 693 ALA B C 1
ATOM 11490 O O . ALA B 1 693 ? 18.903 -55.333 3.941 1 80.23 693 ALA B O 1
ATOM 11491 N N . VAL B 1 694 ? 19.388 -53.402 2.88 1 88.52 694 VAL B N 1
ATOM 11492 C CA . VAL B 1 694 ? 18.639 -53.742 1.675 1 88.52 694 VAL B CA 1
ATOM 11493 C C . VAL B 1 694 ? 19.389 -53.242 0.442 1 88.52 694 VAL B C 1
ATOM 11495 O O . VAL B 1 694 ? 19.945 -52.141 0.45 1 88.52 694 VAL B O 1
ATOM 11498 N N . ILE B 1 695 ? 19.543 -54.1 -0.534 1 88.63 695 ILE B N 1
ATOM 11499 C CA . ILE B 1 695 ? 20.155 -53.726 -1.804 1 88.63 695 ILE B CA 1
ATOM 11500 C C . ILE B 1 695 ? 19.139 -53.886 -2.933 1 88.63 695 ILE B C 1
ATOM 11502 O O . ILE B 1 695 ? 18.366 -54.847 -2.949 1 88.63 695 ILE B O 1
ATOM 11506 N N . ASN B 1 696 ? 19.063 -52.967 -3.848 1 92.66 696 ASN B N 1
ATOM 11507 C CA . ASN B 1 696 ? 18.211 -53.068 -5.028 1 92.66 696 ASN B CA 1
ATOM 11508 C C . ASN B 1 696 ? 18.841 -53.953 -6.1 1 92.66 696 ASN B C 1
ATOM 11510 O O . ASN B 1 696 ? 19.725 -53.512 -6.835 1 92.66 696 ASN B O 1
ATOM 11514 N N . LEU B 1 697 ? 18.386 -55.146 -6.265 1 90.73 697 LEU B N 1
ATOM 11515 C CA . LEU B 1 697 ? 18.977 -56.119 -7.178 1 90.73 697 LEU B CA 1
ATOM 11516 C C . LEU B 1 697 ? 18.44 -55.932 -8.593 1 90.73 697 LEU B C 1
ATOM 11518 O O . LEU B 1 697 ? 18.924 -56.564 -9.534 1 90.73 697 LEU B O 1
ATOM 11522 N N . GLY B 1 698 ? 17.407 -55.033 -8.719 1 92.14 698 GLY B N 1
ATOM 11523 C CA . GLY B 1 698 ? 16.876 -54.766 -10.046 1 92.14 698 GLY B CA 1
ATOM 11524 C C . GLY B 1 698 ? 15.673 -55.624 -10.391 1 92.14 698 GLY B C 1
ATOM 11525 O O . GLY B 1 698 ? 15.465 -56.68 -9.79 1 92.14 698 GLY B O 1
ATOM 11526 N N . ILE B 1 699 ? 14.955 -55.279 -11.368 1 93.36 699 ILE B N 1
ATOM 11527 C CA . ILE B 1 699 ? 13.688 -55.881 -11.768 1 93.36 699 ILE B CA 1
ATOM 11528 C C . ILE B 1 699 ? 13.935 -57.28 -12.328 1 93.36 699 ILE B C 1
ATOM 11530 O O . ILE B 1 699 ? 13.105 -58.178 -12.163 1 93.36 699 ILE B O 1
ATOM 11534 N N . CYS B 1 700 ? 15.092 -57.422 -12.945 1 90.04 700 CYS B N 1
ATOM 11535 C CA . CYS B 1 700 ? 15.414 -58.691 -13.588 1 90.04 700 CYS B CA 1
ATOM 11536 C C . CYS B 1 700 ? 15.448 -59.825 -12.57 1 90.04 700 CYS B C 1
ATOM 11538 O O . CYS B 1 700 ? 15.295 -60.993 -12.93 1 90.04 700 CYS B O 1
ATOM 11540 N N . ASN B 1 701 ? 15.677 -59.485 -11.345 1 91.39 701 ASN B N 1
ATOM 11541 C CA . ASN B 1 701 ? 15.817 -60.496 -10.302 1 91.39 701 ASN B CA 1
ATOM 11542 C C . ASN B 1 701 ? 14.486 -60.772 -9.608 1 91.39 701 ASN B C 1
ATOM 11544 O O . ASN B 1 701 ? 14.42 -61.587 -8.686 1 91.39 701 ASN B O 1
ATOM 11548 N N . LEU B 1 702 ? 13.4 -60.197 -10.06 1 94.23 702 LEU B N 1
ATOM 11549 C CA . LEU B 1 702 ? 12.076 -60.439 -9.496 1 94.23 702 LEU B CA 1
ATOM 11550 C C . LEU B 1 702 ? 11.46 -61.706 -10.08 1 94.23 702 LEU B C 1
ATOM 11552 O O . LEU B 1 702 ? 11.8 -62.11 -11.195 1 94.23 702 LEU B O 1
ATOM 11556 N N . PRO B 1 703 ? 10.558 -62.307 -9.354 1 93.14 703 PRO B N 1
ATOM 11557 C CA . PRO B 1 703 ? 9.893 -63.502 -9.88 1 93.14 703 PRO B CA 1
ATOM 11558 C C . PRO B 1 703 ? 9.119 -63.228 -11.167 1 93.14 703 PRO B C 1
ATOM 11560 O O . PRO B 1 703 ? 8.481 -62.181 -11.297 1 93.14 703 PRO B O 1
ATOM 11563 N N . PRO B 1 704 ? 9.17 -64.17 -12.109 1 93.2 704 PRO B N 1
ATOM 11564 C CA . PRO B 1 704 ? 8.509 -63.974 -13.401 1 93.2 704 PRO B CA 1
ATOM 11565 C C . PRO B 1 704 ? 7.008 -63.728 -13.265 1 93.2 704 PRO B C 1
ATOM 11567 O O . PRO B 1 704 ? 6.435 -62.946 -14.028 1 93.2 704 PRO B O 1
ATOM 11570 N N . THR B 1 705 ? 6.394 -64.391 -12.274 1 94.15 705 THR B N 1
ATOM 11571 C CA . THR B 1 705 ? 4.961 -64.211 -12.067 1 94.15 705 THR B CA 1
ATOM 11572 C C . THR B 1 705 ? 4.651 -62.778 -11.647 1 94.15 705 THR B C 1
ATOM 11574 O O . THR B 1 705 ? 3.663 -62.193 -12.097 1 94.15 705 THR B O 1
ATOM 11577 N N . PHE B 1 706 ? 5.475 -62.297 -10.862 1 95.23 706 PHE B N 1
ATOM 11578 C CA . PHE B 1 706 ? 5.308 -60.922 -10.406 1 95.23 706 PHE B CA 1
ATOM 11579 C C . PHE B 1 706 ? 5.515 -59.942 -11.555 1 95.23 706 PHE B C 1
ATOM 11581 O O . PHE B 1 706 ? 4.748 -58.989 -11.711 1 95.23 706 PHE B O 1
ATOM 11588 N N . ARG B 1 707 ? 6.594 -60.149 -12.306 1 95.65 707 ARG B N 1
ATOM 11589 C CA . ARG B 1 707 ? 6.898 -59.272 -13.431 1 95.65 707 ARG B CA 1
ATOM 11590 C C . ARG B 1 707 ? 5.748 -59.249 -14.434 1 95.65 707 ARG B C 1
ATOM 11592 O O . ARG B 1 707 ? 5.378 -58.187 -14.938 1 95.65 707 ARG B O 1
ATOM 11599 N N . THR B 1 708 ? 5.159 -60.46 -14.65 1 94.91 708 THR B N 1
ATOM 11600 C CA . THR B 1 708 ? 4.03 -60.544 -15.57 1 94.91 708 THR B CA 1
ATOM 11601 C C . THR B 1 708 ? 2.829 -59.776 -15.025 1 94.91 708 THR B C 1
ATOM 11603 O O . THR B 1 708 ? 2.126 -59.098 -15.777 1 94.91 708 THR B O 1
ATOM 11606 N N . ASP B 1 709 ? 2.579 -59.91 -13.756 1 95.86 709 ASP B N 1
ATOM 11607 C CA . ASP B 1 709 ? 1.47 -59.21 -13.115 1 95.86 709 ASP B CA 1
ATOM 11608 C C . ASP B 1 709 ? 1.635 -57.696 -13.233 1 95.86 709 ASP B C 1
ATOM 11610 O O . ASP B 1 709 ? 0.682 -56.986 -13.56 1 95.86 709 ASP B O 1
ATOM 11614 N N . VAL B 1 710 ? 2.804 -57.205 -12.909 1 96.31 710 VAL B N 1
ATOM 11615 C CA . VAL B 1 710 ? 3.078 -55.774 -12.977 1 96.31 710 VAL B CA 1
ATOM 11616 C C . VAL B 1 710 ? 2.981 -55.297 -14.424 1 96.31 710 VAL B C 1
ATOM 11618 O O . VAL B 1 710 ? 2.474 -54.205 -14.692 1 96.31 710 VAL B O 1
ATOM 11621 N N . ALA B 1 711 ? 3.491 -56.067 -15.371 1 95.76 711 ALA B N 1
ATOM 11622 C CA . ALA B 1 711 ? 3.402 -55.729 -16.789 1 95.76 711 ALA B CA 1
ATOM 11623 C C . ALA B 1 711 ? 1.949 -55.544 -17.219 1 95.76 711 ALA B C 1
ATOM 11625 O O . ALA B 1 711 ? 1.629 -54.612 -17.959 1 95.76 711 ALA B O 1
ATOM 11626 N N . ASN B 1 712 ? 1.113 -56.456 -16.745 1 95.64 712 ASN B N 1
ATOM 11627 C CA . ASN B 1 712 ? -0.308 -56.351 -17.062 1 95.64 712 ASN B CA 1
ATOM 11628 C C . ASN B 1 712 ? -0.919 -55.079 -16.482 1 95.64 712 ASN B C 1
ATOM 11630 O O . ASN B 1 712 ? -1.722 -54.415 -17.14 1 95.64 712 ASN B O 1
ATOM 11634 N N . LYS B 1 713 ? -0.556 -54.783 -15.317 1 95.91 713 LYS B N 1
ATOM 11635 C CA . LYS B 1 713 ? -1.045 -53.56 -14.688 1 95.91 713 LYS B CA 1
ATOM 11636 C C . LYS B 1 713 ? -0.55 -52.323 -15.432 1 95.91 713 LYS B C 1
ATOM 11638 O O . LYS B 1 713 ? -1.303 -51.367 -15.628 1 95.91 713 LYS B O 1
ATOM 11643 N N . MET B 1 714 ? 0.705 -52.355 -15.808 1 95.4 714 MET B N 1
ATOM 11644 C CA . MET B 1 714 ? 1.295 -51.227 -16.524 1 95.4 714 MET B CA 1
ATOM 11645 C C . MET B 1 714 ? 0.589 -51 -17.857 1 95.4 714 MET B C 1
ATOM 11647 O O . MET B 1 714 ? 0.389 -49.857 -18.272 1 95.4 714 MET B O 1
ATOM 11651 N N . LEU B 1 715 ? 0.221 -52.088 -18.517 1 95.69 715 LEU B N 1
ATOM 11652 C CA . LEU B 1 715 ? -0.517 -51.972 -19.77 1 95.69 715 LEU B CA 1
ATOM 11653 C C . LEU B 1 715 ? -1.844 -51.252 -19.554 1 95.69 715 LEU B C 1
ATOM 11655 O O . LEU B 1 715 ? -2.224 -50.39 -20.349 1 95.69 715 LEU B O 1
ATOM 11659 N N . ALA B 1 716 ? -2.474 -51.622 -18.5 1 96.35 716 ALA B N 1
ATOM 11660 C CA . ALA B 1 716 ? -3.742 -50.982 -18.159 1 96.35 716 ALA B CA 1
ATOM 11661 C C . ALA B 1 716 ? -3.539 -49.508 -17.819 1 96.35 716 ALA B C 1
ATOM 11663 O O . ALA B 1 716 ? -4.337 -48.657 -18.218 1 96.35 716 ALA B O 1
ATOM 11664 N N . HIS B 1 717 ? -2.519 -49.233 -17.081 1 96.18 717 HIS B N 1
ATOM 11665 C CA . HIS B 1 717 ? -2.222 -47.859 -16.694 1 96.18 717 HIS B CA 1
ATOM 11666 C C . HIS B 1 717 ? -1.915 -46.997 -17.915 1 96.18 717 HIS B C 1
ATOM 11668 O O . HIS B 1 717 ? -2.312 -45.831 -17.972 1 96.18 717 HIS B O 1
ATOM 11674 N N . ILE B 1 718 ? -1.154 -47.496 -18.816 1 96.4 718 ILE B N 1
ATOM 11675 C CA . ILE B 1 718 ? -0.764 -46.767 -20.018 1 96.4 718 ILE B CA 1
ATOM 11676 C C . ILE B 1 718 ? -2.009 -46.364 -20.805 1 96.4 718 ILE B C 1
ATOM 11678 O O . ILE B 1 718 ? -2.119 -45.225 -21.263 1 96.4 718 ILE B O 1
ATOM 11682 N N . GLU B 1 719 ? -2.957 -47.266 -20.908 1 96.07 719 GLU B N 1
ATOM 11683 C CA . GLU B 1 719 ? -4.199 -46.974 -21.616 1 96.07 719 GLU B CA 1
ATOM 11684 C C . GLU B 1 719 ? -5.02 -45.919 -20.879 1 96.07 719 GLU B C 1
ATOM 11686 O O . GLU B 1 719 ? -5.564 -45.003 -21.499 1 96.07 719 GLU B O 1
ATOM 11691 N N . GLN B 1 720 ? -5.125 -46.106 -19.651 1 96.22 720 GLN B N 1
ATOM 11692 C CA . GLN B 1 720 ? -5.865 -45.14 -18.846 1 96.22 720 GLN B CA 1
ATOM 11693 C C . GLN B 1 720 ? -5.199 -43.767 -18.885 1 96.22 720 GLN B C 1
ATOM 11695 O O . GLN B 1 720 ? -5.881 -42.742 -18.935 1 96.22 720 GLN B O 1
ATOM 11700 N N . TYR B 1 721 ? -3.905 -43.788 -18.798 1 96.65 721 TYR B N 1
ATOM 11701 C CA . TYR B 1 721 ? -3.142 -42.545 -18.82 1 96.65 721 TYR B CA 1
ATOM 11702 C C . TYR B 1 721 ? -3.371 -41.788 -20.123 1 96.65 721 TYR B C 1
ATOM 11704 O O . TYR B 1 721 ? -3.594 -40.575 -20.113 1 96.65 721 TYR B O 1
ATOM 11712 N N . LYS B 1 722 ? -3.327 -42.447 -21.205 1 96.05 722 LYS B N 1
ATOM 11713 C CA . LYS B 1 722 ? -3.568 -41.854 -22.518 1 96.05 722 LYS B CA 1
ATOM 11714 C C . LYS B 1 722 ? -4.952 -41.215 -22.587 1 96.05 722 LYS B C 1
ATOM 11716 O O . LYS B 1 722 ? -5.094 -40.076 -23.036 1 96.05 722 LYS B O 1
ATOM 11721 N N . GLY B 1 723 ? -5.931 -41.904 -22.167 1 95.34 723 GLY B N 1
ATOM 11722 C CA . GLY B 1 723 ? -7.295 -41.398 -22.165 1 95.34 723 GLY B CA 1
ATOM 11723 C C . GLY B 1 723 ? -7.477 -40.18 -21.279 1 95.34 723 GLY B C 1
ATOM 11724 O O . GLY B 1 723 ? -8.137 -39.215 -21.67 1 95.34 723 GLY B O 1
ATOM 11725 N N . SER B 1 724 ? -6.96 -40.275 -20.131 1 95.75 724 SER B N 1
ATOM 11726 C CA . SER B 1 724 ? -7.085 -39.175 -19.18 1 95.75 724 SER B CA 1
ATOM 11727 C C . SER B 1 724 ? -6.367 -37.927 -19.681 1 95.75 724 SER B C 1
ATOM 11729 O O . SER B 1 724 ? -6.858 -36.81 -19.507 1 95.75 724 SER B O 1
ATOM 11731 N N . TRP B 1 725 ? -5.182 -38.1 -20.255 1 95.47 725 TRP B N 1
ATOM 11732 C CA . TRP B 1 725 ? -4.388 -36.988 -20.767 1 95.47 725 TRP B CA 1
ATOM 11733 C C . TRP B 1 725 ? -5.16 -36.211 -21.828 1 95.47 725 TRP B C 1
ATOM 11735 O O . TRP B 1 725 ? -5.242 -34.982 -21.768 1 95.47 725 TRP B O 1
ATOM 11745 N N . LEU B 1 726 ? -5.748 -36.837 -22.742 1 95.89 726 LEU B N 1
ATOM 11746 C CA . LEU B 1 726 ? -6.323 -36.229 -23.937 1 95.89 726 LEU B CA 1
ATOM 11747 C C . LEU B 1 726 ? -7.62 -35.499 -23.605 1 95.89 726 LEU B C 1
ATOM 11749 O O . LEU B 1 726 ? -8.117 -34.71 -24.412 1 95.89 726 LEU B O 1
ATOM 11753 N N . GLN B 1 727 ? -8.084 -35.66 -22.441 1 95.48 727 GLN B N 1
ATOM 11754 C CA . GLN B 1 727 ? -9.325 -34.997 -22.053 1 95.48 727 GLN B CA 1
ATOM 11755 C C . GLN B 1 727 ? -9.098 -33.511 -21.795 1 95.48 727 GLN B C 1
ATOM 11757 O O . GLN B 1 727 ? -9.958 -32.683 -22.103 1 95.48 727 GLN B O 1
ATOM 11762 N N . ARG B 1 728 ? -7.905 -33.19 -21.279 1 95.54 728 ARG B N 1
ATOM 11763 C CA . ARG B 1 728 ? -7.737 -31.798 -20.872 1 95.54 728 ARG B CA 1
ATOM 11764 C C . ARG B 1 728 ? -6.381 -31.258 -21.316 1 95.54 728 ARG B C 1
ATOM 11766 O O . ARG B 1 728 ? -6.039 -30.11 -21.024 1 95.54 728 ARG B O 1
ATOM 11773 N N . HIS B 1 729 ? -5.625 -32.059 -22.013 1 95.84 729 HIS B N 1
ATOM 11774 C CA . HIS B 1 729 ? -4.311 -31.61 -22.457 1 95.84 729 HIS B CA 1
ATOM 11775 C C . HIS B 1 729 ? -4.1 -31.902 -23.939 1 95.84 729 HIS B C 1
ATOM 11777 O O . HIS B 1 729 ? -4.734 -32.802 -24.495 1 95.84 729 HIS B O 1
ATOM 11783 N N . LEU B 1 730 ? -3.27 -31.109 -24.517 1 95.01 730 LEU B N 1
ATOM 11784 C CA . LEU B 1 730 ? -2.913 -31.313 -25.916 1 95.01 730 LEU B CA 1
ATOM 11785 C C . LEU B 1 730 ? -2.063 -32.569 -26.083 1 95.01 730 LEU B C 1
ATOM 11787 O O . LEU B 1 730 ? -1.387 -32.995 -25.144 1 95.01 730 LEU B O 1
ATOM 11791 N N . PRO B 1 731 ? -2.122 -33.121 -27.18 1 92.95 731 PRO B N 1
ATOM 11792 C CA . PRO B 1 731 ? -1.421 -34.391 -27.38 1 92.95 731 PRO B CA 1
ATOM 11793 C C . PRO B 1 731 ? 0.098 -34.239 -27.342 1 92.95 731 PRO B C 1
ATOM 11795 O O . PRO B 1 731 ? 0.815 -35.219 -27.121 1 92.95 731 PRO B O 1
ATOM 11798 N N . GLN B 1 732 ? 0.42 -32.961 -27.536 1 83.78 732 GLN B N 1
ATOM 11799 C CA . GLN B 1 732 ? 1.862 -32.742 -27.498 1 83.78 732 GLN B CA 1
ATOM 11800 C C . GLN B 1 732 ? 2.444 -33.146 -26.147 1 83.78 732 GLN B C 1
ATOM 11802 O O . GLN B 1 732 ? 1.803 -32.966 -25.109 1 83.78 732 GLN B O 1
ATOM 11807 N N . GLY B 1 733 ? 3.402 -33.894 -25.903 1 87.34 733 GLY B N 1
ATOM 11808 C CA . GLY B 1 733 ? 4.077 -34.308 -24.683 1 87.34 733 GLY B CA 1
ATOM 11809 C C . GLY B 1 733 ? 3.682 -35.7 -24.226 1 87.34 733 GLY B C 1
ATOM 11810 O O . GLY B 1 733 ? 4.39 -36.322 -23.432 1 87.34 733 GLY B O 1
ATOM 11811 N N . LEU B 1 734 ? 2.395 -36.069 -24.631 1 93.25 734 LEU B N 1
ATOM 11812 C CA . LEU B 1 734 ? 1.89 -37.38 -24.235 1 93.25 734 LEU B CA 1
ATOM 11813 C C . LEU B 1 734 ? 2.87 -38.481 -24.628 1 93.25 734 LEU B C 1
ATOM 11815 O O . LEU B 1 734 ? 3.052 -39.449 -23.887 1 93.25 734 LEU B O 1
ATOM 11819 N N . GLN B 1 735 ? 3.476 -38.3 -25.729 1 91.6 735 GLN B N 1
ATOM 11820 C CA . GLN B 1 735 ? 4.379 -39.321 -26.251 1 91.6 735 GLN B CA 1
ATOM 11821 C C . GLN B 1 735 ? 5.542 -39.567 -25.294 1 91.6 735 GLN B C 1
ATOM 11823 O O . GLN B 1 735 ? 5.943 -40.712 -25.078 1 91.6 735 GLN B O 1
ATOM 11828 N N . SER B 1 736 ? 6.095 -38.508 -24.792 1 90.31 736 SER B N 1
ATOM 11829 C CA . SER B 1 736 ? 7.205 -38.647 -23.855 1 90.31 736 SER B CA 1
ATOM 11830 C C . SER B 1 736 ? 6.786 -39.425 -22.612 1 90.31 736 SER B C 1
ATOM 11832 O O . SER B 1 736 ? 7.564 -40.22 -22.079 1 90.31 736 SER B O 1
ATOM 11834 N N . SER B 1 737 ? 5.612 -39.205 -22.13 1 92.77 737 SER B N 1
ATOM 11835 C CA . SER B 1 737 ? 5.093 -39.916 -20.966 1 92.77 737 SER B CA 1
ATOM 11836 C C . SER B 1 737 ? 4.867 -41.392 -21.275 1 92.77 737 SER B C 1
ATOM 11838 O O . SER B 1 737 ? 5.219 -42.26 -20.474 1 92.77 737 SER B O 1
ATOM 11840 N N . LEU B 1 738 ? 4.322 -41.63 -22.422 1 94 738 LEU B N 1
ATOM 11841 C CA . LEU B 1 738 ? 4.034 -43.008 -22.803 1 94 738 LEU B CA 1
ATOM 11842 C C . LEU B 1 738 ? 5.323 -43.788 -23.039 1 94 738 LEU B C 1
ATOM 11844 O O . LEU B 1 738 ? 5.391 -44.985 -22.75 1 94 738 LEU B O 1
ATOM 11848 N N . LEU B 1 739 ? 6.323 -43.124 -23.57 1 93.48 739 LEU B N 1
ATOM 11849 C CA . LEU B 1 739 ? 7.607 -43.773 -23.814 1 93.48 739 LEU B CA 1
ATOM 11850 C C . LEU B 1 739 ? 8.226 -44.261 -22.509 1 93.48 739 LEU B C 1
ATOM 11852 O O . LEU B 1 739 ? 8.755 -45.373 -22.445 1 93.48 739 LEU B O 1
ATOM 11856 N N . VAL B 1 740 ? 8.16 -43.45 -21.508 1 93.22 740 VAL B N 1
ATOM 11857 C CA . VAL B 1 740 ? 8.768 -43.829 -20.237 1 93.22 740 VAL B CA 1
ATOM 11858 C C . VAL B 1 740 ? 7.966 -44.96 -19.597 1 93.22 740 VAL B C 1
ATOM 11860 O O . VAL B 1 740 ? 8.539 -45.881 -19.01 1 93.22 740 VAL B O 1
ATOM 11863 N N . LEU B 1 741 ? 6.671 -44.929 -19.681 1 92.65 741 LEU B N 1
ATOM 11864 C CA . LEU B 1 741 ? 5.825 -45.974 -19.115 1 92.65 741 LEU B CA 1
ATOM 11865 C C . LEU B 1 741 ? 5.988 -47.282 -19.883 1 92.65 741 LEU B C 1
ATOM 11867 O O . LEU B 1 741 ? 6.011 -48.359 -19.284 1 92.65 741 LEU B O 1
ATOM 11871 N N . THR B 1 742 ? 6.138 -47.164 -21.14 1 93.81 742 THR B N 1
ATOM 11872 C CA . THR B 1 742 ? 6.344 -48.352 -21.962 1 93.81 742 THR B CA 1
ATOM 11873 C C . THR B 1 742 ? 7.718 -48.961 -21.697 1 93.81 742 THR B C 1
ATOM 11875 O O . THR B 1 742 ? 7.87 -50.184 -21.691 1 93.81 742 THR B O 1
ATOM 11878 N N . SER B 1 743 ? 8.654 -48.095 -21.627 1 92.97 743 SER B N 1
ATOM 11879 C CA . SER B 1 743 ? 9.978 -48.585 -21.257 1 92.97 743 SER B CA 1
ATOM 11880 C C . SER B 1 743 ? 9.94 -49.335 -19.93 1 92.97 743 SER B C 1
ATOM 11882 O O . SER B 1 743 ? 10.612 -50.356 -19.768 1 92.97 743 SER B O 1
ATOM 11884 N N . ALA B 1 744 ? 9.232 -48.807 -18.992 1 90.68 744 ALA B N 1
ATOM 11885 C CA . ALA B 1 744 ? 9.051 -49.477 -17.707 1 90.68 744 ALA B CA 1
ATOM 11886 C C . ALA B 1 744 ? 8.343 -50.818 -17.882 1 90.68 744 ALA B C 1
ATOM 11888 O O . ALA B 1 744 ? 8.711 -51.809 -17.247 1 90.68 744 ALA B O 1
ATOM 11889 N N . LEU B 1 745 ? 7.324 -50.82 -18.753 1 92.4 745 LEU B N 1
ATOM 11890 C CA . LEU B 1 745 ? 6.601 -52.051 -19.055 1 92.4 745 LEU B CA 1
ATOM 11891 C C . LEU B 1 745 ? 7.547 -53.116 -19.599 1 92.4 745 LEU B C 1
ATOM 11893 O O . LEU B 1 745 ? 7.511 -54.268 -19.159 1 92.4 745 LEU B O 1
ATOM 11897 N N . HIS B 1 746 ? 8.421 -52.747 -20.454 1 92.71 746 HIS B N 1
ATOM 11898 C CA . HIS B 1 746 ? 9.33 -53.684 -21.103 1 92.71 746 HIS B CA 1
ATOM 11899 C C . HIS B 1 746 ? 10.301 -54.295 -20.098 1 92.71 746 HIS B C 1
ATOM 11901 O O . HIS B 1 746 ? 10.757 -55.427 -20.277 1 92.71 746 HIS B O 1
ATOM 11907 N N . ARG B 1 747 ? 10.595 -53.558 -19.116 1 91.8 747 ARG B N 1
ATOM 11908 C CA . ARG B 1 747 ? 11.497 -54.07 -18.09 1 91.8 747 ARG B CA 1
ATOM 11909 C C . ARG B 1 747 ? 10.841 -55.193 -17.295 1 91.8 747 ARG B C 1
ATOM 11911 O O . ARG B 1 747 ? 11.529 -56.051 -16.738 1 91.8 747 ARG B O 1
ATOM 11918 N N . PHE B 1 748 ? 9.534 -55.261 -17.26 1 92.88 748 PHE B N 1
ATOM 11919 C CA . PHE B 1 748 ? 8.815 -56.239 -16.452 1 92.88 748 PHE B CA 1
ATOM 11920 C C . PHE B 1 748 ? 8.378 -57.427 -17.301 1 92.88 748 PHE B C 1
ATOM 11922 O O . PHE B 1 748 ? 7.865 -58.417 -16.776 1 92.88 748 PHE B O 1
ATOM 11929 N N . VAL B 1 749 ? 8.575 -57.304 -18.627 1 89.75 749 VAL B N 1
ATOM 11930 C CA . VAL B 1 749 ? 8.233 -58.428 -19.493 1 89.75 749 VAL B CA 1
ATOM 11931 C C . VAL B 1 749 ? 9.357 -59.461 -19.468 1 89.75 749 VAL B C 1
ATOM 11933 O O . VAL B 1 749 ? 10.512 -59.137 -19.755 1 89.75 749 VAL B O 1
ATOM 11936 N N . PRO B 1 750 ? 9.032 -60.67 -19.053 1 77.7 750 PRO B N 1
ATOM 11937 C CA . PRO B 1 750 ? 10.064 -61.708 -19.002 1 77.7 750 PRO B CA 1
ATOM 11938 C C . PRO B 1 750 ? 10.62 -62.056 -20.381 1 77.7 750 PRO B C 1
ATOM 11940 O O . PRO B 1 750 ? 9.901 -61.971 -21.38 1 77.7 750 PRO B O 1
ATOM 11943 N N . GLU B 1 751 ? 11.972 -62.037 -20.626 1 66.43 751 GLU B N 1
ATOM 11944 C CA . GLU B 1 751 ? 12.569 -62.503 -21.874 1 66.43 751 GLU B CA 1
ATOM 11945 C C . GLU B 1 751 ? 12.139 -63.932 -22.192 1 66.43 751 GLU B C 1
ATOM 11947 O O . GLU B 1 751 ? 12.157 -64.8 -21.317 1 66.43 751 GLU B O 1
ATOM 11952 N N . THR B 1 752 ? 11.103 -64.217 -23.062 1 46.78 752 THR B N 1
ATOM 11953 C CA . THR B 1 752 ? 10.935 -65.588 -23.533 1 46.78 752 THR B CA 1
ATOM 11954 C C . THR B 1 752 ? 12.247 -66.134 -24.088 1 46.78 752 THR B C 1
ATOM 11956 O O . THR B 1 752 ? 12.983 -65.42 -24.771 1 46.78 752 THR B O 1
#

Foldseek 3Di:
DVPVVVPPVVVVVVVPVPVPPPQPPVNVPVPDVVVVVVVVVVVPPPPPDPDDDDDDDDDDPPPPPPDPPPFPPDVPPLPPPPPPDDDDDDDPDDDPPPDPPDDPVPPPPDLLLLQFLRFPDKDFCLVPAFWAWADLEEEEEEEDDDDDPVLLVLLVVLCQVLQVVLRHGYDYDYYHYNVDDDDAFRYEYEYAALVVDPDQLKWKWWGHHGYIYIYGPYSNNSNLSVLRVSSQSLSQPLVDPDPIRTGGTMIGIGFFPFDAQEAEEEQEFLFWFWDLVVVLVVLVLLLSLVHQEYEYAYADELDPDDGGPDDLVSLLVVQVSQVSSNYHYEYEYHHGPPDALVSLVVCLVVLQVVVVSRVPAQEYHYDDHRLLRQAELVLQACPPPVPDPDPDDPVVVCVVVRRCVVVCVSNVDDPNHAYEGACSSNQVDDAGQGDDQRYEYEYEDEFLPDARCSRCVRQLVNVHAYEYEYELQQALELQGALNSLLSRLLNRLVNCVVSVHNFYYYYYDCYQQNNGDPLLSVSNSSSSSNCSGPVSRDFFLCLVPDLQPPCPPDDGSSLVSCCSSPFVWSVSQLSVLSSNLNLLQLQQQQQLVVHDSNDRVCPPPSNGTQLSCLQQPVQPRRCLRPALVSLVSSLVVLVVSLVSLVVTDTPDPCNVLSSLSSNLSSLSSNLSSVSSNQQQVQFADPPCVDDGRGDRPALLSGDLVVLVVSLVSLVVSLVSLQVSSVVTGDCRNNVSNSVSSVVSSVRSHDDD/DVVPVVPVVVVVVVVVVVVPPPQDPVNVQPPPVVVVVVVVVVVPPVPDDDDDDPDDDPDDPDPPPPDPPDFPPPVPPLPPVPPPDDDPDDDPVPDPPPDPPDPPVPPPPDLLLLQFLRFPDKDFCLVPAFWAWADLEEEEEEEDDDDDPVLLVLLVVLCQVLQVVLRHGYDYDYYHYNVDDDDAFRYEYEYAALVVDPDQLKWKWWGHHGYIYIYGPYSNNSNLSVLRVSSQSLSQPLVDPDPIRTGGTMIGIGFFPFDAQEAEEEQEFLFWFFDLVVVLVVLVLLLSLVHQEYEYAYADELDPDQGGPDDLVSLLVVQVSQVSSNYHYEYEYHHGPPDALVSLVVCLVVLQVVVVSRVPAQEYHYDDHRLLRQAELVLQACPPPVPDPDPDDPVVVCVVVRHCVVVCVSNVDDPNHAYEGACSSNQVDDAGQGDDQRYEYEYEDEFLPDQRCSRCVRQLVNVHAYEYEYELQQAQELQGALNSLLSRLLNRLVNCVVSVHNFYYYYYDCYQQNNGDPLLSVSNSSSSSNCSGPVSRDFFLCLVPDLPPPCPDDDGSSLVSCCSSPFVWSVSQLSVLSSNLNLLQLQQQQQLVVHDSNDRVCPPPSNGTQLSCLQQPVQPRRCLRPALVSLVSSLVVLVVSLVSLVVTDTPDPCNVLSSLSSNLSSLSSNLSSVSSNQQQVQFADPPCVDDGRGDRPALLSGDLVVLVVSLVSLVVSLVSLQVSSVVTGDCRNNVSNSVSSVVSSVRSHDDD

Radius of gyration: 38.66 Å; Cα contacts (8 Å, |Δi|>4): 2650; chains: 2; bounding box: 93×136×121 Å

Solvent-accessible surface area (backbone atoms only — not comparable to full-atom values): 81071 Å² total; per-residue (Å²): 125,78,76,67,68,62,63,60,63,60,53,62,56,59,60,64,62,55,61,75,60,82,59,45,76,70,64,67,42,69,74,54,64,72,65,45,53,58,54,51,57,71,59,54,69,69,68,57,91,70,76,78,93,74,85,88,83,78,81,81,80,76,77,80,80,80,78,83,71,67,80,78,56,72,82,59,71,77,63,76,75,76,70,81,78,70,78,82,73,81,67,67,63,70,75,79,75,47,77,80,60,80,71,70,70,72,54,95,86,48,78,73,77,69,44,59,42,50,64,83,36,68,39,76,28,63,93,76,33,53,50,20,65,56,57,55,60,37,32,34,31,36,38,44,41,75,56,58,66,68,60,55,49,48,47,54,55,65,49,36,62,61,37,44,76,73,58,28,43,76,40,85,64,46,76,33,54,48,52,54,64,75,75,63,78,56,29,33,38,37,39,48,44,47,87,78,35,60,42,51,58,15,24,36,41,28,38,34,45,42,38,34,39,37,38,10,17,30,72,58,4,41,44,50,47,49,37,52,50,52,50,51,51,53,53,26,45,73,70,37,90,51,94,61,37,50,38,73,13,31,38,35,46,38,55,60,68,33,60,42,33,31,38,30,43,38,44,27,72,54,28,64,26,60,29,69,69,50,45,54,51,50,48,52,51,41,35,50,37,62,33,33,32,41,30,47,29,36,50,42,66,99,57,88,63,88,69,63,84,58,53,66,69,52,38,41,49,48,43,51,55,30,47,71,52,54,18,43,61,26,56,22,44,29,43,37,87,85,60,52,68,80,52,51,79,68,39,30,66,54,41,42,58,59,55,63,40,42,84,77,58,44,47,40,33,35,29,61,58,42,30,51,68,68,46,56,64,64,47,26,51,70,71,70,75,75,69,77,76,62,93,57,57,68,68,60,63,47,50,64,58,42,42,46,37,59,58,37,58,44,48,61,63,58,51,60,47,35,40,33,36,38,38,69,74,40,67,86,52,79,72,49,71,42,46,57,78,60,39,32,34,28,40,77,44,58,27,22,66,46,64,62,54,78,62,48,47,36,42,43,76,25,50,29,45,49,32,34,26,22,31,21,42,30,37,43,19,53,37,20,26,59,65,29,15,52,42,15,38,51,41,34,49,52,42,21,63,76,66,66,31,29,29,43,29,40,34,43,56,35,50,87,48,49,67,27,56,70,79,42,34,50,60,28,52,52,51,49,31,24,42,46,34,27,72,83,59,83,79,45,84,57,74,83,54,61,86,82,61,66,73,79,67,79,77,39,57,55,29,51,44,36,8,61,75,66,39,36,22,83,59,60,34,59,23,49,40,48,51,50,47,4,47,51,41,39,41,53,31,27,30,42,69,72,38,54,89,76,49,48,75,67,24,66,47,92,87,28,29,49,57,38,28,45,49,65,41,50,61,75,47,69,45,53,59,54,52,51,65,55,32,50,53,51,43,53,52,43,52,52,42,50,55,43,58,73,63,43,48,54,70,33,94,58,33,72,61,52,52,50,50,51,48,50,42,40,51,50,47,44,52,18,31,52,52,51,29,51,42,42,67,74,18,48,39,91,62,46,94,65,76,66,50,27,45,61,73,36,66,82,72,48,56,63,68,55,27,46,52,51,27,54,50,42,56,52,47,53,55,50,48,54,57,58,45,60,73,47,25,45,68,52,24,50,62,58,30,50,50,44,51,47,52,37,30,55,60,27,48,71,84,128,127,76,75,65,68,60,62,60,63,59,53,60,56,58,60,63,62,56,66,72,57,84,61,43,76,72,61,66,41,67,73,54,63,73,62,38,54,55,52,51,55,69,63,54,63,78,64,64,84,88,82,77,90,70,82,73,85,73,81,81,81,77,82,80,81,80,78,84,72,68,80,78,57,72,81,60,70,78,62,76,80,72,73,81,78,72,79,85,73,82,67,70,71,67,77,79,74,44,76,80,59,80,75,71,68,71,54,96,85,48,77,73,76,68,45,60,44,52,65,83,36,68,40,76,29,63,93,76,34,53,49,20,64,55,55,52,61,37,33,34,32,36,38,44,40,75,55,59,67,67,60,56,48,50,48,54,54,64,47,38,63,62,36,44,74,73,57,27,44,77,42,84,63,48,76,32,55,48,53,54,65,76,74,64,78,57,29,34,39,37,38,49,44,45,88,77,33,62,42,52,56,15,25,35,41,28,36,34,45,42,38,34,39,38,39,11,17,31,72,60,5,39,44,48,46,49,36,52,50,53,50,51,51,54,53,26,45,73,69,37,89,52,94,61,37,51,38,74,12,32,39,35,46,35,57,62,68,32,60,44,32,31,38,30,41,38,44,26,74,54,28,64,26,60,28,70,70,51,45,53,52,50,48,53,52,41,33,50,36,62,31,33,32,40,30,47,29,36,50,42,66,98,58,88,63,89,72,63,83,59,52,66,68,53,38,42,49,47,43,51,57,30,48,70,51,55,18,44,61,27,55,22,43,29,42,39,89,87,61,52,67,78,53,50,79,69,38,29,66,53,40,43,58,58,54,61,42,41,84,77,59,46,47,40,33,35,29,59,58,42,28,50,68,64,45,56,63,63,49,25,51,71,72,69,75,77,71,77,76,64,94,58,57,68,68,61,61,46,50,64,59,42,40,48,36,58,57,37,58,44,48,61,63,58,50,61,46,36,41,34,35,38,39,70,74,42,66,87,52,79,74,50,71,43,45,57,78,57,39,34,35,28,40,78,44,58,27,22,66,48,63,62,54,78,64,47,46,38,41,43,76,26,50,29,46,49,30,35,25,20,30,22,41,29,36,41,18,52,37,19,27,57,66,29,17,52,43,16,38,50,40,34,50,50,42,22,63,76,67,66,30,31,28,42,30,40,35,42,55,36,49,88,48,49,69,28,57,68,78,41,33,51,60,29,52,51,51,49,34,24,42,45,33,28,71,84,61,85,78,45,82,58,73,84,54,62,88,80,61,67,71,81,63,80,81,39,58,54,27,50,45,35,9,61,75,65,40,37,23,83,60,58,35,58,23,48,40,49,52,50,48,4,46,51,42,39,41,54,31,27,31,43,69,73,38,53,88,77,49,49,73,66,25,67,46,93,87,27,27,49,58,39,27,44,49,65,43,50,59,76,47,70,43,55,60,56,52,51,66,54,32,50,52,50,43,54,50,45,52,52,43,51,56,43,60,71,62,43,47,54,71,33,95,58,34,71,62,51,52,50,49,52,48,50,41,41,50,51,49,44,50,17,32,52,51,51,29,52,43,42,69,74,17,48,40,91,62,48,93,64,77,63,50,26,44,62,73,37,65,82,71,49,57,64,69,55,26,47,51,50,28,53,51,42,54,53,48,53,53,51,48,54,57,59,45,59,73,48,26,46,68,52,24,49,60,58,31,50,49,44,51,48,53,37,30,55,60,26,48,72,86,127

InterPro domains:
  IPR015882 Beta-hexosaminidase, bacterial type, N-terminal [PF02838] (194-248)
  IPR017853 Glycoside hydrolase superfamily [SSF51445] (258-539)
  IPR025705 Beta-hexosaminidase [PR00738] (212-232)
  IPR025705 Beta-hexosaminidase [PR00738] (252-269)
  IPR025705 Beta-hexosaminidase [PTHR22600] (113-336)
  IPR029018 Beta-hexosaminidase-like, domain 2 [G3DSA:3.30.379.10] (114-256)
  IPR029018 Beta-hexosaminidase-like, domain 2 [SSF55545] (115-257)

pLDDT: mean 80.98, std 24.71, range [16.86, 98.76]

Sequence (1504 aa):
MLLFVKNYYKLVQILLYERLKGKTPYDLSRGKQSLHCFLQRFLSNFISNESETMHSPTTTFTEGNFCQKSISSNMSQLSIESNKSLDPVYDVPLRESGKESPIKTTEKGRLYSLLWPQPKTIVELKNFSTPFIAGKELFISIIQGSESIHRILDVWEISRTHLLELGYDVKIGEVHPSSGKLLNDNRIECIVNKKLFNTSEGYQLHISQNTIKVGAGSLAGLHYAVCTFVQILRLSKNHNKSEACEIEPVFIKDEPRFMHRGILLDISPRGRIPTLEYLLHMIDLWSSFKISYLHLYSRLTPNCDWQLCYSKSEMVTLDRYCRDRHLDLVPTLDVDSNVGQHHLSQMWPIFQELLAVFPSLTYVHVGPRLANLLVQAENFDLNLSINETIETDMSEVFKSYSCLQELWHILNLNPNTTLLLCSNGLHSKAEFHNIPSNIILVEYGFQADYDFSEWTEAFRIAGGNVLPSSGTASYNSLAGCPASTYANTKNAIKTSLEQDSVGIVVAHWSGSHHLTPHPFAWIGYLIAAGLAWNPVSEIDIGIDDNYEISEISRQKCITKLLDIHVFQDSEYKIGNAILELGRLDTLVLTLSKNQGTKDLQQIPDNRGSTLYRLLTDPDNVNLEYLSADLFAKVTKQVKRISHSLYEGNLSSKFASMEIQELQLTADLMLTACKIGRTLIGVGVNPNSNMGLAVINLGICNLPPTFRTDVANKMLAHIEQYKGSWLQRHLPQGLQSSLLVLTSALHRFVPETMLLFVKNYYKLVQILLYERLKGKTPYDLSRGKQSLHCFLQRFLSNFISNESETMHSPTTTFTEGNFCQKSISSNMSQLSIESNKSLDPVYDVPLRESGKESPIKTTEKGRLYSLLWPQPKTIVELKNFSTPFIAGKELFISIIQGSESIHRILDVWEISRTHLLELGYDVKIGEVHPSSGKLLNDNRIECIVNKKLFNTSEGYQLHISQNTIKVGAGSLAGLHYAVCTFVQILRLSKNHNKSEACEIEPVFIKDEPRFMHRGILLDISPRGRIPTLEYLLHMIDLWSSFKISYLHLYSRLTPNCDWQLCYSKSEMVTLDRYCRDRHLDLVPTLDVDSNVGQHHLSQMWPIFQELLAVFPSLTYVHVGPRLANLLVQAENFDLNLSINETIETDMSEVFKSYSCLQELWHILNLNPNTTLLLCSNGLHSKAEFHNIPSNIILVEYGFQADYDFSEWTEAFRIAGGNVLPSSGTASYNSLAGCPASTYANTKNAIKTSLEQDSVGIVVAHWSGSHHLTPHPFAWIGYLIAAGLAWNPVSEIDIGIDDNYEISEISRQKCITKLLDIHVFQDSEYKIGNAILELGRLDTLVLTLSKNQGTKDLQQIPDNRGSTLYRLLTDPDNVNLEYLSADLFAKVTKQVKRISHSLYEGNLSSKFASMEIQELQLTADLMLTACKIGRTLIGVGVNPNSNMGLAVINLGICNLPPTFRTDVANKMLAHIEQYKGSWLQRHLPQGLQSSLLVLTSALHRFVPET

Organism: Apis mellifera (NCBI:txid7460)

Secondary structure (DSSP, 8-state):
--SSTHHHHHHHHHHHHHHTSS--HHHHTSS-HHHHHHHHHHHHGGG----------------------SGGGTTS----------------------S--S-----TT-GGGG-SSPPSEEEE-TTTSPPEEE-SEEEEEEEP-SS-HHHHHHHHHHHHHHHHHTT-EEEEEEEE-TT--PPPTTEEEEEE-GGG-SSTT-EEEEE-SSEEEEEESSHHHHHHHHHHHHHHHHHHHHH--SSSEEEPPEEEEE--S-SEEEEEEE--TTS-PBPHHHHHHHHHHHHHTT--EEEEEEEE-S-SS--SSS-HHHHHHHHHHHHHTT-EEEEEEEE-TT--HHHHTT-HHHHHHHHHT-TT--EEEE-HHHHHHH--GGGGT----TT------HHHHGGGGTTTHHHHHHHT--TTPEEEEE-GGGTT-S--S---TTEEEEEE--STT--THHHHHHHHHTT-EEEEEEE---SSSSS--HHHHHHHHHHHHHHHHHTT-SEEEEEE---SS--S-GGGGHHHHHHHHHHHH-TT------TT--SS-----S--HHHHHIIIIIS-BTT--HHHHHHHHHHHHHHHHHHHTT--TT--TT-S-TT--HHHHHHH-GGG---TT--HHHHHHHHHHHHHHHHHHTT--B-STTHHHHHHHHHHHHHHHHHHHHHHHHHHHHHB-SSTTSS-SB----GGGS-HHHHHHHHHHHHHHHHHHHHHHHHHB-STTHHHHHHHHHHHHHHHS---/--SSTHHHHHHHHHHHHHTTSS--HHHHTSS-HHHHHHHHHHHHGGG----------------------GGGSTTS----------------------S--S-----TT-GGGG-SSPPSEEEE-TTTSPPEEE-SEEEEEEEP-SS-HHHHHHHHHHHHHHHHHTT-EEEEEEEE-TT--PPPTTEEEEEE-GGG-SSTT-EEEEE-SSEEEEEESSHHHHHHHHHHHHHHHHHHHHH--SSSEEEPPEEEEE--S-SEEEEEEE--TTS-PBPHHHHHHHHHHHHHTT--EEEEEEEE-S-SS--SSS-HHHHHHHHHHHHHTT-EEEEEEEE-TT--HHHHTT-HHHHHHHHHT-TT--EEEE-HHHHHHH--GGGGT----TT------HHHHGGGGTTTHHHHHHHT--TTPEEEEE-GGGTT-S--S---TTEEEEEE--STT--THHHHHHHHHTT-EEEEEEE---SSSSS--HHHHHHHHHHHHHHHHHTT-SEEEEEE---SS--S-GGGGHHHHHHHHHHHH-TT------TT--SS-----S--HHHHHIIIIIS-BTT--HHHHHHHHHHHHHHHHHHHTT--TT--TT-S-TT--HHHHHHH-GGG---TT--HHHHHHHHHHHHHHHHHHTT--B-STTHHHHHHHHHHHHHHHHHHHHHHHHHHHHHB-SSTTSS-SB----GGGS-HHHHHHHHHHHHHHHHHHHHHHHHHB-STTHHHHHHHHHHHHHHHS---